Protein 3KKI (pdb70)

CATH classification: 3.90.1150.10 (+1 more: 3.40.640.10)

Radius of gyration: 26.11 Å; Cα contacts (8 Å, |Δi|>4): 1692; chains: 2; bounding box: 59×54×76 Å

B-factor: mean 30.1, std 10.5, range [13.01, 88.49]

Structure (mmCIF, N/CA/C/O backbone):
data_3KKI
#
_entry.id   3KKI
#
_cell.length_a   70.621
_cell.length_b   177.443
_cell.length_c   70.677
_cell.angle_alpha   90.00
_cell.angle_beta   90.00
_cell.angle_gamma   90.00
#
_symmetry.space_group_name_H-M   'P 21 21 2'
#
loop_
_entity.id
_entity.type
_entity.pdbx_description
1 polymer 'CAI-1 autoinducer synthase'
2 non-polymer "PYRIDOXAL-5'-PHOSPHATE"
3 non-polymer 'MAGNESIUM ION'
4 non-polymer 'SULFATE ION'
5 non-polymer 2,3-DIHYDROXY-1,4-DITHIOBUTANE
6 water water
#
loop_
_atom_site.group_PDB
_atom_site.id
_atom_site.type_symbol
_atom_site.label_atom_id
_atom_site.label_alt_id
_atom_site.label_comp_id
_atom_site.label_asym_id
_atom_site.label_entity_id
_atom_site.label_seq_id
_atom_site.pdbx_PDB_ins_code
_atom_site.Cartn_x
_atom_site.Cartn_y
_atom_site.Cartn_z
_atom_site.occupancy
_atom_site.B_iso_or_equiv
_atom_site.auth_seq_id
_atom_site.auth_comp_id
_atom_site.auth_asym_id
_atom_site.auth_atom_id
_atom_site.pdbx_PDB_model_num
ATOM 1 N N . PRO A 1 24 ? 26.275 37.755 81.417 1.00 44.29 4 PRO A N 1
ATOM 2 C CA . PRO A 1 24 ? 26.384 39.195 81.634 1.00 44.40 4 PRO A CA 1
ATOM 3 C C . PRO A 1 24 ? 26.354 39.994 80.328 1.00 44.76 4 PRO A C 1
ATOM 4 O O . PRO A 1 24 ? 26.799 39.504 79.289 1.00 47.97 4 PRO A O 1
ATOM 8 N N . GLN A 1 25 ? 25.824 41.213 80.390 1.00 42.84 5 GLN A N 1
ATOM 9 C CA . GLN A 1 25 ? 25.782 42.109 79.236 1.00 40.47 5 GLN A CA 1
ATOM 10 C C . GLN A 1 25 ? 27.196 42.560 78.859 1.00 37.43 5 GLN A C 1
ATOM 11 O O . GLN A 1 25 ? 28.030 42.804 79.735 1.00 38.19 5 GLN A O 1
ATOM 17 N N . LEU A 1 26 ? 27.461 42.672 77.560 1.00 30.60 6 LEU A N 1
ATOM 18 C CA . LEU A 1 26 ? 28.787 43.078 77.090 1.00 28.35 6 LEU A CA 1
ATOM 19 C C . LEU A 1 26 ? 29.045 44.570 77.284 1.00 27.27 6 LEU A C 1
ATOM 20 O O . LEU A 1 26 ? 28.145 45.384 77.073 1.00 27.09 6 LEU A O 1
ATOM 25 N N . PRO A 1 27 ? 30.281 44.932 77.679 1.00 28.37 7 PRO A N 1
ATOM 26 C CA . PRO A 1 27 ? 30.672 46.340 77.766 1.00 28.77 7 PRO A CA 1
ATOM 27 C C . PRO A 1 27 ? 30.570 47.015 76.403 1.00 28.40 7 PRO A C 1
ATOM 28 O O . PRO A 1 27 ? 30.635 46.336 75.373 1.00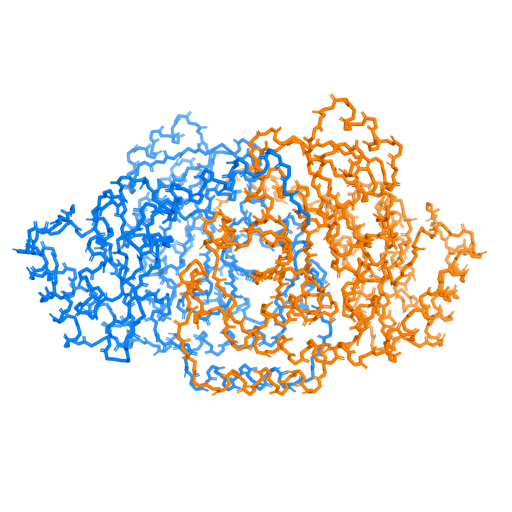 25.14 7 PRO A O 1
ATOM 32 N N . ASP A 1 28 ? 30.403 48.337 76.408 1.00 26.55 8 ASP A N 1
ATOM 33 C CA . ASP A 1 28 ? 30.194 49.119 75.186 1.00 27.77 8 ASP A CA 1
ATOM 34 C C . ASP A 1 28 ? 31.236 48.889 74.091 1.00 27.29 8 ASP A C 1
ATOM 35 O O . ASP A 1 28 ? 30.885 48.824 72.914 1.00 26.86 8 ASP A O 1
ATOM 40 N N . PHE A 1 29 ? 32.509 48.774 74.469 1.00 28.75 9 PHE A N 1
ATOM 41 C CA . PHE A 1 29 ? 33.576 48.644 73.472 1.00 29.11 9 PHE A CA 1
ATOM 42 C C . PHE A 1 29 ? 33.472 47.370 72.624 1.00 29.83 9 PHE A C 1
ATOM 43 O O . PHE A 1 29 ? 33.925 47.345 71.476 1.00 29.88 9 PHE A O 1
ATOM 51 N N . ILE A 1 30 ? 32.865 46.323 73.181 1.00 26.24 10 ILE A N 1
ATOM 52 C CA . ILE A 1 30 ? 32.556 45.128 72.394 1.00 25.42 10 ILE A CA 1
ATOM 53 C C . ILE A 1 30 ? 31.166 45.253 71.770 1.00 25.24 10 ILE A C 1
ATOM 54 O O . ILE A 1 30 ? 31.016 45.128 70.555 1.00 26.48 10 ILE A O 1
ATOM 59 N N . GLN A 1 31 ? 30.159 45.535 72.598 1.00 26.50 11 GLN A N 1
ATOM 60 C CA . GLN A 1 31 ? 28.766 45.590 72.135 1.00 25.16 11 GLN A CA 1
ATOM 61 C C . GLN A 1 31 ? 28.564 46.465 70.894 1.00 25.40 11 GLN A C 1
ATOM 62 O O . GLN A 1 31 ? 27.865 46.059 69.963 1.00 26.06 11 GLN A O 1
ATOM 68 N N . ASN A 1 32 ? 29.182 47.647 70.880 1.00 25.95 12 ASN A N 1
ATOM 69 C CA . ASN A 1 32 ? 29.106 48.547 69.722 1.00 27.71 12 ASN A CA 1
ATOM 70 C C . ASN A 1 32 ? 29.612 47.898 68.435 1.00 27.07 12 ASN A C 1
ATOM 71 O O . ASN A 1 32 ? 28.990 48.050 67.381 1.00 26.59 12 ASN A O 1
ATOM 76 N N . LYS A 1 33 ? 30.728 47.173 68.530 1.00 25.40 13 LYS A N 1
ATOM 77 C CA . LYS A 1 33 ? 31.300 46.474 67.376 1.00 24.65 13 LYS A CA 1
ATOM 78 C C . LYS A 1 33 ? 30.350 45.403 66.852 1.00 23.68 13 LYS A C 1
ATOM 79 O O . LYS A 1 33 ? 30.071 45.338 65.651 1.00 24.28 13 LYS A O 1
ATOM 85 N N . ILE A 1 34 ? 29.854 44.577 67.768 1.00 21.55 14 ILE A N 1
ATOM 86 C CA . ILE A 1 34 ? 28.958 43.470 67.444 1.00 23.85 14 ILE A CA 1
ATOM 87 C C . ILE A 1 34 ? 27.634 43.985 66.856 1.00 25.23 14 ILE A C 1
ATOM 88 O O . ILE A 1 34 ? 27.127 43.438 65.869 1.00 24.06 14 ILE A O 1
ATOM 93 N N . ASP A 1 35 ? 27.095 45.044 67.462 1.00 27.23 15 ASP A N 1
ATOM 94 C CA . ASP A 1 35 ? 25.881 45.697 66.966 1.00 27.83 15 ASP A CA 1
ATOM 95 C C . ASP A 1 35 ? 26.062 46.160 65.525 1.00 26.55 15 ASP A C 1
ATOM 96 O O . ASP A 1 35 ? 25.245 45.847 64.662 1.00 26.62 15 ASP A O 1
ATOM 101 N N . HIS A 1 36 ? 27.150 46.888 65.277 1.00 26.37 16 HIS A N 1
ATOM 102 C CA . HIS A 1 36 ? 27.490 47.382 63.948 1.00 26.03 16 HIS A CA 1
ATOM 103 C C . HIS A 1 36 ? 27.686 46.230 62.966 1.00 26.23 16 HIS A C 1
ATOM 104 O O . HIS A 1 36 ? 27.224 46.298 61.825 1.00 24.07 16 HIS A O 1
ATOM 111 N N . TYR A 1 37 ? 28.371 45.175 63.413 1.00 25.32 17 TYR A N 1
ATOM 112 C CA . TYR A 1 37 ? 28.611 44.017 62.556 1.00 23.51 17 TYR A CA 1
ATOM 113 C C . TYR A 1 37 ? 27.303 43.352 62.114 1.00 22.35 17 TYR A C 1
ATOM 114 O O . TYR A 1 37 ? 27.091 43.125 60.921 1.00 23.46 17 TYR A O 1
ATOM 123 N N . ILE A 1 38 ? 26.432 43.044 63.073 1.00 22.01 18 ILE A N 1
ATOM 124 C CA . ILE A 1 38 ? 25.146 42.406 62.775 1.00 24.94 18 ILE A CA 1
ATOM 125 C C . ILE A 1 38 ? 24.305 43.258 61.814 1.00 26.11 18 ILE A C 1
ATOM 126 O O . ILE A 1 38 ? 23.755 42.737 60.841 1.00 26.35 18 ILE A O 1
ATOM 131 N N . GLU A 1 39 ? 24.232 44.563 62.078 1.00 27.77 19 GLU A N 1
ATOM 132 C CA . GLU A 1 39 ? 23.484 45.491 61.219 1.00 30.50 19 GLU A CA 1
ATOM 133 C C . GLU A 1 39 ? 23.965 45.466 59.772 1.00 28.93 19 GLU A C 1
ATOM 134 O O . GLU A 1 39 ? 23.157 45.433 58.842 1.00 29.67 19 GLU A O 1
ATOM 140 N N . ASN A 1 40 ? 25.284 45.475 59.592 1.00 27.68 20 ASN A N 1
ATOM 141 C CA . ASN A 1 40 ? 25.885 45.652 58.273 1.00 27.48 20 ASN A CA 1
ATOM 142 C C . ASN A 1 40 ? 26.239 44.363 57.536 1.00 27.07 20 ASN A C 1
ATOM 143 O O . ASN A 1 40 ? 26.566 44.395 56.353 1.00 24.57 20 ASN A O 1
ATOM 148 N N . TYR A 1 41 ? 26.163 43.234 58.235 1.00 26.99 21 TYR A N 1
ATOM 149 C CA . TYR A 1 41 ? 26.546 41.948 57.656 1.00 24.86 21 TYR A CA 1
ATOM 150 C C . TYR A 1 41 ? 25.442 40.894 57.688 1.00 22.72 21 TYR A C 1
ATOM 151 O O . TYR A 1 41 ? 25.474 39.958 56.890 1.00 24.34 21 TYR A O 1
ATOM 160 N N . PHE A 1 42 ? 24.481 41.035 58.604 1.00 20.46 22 PHE A N 1
ATOM 161 C CA . PHE A 1 42 ? 23.356 40.096 58.689 1.00 21.91 22 PHE A CA 1
ATOM 162 C C . PHE A 1 42 ? 22.035 40.757 58.270 1.00 23.61 22 PHE A C 1
ATOM 163 O O . PHE A 1 42 ? 21.334 40.260 57.383 1.00 23.23 22 PHE A O 1
ATOM 171 N N . ASP A 1 43 ? 21.713 41.874 58.917 1.00 25.51 23 ASP A N 1
ATOM 172 C CA . ASP A 1 43 ? 20.404 42.530 58.775 1.00 28.22 23 ASP A CA 1
ATOM 173 C C . ASP A 1 43 ? 20.064 42.985 57.357 1.00 29.43 23 ASP A C 1
ATOM 174 O O . ASP A 1 43 ? 18.896 42.960 56.958 1.00 30.37 23 ASP A O 1
ATOM 179 N N . ILE A 1 44 ? 21.081 43.399 56.604 1.00 29.90 24 ILE A N 1
ATOM 180 C CA . ILE A 1 44 ? 20.883 43.943 55.253 1.00 30.10 24 ILE A CA 1
ATOM 181 C C . ILE A 1 44 ? 20.441 42.913 54.210 1.00 29.11 24 ILE A C 1
ATOM 182 O O . ILE A 1 44 ? 19.902 43.274 53.163 1.00 30.00 24 ILE A O 1
ATOM 187 N N . ASN A 1 45 ? 20.671 41.634 54.490 1.00 26.06 25 ASN A N 1
ATOM 188 C CA . ASN A 1 45 ? 20.287 40.583 53.561 1.00 27.46 25 ASN A CA 1
ATOM 189 C C . ASN A 1 45 ? 18.824 40.183 53.736 1.00 28.48 25 ASN A C 1
ATOM 190 O O . ASN A 1 45 ? 18.278 40.273 54.835 1.00 29.97 25 ASN A O 1
ATOM 195 N N . LYS A 1 46 ? 18.202 39.745 52.644 1.00 31.89 26 LYS A N 1
ATOM 196 C CA . LYS A 1 46 ? 16.770 39.428 52.607 1.00 33.72 26 LYS A CA 1
ATOM 197 C C . LYS A 1 46 ? 16.346 38.395 53.648 1.00 34.16 26 LYS A C 1
ATOM 198 O O . LYS A 1 46 ? 15.257 38.492 54.221 1.00 33.79 26 LYS A O 1
ATOM 204 N N . ASN A 1 47 ? 17.208 37.410 53.882 1.00 30.57 27 ASN A N 1
ATOM 205 C CA . ASN A 1 47 ? 16.930 36.343 54.836 1.00 29.91 27 ASN A CA 1
ATOM 206 C C . ASN A 1 47 ? 17.449 36.628 56.250 1.00 29.61 27 ASN A C 1
ATOM 207 O O . ASN A 1 47 ? 17.307 35.796 57.148 1.00 32.83 27 ASN A O 1
ATOM 212 N N . GLY A 1 48 ? 18.056 37.802 56.435 1.00 26.32 28 GLY A N 1
ATOM 213 C CA . GLY A 1 48 ? 18.555 38.240 57.745 1.00 24.57 28 GLY A CA 1
ATOM 214 C C . GLY A 1 48 ? 19.817 37.526 58.205 1.00 26.48 28 GLY A C 1
ATOM 215 O O . GLY A 1 48 ? 20.226 37.653 59.362 1.00 26.57 28 GLY A O 1
ATOM 216 N N . LYS A 1 49 ? 20.432 36.781 57.292 1.00 23.18 29 LYS A N 1
ATOM 217 C CA . LYS A 1 49 ? 21.619 35.984 57.593 1.00 23.87 29 LYS A CA 1
ATOM 218 C C . LYS A 1 49 ? 22.808 36.546 56.829 1.00 21.85 29 LYS A C 1
ATOM 219 O O . LYS A 1 49 ? 22.640 37.380 55.942 1.00 21.05 29 LYS A O 1
ATOM 225 N N . HIS A 1 50 ? 24.010 36.087 57.171 1.00 21.74 30 HIS A N 1
ATOM 226 C CA . HIS A 1 50 ? 25.200 36.444 56.407 1.00 18.67 30 HIS A CA 1
ATOM 227 C C . HIS A 1 50 ? 25.026 36.068 54.934 1.00 18.07 30 HIS A C 1
ATOM 228 O O . HIS A 1 50 ? 24.353 35.089 54.612 1.00 18.76 30 HIS A O 1
ATOM 235 N N . LEU A 1 51 ? 25.659 36.840 54.054 1.00 18.42 31 LEU A N 1
ATOM 236 C CA . LEU A 1 51 ? 25.579 36.627 52.607 1.00 17.87 31 LEU A CA 1
ATOM 237 C C . LEU A 1 51 ? 25.893 35.194 52.137 1.00 18.95 31 LEU A C 1
ATOM 238 O O . LEU A 1 51 ? 25.338 34.741 51.135 1.00 19.09 31 LEU A O 1
ATOM 243 N N . VAL A 1 52 ? 26.772 34.483 52.845 1.00 17.91 32 VAL A N 1
ATOM 244 C CA . VAL A 1 52 ? 27.170 33.133 52.407 1.00 18.84 32 VAL A CA 1
ATOM 245 C C . VAL A 1 52 ? 26.094 32.066 52.640 1.00 19.83 32 VAL A C 1
ATOM 246 O O . VAL A 1 52 ? 26.172 30.964 52.086 1.00 20.92 32 VAL A O 1
ATOM 250 N N . LEU A 1 53 ? 25.093 32.403 53.449 1.00 20.00 33 LEU A N 1
ATOM 251 C CA . LEU A 1 53 ? 24.072 31.440 53.848 1.00 19.62 33 LEU A CA 1
ATOM 252 C C . LEU A 1 53 ? 22.792 31.626 53.047 1.00 21.26 33 LEU A C 1
ATOM 253 O O . LEU A 1 53 ? 22.059 32.602 53.239 1.00 23.02 33 LEU A O 1
ATOM 258 N N . GLY A 1 54 ? 22.540 30.685 52.143 1.00 21.18 34 GLY A N 1
ATOM 259 C CA . GLY A 1 54 ? 21.339 30.706 51.315 1.00 25.62 34 GLY A CA 1
ATOM 260 C C . GLY A 1 54 ? 20.318 29.705 51.816 1.00 27.57 34 GLY A C 1
ATOM 261 O O . GLY A 1 54 ? 20.163 29.520 53.023 1.00 28.60 34 GLY A O 1
ATOM 262 N N . LYS A 1 55 ? 19.625 29.057 50.885 1.00 28.54 35 LYS A N 1
ATOM 263 C CA . LYS A 1 55 ? 18.615 28.057 51.229 1.00 30.26 35 LYS A CA 1
ATOM 264 C C . LYS A 1 55 ? 19.229 26.660 51.332 1.00 28.78 35 LYS A C 1
ATOM 265 O O . LYS A 1 55 ? 20.362 26.436 50.906 1.00 24.48 35 LYS A O 1
ATOM 271 N N . GLN A 1 56 ? 18.468 25.723 51.889 1.00 28.73 36 GLN A N 1
ATOM 272 C CA . GLN A 1 56 ? 18.922 24.344 52.003 1.00 31.16 36 GLN A CA 1
ATOM 273 C C . GLN A 1 56 ? 18.747 23.597 50.687 1.00 30.97 36 GLN A C 1
ATOM 274 O O . GLN A 1 56 ? 17.673 23.624 50.073 1.00 30.50 36 GLN A O 1
ATOM 280 N N . ALA A 1 57 ? 19.817 22.933 50.263 1.00 32.20 37 ALA A N 1
ATOM 281 C CA . ALA A 1 57 ? 19.823 22.170 49.024 1.00 35.32 37 ALA A CA 1
ATOM 282 C C . ALA A 1 57 ? 19.053 20.864 49.167 1.00 38.32 37 ALA A C 1
ATOM 283 O O . ALA A 1 57 ? 18.989 20.283 50.254 1.00 39.51 37 ALA A O 1
ATOM 285 N N . SER A 1 58 ? 18.467 20.422 48.058 1.00 40.48 38 SER A N 1
ATOM 286 C CA . SER A 1 58 ? 17.790 19.134 47.968 1.00 42.08 38 SER A CA 1
ATOM 287 C C . SER A 1 58 ? 18.768 18.086 47.434 1.00 43.22 38 SER A C 1
ATOM 288 O O . SER A 1 58 ? 19.800 18.447 46.860 1.00 43.17 38 SER A O 1
ATOM 291 N N . PRO A 1 59 ? 18.460 16.784 47.626 1.00 43.45 39 PRO A N 1
ATOM 292 C CA . PRO A 1 59 ? 19.313 15.719 47.076 1.00 43.53 39 PRO A CA 1
ATOM 293 C C . PRO A 1 59 ? 19.442 15.746 45.546 1.00 41.70 39 PRO A C 1
ATOM 294 O O . PRO A 1 59 ? 20.394 15.186 45.001 1.00 43.11 39 PRO A O 1
ATOM 298 N N . ASP A 1 60 ? 18.495 16.393 44.872 1.00 39.66 40 ASP A N 1
ATOM 299 C CA . ASP A 1 60 ? 18.500 16.488 43.412 1.00 38.36 40 ASP A CA 1
ATOM 300 C C . ASP A 1 60 ? 19.429 17.587 42.889 1.00 35.83 40 ASP A C 1
ATOM 301 O O . ASP A 1 60 ? 19.863 17.538 41.736 1.00 36.51 40 ASP A O 1
ATOM 303 N N . ASP A 1 61 ? 19.728 18.564 43.744 1.00 31.44 41 ASP A N 1
ATOM 304 C CA . ASP A 1 61 ? 20.491 19.756 43.359 1.00 28.64 41 ASP A CA 1
ATOM 305 C C . ASP A 1 61 ? 21.956 19.469 43.038 1.00 27.93 41 ASP A C 1
ATOM 306 O O . ASP A 1 61 ? 22.516 18.455 43.466 1.00 27.58 41 ASP A O 1
ATOM 311 N N . ILE A 1 62 ? 22.562 20.369 42.267 1.00 24.68 42 ILE A N 1
ATOM 312 C CA . ILE A 1 62 ? 23.961 20.252 41.877 1.00 23.60 42 ILE A CA 1
ATOM 313 C C . ILE A 1 62 ? 24.786 21.053 42.873 1.00 21.20 42 ILE A C 1
ATOM 314 O O . ILE A 1 62 ? 24.651 22.273 42.959 1.00 19.53 42 ILE A O 1
ATOM 319 N N . ILE A 1 63 ? 25.615 20.353 43.642 1.00 19.69 43 ILE A N 1
ATOM 320 C CA . ILE A 1 63 ? 26.392 20.974 44.710 1.00 20.95 43 ILE A CA 1
ATOM 321 C C . ILE A 1 63 ? 27.850 21.119 44.283 1.00 19.91 43 ILE A C 1
ATOM 322 O O . ILE A 1 63 ? 28.525 20.130 43.960 1.00 22.40 43 ILE A O 1
ATOM 327 N N . LEU A 1 64 ? 28.321 22.362 44.283 1.00 17.67 44 LEU A N 1
ATOM 328 C CA . LEU A 1 64 ? 29.642 22.697 43.766 1.00 17.13 44 LEU A CA 1
ATOM 329 C C . LEU A 1 64 ? 30.416 23.502 44.805 1.00 18.31 44 LEU A C 1
ATOM 330 O O . LEU A 1 64 ? 30.937 24.581 44.508 1.00 17.83 44 LEU A O 1
ATOM 335 N N . GLN A 1 65 ? 30.493 22.958 46.019 1.00 18.64 45 GLN A N 1
ATOM 336 C CA . GLN A 1 65 ? 30.999 23.696 47.177 1.00 18.91 45 GLN A CA 1
ATOM 337 C C . GLN A 1 65 ? 32.230 23.058 47.824 1.00 21.36 45 GLN A C 1
ATOM 338 O O . GLN A 1 65 ? 33.054 23.753 48.414 1.00 21.86 45 GLN A O 1
ATOM 344 N N . SER A 1 66 ? 32.345 21.739 47.712 1.00 19.64 46 SER A N 1
ATOM 345 C CA . SER A 1 66 ? 33.414 21.001 48.380 1.00 19.56 46 SER A CA 1
ATOM 346 C C . SER A 1 66 ? 34.725 21.054 47.608 1.00 18.81 46 SER A C 1
ATOM 347 O O . SER A 1 66 ? 34.728 20.970 46.382 1.00 20.91 46 SER A O 1
ATOM 350 N N . ASN A 1 67 ? 35.836 21.168 48.338 1.00 15.80 47 ASN A N 1
ATOM 351 C CA . ASN A 1 67 ? 37.175 21.138 47.743 1.00 18.55 47 ASN A CA 1
ATOM 352 C C . ASN A 1 67 ? 37.686 19.719 47.462 1.00 17.67 47 ASN A C 1
ATOM 353 O O . ASN A 1 67 ? 38.828 19.535 47.035 1.00 18.27 47 ASN A O 1
ATOM 358 N N . ASP A 1 68 ? 36.834 18.727 47.711 1.00 18.04 48 ASP A N 1
ATOM 359 C CA . ASP A 1 68 ? 37.161 17.311 47.527 1.00 19.51 48 ASP A CA 1
ATOM 360 C C . ASP A 1 68 ? 37.057 16.984 46.028 1.00 18.44 48 ASP A C 1
ATOM 361 O O . ASP A 1 68 ? 36.092 16.374 45.558 1.00 16.86 48 ASP A O 1
ATOM 366 N N . TYR A 1 69 ? 38.068 17.417 45.278 1.00 15.11 49 TYR A N 1
ATOM 367 C CA . TYR A 1 69 ? 38.009 17.426 43.817 1.00 15.68 49 TYR A CA 1
ATOM 368 C C . TYR A 1 69 ? 37.876 16.059 43.157 1.00 16.51 49 TYR A C 1
ATOM 369 O O . TYR A 1 69 ? 37.299 15.950 42.078 1.00 17.42 49 TYR A O 1
ATOM 378 N N . LEU A 1 70 ? 38.424 15.023 43.788 1.00 16.05 50 LEU A N 1
ATOM 379 C CA . LEU A 1 70 ? 38.341 13.683 43.210 1.00 19.13 50 LEU A CA 1
ATOM 380 C C . LEU A 1 70 ? 37.282 12.821 43.900 1.00 20.54 50 LEU A C 1
ATOM 381 O O . LEU A 1 70 ? 37.268 11.596 43.739 1.00 21.73 50 LEU A O 1
ATOM 386 N N . ALA A 1 71 ? 36.391 13.481 44.645 1.00 18.55 51 ALA A N 1
ATOM 387 C CA . ALA A 1 71 ? 35.246 12.841 45.296 1.00 20.09 51 ALA A CA 1
ATOM 388 C C . ALA A 1 71 ? 35.654 11.628 46.142 1.00 20.90 51 ALA A C 1
ATOM 389 O O . ALA A 1 71 ? 35.121 10.525 45.978 1.00 20.85 51 ALA A O 1
ATOM 391 N N . LEU A 1 72 ? 36.597 11.854 47.053 1.00 19.32 52 LEU A N 1
ATOM 392 C CA . LEU A 1 72 ? 37.169 10.779 47.867 1.00 19.06 52 LEU A CA 1
ATOM 393 C C . LEU A 1 72 ? 36.644 10.730 49.306 1.00 21.08 52 LEU A C 1
ATOM 394 O O . LEU A 1 72 ? 37.009 9.828 50.071 1.00 20.55 52 LEU A O 1
ATOM 399 N N . ALA A 1 73 ? 35.780 11.678 49.671 1.00 19.19 53 ALA A N 1
ATOM 400 C CA . ALA A 1 73 ? 35.325 11.806 51.061 1.00 21.40 53 ALA A CA 1
ATOM 401 C C . ALA A 1 73 ? 34.665 10.529 51.585 1.00 21.77 53 ALA A C 1
ATOM 402 O O . ALA A 1 73 ? 34.804 10.195 52.761 1.00 22.77 53 ALA A O 1
ATOM 404 N N . ASN A 1 74 ? 33.964 9.822 50.701 1.00 21.39 54 ASN A N 1
ATOM 405 C CA . ASN A 1 74 ? 33.262 8.589 51.064 1.00 25.07 54 ASN A CA 1
ATOM 406 C C . ASN A 1 74 ? 33.896 7.341 50.439 1.00 26.24 54 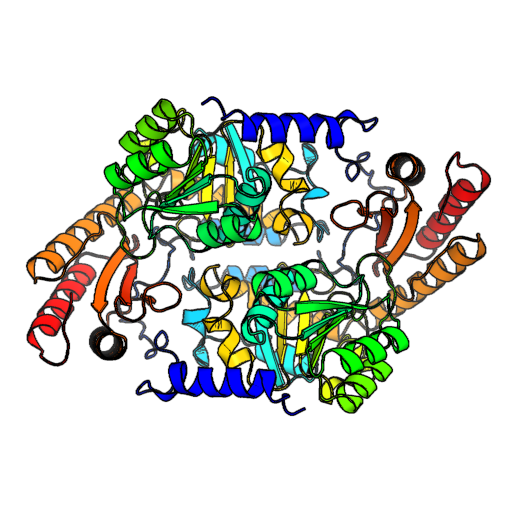ASN A C 1
ATOM 407 O O . ASN A 1 74 ? 33.228 6.312 50.266 1.00 25.54 54 ASN A O 1
ATOM 412 N N . HIS A 1 75 ? 35.180 7.423 50.102 1.00 22.73 55 HIS A N 1
ATOM 413 C CA . HIS A 1 75 ? 35.869 6.270 49.519 1.00 24.01 55 HIS A CA 1
ATOM 414 C C . HIS A 1 75 ? 35.936 5.127 50.536 1.00 24.22 55 HIS A C 1
ATOM 415 O O . HIS A 1 75 ? 36.477 5.305 51.626 1.00 25.17 55 HIS A O 1
ATOM 422 N N . PRO A 1 76 ? 35.384 3.950 50.177 1.00 26.58 56 PRO A N 1
ATOM 423 C CA . PRO A 1 76 ? 35.312 2.813 51.099 1.00 28.13 56 PRO A CA 1
ATOM 424 C C . PRO A 1 76 ? 36.669 2.344 51.631 1.00 26.82 56 PRO A C 1
ATOM 425 O O . PRO A 1 76 ? 36.747 1.895 52.772 1.00 29.26 56 PRO A O 1
ATOM 429 N N . LEU A 1 77 ? 37.721 2.450 50.820 1.00 27.93 57 LEU A N 1
ATOM 430 C CA . LEU A 1 77 ? 39.070 2.048 51.241 1.00 27.07 57 LEU A CA 1
ATOM 431 C C . LEU A 1 77 ? 39.742 3.019 52.207 1.00 27.98 57 LEU A C 1
ATOM 432 O O . LEU A 1 77 ? 40.428 2.591 53.140 1.00 25.67 57 LEU A O 1
ATOM 437 N N . ILE A 1 78 ? 39.574 4.321 51.973 1.00 25.95 58 ILE A N 1
ATOM 438 C CA . ILE A 1 78 ? 40.111 5.326 52.891 1.00 25.08 58 ILE A CA 1
ATOM 439 C C . ILE A 1 78 ? 39.447 5.197 54.263 1.00 25.88 58 ILE A C 1
ATOM 440 O O . ILE A 1 78 ? 40.130 5.151 55.291 1.00 25.41 58 ILE A O 1
ATOM 445 N N . LYS A 1 79 ? 38.116 5.132 54.258 1.00 27.80 59 LYS A N 1
ATOM 446 C CA . LYS A 1 79 ? 37.324 4.991 55.474 1.00 32.13 59 LYS A CA 1
ATOM 447 C C . LYS A 1 79 ? 37.744 3.752 56.264 1.00 31.64 59 LYS A C 1
ATOM 448 O O . LYS A 1 79 ? 37.916 3.820 57.479 1.00 31.04 59 LYS A O 1
ATOM 454 N N . ALA A 1 80 ? 37.939 2.637 55.560 1.00 32.65 60 ALA A N 1
ATOM 455 C CA . ALA A 1 80 ? 38.353 1.374 56.178 1.00 32.15 60 ALA A CA 1
ATOM 456 C C . ALA A 1 80 ? 39.738 1.439 56.817 1.00 34.07 60 ALA A C 1
ATOM 457 O O . ALA A 1 80 ? 39.933 0.914 57.913 1.00 35.00 60 ALA A O 1
ATOM 459 N N . ARG A 1 81 ? 40.690 2.079 56.133 1.00 31.91 61 ARG A N 1
ATOM 460 C CA . ARG A 1 81 ? 42.051 2.241 56.651 1.00 32.42 61 ARG A CA 1
ATOM 461 C C . ARG A 1 81 ? 42.098 3.131 57.893 1.00 30.15 61 ARG A C 1
ATOM 462 O O . ARG A 1 81 ? 42.819 2.833 58.841 1.00 28.44 61 ARG A O 1
ATOM 470 N N . LEU A 1 82 ? 41.338 4.225 57.875 1.00 29.86 62 LEU A N 1
ATOM 471 C CA . LEU A 1 82 ? 41.276 5.143 59.013 1.00 30.05 62 LEU A CA 1
ATOM 472 C C . LEU A 1 82 ? 40.642 4.490 60.237 1.00 29.29 62 LEU A C 1
ATOM 473 O O . LEU A 1 82 ? 41.199 4.550 61.334 1.00 31.09 62 LEU A O 1
ATOM 478 N N . ALA A 1 83 ? 39.479 3.875 60.033 1.00 29.74 63 ALA A N 1
ATOM 479 C CA . ALA A 1 83 ? 38.744 3.202 61.105 1.00 31.04 63 ALA A CA 1
ATOM 480 C C . ALA A 1 83 ? 39.581 2.104 61.745 1.00 31.14 63 ALA A C 1
ATOM 481 O O . ALA A 1 83 ? 39.614 1.980 62.967 1.00 34.54 63 ALA A O 1
ATOM 483 N N . LYS A 1 84 ? 40.271 1.326 60.913 1.00 32.26 64 LYS A N 1
ATOM 484 C CA . LYS A 1 84 ? 41.149 0.255 61.382 1.00 32.29 64 LYS A CA 1
ATOM 485 C C . LYS A 1 84 ? 42.317 0.784 62.215 1.00 33.29 64 LYS A C 1
ATOM 486 O O . LYS A 1 84 ? 42.601 0.259 63.292 1.00 30.78 64 LYS A O 1
ATOM 492 N N . SER A 1 85 ? 42.986 1.824 61.716 1.00 31.40 65 SER A N 1
ATOM 493 C CA . SER A 1 85 ? 44.121 2.425 62.418 1.00 33.17 65 SER A CA 1
ATOM 494 C C . SER A 1 85 ? 43.668 3.135 63.691 1.00 32.36 65 SER A C 1
ATOM 495 O O . SER A 1 85 ? 44.416 3.221 64.663 1.00 31.81 65 SER A O 1
ATOM 498 N N . LEU A 1 86 ? 42.440 3.642 63.659 1.00 32.99 66 LEU A N 1
ATOM 499 C CA . LEU A 1 86 ? 41.801 4.296 64.795 1.00 36.56 66 LEU A CA 1
ATOM 500 C C . LEU A 1 86 ? 41.537 3.278 65.906 1.00 38.32 66 LEU A C 1
ATOM 501 O O . LEU A 1 86 ? 41.808 3.546 67.078 1.00 38.76 66 LEU A O 1
ATOM 506 N N . LEU A 1 87 ? 41.013 2.113 65.521 1.00 36.73 67 LEU A N 1
ATOM 507 C CA . LEU A 1 87 ? 40.632 1.061 66.469 1.00 37.13 67 LEU A CA 1
ATOM 508 C C . LEU A 1 87 ? 41.827 0.341 67.101 1.00 39.03 67 LEU A C 1
ATOM 509 O O . LEU A 1 87 ? 41.675 -0.341 68.116 1.00 40.57 67 LEU A O 1
ATOM 514 N N . GLU A 1 88 ? 43.007 0.498 66.503 1.00 42.72 68 GLU A N 1
ATOM 515 C CA . GLU A 1 88 ? 44.250 -0.047 67.057 1.00 47.94 68 GLU A CA 1
ATOM 516 C C . GLU A 1 88 ? 44.614 0.616 68.387 1.00 48.47 68 GLU A C 1
ATOM 517 O O . GLU A 1 88 ? 44.065 1.662 68.739 1.00 47.64 68 GLU A O 1
ATOM 523 N N . GLU A 1 89 ? 45.540 0.001 69.120 1.00 51.48 69 GLU A N 1
ATOM 524 C CA . GLU A 1 89 ? 45.991 0.537 70.404 1.00 54.50 69 GLU A CA 1
ATOM 525 C C . GLU A 1 89 ? 46.692 1.879 70.209 1.00 55.40 69 GLU A C 1
ATOM 526 O O . GLU A 1 89 ? 47.766 1.956 69.606 1.00 55.03 69 GLU A O 1
ATOM 532 N N . GLN A 1 90 ? 46.057 2.933 70.713 1.00 56.31 70 GLN A N 1
ATOM 533 C CA . GLN A 1 90 ? 46.536 4.299 70.531 1.00 56.75 70 GLN A CA 1
ATOM 534 C C . GLN A 1 90 ? 47.468 4.734 71.655 1.00 57.73 70 GLN A C 1
ATOM 535 O O . GLN A 1 90 ? 47.176 4.525 72.836 1.00 58.35 70 GLN A O 1
ATOM 541 N N . GLN A 1 91 ? 48.592 5.333 71.274 1.00 57.29 71 GLN A N 1
ATOM 542 C CA . GLN A 1 91 ? 49.488 5.968 72.232 1.00 57.61 71 GLN A CA 1
ATOM 543 C C . GLN A 1 91 ? 48.974 7.368 72.555 1.00 56.10 71 GLN A C 1
ATOM 544 O O . GLN A 1 91 ? 48.390 8.039 71.698 1.00 55.40 71 GLN A O 1
ATOM 550 N N . SER A 1 92 ? 49.185 7.798 73.796 1.00 54.03 72 SER A N 1
ATOM 551 C CA . SER A 1 92 ? 48.712 9.101 74.249 1.00 52.22 72 SER A CA 1
ATOM 552 C C . SER A 1 92 ? 49.692 10.200 73.842 1.00 51.37 72 SER A C 1
ATOM 553 O O . SER A 1 92 ? 50.552 10.609 74.629 1.00 51.00 72 SER A O 1
ATOM 556 N N . LEU A 1 93 ? 49.556 10.664 72.602 1.00 50.08 73 LEU A N 1
ATOM 557 C CA . LEU A 1 93 ? 50.462 11.664 72.041 1.00 47.53 73 LEU A CA 1
ATOM 558 C C . LEU A 1 93 ? 49.772 13.015 71.870 1.00 46.36 73 LEU A C 1
ATOM 559 O O . LEU A 1 93 ? 49.737 13.587 70.774 1.00 44.51 73 LEU A O 1
ATOM 564 N N . PHE A 1 94 ? 49.224 13.524 72.968 1.00 43.86 74 PHE A N 1
ATOM 565 C CA . PHE A 1 94 ? 48.580 14.828 72.951 1.00 41.90 74 PHE A CA 1
ATOM 566 C C . PHE A 1 94 ? 49.515 15.886 73.508 1.00 41.21 74 PHE A C 1
ATOM 567 O O . PHE A 1 94 ? 49.543 16.172 74.712 1.00 38.61 74 PHE A O 1
ATOM 575 N N . MET A 1 95 ? 50.287 16.446 72.584 1.00 39.75 75 MET A N 1
ATOM 576 C CA . MET A 1 95 ? 51.378 17.355 72.881 1.00 39.54 75 MET A CA 1
ATOM 577 C C . MET A 1 95 ? 51.809 18.028 71.584 1.00 37.85 75 MET A C 1
ATOM 578 O O . MET A 1 95 ? 51.297 17.710 70.504 1.00 35.64 75 MET A O 1
ATOM 583 N N . SER A 1 96 ? 52.757 18.951 71.709 1.00 37.12 76 SER A N 1
ATOM 584 C CA . SER A 1 96 ? 53.396 19.601 70.573 1.00 36.64 76 SER A CA 1
ATOM 585 C C . SER A 1 96 ? 54.179 18.590 69.737 1.00 36.17 76 SER A C 1
ATOM 586 O O . SER A 1 96 ? 54.769 17.653 70.280 1.00 35.80 76 SER A O 1
ATOM 589 N N . ALA A 1 97 ? 54.191 18.791 68.420 1.00 35.32 77 ALA A N 1
ATOM 590 C CA . ALA A 1 97 ? 54.995 17.9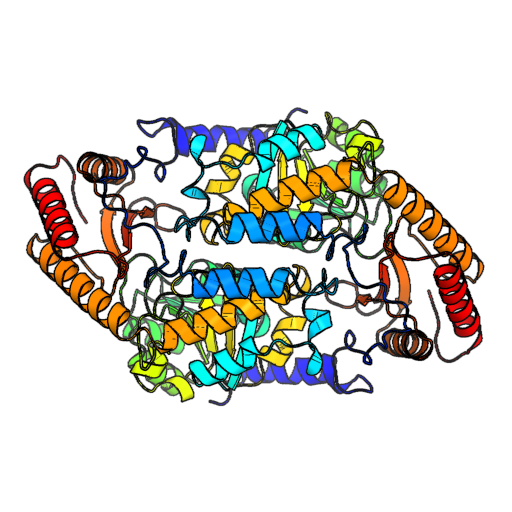67 67.512 1.00 36.38 77 ALA A CA 1
ATOM 591 C C . ALA A 1 97 ? 56.500 18.220 67.655 1.00 36.56 77 ALA A C 1
ATOM 592 O O . ALA A 1 97 ? 57.310 17.436 67.154 1.00 37.37 77 ALA A O 1
ATOM 594 N N . SER A 1 98 ? 56.869 19.311 68.326 1.00 36.82 78 SER A N 1
ATOM 595 C CA . SER A 1 98 ? 58.281 19.612 68.600 1.00 38.61 78 SER A CA 1
ATOM 596 C C . SER A 1 98 ? 58.926 18.520 69.456 1.00 38.71 78 SER A C 1
ATOM 597 O O . SER A 1 98 ? 60.114 18.239 69.314 1.00 39.06 78 SER A O 1
ATOM 600 N N . PHE A 1 99 ? 58.126 17.903 70.328 1.00 39.89 79 PHE A N 1
ATOM 601 C CA . PHE A 1 99 ? 58.572 16.768 71.143 1.00 40.22 79 PHE A CA 1
ATOM 602 C C . PHE A 1 99 ? 58.675 15.468 70.337 1.00 41.53 79 PHE A C 1
ATOM 603 O O . PHE A 1 99 ? 59.270 14.490 70.801 1.00 40.98 79 PHE A O 1
ATOM 611 N N . LEU A 1 100 ? 58.104 15.464 69.132 1.00 40.68 80 LEU A N 1
ATOM 612 C CA . LEU A 1 100 ? 58.035 14.253 68.309 1.00 42.16 80 LEU A CA 1
ATOM 613 C C . LEU A 1 100 ? 58.911 14.323 67.051 1.00 43.01 80 LEU A C 1
ATOM 614 O O . LEU A 1 100 ? 58.567 13.751 66.012 1.00 42.98 80 LEU A O 1
ATOM 619 N N . GLN A 1 101 ? 60.051 15.003 67.155 1.00 43.77 81 GLN A N 1
ATOM 620 C CA . GLN A 1 101 ? 60.912 15.234 65.992 1.00 45.61 81 GLN A CA 1
ATOM 621 C C . GLN A 1 101 ? 62.103 14.279 65.862 1.00 47.69 81 GLN A C 1
ATOM 622 O O . GLN A 1 101 ? 62.953 14.460 64.987 1.00 48.76 81 GLN A O 1
ATOM 628 N N . ASN A 1 102 ? 62.162 13.269 66.726 1.00 49.81 82 ASN A N 1
ATOM 629 C CA . ASN A 1 102 ? 63.126 12.186 66.558 1.00 52.78 82 ASN A CA 1
ATOM 630 C C . ASN A 1 102 ? 62.767 11.354 65.331 1.00 54.53 82 ASN A C 1
ATOM 631 O O . ASN A 1 102 ? 61.588 11.233 64.984 1.00 54.73 82 ASN A O 1
ATOM 636 N N . ASP A 1 103 ? 63.781 10.786 64.680 1.00 56.12 83 ASP A N 1
ATOM 637 C CA . ASP A 1 103 ? 63.582 9.981 63.468 1.00 57.58 83 ASP A CA 1
ATOM 638 C C . ASP A 1 103 ? 62.587 8.833 63.652 1.00 57.37 83 ASP A C 1
ATOM 639 O O . ASP A 1 103 ? 61.881 8.464 62.710 1.00 58.62 83 ASP A O 1
ATOM 644 N N . TYR A 1 104 ? 62.534 8.283 64.865 1.00 55.87 84 TYR A N 1
ATOM 645 C CA . TYR A 1 104 ? 61.617 7.187 65.188 1.00 54.78 84 TYR A CA 1
ATOM 646 C C . TYR A 1 104 ? 60.181 7.651 65.462 1.00 53.61 84 TYR A C 1
ATOM 647 O O . TYR A 1 104 ? 59.259 6.834 65.505 1.00 53.24 84 TYR A O 1
ATOM 656 N N . ASP A 1 105 ? 59.998 8.957 65.645 1.00 51.97 85 ASP A N 1
ATOM 657 C CA . ASP A 1 105 ? 58.673 9.528 65.894 1.00 51.11 85 ASP A CA 1
ATOM 658 C C . ASP A 1 105 ? 58.059 10.192 64.657 1.00 50.06 85 ASP A C 1
ATOM 659 O O . ASP A 1 105 ? 56.883 10.571 64.670 1.00 50.22 85 ASP A O 1
ATOM 664 N N . LYS A 1 106 ? 58.853 10.323 63.596 1.00 49.01 86 LYS A N 1
ATOM 665 C CA . LYS A 1 106 ? 58.405 10.968 62.360 1.00 47.85 86 LYS A CA 1
ATOM 666 C C . LYS A 1 106 ? 57.743 9.968 61.402 1.00 47.18 86 LYS A C 1
ATOM 667 O O . LYS A 1 106 ? 58.304 8.902 61.134 1.00 47.38 86 LYS A O 1
ATOM 673 N N . PRO A 1 107 ? 56.544 10.314 60.886 1.00 44.97 87 PRO A N 1
ATOM 674 C CA . PRO A 1 107 ? 55.701 9.379 60.131 1.00 42.78 87 PRO A CA 1
ATOM 675 C C . PRO A 1 107 ? 56.185 9.037 58.719 1.00 42.31 87 PRO A C 1
ATOM 676 O O . PRO A 1 107 ? 56.839 9.855 58.063 1.00 42.72 87 PRO A O 1
ATOM 680 N N . MET A 1 108 ? 55.838 7.831 58.268 1.00 40.42 88 MET A N 1
ATOM 681 C CA . MET A 1 108 ? 56.179 7.323 56.936 1.00 38.06 88 MET A CA 1
ATOM 682 C C . MET A 1 108 ? 55.553 8.156 55.813 1.00 36.12 88 MET A C 1
ATOM 683 O O . MET A 1 108 ? 56.115 8.248 54.717 1.00 33.46 88 MET A O 1
ATOM 688 N N . ILE A 1 109 ? 54.395 8.755 56.093 1.00 31.70 89 ILE A N 1
ATOM 689 C CA . ILE A 1 109 ? 53.682 9.593 55.118 1.00 30.17 89 ILE A CA 1
ATOM 690 C C . ILE A 1 109 ? 54.529 10.779 54.633 1.00 29.35 89 ILE A C 1
ATOM 691 O O . ILE A 1 109 ? 54.444 11.163 53.465 1.00 28.71 89 ILE A O 1
ATOM 696 N N . GLU A 1 110 ? 55.353 11.340 55.519 1.00 26.21 90 GLU A N 1
ATOM 697 C CA . GLU A 1 110 ? 56.218 12.468 55.150 1.00 28.40 90 GLU A CA 1
ATOM 698 C C . GLU A 1 110 ? 57.257 12.076 54.099 1.00 29.52 90 GLU A C 1
ATOM 699 O O . GLU A 1 110 ? 57.483 12.810 53.136 1.00 26.99 90 GLU A O 1
ATOM 705 N N . LYS A 1 111 ? 57.875 10.911 54.276 1.00 30.27 91 LYS A N 1
ATOM 706 C CA . LYS A 1 111 ? 58.833 10.405 53.296 1.00 31.93 91 LYS A CA 1
ATOM 707 C C . LYS A 1 111 ? 58.156 10.092 51.960 1.00 29.48 91 LYS A C 1
ATOM 708 O O . LYS A 1 111 ? 58.704 10.386 50.896 1.00 28.22 91 LYS A O 1
ATOM 714 N N . ARG A 1 112 ? 56.952 9.527 52.025 1.00 26.44 92 ARG A N 1
ATOM 715 C CA . ARG A 1 112 ? 56.180 9.193 50.828 1.00 26.71 92 ARG A CA 1
ATOM 716 C C . ARG A 1 112 ? 55.706 10.428 50.056 1.00 23.67 92 ARG A C 1
ATOM 717 O O . ARG A 1 112 ? 55.775 10.451 48.826 1.00 22.67 92 ARG A O 1
ATOM 725 N N . LEU A 1 113 ? 55.240 11.445 50.780 1.00 23.98 93 LEU A N 1
ATOM 726 C CA . LEU A 1 113 ? 54.785 12.696 50.158 1.00 24.32 93 LEU A CA 1
ATOM 727 C C . LEU A 1 113 ? 55.932 13.456 49.487 1.00 26.34 93 LEU A C 1
ATOM 728 O O . LEU A 1 113 ? 55.739 14.074 48.435 1.00 23.34 93 LEU A O 1
ATOM 733 N N . ALA A 1 114 ? 57.116 13.403 50.097 1.00 24.98 94 ALA A N 1
ATOM 734 C CA . ALA A 1 114 ? 58.326 13.986 49.506 1.00 26.47 94 ALA A CA 1
ATOM 735 C C . ALA A 1 114 ? 58.688 13.306 48.181 1.00 29.86 94 ALA A C 1
ATOM 736 O O . ALA A 1 114 ? 58.951 13.986 47.188 1.00 28.94 94 ALA A O 1
ATOM 738 N N . LYS A 1 115 ? 58.686 11.971 48.167 1.00 30.27 95 LYS A N 1
ATOM 739 C CA . LYS A 1 115 ? 58.924 11.203 46.939 1.00 32.40 95 LYS A CA 1
ATOM 740 C C . LYS A 1 115 ? 57.859 11.486 45.882 1.00 30.49 95 LYS A C 1
ATOM 741 O O . LYS A 1 115 ? 58.163 11.591 44.692 1.00 29.86 95 LYS A O 1
ATOM 747 N N . PHE A 1 116 ? 56.612 11.612 46.334 1.00 26.59 96 PHE A N 1
ATOM 748 C CA . PHE A 1 116 ? 55.469 11.876 45.467 1.00 24.90 96 PHE A CA 1
ATOM 749 C C . PHE A 1 116 ? 55.655 13.147 44.634 1.00 24.48 96 PHE A C 1
ATOM 750 O O . PHE A 1 116 ? 55.498 13.126 43.409 1.00 25.00 96 PHE A O 1
ATOM 758 N N . THR A 1 117 ? 56.001 14.240 45.304 1.00 23.47 97 THR A N 1
ATOM 759 C CA . THR A 1 117 ? 56.123 15.544 44.658 1.00 26.20 97 THR A CA 1
ATOM 760 C C . THR A 1 117 ? 57.509 15.768 44.059 1.00 27.77 97 THR A C 1
ATOM 761 O O . THR A 1 117 ? 57.689 16.646 43.215 1.00 27.10 97 THR A O 1
ATOM 765 N N . GLY A 1 118 ? 58.483 14.977 44.504 1.00 26.42 98 GLY A N 1
ATOM 766 C CA . GLY A 1 118 ? 59.859 15.121 44.035 1.00 27.08 98 GLY A CA 1
ATOM 767 C C . GLY A 1 118 ? 60.677 16.098 44.856 1.00 25.95 98 GLY A C 1
ATOM 768 O O . GLY A 1 118 ? 61.841 16.351 44.543 1.00 25.96 98 GLY A O 1
ATOM 769 N N . PHE A 1 119 ? 60.069 16.652 45.906 1.00 24.35 99 PHE A N 1
ATOM 770 C CA . PHE A 1 119 ? 60.766 17.535 46.836 1.00 22.41 99 PHE A CA 1
ATOM 771 C C . PHE A 1 119 ? 61.590 16.715 47.826 1.00 25.28 99 PHE A C 1
ATOM 772 O O . PHE A 1 119 ? 61.257 15.563 48.108 1.00 26.04 99 PHE A O 1
ATOM 780 N N . ASP A 1 120 ? 62.655 17.317 48.352 1.00 26.18 100 ASP A N 1
ATOM 781 C CA . ASP A 1 120 ? 63.594 16.608 49.232 1.00 28.84 100 ASP A CA 1
ATOM 782 C C . ASP A 1 120 ? 62.966 16.124 50.536 1.00 29.36 100 ASP A C 1
ATOM 783 O O . ASP A 1 120 ? 63.148 14.964 50.919 1.00 28.16 100 ASP A O 1
ATOM 788 N N . GLU A 1 121 ? 62.234 17.013 51.210 1.00 26.44 101 GLU A N 1
ATOM 789 C CA . GLU A 1 121 ? 61.679 16.727 52.535 1.00 30.58 101 GLU A CA 1
ATOM 790 C C . GLU A 1 121 ? 60.259 17.258 52.694 1.00 29.07 101 GLU A C 1
ATOM 791 O O . GLU A 1 121 ? 59.908 18.298 52.135 1.00 28.16 101 GLU A O 1
ATOM 797 N N . CYS A 1 122 ? 59.453 16.534 53.463 1.00 25.44 102 CYS A N 1
ATOM 798 C CA . CYS A 1 122 ? 58.084 16.950 53.761 1.00 24.61 102 CYS A CA 1
ATOM 799 C C . CYS A 1 122 ? 57.836 16.955 55.264 1.00 25.12 102 CYS A C 1
ATOM 800 O O . CYS A 1 122 ? 58.321 16.077 55.983 1.00 26.97 102 CYS A O 1
ATOM 803 N N . LEU A 1 123 ? 57.088 17.953 55.728 1.00 20.01 103 LEU A N 1
ATOM 804 C CA . LEU A 1 123 ? 56.697 18.063 57.129 1.00 22.23 103 LEU A CA 1
ATOM 805 C C . LEU A 1 123 ? 55.182 18.221 57.242 1.00 22.28 103 LEU A C 1
ATOM 806 O O . LEU A 1 123 ? 54.599 19.106 56.618 1.00 19.21 103 LEU A O 1
ATOM 811 N N . LEU A 1 124 ? 54.548 17.356 58.030 1.00 21.39 104 LEU A N 1
ATOM 812 C CA . LEU A 1 124 ? 53.104 17.455 58.245 1.00 23.78 104 LEU A CA 1
ATOM 813 C C . LEU A 1 124 ? 52.746 18.604 59.174 1.00 21.94 104 LEU A C 1
ATOM 814 O O . LEU A 1 124 ? 53.488 18.920 60.103 1.00 22.12 104 LEU A O 1
ATOM 819 N N . SER A 1 125 ? 51.595 19.217 58.906 1.00 17.51 105 SER A N 1
ATOM 820 C CA . SER A 1 125 ? 51.050 20.289 59.718 1.00 16.50 105 SER A CA 1
ATOM 821 C C . SER A 1 125 ? 49.567 19.999 59.970 1.00 16.52 105 SER A C 1
ATOM 822 O O . SER A 1 125 ? 48.991 19.106 59.337 1.00 18.28 105 SER A O 1
ATOM 825 N N . GLN A 1 126 ? 48.962 20.758 60.881 1.00 18.28 106 GLN A N 1
ATOM 826 C CA . GLN A 1 126 ? 47.574 20.526 61.295 1.00 19.84 106 GLN A CA 1
ATOM 827 C C . GLN A 1 126 ? 46.559 21.044 60.288 1.00 19.31 106 GLN A C 1
ATOM 828 O O . GLN A 1 126 ? 45.379 20.675 60.345 1.00 18.20 106 GLN A O 1
ATOM 834 N N . SER A 1 127 ? 47.025 21.903 59.380 1.00 16.44 107 SER A N 1
ATOM 835 C CA . SER A 1 127 ? 46.194 22.505 58.335 1.00 17.88 107 SER A CA 1
ATOM 836 C C . SER A 1 127 ? 47.095 23.147 57.285 1.00 16.98 107 SER A C 1
ATOM 837 O O . SER A 1 127 ? 48.275 23.383 57.545 1.00 17.17 107 SER A O 1
ATOM 840 N N . GLY A 1 128 ? 46.543 23.429 56.107 1.00 16.18 108 GLY A N 1
ATOM 841 C CA . GLY A 1 128 ? 47.267 24.202 55.086 1.00 17.91 108 GLY A CA 1
ATOM 842 C C . GLY A 1 128 ? 47.575 25.604 55.589 1.00 17.34 108 GLY A C 1
ATOM 843 O O . GLY A 1 128 ? 48.655 26.148 55.322 1.00 16.47 108 GLY A O 1
ATOM 844 N N . TRP A 1 129 ? 46.619 26.186 56.322 1.00 16.90 109 TRP A N 1
ATOM 845 C CA . TRP A 1 129 ? 46.798 27.481 56.987 1.00 17.45 109 TRP A CA 1
ATOM 846 C C . TRP A 1 129 ? 48.062 27.457 57.859 1.00 20.32 109 TRP A C 1
ATOM 847 O O . TRP A 1 129 ? 48.938 28.322 57.726 1.00 15.37 109 TRP A O 1
ATOM 858 N N . ASN A 1 130 ? 48.161 26.452 58.730 1.00 16.40 110 ASN A N 1
ATOM 859 C CA . ASN A 1 130 ? 49.344 26.282 59.586 1.00 20.18 110 ASN A CA 1
ATOM 860 C C . ASN A 1 130 ? 50.644 26.019 58.829 1.00 18.41 110 ASN A C 1
ATOM 861 O O . ASN A 1 130 ? 51.723 26.455 59.263 1.00 22.02 110 ASN A O 1
ATOM 866 N N . ALA A 1 131 ? 50.546 25.304 57.710 1.00 16.90 111 ALA A N 1
ATOM 867 C CA . ALA A 1 131 ? 51.704 25.053 56.847 1.00 18.28 111 ALA A CA 1
ATOM 868 C C . ALA A 1 131 ? 52.304 26.375 56.370 1.00 19.51 111 ALA A C 1
ATOM 869 O O . ALA A 1 131 ? 53.518 26.595 56.482 1.00 20.24 111 ALA A O 1
ATOM 871 N N . ASN A 1 132 ? 51.447 27.261 55.866 1.00 17.82 112 ASN A N 1
ATOM 872 C CA . ASN A 1 132 ? 51.886 28.563 55.353 1.00 19.11 112 ASN A CA 1
ATOM 873 C C . ASN A 1 132 ? 52.373 29.502 56.437 1.00 19.17 112 ASN A C 1
ATOM 874 O O . ASN A 1 132 ? 53.438 30.113 56.304 1.00 20.60 112 ASN A O 1
ATOM 879 N N . VAL A 1 133 ? 51.593 29.609 57.511 1.00 17.74 113 VAL A N 1
ATOM 880 C CA . VAL A 1 133 ? 51.943 30.458 58.656 1.00 23.09 113 VAL A CA 1
ATOM 881 C C . VAL A 1 133 ? 53.288 30.032 59.275 1.00 20.94 113 VAL A C 1
ATOM 882 O O . VAL A 1 133 ? 54.159 30.875 59.538 1.00 21.58 113 VAL A O 1
ATOM 886 N N . GLY A 1 134 ? 53.455 28.725 59.468 1.00 20.18 114 GLY A N 1
ATOM 887 C CA . GLY A 1 134 ? 54.676 28.161 60.040 1.00 21.72 114 GLY A CA 1
ATOM 888 C C . GLY A 1 134 ? 55.912 28.329 59.179 1.00 22.96 114 GLY A C 1
ATOM 889 O O . GLY A 1 134 ? 56.972 28.731 59.675 1.00 22.23 114 GLY A O 1
ATOM 890 N N . LEU A 1 135 ? 55.781 28.024 57.889 1.00 19.77 115 LEU A N 1
ATOM 891 C CA . LEU A 1 135 ? 56.898 28.169 56.962 1.00 22.19 115 LEU A CA 1
ATOM 892 C C . LEU A 1 135 ? 57.368 29.616 56.908 1.00 22.94 115 LEU A C 1
ATOM 893 O O . LEU A 1 135 ? 58.568 29.882 57.016 1.00 22.95 115 LEU A O 1
ATOM 898 N N . LEU A 1 136 ? 56.421 30.540 56.756 1.00 24.95 116 LEU A N 1
ATOM 899 C CA . LEU A 1 136 ? 56.748 31.962 56.668 1.00 22.60 116 LEU A CA 1
ATOM 900 C C . LEU A 1 136 ? 57.401 32.479 57.948 1.00 26.86 116 LEU A C 1
ATOM 901 O O . LEU A 1 136 ? 58.335 33.274 57.883 1.00 26.57 116 LEU A O 1
ATOM 906 N N . GLN A 1 137 ? 56.941 32.005 59.106 1.00 23.29 117 GLN A N 1
ATOM 907 C CA . GLN A 1 137 ? 57.587 32.360 60.368 1.00 25.79 117 GLN A CA 1
ATOM 908 C C . GLN A 1 137 ? 59.040 31.865 60.430 1.00 21.91 117 GLN A C 1
ATOM 909 O O . GLN A 1 137 ? 59.909 32.550 60.972 1.00 28.82 117 GLN A O 1
ATOM 915 N N . THR A 1 138 ? 59.292 30.688 59.859 1.00 25.36 118 THR A N 1
ATOM 916 C CA . THR A 1 138 ? 60.620 30.071 59.876 1.00 24.19 118 THR A CA 1
ATOM 917 C C . THR A 1 138 ? 61.614 30.753 58.930 1.00 28.36 118 THR A C 1
ATOM 918 O O . THR A 1 138 ? 62.776 30.950 59.290 1.00 27.12 118 THR A O 1
ATOM 922 N N . ILE A 1 139 ? 61.162 31.109 57.729 1.00 26.51 119 ILE A N 1
ATOM 923 C CA . ILE A 1 139 ? 62.070 31.640 56.701 1.00 27.63 119 ILE A CA 1
ATOM 924 C C . ILE A 1 139 ? 62.092 33.167 56.610 1.00 29.46 119 ILE A C 1
ATOM 925 O O . ILE A 1 139 ? 62.925 33.736 55.892 1.00 31.42 119 ILE A O 1
ATOM 930 N N . CYS A 1 140 ? 61.183 33.822 57.331 1.00 28.04 120 CYS A N 1
ATOM 931 C CA . CYS A 1 140 ? 61.111 35.279 57.349 1.00 30.39 120 CYS A CA 1
ATOM 932 C C . CYS A 1 140 ? 61.794 35.870 58.567 1.00 34.14 120 CYS A C 1
ATOM 933 O O . CYS A 1 140 ? 61.721 35.321 59.669 1.00 34.64 120 CYS A O 1
ATOM 936 N N . GLN A 1 141 ? 62.456 36.998 58.347 1.00 35.04 121 GLN A N 1
ATOM 937 C CA . GLN A 1 141 ? 62.934 37.847 59.423 1.00 37.35 121 GLN A CA 1
ATOM 938 C C . GLN A 1 141 ? 62.073 39.107 59.370 1.00 36.04 121 GLN A C 1
ATOM 939 O O . GLN A 1 141 ? 61.385 39.331 58.370 1.00 36.96 121 GLN A O 1
ATOM 945 N N . PRO A 1 142 ? 62.080 39.926 60.441 1.00 35.06 122 PRO A N 1
ATOM 946 C CA . PRO A 1 142 ? 61.378 41.204 60.320 1.00 34.35 122 PRO A CA 1
ATOM 947 C C . PRO A 1 142 ? 61.873 41.987 59.098 1.00 33.65 122 PRO A C 1
ATOM 948 O O . PRO A 1 142 ? 63.071 41.972 58.797 1.00 30.68 122 PRO A O 1
ATOM 952 N N . ASN A 1 143 ? 60.939 42.619 58.389 1.00 34.10 123 ASN A N 1
ATOM 953 C CA . ASN A 1 143 ? 61.213 43.374 57.153 1.00 34.69 123 ASN A CA 1
ATOM 954 C C . ASN A 1 143 ? 61.707 42.579 55.943 1.00 33.29 123 ASN A C 1
ATOM 955 O O . ASN A 1 143 ? 62.117 43.174 54.942 1.00 33.00 123 ASN A O 1
ATOM 960 N N . THR A 1 144 ? 61.670 41.251 56.018 1.00 27.10 124 THR A N 1
ATOM 961 C CA . THR A 1 144 ? 61.955 40.441 54.838 1.00 28.11 124 THR A CA 1
ATOM 962 C C . THR A 1 144 ? 60.973 40.871 53.751 1.00 26.63 124 THR A C 1
ATOM 963 O O . THR A 1 144 ? 59.791 41.086 54.033 1.00 25.16 124 THR A O 1
ATOM 967 N N . ASN A 1 145 ? 61.474 41.047 52.529 1.00 25.77 125 ASN A N 1
ATOM 968 C CA . ASN A 1 145 ? 60.602 41.339 51.394 1.00 26.58 125 ASN A CA 1
ATOM 969 C C . ASN A 1 145 ? 59.779 40.113 51.019 1.00 22.76 125 ASN A C 1
ATOM 970 O O . ASN A 1 145 ? 60.329 39.051 50.697 1.00 25.32 125 ASN A O 1
ATOM 975 N N . VAL A 1 146 ? 58.461 40.266 51.057 1.00 23.38 126 VAL A N 1
ATOM 976 C CA . VAL A 1 146 ? 57.561 39.216 50.602 1.00 22.17 126 VAL A CA 1
ATOM 977 C C . VAL A 1 146 ? 56.730 39.735 49.427 1.00 18.87 126 VAL A C 1
ATOM 978 O O . VAL A 1 146 ? 55.859 40.592 49.593 1.00 22.90 126 VAL A O 1
ATOM 982 N N . TYR A 1 147 ? 57.046 39.231 48.239 1.00 18.72 127 TYR A N 1
ATOM 983 C CA . TYR A 1 147 ? 56.354 39.619 47.017 1.00 19.77 127 TYR A CA 1
ATOM 984 C C . TYR A 1 147 ? 55.204 38.649 46.791 1.00 16.56 127 TYR A C 1
ATOM 985 O O . TYR A 1 147 ? 55.406 37.507 46.375 1.00 21.62 127 TYR A O 1
ATOM 994 N N . ILE A 1 148 ? 53.998 39.129 47.061 1.00 20.67 128 ILE A N 1
ATOM 995 C CA . ILE A 1 148 ? 52.820 38.268 47.108 1.00 19.55 128 ILE A CA 1
ATOM 996 C C . ILE A 1 148 ? 51.770 38.690 46.081 1.00 18.75 128 ILE A C 1
ATOM 997 O O . ILE A 1 148 ? 51.436 39.871 45.955 1.00 20.41 128 ILE A O 1
ATOM 1002 N N . ASP A 1 149 ? 51.279 37.717 45.324 1.00 17.99 129 ASP A N 1
ATOM 1003 C CA . ASP A 1 149 ? 50.240 37.976 44.340 1.00 18.02 129 ASP A CA 1
ATOM 1004 C C . ASP A 1 149 ? 49.018 38.535 45.058 1.00 18.35 129 ASP A C 1
ATOM 1005 O O . ASP A 1 149 ? 48.668 38.071 46.152 1.00 16.42 129 ASP A O 1
ATOM 1010 N N . PHE A 1 150 ? 48.404 39.552 44.449 1.00 17.53 130 PHE A N 1
ATOM 1011 C CA . PHE A 1 150 ? 47.181 40.189 44.955 1.00 21.13 130 PHE A CA 1
ATOM 1012 C C . PHE A 1 150 ? 46.161 39.163 45.451 1.00 19.83 130 PHE A C 1
ATOM 1013 O O . PHE A 1 150 ? 45.519 39.373 46.483 1.00 21.01 130 PHE A O 1
ATOM 1021 N N . PHE A 1 151 ? 46.011 38.068 44.707 1.00 18.65 131 PHE A N 1
ATOM 1022 C CA . PHE A 1 151 ? 44.958 37.085 44.978 1.00 19.95 131 PHE A CA 1
ATOM 1023 C C . PHE A 1 151 ? 45.435 35.835 45.725 1.00 19.41 131 PHE A C 1
ATOM 1024 O O . PHE A 1 151 ? 44.673 34.875 45.873 1.00 16.71 131 PHE A O 1
ATOM 1032 N N . ALA A 1 152 ? 46.684 35.845 46.195 1.00 16.04 132 ALA A N 1
ATOM 1033 C CA . ALA A 1 152 ? 47.235 34.703 46.933 1.00 14.91 132 ALA A CA 1
ATOM 1034 C C . ALA A 1 152 ? 46.433 34.451 48.214 1.00 15.32 132 ALA A C 1
ATOM 1035 O O . ALA A 1 152 ? 45.814 35.370 48.764 1.00 15.95 132 ALA A O 1
ATOM 1037 N N . HIS A 1 153 ? 46.453 33.211 48.691 1.00 15.79 133 HIS A N 1
ATOM 1038 C CA . HIS A 1 153 ? 45.591 32.833 49.815 1.00 17.06 133 HIS A CA 1
ATOM 1039 C C . HIS A 1 153 ? 45.854 33.653 51.076 1.00 18.19 133 HIS A C 1
ATOM 1040 O O . HIS A 1 153 ? 46.998 34.003 51.372 1.00 18.19 133 HIS A O 1
ATOM 1047 N N . MET A 1 154 ? 44.786 33.939 51.820 1.00 18.54 134 MET A N 1
ATOM 1048 C CA . MET A 1 154 ? 44.877 34.721 53.054 1.00 17.42 134 MET A CA 1
ATOM 1049 C C . MET A 1 154 ? 45.933 34.190 54.037 1.00 18.84 134 MET A C 1
ATOM 1050 O O . MET A 1 154 ? 46.590 34.970 54.723 1.00 19.54 134 MET A O 1
ATOM 1055 N N . SER A 1 155 ? 46.095 32.872 54.101 1.00 16.84 135 SER A N 1
ATOM 1056 C CA . SER A 1 155 ? 47.085 32.265 55.002 1.00 16.89 135 SER A CA 1
ATOM 1057 C C . SER A 1 155 ? 48.512 32.738 54.718 1.00 20.00 135 SER A C 1
ATOM 1058 O O . SER A 1 155 ? 49.327 32.826 55.631 1.00 20.08 135 SER A O 1
ATOM 1061 N N . LEU A 1 156 ? 48.801 33.037 53.450 1.00 18.34 136 LEU A N 1
ATOM 1062 C CA . LEU A 1 156 ? 50.115 33.551 53.047 1.00 20.24 136 LEU A CA 1
ATOM 1063 C C . LEU A 1 156 ? 50.276 35.018 53.446 1.00 20.43 136 LEU A C 1
ATOM 1064 O O . LEU A 1 156 ? 51.325 35.419 53.962 1.00 19.88 136 LEU A O 1
ATOM 1069 N N . TRP A 1 157 ? 49.234 35.811 53.206 1.00 20.45 137 TRP A N 1
ATOM 1070 C CA . TRP A 1 157 ? 49.192 37.205 53.644 1.00 22.22 137 TRP A CA 1
ATOM 1071 C C . TRP A 1 157 ? 49.391 37.296 55.150 1.00 24.05 137 TRP A C 1
ATOM 1072 O O . TRP A 1 157 ? 50.211 38.085 55.638 1.00 21.02 137 TRP A O 1
ATOM 1083 N N . GLU A 1 158 ? 48.642 36.476 55.884 1.00 20.95 138 GLU A N 1
ATOM 1084 C CA . GLU A 1 158 ? 48.715 36.484 57.344 1.00 21.28 138 GLU A CA 1
ATOM 1085 C C . GLU A 1 158 ? 50.037 35.937 57.879 1.00 21.50 138 GLU A C 1
ATOM 1086 O O . GLU A 1 158 ? 50.584 36.478 58.840 1.00 22.04 138 GLU A O 1
ATOM 1092 N N . GLY A 1 159 ? 50.549 34.880 57.254 1.00 18.86 139 GLY A N 1
ATOM 1093 C CA . GLY A 1 159 ? 51.855 34.313 57.615 1.00 19.46 139 GLY A CA 1
ATOM 1094 C C . GLY A 1 159 ? 52.970 35.342 57.510 1.00 22.99 139 GLY A C 1
ATOM 1095 O O . GLY A 1 159 ? 53.871 35.386 58.356 1.00 21.79 139 GLY A O 1
ATOM 1096 N N . ALA A 1 160 ? 52.903 36.172 56.472 1.00 21.61 140 ALA A N 1
ATOM 1097 C CA . ALA A 1 160 ? 53.844 37.283 56.302 1.00 23.00 140 ALA A CA 1
ATOM 1098 C C . ALA A 1 160 ? 53.648 38.355 57.374 1.00 23.28 140 ALA A C 1
ATOM 1099 O O . ALA A 1 160 ? 54.623 38.835 57.964 1.00 24.13 140 ALA A O 1
ATOM 1101 N N . ARG A 1 161 ? 52.389 38.712 57.631 1.00 22.24 141 ARG A N 1
ATOM 1102 C CA . ARG A 1 161 ? 52.052 39.738 58.615 1.00 23.84 141 ARG A CA 1
ATOM 1103 C C . ARG A 1 161 ? 52.470 39.352 60.039 1.00 26.76 141 ARG A C 1
ATOM 1104 O O . ARG A 1 161 ? 52.993 40.188 60.777 1.00 24.99 141 ARG A O 1
ATOM 1112 N N . TYR A 1 162 ? 52.249 38.093 60.418 1.00 25.37 142 TYR A N 1
ATOM 1113 C CA . TYR A 1 162 ? 52.649 37.615 61.750 1.00 26.33 142 TYR A CA 1
ATOM 1114 C C . TYR A 1 162 ? 54.156 37.701 61.943 1.00 26.18 142 TYR A C 1
ATOM 1115 O O . TYR A 1 162 ? 54.635 38.031 63.031 1.00 28.57 142 TYR A O 1
ATOM 1124 N N . ALA A 1 163 ? 54.889 37.383 60.878 1.00 27.09 143 ALA A N 1
ATOM 1125 C CA . ALA A 1 163 ? 56.349 37.371 60.892 1.00 27.42 143 ALA A CA 1
ATOM 1126 C C . ALA A 1 163 ? 56.941 38.779 60.795 1.00 31.52 143 ALA A C 1
ATOM 1127 O O . ALA A 1 163 ? 58.164 38.941 60.768 1.00 32.25 143 ALA A O 1
ATOM 1129 N N . ASN A 1 164 ? 56.063 39.783 60.746 1.00 29.58 144 ASN A N 1
ATOM 1130 C CA . ASN A 1 164 ? 56.447 41.194 60.588 1.00 32.19 144 ASN A CA 1
ATOM 1131 C C . ASN A 1 164 ? 57.283 41.460 59.332 1.00 31.82 144 ASN A C 1
ATOM 1132 O O . ASN A 1 164 ? 58.142 42.349 59.310 1.00 30.98 144 ASN A O 1
ATOM 1137 N N . ALA A 1 165 ? 57.017 40.676 58.289 1.00 28.82 145 ALA A N 1
ATOM 1138 C CA . ALA A 1 165 ? 57.650 40.857 56.989 1.00 29.33 145 ALA A CA 1
ATOM 1139 C C . ALA A 1 165 ? 57.073 42.076 56.278 1.00 29.25 145 ALA A C 1
ATOM 1140 O O . ALA A 1 165 ? 56.011 42.577 56.648 1.00 30.18 145 ALA A O 1
ATOM 1142 N N . GLN A 1 166 ? 57.785 42.554 55.262 1.00 30.31 146 GLN A N 1
ATOM 1143 C CA . GLN A 1 166 ? 57.315 43.670 54.455 1.00 28.91 146 GLN A CA 1
ATOM 1144 C C . GLN A 1 166 ? 56.614 43.133 53.208 1.00 27.46 146 GLN A C 1
ATOM 1145 O O . GLN A 1 166 ? 57.260 42.605 52.299 1.00 26.09 146 GLN A O 1
ATOM 1151 N N . ALA A 1 167 ? 55.286 43.244 53.185 1.00 27.42 147 ALA A N 1
ATOM 1152 C CA . ALA A 1 167 ? 54.495 42.720 52.073 1.00 27.60 147 ALA A CA 1
ATOM 1153 C C . ALA A 1 167 ? 54.502 43.677 50.889 1.00 27.21 147 ALA A C 1
ATOM 1154 O O . ALA A 1 167 ? 54.228 44.869 51.040 1.00 30.63 147 ALA A O 1
ATOM 1156 N N . HIS A 1 168 ? 54.834 43.143 49.716 1.00 26.63 148 HIS A N 1
ATOM 1157 C CA . HIS A 1 168 ? 54.798 43.901 48.469 1.00 25.37 148 HIS A CA 1
ATOM 1158 C C . HIS A 1 168 ? 53.855 43.200 47.500 1.00 23.51 148 HIS A C 1
ATOM 1159 O O . HIS A 1 168 ? 54.271 42.309 46.759 1.00 25.47 148 HIS A O 1
ATOM 1166 N N . PRO A 1 169 ? 52.571 43.584 47.526 1.00 23.11 149 PRO A N 1
ATOM 1167 C CA . PRO A 1 169 ? 51.569 42.953 46.678 1.00 21.45 149 PRO A CA 1
ATOM 1168 C C . PRO A 1 169 ? 51.806 43.275 45.208 1.00 22.54 149 PRO A C 1
ATOM 1169 O O . PRO A 1 169 ? 52.006 44.441 44.860 1.00 23.14 149 PRO A O 1
ATOM 1173 N N . PHE A 1 170 ? 51.795 42.253 44.357 1.00 19.08 150 PHE A N 1
ATOM 1174 C CA . PHE A 1 170 ? 51.872 42.488 42.912 1.00 21.35 150 PHE A CA 1
ATOM 1175 C C . PHE A 1 170 ? 50.584 42.106 42.190 1.00 22.07 150 PHE A C 1
ATOM 1176 O O . PHE A 1 170 ? 49.932 41.125 42.552 1.00 24.00 150 PHE A O 1
ATOM 1184 N N . MET A 1 171 ? 50.211 42.903 41.189 1.00 21.41 151 MET A N 1
ATOM 1185 C CA . MET A 1 171 ? 48.998 42.673 40.411 1.00 20.26 151 MET A CA 1
ATOM 1186 C C . MET A 1 171 ? 48.937 41.241 39.898 1.00 19.08 151 MET A C 1
ATOM 1187 O O . MET A 1 171 ? 49.963 40.645 39.556 1.00 18.84 151 MET A O 1
ATOM 1192 N N . HIS A 1 172 ? 47.723 40.696 39.866 1.00 18.47 152 HIS A N 1
ATOM 1193 C CA . HIS A 1 172 ? 47.502 39.272 39.615 1.00 18.68 152 HIS A CA 1
ATOM 1194 C C . HIS A 1 172 ? 48.224 38.749 38.378 1.00 17.96 152 HIS A C 1
ATOM 1195 O O . HIS A 1 172 ? 47.996 39.229 37.257 1.00 18.48 152 HIS A O 1
ATOM 1202 N N . ASN A 1 173 ? 49.100 37.770 38.605 1.00 16.68 153 ASN A N 1
ATOM 1203 C CA . ASN A 1 173 ? 49.848 37.089 37.543 1.00 17.88 153 ASN A CA 1
ATOM 1204 C C . ASN A 1 173 ? 50.698 38.035 36.686 1.00 18.65 153 ASN A C 1
ATOM 1205 O O . ASN A 1 173 ? 51.087 37.693 35.567 1.00 20.86 153 ASN A O 1
ATOM 1210 N N . ASN A 1 174 ? 51.011 39.201 37.243 1.00 19.29 154 ASN A N 1
ATOM 1211 C CA . ASN A 1 174 ? 51.669 40.274 36.499 1.00 20.92 154 ASN A CA 1
ATOM 1212 C C . ASN A 1 174 ? 53.167 40.298 36.783 1.00 19.86 154 ASN A C 1
ATOM 1213 O O . ASN A 1 174 ? 53.616 40.856 37.790 1.00 22.22 154 ASN A O 1
ATOM 1218 N N . CYS A 1 175 ? 53.932 39.688 35.884 1.00 21.07 155 CYS A N 1
ATOM 1219 C CA . CYS A 1 175 ? 55.379 39.574 36.056 1.00 22.51 155 CYS A CA 1
ATOM 1220 C C . CYS A 1 175 ? 56.137 40.891 35.878 1.00 22.11 155 CYS A C 1
ATOM 1221 O O . CYS A 1 175 ? 57.224 41.059 36.437 1.00 21.66 155 CYS A O 1
ATOM 1224 N N . ASP A 1 176 ? 55.570 41.815 35.102 1.00 22.62 156 ASP A N 1
ATOM 1225 C CA . ASP A 1 176 ? 56.159 43.151 34.942 1.00 20.27 156 ASP A CA 1
ATOM 1226 C C . ASP A 1 176 ? 56.123 43.910 36.263 1.00 21.63 156 ASP A C 1
ATOM 1227 O O . ASP A 1 176 ? 57.120 44.503 36.685 1.00 20.07 156 ASP A O 1
ATOM 1232 N N . HIS A 1 177 ? 54.962 43.895 36.910 1.00 19.70 157 HIS A N 1
ATOM 1233 C CA . HIS A 1 177 ? 54.796 44.570 38.188 1.00 20.14 157 HIS A CA 1
ATOM 1234 C C . HIS A 1 177 ? 55.709 43.955 39.244 1.00 20.03 157 HIS A C 1
ATOM 1235 O O . HIS A 1 177 ? 56.318 44.674 40.051 1.00 20.68 157 HIS A O 1
ATOM 1242 N N . LEU A 1 178 ? 55.816 42.627 39.218 1.00 19.85 158 LEU A N 1
ATOM 1243 C CA . LEU A 1 178 ? 56.698 41.900 40.126 1.00 20.00 158 LEU A CA 1
ATOM 1244 C C . LEU A 1 178 ? 58.164 42.282 39.910 1.00 22.25 158 LEU A C 1
ATOM 1245 O O . LEU A 1 178 ? 58.881 42.555 40.870 1.00 23.49 158 LEU A O 1
ATOM 1250 N N . ARG A 1 179 ? 58.596 42.298 38.650 1.00 22.86 159 ARG A N 1
ATOM 1251 C CA . ARG A 1 179 ? 59.971 42.686 38.303 1.00 25.15 159 ARG A CA 1
ATOM 1252 C C . ARG A 1 179 ? 60.322 44.071 38.837 1.00 25.01 159 ARG A C 1
ATOM 1253 O O . ARG A 1 179 ? 61.409 44.273 39.389 1.00 26.94 159 ARG A O 1
ATOM 1261 N N . MET A 1 180 ? 59.397 45.015 38.673 1.00 25.35 160 MET A N 1
ATOM 1262 C CA . MET A 1 180 ? 59.583 46.374 39.163 1.00 25.09 160 MET A CA 1
ATOM 1263 C C . MET A 1 180 ? 59.713 46.377 40.677 1.00 25.52 160 MET A C 1
ATOM 1264 O O . MET A 1 180 ? 60.592 47.035 41.231 1.00 24.61 160 MET A O 1
ATOM 1269 N N . LEU A 1 181 ? 58.843 45.624 41.344 1.00 25.26 161 LEU A N 1
ATOM 1270 C CA . LEU A 1 181 ? 58.883 45.539 42.801 1.00 26.02 161 LEU A CA 1
ATOM 1271 C C . LEU A 1 181 ? 60.185 44.944 43.332 1.00 21.21 161 LEU A C 1
ATOM 1272 O O . LEU A 1 181 ? 60.744 45.470 44.290 1.00 26.01 161 LEU A O 1
ATOM 1277 N N . ILE A 1 182 ? 60.678 43.868 42.714 1.00 22.12 162 ILE A N 1
ATOM 1278 C CA . ILE A 1 182 ? 61.922 43.239 43.188 1.00 23.55 162 ILE A CA 1
ATOM 1279 C C . ILE A 1 182 ? 63.153 44.099 42.880 1.00 26.07 162 ILE A C 1
ATOM 1280 O O . ILE A 1 182 ? 64.056 44.205 43.710 1.00 27.67 162 ILE A O 1
ATOM 1285 N N . GLN A 1 183 ? 63.185 44.705 41.694 1.00 24.73 163 GLN A N 1
ATOM 1286 C CA . GLN A 1 183 ? 64.244 45.665 41.362 1.00 26.88 163 GLN A CA 1
ATOM 1287 C C . GLN A 1 183 ? 64.312 46.785 42.406 1.00 26.60 163 GLN A C 1
ATOM 1288 O O . GLN A 1 183 ? 65.397 47.176 42.842 1.00 28.72 163 GLN A O 1
ATOM 1294 N N . ARG A 1 184 ? 63.147 47.281 42.809 1.00 27.91 164 ARG A N 1
ATOM 1295 C CA . ARG A 1 184 ? 63.061 48.364 43.778 1.00 28.84 164 ARG A CA 1
ATOM 1296 C C . ARG A 1 184 ? 63.471 47.960 45.203 1.00 31.63 164 ARG A C 1
ATOM 1297 O O . ARG A 1 184 ? 64.247 48.667 45.856 1.00 31.13 164 ARG A O 1
ATOM 1305 N N . HIS A 1 185 ? 62.962 46.825 45.679 1.00 30.75 165 HIS A N 1
ATOM 1306 C CA . HIS A 1 185 ? 63.093 46.478 47.101 1.00 31.01 165 HIS A CA 1
ATOM 1307 C C . HIS A 1 185 ? 64.164 45.439 47.435 1.00 29.52 165 HIS A C 1
ATOM 1308 O O . HIS A 1 185 ? 64.595 45.345 48.584 1.00 33.48 165 HIS A O 1
ATOM 1315 N N . GLY A 1 186 ? 64.587 44.658 46.444 1.00 31.17 166 GLY A N 1
ATOM 1316 C CA . GLY A 1 186 ? 65.697 43.719 46.618 1.00 32.46 166 GLY A CA 1
ATOM 1317 C C . GLY A 1 186 ? 65.300 42.259 46.786 1.00 32.35 166 GLY A C 1
ATOM 1318 O O . GLY A 1 186 ? 64.118 41.921 46.682 1.00 32.15 166 GLY A O 1
ATOM 1319 N N . PRO A 1 187 ? 66.291 41.381 47.049 1.00 32.97 167 PRO A N 1
ATOM 1320 C CA . PRO A 1 187 ? 66.037 39.950 47.213 1.00 30.76 167 PRO A CA 1
ATOM 1321 C C . PRO A 1 187 ? 64.984 39.678 48.286 1.00 31.08 167 PRO A C 1
ATOM 1322 O O . PRO A 1 187 ? 64.816 40.472 49.218 1.00 29.06 167 PRO A O 1
ATOM 1326 N N . GLY A 1 188 ? 64.268 38.572 48.140 1.00 29.93 168 GLY A N 1
ATOM 1327 C CA . GLY A 1 188 ? 63.201 38.245 49.077 1.00 28.81 168 GLY A CA 1
ATOM 1328 C C . GLY A 1 188 ? 62.519 36.936 48.767 1.00 25.40 168 GLY A C 1
ATOM 1329 O O . GLY A 1 188 ? 63.123 36.024 48.197 1.00 30.50 168 GLY A O 1
ATOM 1330 N N . ILE A 1 189 ? 61.254 36.839 49.160 1.00 25.17 169 ILE A N 1
ATOM 1331 C CA . ILE A 1 189 ? 60.473 35.632 48.929 1.00 23.43 169 ILE A CA 1
ATOM 1332 C C . ILE A 1 189 ? 59.290 35.959 48.027 1.00 20.94 169 ILE A C 1
ATOM 1333 O O . ILE A 1 189 ? 58.488 36.837 48.342 1.00 23.08 169 ILE A O 1
ATOM 1338 N N . ILE A 1 190 ? 59.206 35.259 46.899 1.00 20.83 170 ILE A N 1
ATOM 1339 C CA . ILE A 1 190 ? 58.059 35.376 46.005 1.00 20.58 170 ILE A CA 1
ATOM 1340 C C . ILE A 1 190 ? 57.052 34.301 46.407 1.00 18.85 170 ILE A C 1
ATOM 1341 O O . ILE A 1 190 ? 57.392 33.119 46.469 1.00 21.18 170 ILE A O 1
ATOM 1346 N N . VAL A 1 191 ? 55.819 34.727 46.665 1.00 20.18 171 VAL A N 1
ATOM 1347 C CA . VAL A 1 191 ? 54.777 33.844 47.188 1.00 18.64 171 VAL A CA 1
ATOM 1348 C C . VAL A 1 191 ? 53.556 33.859 46.266 1.00 17.74 171 VAL A C 1
ATOM 1349 O O . VAL A 1 191 ? 52.992 34.926 46.002 1.00 19.02 171 VAL A O 1
ATOM 1353 N N . VAL A 1 192 ? 53.158 32.676 45.795 1.00 17.80 172 VAL A N 1
ATOM 1354 C CA . VAL A 1 192 ? 52.035 32.510 44.863 1.00 18.63 172 VAL A CA 1
ATOM 1355 C C . VAL A 1 192 ? 51.218 31.245 45.156 1.00 18.93 172 VAL A C 1
ATOM 1356 O O . VAL A 1 192 ? 51.725 30.313 45.788 1.00 18.05 172 VAL A O 1
ATOM 1360 N N . ASP A 1 193 ? 49.956 31.236 44.713 1.00 17.36 173 ASP A N 1
ATOM 1361 C CA . ASP A 1 193 ? 49.168 30.002 44.567 1.00 16.46 173 ASP A CA 1
ATOM 1362 C C . ASP A 1 193 ? 49.513 29.449 43.186 1.00 17.12 173 ASP A C 1
ATOM 1363 O O . ASP A 1 193 ? 49.649 30.223 42.239 1.00 19.82 173 ASP A O 1
ATOM 1368 N N . SER A 1 194 ? 49.642 28.130 43.044 1.00 15.71 174 SER A N 1
ATOM 1369 C CA . SER A 1 194 ? 49.777 27.529 41.712 1.00 17.01 174 SER A CA 1
ATOM 1370 C C . SER A 1 194 ? 48.466 27.702 40.947 1.00 18.34 174 SER A C 1
ATOM 1371 O O . SER A 1 194 ? 48.460 28.106 39.785 1.00 15.84 174 SER A O 1
ATOM 1374 N N . ILE A 1 195 ? 47.362 27.377 41.618 1.00 16.56 175 ILE A N 1
ATOM 1375 C CA . ILE A 1 195 ? 46.016 27.641 41.110 1.00 17.06 175 ILE A CA 1
ATOM 1376 C C . ILE A 1 195 ? 45.276 28.450 42.171 1.00 15.73 175 ILE A C 1
ATOM 1377 O O . ILE A 1 195 ? 45.248 28.072 43.353 1.00 14.57 175 ILE A O 1
ATOM 1382 N N . TYR A 1 196 ? 44.700 29.572 41.746 1.00 13.47 176 TYR A N 1
ATOM 1383 C CA . TYR A 1 196 ? 44.128 30.546 42.674 1.00 15.62 176 TYR A CA 1
ATOM 1384 C C . TYR A 1 196 ? 42.755 30.144 43.199 1.00 17.39 176 TYR A C 1
ATOM 1385 O O . TYR A 1 196 ? 41.910 29.653 42.453 1.00 18.73 176 TYR A O 1
ATOM 1394 N N . SER A 1 197 ? 42.578 30.327 44.504 1.00 16.97 177 SER A N 1
ATOM 1395 C CA . SER A 1 197 ? 41.422 29.805 45.236 1.00 16.59 177 SER A CA 1
ATOM 1396 C C . SER A 1 197 ? 40.072 30.395 44.807 1.00 18.81 177 SER A C 1
ATOM 1397 O O . SER A 1 197 ? 39.076 29.677 44.785 1.00 18.98 177 SER A O 1
ATOM 1400 N N . THR A 1 198 ? 40.040 31.678 44.449 1.00 18.33 178 THR A N 1
ATOM 1401 C CA . THR A 1 198 ? 38.775 32.329 44.073 1.00 20.17 178 THR A CA 1
ATOM 1402 C C . THR A 1 198 ? 38.507 32.326 42.564 1.00 21.74 178 THR A C 1
ATOM 1403 O O . THR A 1 198 ? 37.367 32.155 42.132 1.00 22.87 178 THR A O 1
ATOM 1407 N N . LEU A 1 199 ? 39.557 32.501 41.764 1.00 18.77 179 LEU A N 1
ATOM 1408 C CA . LEU A 1 199 ? 39.401 32.660 40.315 1.00 17.15 179 LEU A CA 1
ATOM 1409 C C . LEU A 1 199 ? 39.751 31.421 39.485 1.00 19.65 179 LEU A C 1
ATOM 1410 O O . LEU A 1 199 ? 39.332 31.307 38.332 1.00 18.24 179 LEU A O 1
ATOM 1415 N N . GLY A 1 200 ? 40.535 30.506 40.049 1.00 14.62 180 GLY A N 1
ATOM 1416 C CA . GLY A 1 200 ? 40.909 29.298 39.314 1.00 14.81 180 GLY A CA 1
ATOM 1417 C C . GLY A 1 200 ? 41.941 29.544 38.222 1.00 16.43 180 GLY A C 1
ATOM 1418 O O . GLY A 1 200 ? 42.178 28.680 37.372 1.00 15.90 180 GLY A O 1
ATOM 1419 N N . THR A 1 201 ? 42.555 30.725 38.250 1.00 15.31 181 THR A N 1
ATOM 1420 C CA . THR A 1 201 ? 43.642 31.054 37.327 1.00 16.46 181 THR A CA 1
ATOM 1421 C C . THR A 1 201 ? 44.893 30.280 37.708 1.00 17.54 181 THR A C 1
ATOM 1422 O O . THR A 1 201 ? 45.008 29.798 38.838 1.00 15.57 181 THR A O 1
ATOM 1426 N N . ILE A 1 202 ? 45.829 30.178 36.770 1.00 17.40 182 ILE A N 1
ATOM 1427 C CA . ILE A 1 202 ? 47.085 29.461 36.994 1.00 17.27 182 ILE A CA 1
ATOM 1428 C C . ILE A 1 202 ? 48.247 30.457 36.980 1.00 18.34 182 ILE A C 1
ATOM 1429 O O . ILE A 1 202 ? 48.350 31.280 36.070 1.00 18.71 182 ILE A O 1
ATOM 1434 N N . ALA A 1 203 ? 49.104 30.386 37.997 1.00 18.31 183 ALA A N 1
ATOM 1435 C CA . ALA A 1 203 ? 50.300 31.230 38.075 1.00 18.63 183 ALA A CA 1
ATOM 1436 C C . ALA A 1 203 ? 51.283 30.973 36.922 1.00 17.61 183 ALA A C 1
ATOM 1437 O O . ALA A 1 203 ? 51.407 29.839 36.446 1.00 17.89 183 ALA A O 1
ATOM 1439 N N . PRO A 1 204 ? 51.980 32.031 36.461 1.00 18.64 184 PRO A N 1
ATOM 1440 C CA . PRO A 1 204 ? 53.000 31.841 35.423 1.00 20.68 184 PRO A CA 1
ATOM 1441 C C . PRO A 1 204 ? 54.274 31.269 36.046 1.00 21.07 184 PRO A C 1
ATOM 1442 O O . PRO A 1 204 ? 55.283 31.969 36.188 1.00 21.00 184 PRO A O 1
ATOM 1446 N N . LEU A 1 205 ? 54.212 29.992 36.416 1.00 20.18 185 LEU A N 1
ATOM 1447 C CA . LEU A 1 205 ? 55.248 29.370 37.244 1.00 21.04 185 LEU A CA 1
ATOM 1448 C C . LEU A 1 205 ? 56.648 29.343 36.612 1.00 22.42 185 LEU A C 1
ATOM 1449 O O . LEU A 1 205 ? 57.631 29.611 37.299 1.00 21.95 185 LEU A O 1
ATOM 1454 N N . ALA A 1 206 ? 56.721 29.046 35.317 1.00 23.87 186 ALA A N 1
ATOM 1455 C CA . ALA A 1 206 ? 58.000 29.032 34.590 1.00 25.52 186 ALA A CA 1
ATOM 1456 C C . ALA A 1 206 ? 58.693 30.396 34.612 1.00 25.98 186 ALA A C 1
ATOM 1457 O O . ALA A 1 206 ? 59.900 30.482 34.853 1.00 27.32 186 ALA A O 1
ATOM 1459 N N . GLU A 1 207 ? 57.919 31.454 34.382 1.00 25.23 187 GLU A N 1
ATOM 1460 C CA . GLU A 1 207 ? 58.441 32.818 34.399 1.00 26.82 187 GLU A CA 1
ATOM 1461 C C . GLU A 1 207 ? 58.799 33.265 35.816 1.00 26.09 187 GLU A C 1
ATOM 1462 O O . GLU A 1 207 ? 59.778 33.985 36.012 1.00 24.18 187 GLU A O 1
ATOM 1468 N N . LEU A 1 208 ? 58.016 32.823 36.802 1.00 23.85 188 LEU A N 1
ATOM 1469 C CA . LEU A 1 208 ? 58.308 33.104 38.208 1.00 22.43 188 LEU A CA 1
ATOM 1470 C C . LEU A 1 208 ? 59.606 32.431 38.673 1.00 21.46 188 LEU A C 1
ATOM 1471 O O . LEU A 1 208 ? 60.351 33.004 39.474 1.00 24.48 188 LEU A O 1
ATOM 1476 N N . VAL A 1 209 ? 59.867 31.225 38.169 1.00 25.15 189 VAL A N 1
ATOM 1477 C CA . VAL A 1 209 ? 61.134 30.530 38.430 1.00 24.78 189 VAL A CA 1
ATOM 1478 C C . VAL A 1 209 ? 62.309 31.333 37.840 1.00 27.27 189 VAL A C 1
ATOM 1479 O O . VAL A 1 209 ? 63.320 31.555 38.516 1.00 27.17 189 VAL A O 1
ATOM 1483 N N . ASN A 1 210 ? 62.151 31.787 36.599 1.00 26.00 190 ASN A N 1
ATOM 1484 C CA . ASN A 1 210 ? 63.141 32.658 35.951 1.00 30.36 190 ASN A CA 1
ATOM 1485 C C . ASN A 1 210 ? 63.436 33.923 36.752 1.00 29.08 190 ASN A C 1
ATOM 1486 O O . ASN A 1 210 ? 64.599 34.256 36.987 1.00 30.46 190 ASN A O 1
ATOM 1491 N N . ILE A 1 211 ? 62.379 34.616 37.175 1.00 26.86 191 ILE A N 1
ATOM 1492 C CA . ILE A 1 211 ? 62.500 35.827 37.989 1.00 24.43 191 ILE A CA 1
ATOM 1493 C C . ILE A 1 211 ? 63.216 35.565 39.321 1.00 28.64 191 ILE A C 1
ATOM 1494 O O . ILE A 1 211 ? 64.076 36.354 39.736 1.00 26.81 191 ILE A O 1
ATOM 1499 N N . SER A 1 212 ? 62.871 34.458 39.983 1.00 25.70 192 SER A N 1
ATOM 1500 C CA . SER A 1 212 ? 63.516 34.107 41.248 1.00 27.64 192 SER A CA 1
ATOM 1501 C C . SER A 1 212 ? 65.029 33.917 41.055 1.00 26.77 192 SER A C 1
ATOM 1502 O O . SER A 1 212 ? 65.818 34.392 41.868 1.00 30.37 192 SER A O 1
ATOM 1505 N N . LYS A 1 213 ? 65.412 33.243 39.971 1.00 29.83 193 LYS A N 1
ATOM 1506 C CA . LYS A 1 213 ? 66.824 32.999 39.648 1.00 33.73 193 LYS A CA 1
ATOM 1507 C C . LYS A 1 213 ? 67.551 34.291 39.284 1.00 34.26 193 LYS A C 1
ATOM 1508 O O . LYS A 1 213 ? 68.670 34.533 39.742 1.00 34.38 193 LYS A O 1
ATOM 1514 N N . GLU A 1 214 ? 66.898 35.119 38.472 1.00 34.74 194 GLU A N 1
ATOM 1515 C CA . GLU A 1 214 ? 67.463 36.390 38.019 1.00 36.83 194 GLU A CA 1
ATOM 1516 C C . GLU A 1 214 ? 67.730 37.352 39.179 1.00 33.82 194 GLU A C 1
ATOM 1517 O O . GLU A 1 214 ? 68.762 38.030 39.204 1.00 34.90 194 GLU A O 1
ATOM 1523 N N . PHE A 1 215 ? 66.811 37.388 40.142 1.00 30.51 195 PHE A N 1
ATOM 1524 C CA . PHE A 1 215 ? 66.866 38.354 41.241 1.00 27.52 195 PHE A CA 1
ATOM 1525 C C . PHE A 1 215 ? 67.341 37.776 42.584 1.00 27.50 195 PHE A C 1
ATOM 1526 O O . PHE A 1 215 ? 67.335 38.478 43.601 1.00 27.00 195 PHE A O 1
ATOM 1534 N N . GLY A 1 216 ? 67.745 36.507 42.585 1.00 24.46 196 GLY A N 1
ATOM 1535 C CA . GLY A 1 216 ? 68.197 35.833 43.810 1.00 27.57 196 GLY A CA 1
ATOM 1536 C C . GLY A 1 216 ? 67.123 35.733 44.886 1.00 28.90 196 GLY A C 1
ATOM 1537 O O . GLY A 1 216 ? 67.400 35.940 46.074 1.00 29.99 196 GLY A O 1
ATOM 1538 N N . CYS A 1 217 ? 65.899 35.420 44.462 1.00 27.09 197 CYS A N 1
ATOM 1539 C CA . CYS A 1 217 ? 64.763 35.269 45.374 1.00 28.23 197 CYS A CA 1
ATOM 1540 C C . CYS A 1 217 ? 64.443 33.807 45.663 1.00 25.87 197 CYS A C 1
ATOM 1541 O O . CYS A 1 217 ? 64.757 32.921 44.865 1.00 29.15 197 CYS A O 1
ATOM 1544 N N . ALA A 1 218 ? 63.831 33.563 46.819 1.00 27.78 198 ALA A N 1
ATOM 1545 C CA . ALA A 1 218 ? 63.241 32.263 47.118 1.00 26.21 198 ALA A CA 1
ATOM 1546 C C . ALA A 1 218 ? 61.817 32.261 46.585 1.00 26.13 198 ALA A C 1
ATOM 1547 O O . ALA A 1 218 ? 61.135 33.287 46.614 1.00 26.13 198 ALA A O 1
ATOM 1549 N N . LEU A 1 219 ? 61.379 31.110 46.087 1.00 27.11 199 LEU A N 1
ATOM 1550 C CA . LEU A 1 219 ? 60.024 30.964 45.577 1.00 24.41 199 LEU A CA 1
ATOM 1551 C C . LEU A 1 219 ? 59.240 30.001 46.470 1.00 23.66 199 LEU A C 1
ATOM 1552 O O . LEU A 1 219 ? 59.732 28.929 46.808 1.00 22.41 199 LEU A O 1
ATOM 1557 N N . LEU A 1 220 ? 58.033 30.414 46.854 1.00 22.06 200 LEU A N 1
ATOM 1558 C CA . LEU A 1 220 ? 57.114 29.596 47.644 1.00 22.44 200 LEU A CA 1
ATOM 1559 C C . LEU A 1 220 ? 55.825 29.416 46.846 1.00 18.78 200 LEU A C 1
ATOM 1560 O O . LEU A 1 220 ? 55.162 30.397 46.523 1.00 19.98 200 LEU A O 1
ATOM 1565 N N . VAL A 1 221 ? 55.471 28.170 46.537 1.00 20.36 201 VAL A N 1
ATOM 1566 C CA . VAL A 1 221 ? 54.267 27.887 45.751 1.00 17.62 201 VAL A CA 1
ATOM 1567 C C . VAL A 1 221 ? 53.278 27.058 46.574 1.00 21.02 201 VAL A C 1
ATOM 1568 O O . VAL A 1 221 ? 53.607 25.960 47.025 1.00 17.63 201 VAL A O 1
ATOM 1572 N N . ASP A 1 222 ? 52.077 27.603 46.771 1.00 18.88 202 ASP A N 1
ATOM 1573 C CA . ASP A 1 222 ? 50.993 26.896 47.464 1.00 18.79 202 ASP A CA 1
ATOM 1574 C C . ASP A 1 222 ? 50.200 26.106 46.423 1.00 16.84 202 ASP A C 1
ATOM 1575 O O . ASP A 1 222 ? 49.501 26.689 45.577 1.00 16.22 202 ASP A O 1
ATOM 1580 N N . GLU A 1 223 ? 50.324 24.782 46.480 1.00 15.65 203 GLU A N 1
ATOM 1581 C CA . GLU A 1 223 ? 49.679 23.896 45.514 1.00 15.53 203 GLU A CA 1
ATOM 1582 C C . GLU A 1 223 ? 48.383 23.277 46.033 1.00 15.45 203 GLU A C 1
ATOM 1583 O O . GLU A 1 223 ? 48.006 22.189 45.601 1.00 15.35 203 GLU A O 1
ATOM 1589 N N . SER A 1 224 ? 47.694 23.972 46.936 1.00 16.75 204 SER A N 1
ATOM 1590 C CA . SER A 1 224 ? 46.457 23.440 47.518 1.00 16.99 204 SER A CA 1
ATOM 1591 C C . SER A 1 224 ? 45.442 23.030 46.446 1.00 17.40 204 SER A C 1
ATOM 1592 O O . SER A 1 224 ? 44.742 22.028 46.601 1.00 17.09 204 SER A O 1
ATOM 1595 N N . HIS A 1 225 ? 45.362 23.793 45.357 1.00 15.14 205 HIS A N 1
ATOM 1596 C CA . HIS A 1 225 ? 44.346 23.527 44.331 1.00 15.62 205 HIS A CA 1
ATOM 1597 C C . HIS A 1 225 ? 44.844 22.778 43.087 1.00 17.72 205 HIS A C 1
ATOM 1598 O O . HIS A 1 225 ? 44.096 22.615 42.128 1.00 19.31 205 HIS A O 1
ATOM 1605 N N . SER A 1 226 ? 46.098 22.319 43.113 1.00 16.48 206 SER A N 1
ATOM 1606 C CA . SER A 1 226 ? 46.666 21.560 41.996 1.00 17.14 206 SER A CA 1
ATOM 1607 C C . SER A 1 226 ? 47.197 20.189 42.407 1.00 16.16 206 SER A C 1
ATOM 1608 O O . SER A 1 226 ? 47.306 19.291 41.575 1.00 19.94 206 SER A O 1
ATOM 1611 N N . LEU A 1 227 ? 47.534 20.038 43.685 1.00 19.54 207 LEU A N 1
ATOM 1612 C CA . LEU A 1 227 ? 48.017 18.765 44.208 1.00 18.39 207 LEU A CA 1
ATOM 1613 C C . LEU A 1 227 ? 46.888 17.743 44.118 1.00 19.16 207 LEU A C 1
ATOM 1614 O O . LEU A 1 227 ? 45.775 18.001 44.583 1.00 20.63 207 LEU A O 1
ATOM 1619 N N . GLY A 1 228 ? 47.164 16.608 43.478 1.00 16.42 208 GLY A N 1
ATOM 1620 C CA . GLY A 1 228 ? 46.156 15.566 43.299 1.00 17.77 208 GLY A CA 1
ATOM 1621 C C . GLY A 1 228 ? 45.373 15.640 41.998 1.00 18.80 208 GLY A C 1
ATOM 1622 O O . GLY A 1 228 ? 45.028 14.607 41.423 1.00 18.98 208 GLY A O 1
ATOM 1623 N N . THR A 1 229 ? 45.087 16.859 41.534 1.00 18.18 209 THR A N 1
ATOM 1624 C CA . THR A 1 229 ? 44.289 17.064 40.320 1.00 18.02 209 THR A CA 1
ATOM 1625 C C . THR A 1 229 ? 45.141 17.207 39.057 1.00 19.41 209 THR A C 1
ATOM 1626 O O . THR A 1 229 ? 44.661 16.952 37.949 1.00 20.19 209 THR A O 1
ATOM 1630 N N . HIS A 1 230 ? 46.397 17.613 39.240 1.00 19.33 210 HIS A N 1
ATOM 1631 C CA . HIS A 1 230 ? 47.297 17.954 38.138 1.00 19.75 210 HIS A CA 1
ATOM 1632 C C . HIS A 1 230 ? 48.604 17.171 38.218 1.00 22.73 210 HIS A C 1
ATOM 1633 O O . HIS A 1 230 ? 48.991 16.715 39.290 1.00 20.35 210 HIS A O 1
ATOM 1640 N N . GLY A 1 231 ? 49.279 17.024 37.080 1.00 21.7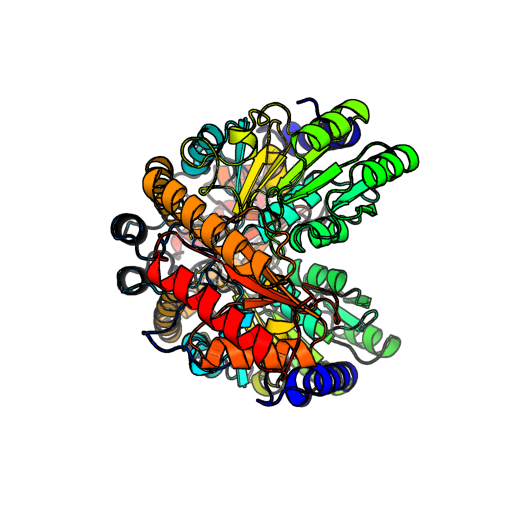6 211 GLY A N 1
ATOM 1641 C CA . GLY A 1 231 ? 50.609 16.410 37.039 1.00 25.10 211 GLY A CA 1
ATOM 1642 C C . GLY A 1 231 ? 50.614 14.893 37.010 1.00 23.78 211 GLY A C 1
ATOM 1643 O O . GLY A 1 231 ? 49.562 14.264 37.134 1.00 23.30 211 GLY A O 1
ATOM 1644 N N . PRO A 1 232 ? 51.808 14.288 36.859 1.00 26.08 212 PRO A N 1
ATOM 1645 C CA . PRO A 1 232 ? 51.879 12.831 36.746 1.00 26.98 212 PRO A CA 1
ATOM 1646 C C . PRO A 1 232 ? 51.477 12.170 38.059 1.00 24.80 212 PRO A C 1
ATOM 1647 O O . PRO A 1 232 ? 52.026 12.504 39.107 1.00 26.56 212 PRO A O 1
ATOM 1651 N N . ASN A 1 233 ? 50.502 11.265 37.994 1.00 26.09 213 ASN A N 1
ATOM 1652 C CA . ASN A 1 233 ? 49.947 10.601 39.180 1.00 26.53 213 ASN A CA 1
ATOM 1653 C C . ASN A 1 233 ? 49.371 11.578 40.215 1.00 24.48 213 ASN A C 1
ATOM 1654 O O . ASN A 1 233 ? 49.168 11.220 41.375 1.00 23.34 213 ASN A O 1
ATOM 1659 N N . GLY A 1 234 ? 49.105 12.807 39.774 1.00 23.93 214 GLY A N 1
ATOM 1660 C CA . GLY A 1 234 ? 48.555 13.851 40.635 1.00 20.96 214 GLY A CA 1
ATOM 1661 C C . GLY A 1 234 ? 49.600 14.582 41.458 1.00 22.17 214 GLY A C 1
ATOM 1662 O O . GLY A 1 234 ? 49.271 15.232 42.452 1.00 20.96 214 GLY A O 1
ATOM 1663 N N . ALA A 1 235 ? 50.862 14.493 41.030 1.00 22.19 215 ALA A N 1
ATOM 1664 C CA . ALA A 1 235 ? 51.998 15.044 41.784 1.00 20.93 215 ALA A CA 1
ATOM 1665 C C . ALA A 1 235 ? 52.037 16.571 41.866 1.00 20.54 215 ALA A C 1
ATOM 1666 O O . ALA A 1 235 ? 52.796 17.137 42.658 1.00 21.84 215 ALA A O 1
ATOM 1668 N N . GLY A 1 236 ? 51.227 17.234 41.043 1.00 21.87 216 GLY A N 1
ATOM 1669 C CA . GLY A 1 236 ? 51.094 18.685 41.109 1.00 20.64 216 GLY A CA 1
ATOM 1670 C C . GLY A 1 236 ? 51.531 19.401 39.846 1.00 21.81 216 GLY A C 1
ATOM 1671 O O . GLY A 1 236 ? 52.052 18.785 38.915 1.00 20.15 216 GLY A O 1
ATOM 1672 N N . LEU A 1 237 ? 51.319 20.712 39.824 1.00 21.67 217 LEU A N 1
ATOM 1673 C CA . LEU A 1 237 ? 51.617 21.513 38.643 1.00 23.71 217 LEU A CA 1
ATOM 1674 C C . LEU A 1 237 ? 53.119 21.717 38.446 1.00 24.20 217 LEU A C 1
ATOM 1675 O O . LEU A 1 237 ? 53.602 21.690 37.310 1.00 24.62 217 LEU A O 1
ATOM 1680 N N . LEU A 1 238 ? 53.853 21.920 39.540 1.00 21.45 218 LEU A N 1
ATOM 1681 C CA . LEU A 1 238 ? 55.317 22.024 39.458 1.00 21.51 218 LEU A CA 1
ATOM 1682 C C . LEU A 1 238 ? 55.900 20.765 38.813 1.00 23.17 218 LEU A C 1
ATOM 1683 O O . LEU A 1 238 ? 56.726 20.854 37.904 1.00 23.18 218 LEU A O 1
ATOM 1688 N N . ALA A 1 239 ? 55.428 19.602 39.256 1.00 21.75 219 ALA A N 1
ATOM 1689 C CA . ALA A 1 239 ? 55.802 18.329 38.646 1.00 24.16 219 ALA A CA 1
ATOM 1690 C C . ALA A 1 239 ? 55.376 18.238 37.176 1.00 24.91 219 ALA A C 1
ATOM 1691 O O . ALA A 1 239 ? 56.139 17.755 36.336 1.00 26.98 219 ALA A O 1
ATOM 1693 N N . GLU A 1 240 ? 54.171 18.714 36.860 1.00 22.62 220 GLU A N 1
ATOM 1694 C CA . GLU A 1 240 ? 53.687 18.700 35.474 1.00 24.84 220 GLU A CA 1
ATOM 1695 C C . GLU A 1 240 ? 54.589 19.500 34.535 1.00 23.37 220 GLU A C 1
ATOM 1696 O O . GLU A 1 240 ? 54.859 19.071 33.409 1.00 23.06 220 GLU A O 1
ATOM 1702 N N . LEU A 1 241 ? 55.051 20.652 35.016 1.00 23.31 221 LEU A N 1
ATOM 1703 C CA . LEU A 1 241 ? 55.854 21.585 34.224 1.00 24.05 221 LEU A CA 1
ATOM 1704 C C . LEU A 1 241 ? 57.349 21.286 34.284 1.00 26.03 221 LEU A C 1
ATOM 1705 O O . LEU A 1 241 ? 58.150 21.953 33.618 1.00 26.67 221 LEU A O 1
ATOM 1710 N N . GLY A 1 242 ? 57.718 20.288 35.083 1.00 24.52 222 GLY A N 1
ATOM 1711 C CA . GLY A 1 242 ? 59.119 19.927 35.286 1.00 27.20 222 GLY A CA 1
ATOM 1712 C C . GLY A 1 242 ? 59.928 20.999 35.993 1.00 27.29 222 GLY A C 1
ATOM 1713 O O . GLY A 1 242 ? 61.101 21.202 35.669 1.00 28.15 222 GLY A O 1
ATOM 1714 N N . LEU A 1 243 ? 59.310 21.674 36.965 1.00 25.45 223 LEU A N 1
ATOM 1715 C CA . LEU A 1 243 ? 59.952 22.775 37.696 1.00 23.78 223 LEU A CA 1
ATOM 1716 C C . LEU A 1 243 ? 60.313 22.458 39.150 1.00 24.42 223 LEU A C 1
ATOM 1717 O O . LEU A 1 243 ? 60.877 23.295 39.853 1.00 23.78 223 LEU A O 1
ATOM 1722 N N . THR A 1 244 ? 59.991 21.248 39.592 1.00 24.25 224 THR A N 1
ATOM 1723 C CA . THR A 1 244 ? 60.207 20.825 40.977 1.00 26.63 224 THR A CA 1
ATOM 1724 C C . THR A 1 244 ? 61.582 21.207 41.541 1.00 28.30 224 THR A C 1
ATOM 1725 O O . THR A 1 244 ? 61.679 21.812 42.609 1.00 26.08 224 THR A O 1
ATOM 1729 N N . ARG A 1 245 ? 62.640 20.873 40.807 1.00 30.57 225 ARG A N 1
ATOM 1730 C CA . ARG A 1 245 ? 64.003 21.052 41.311 1.00 34.84 225 ARG A CA 1
ATOM 1731 C C . ARG A 1 245 ? 64.494 22.503 41.258 1.00 35.11 225 ARG A C 1
ATOM 1732 O O . ARG A 1 245 ? 65.628 22.797 41.639 1.00 35.87 225 ARG A O 1
ATOM 1740 N N . GLU A 1 246 ? 63.627 23.405 40.806 1.00 33.45 226 GLU A N 1
ATOM 1741 C CA . GLU A 1 246 ? 63.961 24.823 40.678 1.00 33.35 226 GLU A CA 1
ATOM 1742 C C . GLU A 1 246 ? 63.178 25.682 41.674 1.00 32.36 226 GLU A C 1
ATOM 1743 O O . GLU A 1 246 ? 63.308 26.910 41.687 1.00 31.73 226 GLU A O 1
ATOM 1749 N N . VAL A 1 247 ? 62.378 25.022 42.512 1.00 28.05 227 VAL A N 1
ATOM 1750 C CA . VAL A 1 247 ? 61.544 25.694 43.505 1.00 25.02 227 VAL A CA 1
ATOM 1751 C C . VAL A 1 247 ? 61.985 25.316 44.918 1.00 24.91 227 VAL A C 1
ATOM 1752 O O . VAL A 1 247 ? 62.172 24.137 45.227 1.00 25.44 227 VAL A O 1
ATOM 1756 N N . HIS A 1 248 ? 62.131 26.332 45.762 1.00 20.74 228 HIS A N 1
ATOM 1757 C CA . HIS A 1 248 ? 62.644 26.181 47.120 1.00 25.10 228 HIS A CA 1
ATOM 1758 C C . HIS A 1 248 ? 61.622 25.563 48.069 1.00 25.65 228 HIS A C 1
ATOM 1759 O O . HIS A 1 248 ? 61.954 24.658 48.838 1.00 24.38 228 HIS A O 1
ATOM 1766 N N . PHE A 1 249 ? 60.388 26.061 48.012 1.00 23.05 229 PHE A N 1
ATOM 1767 C CA . PHE A 1 249 ? 59.331 25.631 48.924 1.00 23.66 229 PHE A CA 1
ATOM 1768 C C . PHE A 1 249 ? 58.014 25.409 48.197 1.00 23.74 229 PHE A C 1
ATOM 1769 O O . PHE A 1 249 ? 57.660 26.166 47.295 1.00 21.81 229 PHE A O 1
ATOM 1777 N N . MET A 1 250 ? 57.288 24.377 48.612 1.00 22.64 230 MET A N 1
ATOM 1778 C CA . MET A 1 250 ? 55.916 24.162 48.175 1.00 24.45 230 MET A CA 1
ATOM 1779 C C . MET A 1 250 ? 55.090 23.802 49.403 1.00 23.34 230 MET A C 1
ATOM 1780 O O . MET A 1 250 ? 55.558 23.067 50.274 1.00 19.29 230 MET A O 1
ATOM 1785 N N . THR A 1 251 ? 53.881 24.349 49.489 1.00 19.57 231 THR A N 1
ATOM 1786 C CA . THR A 1 251 ? 52.958 23.996 50.569 1.00 18.94 231 THR A CA 1
ATOM 1787 C C . THR A 1 251 ? 51.625 23.532 49.985 1.00 18.90 231 THR A C 1
ATOM 1788 O O . THR A 1 251 ? 51.327 23.777 48.813 1.00 16.43 231 THR A O 1
ATOM 1792 N N . ALA A 1 252 ? 50.824 22.864 50.810 1.00 16.26 232 ALA A N 1
ATOM 1793 C CA . ALA A 1 252 ? 49.491 22.448 50.401 1.00 15.68 232 ALA A CA 1
ATOM 1794 C C . ALA A 1 252 ? 48.633 22.119 51.594 1.00 17.82 232 ALA A C 1
ATOM 1795 O O . ALA A 1 252 ? 49.088 21.498 52.561 1.00 17.61 232 ALA A O 1
ATOM 1797 N N . SER A 1 253 ? 47.387 22.564 51.516 1.00 16.69 233 SER A N 1
ATOM 1798 C CA . SER A 1 253 ? 46.323 22.011 52.331 1.00 15.01 233 SER A CA 1
ATOM 1799 C C . SER A 1 253 ? 46.107 20.579 51.883 1.00 16.21 233 SER A C 1
ATOM 1800 O O . SER A 1 253 ? 46.080 20.298 50.685 1.00 15.82 233 SER A O 1
ATOM 1803 N N . LEU A 1 254 ? 45.939 19.676 52.841 1.00 14.60 234 LEU A N 1
ATOM 1804 C CA . LEU A 1 254 ? 45.553 18.315 52.499 1.00 14.84 234 LEU A CA 1
ATOM 1805 C C . LEU A 1 254 ? 44.030 18.160 52.594 1.00 15.83 234 LEU A C 1
ATOM 1806 O O . LEU A 1 254 ? 43.505 17.048 52.503 1.00 17.85 234 LEU A O 1
ATOM 1811 N N . ALA A 1 255 ? 43.332 19.286 52.752 1.00 14.41 235 ALA A N 1
ATOM 1812 C CA . ALA A 1 255 ? 41.871 19.306 52.884 1.00 14.45 235 ALA A CA 1
ATOM 1813 C C . ALA A 1 255 ? 41.145 19.595 51.571 1.00 15.54 235 ALA A C 1
ATOM 1814 O O . ALA A 1 255 ? 39.945 19.903 51.566 1.00 15.56 235 ALA A O 1
ATOM 1816 N N . LYS A 1 256 ? 41.874 19.514 50.465 1.00 14.77 236 LYS A N 1
ATOM 1817 C CA . LYS A 1 256 ? 41.275 19.663 49.145 1.00 15.87 236 LYS A CA 1
ATOM 1818 C C . LYS A 1 256 ? 41.209 18.265 48.528 1.00 16.28 236 LYS A C 1
ATOM 1819 O O . LYS A 1 256 ? 40.412 17.442 48.986 1.00 14.91 236 LYS A O 1
ATOM 1825 N N . THR A 1 257 ? 42.048 17.971 47.533 1.00 13.01 237 THR A N 1
ATOM 1826 C CA . THR A 1 257 ? 42.039 16.640 46.911 1.00 15.93 237 THR A CA 1
ATOM 1827 C C . THR A 1 257 ? 42.317 15.514 47.919 1.00 17.60 237 THR A C 1
ATOM 1828 O O . THR A 1 257 ? 41.760 14.425 47.800 1.00 15.77 237 THR A O 1
ATOM 1832 N N . PHE A 1 258 ? 43.164 15.780 48.912 1.00 17.16 238 PHE A N 1
ATOM 1833 C CA . PHE A 1 258 ? 43.505 14.745 49.896 1.00 18.12 238 PHE A CA 1
ATOM 1834 C C . PHE A 1 258 ? 42.403 14.496 50.932 1.00 18.78 238 PHE A C 1
ATOM 1835 O O . PHE A 1 258 ? 42.487 13.553 51.721 1.00 17.31 238 PHE A O 1
ATOM 1843 N N . ALA A 1 259 ? 41.375 15.348 50.909 1.00 16.23 239 ALA A N 1
ATOM 1844 C CA . ALA A 1 259 ? 40.164 15.176 51.717 1.00 16.98 239 ALA A CA 1
ATOM 1845 C C . ALA A 1 259 ? 40.464 14.834 53.175 1.00 17.62 239 ALA A C 1
ATOM 1846 O O . ALA A 1 259 ? 39.860 13.917 53.759 1.00 19.10 239 ALA A O 1
ATOM 1848 N N . TYR A 1 260 ? 41.392 15.584 53.763 1.00 16.89 240 TYR A N 1
ATOM 1849 C CA . TYR A 1 260 ? 41.751 15.394 55.161 1.00 18.84 240 TYR A CA 1
ATOM 1850 C C . TYR A 1 260 ? 42.141 16.706 55.826 1.00 18.12 240 TYR A C 1
ATOM 1851 O O . TYR A 1 260 ? 42.704 17.584 55.188 1.00 17.70 240 TYR A O 1
ATOM 1860 N N . ARG A 1 261 ? 41.848 16.824 57.116 1.00 14.98 241 ARG A N 1
ATOM 1861 C CA . ARG A 1 261 ? 42.118 18.051 57.861 1.00 14.80 241 ARG A CA 1
ATOM 1862 C C . ARG A 1 261 ? 43.585 18.090 58.323 1.00 17.25 241 ARG A C 1
ATOM 1863 O O . ARG A 1 261 ? 43.920 17.758 59.465 1.00 16.46 241 ARG A O 1
ATOM 1871 N N . ALA A 1 262 ? 44.456 18.485 57.399 1.00 15.81 242 ALA A N 1
ATOM 1872 C CA . ALA A 1 262 ? 45.893 18.596 57.647 1.00 16.54 242 ALA A CA 1
ATOM 1873 C C . ALA A 1 262 ? 46.514 19.460 56.553 1.00 17.21 242 ALA A C 1
ATOM 1874 O O . ALA A 1 262 ? 45.827 19.871 55.618 1.00 16.40 242 ALA A O 1
ATOM 1876 N N . GLY A 1 263 ? 47.809 19.735 56.684 1.00 18.29 243 GLY A N 1
ATOM 1877 C CA . GLY A 1 263 ? 48.569 20.442 55.660 1.00 17.91 243 GLY A CA 1
ATOM 1878 C C . GLY A 1 263 ? 49.966 19.859 55.595 1.00 20.87 243 GLY A C 1
ATOM 1879 O O . GLY A 1 263 ? 50.304 18.962 56.369 1.00 16.81 243 GLY A O 1
ATOM 1880 N N . ALA A 1 264 ? 50.778 20.356 54.667 1.00 18.45 244 ALA A N 1
ATOM 1881 C CA . ALA A 1 264 ? 52.156 19.900 54.549 1.00 18.07 244 ALA A CA 1
ATOM 1882 C C . ALA A 1 264 ? 53.053 20.995 53.998 1.00 20.00 244 ALA A C 1
ATOM 1883 O O . ALA A 1 264 ? 52.619 21.811 53.180 1.00 16.63 244 ALA A O 1
ATOM 1885 N N . ILE A 1 265 ? 54.298 21.004 54.470 1.00 19.30 245 ILE A N 1
ATOM 1886 C CA . ILE A 1 265 ? 55.345 21.888 53.958 1.00 18.60 245 ILE A CA 1
ATOM 1887 C C . ILE A 1 265 ? 56.414 21.027 53.288 1.00 21.21 245 ILE A C 1
ATOM 1888 O O . ILE A 1 265 ? 56.945 20.102 53.910 1.00 20.87 245 ILE A O 1
ATOM 1893 N N . TRP A 1 266 ? 56.724 21.321 52.027 1.00 17.49 246 TRP A N 1
ATOM 1894 C CA . TRP A 1 266 ? 57.825 20.641 51.331 1.00 21.13 246 TRP A CA 1
ATOM 1895 C C . TRP A 1 266 ? 58.983 21.602 51.113 1.00 22.94 246 TRP A C 1
ATOM 1896 O O . TRP A 1 266 ? 58.766 22.761 50.746 1.00 19.61 246 TRP A O 1
ATOM 1907 N N . CYS A 1 267 ? 60.206 21.102 51.308 1.00 23.14 247 CYS A N 1
ATOM 1908 C CA . CYS A 1 267 ? 61.426 21.896 51.137 1.00 26.51 247 CYS A CA 1
ATOM 1909 C C . CYS A 1 267 ? 62.459 21.169 50.280 1.00 27.75 247 CYS A C 1
ATOM 1910 O O . CYS A 1 267 ? 62.641 19.957 50.407 1.00 25.58 247 CYS A O 1
ATOM 1913 N N . ASN A 1 268 ? 63.129 21.919 49.407 1.00 29.03 248 ASN A N 1
ATOM 1914 C CA . ASN A 1 268 ? 64.280 21.401 48.665 1.00 29.11 248 ASN A CA 1
ATOM 1915 C C . ASN A 1 268 ? 65.570 21.869 49.326 1.00 29.73 248 ASN A C 1
ATOM 1916 O O . ASN A 1 268 ? 66.526 22.283 48.663 1.00 30.24 248 ASN A O 1
ATOM 1921 N N . ASN A 1 269 ? 65.566 21.785 50.653 1.00 27.82 249 ASN A N 1
ATOM 1922 C CA . ASN A 1 269 ? 66.615 22.298 51.520 1.00 30.09 249 ASN A CA 1
ATOM 1923 C C . ASN A 1 269 ? 66.382 21.781 52.943 1.00 29.71 249 ASN A C 1
ATOM 1924 O O . ASN A 1 269 ? 65.590 20.858 53.145 1.00 31.70 249 ASN A O 1
ATOM 1929 N N . GLU A 1 270 ? 67.045 22.396 53.917 1.00 28.92 250 GLU A N 1
ATOM 1930 C CA . GLU A 1 270 ? 67.052 21.913 55.299 1.00 30.85 250 GLU A CA 1
ATOM 1931 C C . GLU A 1 270 ? 66.081 22.649 56.232 1.00 28.45 250 GLU A C 1
ATOM 1932 O O . GLU A 1 270 ? 66.121 22.461 57.448 1.00 29.36 250 GLU A O 1
ATOM 1938 N N . VAL A 1 271 ? 65.203 23.473 55.661 1.00 27.38 251 VAL A N 1
ATOM 1939 C CA . VAL A 1 271 ? 64.295 24.314 56.456 1.00 25.97 251 VAL A CA 1
ATOM 1940 C C . VAL A 1 271 ? 63.312 23.527 57.343 1.00 24.49 251 VAL A C 1
ATOM 1941 O O . VAL A 1 271 ? 62.985 23.973 58.444 1.00 27.01 251 VAL A O 1
ATOM 1945 N N . ASN A 1 272 ? 62.863 22.363 56.874 1.00 26.04 252 ASN A N 1
ATOM 1946 C CA . ASN A 1 272 ? 61.936 21.524 57.650 1.00 26.70 252 ASN A CA 1
ATOM 1947 C C . ASN A 1 272 ? 62.547 20.912 58.917 1.00 28.79 252 ASN A C 1
ATOM 1948 O O . ASN A 1 272 ? 61.823 20.401 59.774 1.00 25.04 252 ASN A O 1
ATOM 1953 N N . ARG A 1 273 ? 63.874 20.963 59.029 1.00 29.55 253 ARG A N 1
ATOM 1954 C CA . ARG A 1 273 ? 64.552 20.625 60.282 1.00 31.67 253 ARG A CA 1
ATOM 1955 C C . ARG A 1 273 ? 64.234 21.662 61.353 1.00 28.70 253 ARG A C 1
ATOM 1956 O O . ARG A 1 273 ? 64.210 21.345 62.545 1.00 29.49 253 ARG A O 1
ATOM 1964 N N . CYS A 1 274 ? 64.005 22.902 60.919 1.00 26.54 254 CYS A N 1
ATOM 1965 C CA . CYS A 1 274 ? 63.847 24.040 61.824 1.00 25.16 254 CYS A CA 1
ATOM 1966 C C . CYS A 1 274 ? 62.397 24.427 62.125 1.00 24.76 254 CYS A C 1
ATOM 1967 O O . CYS A 1 274 ? 62.102 24.905 63.219 1.00 21.25 254 CYS A O 1
ATOM 1970 N N . VAL A 1 275 ? 61.502 24.222 61.160 1.00 24.04 255 VAL A N 1
ATOM 1971 C CA . VAL A 1 275 ? 60.088 24.606 61.325 1.00 22.87 255 VAL A CA 1
ATOM 1972 C C . VAL A 1 275 ? 59.463 24.112 62.654 1.00 23.17 255 VAL A C 1
ATOM 1973 O O . VAL A 1 275 ? 58.847 24.905 63.375 1.00 22.66 255 VAL A O 1
ATOM 1977 N N . PRO A 1 276 ? 59.628 22.814 62.990 1.00 23.60 256 PRO A N 1
ATOM 1978 C CA . PRO A 1 276 ? 58.966 22.285 64.190 1.00 25.14 256 PRO A CA 1
ATOM 1979 C C . PRO A 1 276 ? 59.285 23.012 65.498 1.00 25.49 256 PRO A C 1
ATOM 1980 O O . PRO A 1 276 ? 58.502 22.931 66.446 1.00 26.46 256 PRO A O 1
ATOM 1984 N N . PHE A 1 277 ? 60.410 23.725 65.539 1.00 25.65 257 PHE A N 1
ATOM 1985 C CA . PHE A 1 277 ? 60.854 24.407 66.757 1.00 26.30 257 PHE A CA 1
ATOM 1986 C C . PHE A 1 277 ? 60.701 25.934 66.711 1.00 27.55 257 PHE A C 1
ATOM 1987 O O . PHE A 1 277 ? 60.996 26.617 67.695 1.00 27.44 257 PHE A O 1
ATOM 1995 N N . ILE A 1 278 ? 60.234 26.463 65.578 1.00 25.00 258 ILE A N 1
ATOM 1996 C CA . ILE A 1 278 ? 60.107 27.914 65.380 1.00 25.76 258 ILE A CA 1
ATOM 1997 C C . ILE A 1 278 ? 58.651 28.343 65.167 1.00 24.44 258 ILE A C 1
ATOM 1998 O O . ILE A 1 278 ? 58.184 29.309 65.773 1.00 24.86 258 ILE A O 1
ATOM 2003 N N . SER A 1 279 ? 57.951 27.621 64.295 1.00 24.54 259 SER A N 1
ATOM 2004 C CA . SER A 1 279 ? 56.542 27.893 63.998 1.00 19.41 259 SER A CA 1
ATOM 2005 C C . SER A 1 279 ? 55.681 27.790 65.250 1.00 21.67 259 SER A C 1
ATOM 2006 O O . SER A 1 279 ? 55.686 26.759 65.926 1.00 21.11 259 SER A O 1
ATOM 2009 N N . TYR A 1 280 ? 54.945 28.855 65.556 1.00 17.78 260 TYR A N 1
ATOM 2010 C CA . TYR A 1 280 ? 54.075 28.862 66.734 1.00 22.14 260 TYR A CA 1
ATOM 2011 C C . TYR A 1 280 ? 52.973 27.791 66.699 1.00 23.20 260 TYR A C 1
ATOM 2012 O O . TYR A 1 280 ? 52.782 27.094 67.695 1.00 21.84 260 TYR A O 1
ATOM 2021 N N . PRO A 1 281 ? 52.254 27.642 65.562 1.00 24.31 261 PRO A N 1
ATOM 2022 C CA . PRO A 1 281 ? 51.319 26.508 65.456 1.00 22.46 261 PRO A CA 1
ATOM 2023 C C . PRO A 1 281 ? 51.974 25.130 65.619 1.00 22.98 261 PRO A C 1
ATOM 2024 O O . PRO A 1 281 ? 51.371 24.242 66.216 1.00 22.44 261 PRO A O 1
ATOM 2028 N N . ALA A 1 282 ? 53.190 24.954 65.103 1.00 21.92 262 ALA A N 1
ATOM 2029 C CA . ALA A 1 282 ? 53.921 23.702 65.295 1.00 21.89 262 ALA A CA 1
ATOM 2030 C C . ALA A 1 282 ? 54.310 23.480 66.759 1.00 22.51 262 ALA A C 1
ATOM 2031 O O . ALA A 1 282 ? 54.308 22.344 67.230 1.00 22.39 262 ALA A O 1
ATOM 2033 N N . ILE A 1 283 ? 54.636 24.564 67.463 1.00 19.95 263 ILE A N 1
ATOM 2034 C CA . ILE A 1 283 ? 55.073 24.492 68.864 1.00 23.71 263 ILE A CA 1
ATOM 2035 C C . ILE A 1 283 ? 53.907 24.347 69.842 1.00 24.23 263 ILE A C 1
ATOM 2036 O O . ILE A 1 283 ? 53.909 23.459 70.699 1.00 27.86 263 ILE A O 1
ATOM 2041 N N . PHE A 1 284 ? 52.916 25.221 69.708 1.00 22.70 264 PHE A N 1
ATOM 2042 C CA . PHE A 1 284 ? 51.901 25.398 70.739 1.00 23.19 264 PHE A CA 1
ATOM 2043 C C . PHE A 1 284 ? 50.595 24.653 70.485 1.00 25.55 264 PHE A C 1
ATOM 2044 O O . PHE A 1 284 ? 49.745 24.576 71.370 1.00 28.21 264 PHE A O 1
ATOM 2052 N N . SER A 1 285 ? 50.447 24.093 69.290 1.00 22.45 265 SER A N 1
ATOM 2053 C CA . SER A 1 285 ? 49.236 23.352 68.945 1.00 25.01 265 SER A CA 1
ATOM 2054 C C . SER A 1 285 ? 49.502 21.864 68.785 1.00 25.37 265 SER A C 1
ATOM 2055 O O . SER A 1 285 ? 50.538 21.466 68.251 1.00 24.72 265 SER A O 1
ATOM 2058 N N . SER A 1 286 ? 48.555 21.049 69.250 1.00 24.95 266 SER A N 1
ATOM 2059 C CA . SER A 1 286 ? 48.707 19.596 69.238 1.00 25.12 266 SER A CA 1
ATOM 2060 C C . SER A 1 286 ? 48.883 19.050 67.833 1.00 25.71 266 SER A C 1
ATOM 2061 O O . SER A 1 286 ? 48.329 19.568 66.856 1.00 21.14 266 SER A O 1
ATOM 2064 N N . THR A 1 287 ? 49.674 17.993 67.766 1.00 26.82 267 THR A N 1
ATOM 2065 C CA . THR A 1 287 ? 50.034 17.320 66.539 1.00 30.14 267 THR A CA 1
ATOM 2066 C C . THR A 1 287 ? 48.888 16.462 66.006 1.00 29.05 267 THR A C 1
ATOM 2067 O O . THR A 1 287 ? 47.921 16.187 66.725 1.00 30.07 267 THR A O 1
ATOM 2071 N N . LEU A 1 288 ? 49.008 16.047 64.744 1.00 27.78 268 LEU A N 1
ATOM 2072 C CA . LEU A 1 288 ? 48.201 14.955 64.210 1.00 31.17 268 LEU A CA 1
ATOM 2073 C C . LEU A 1 288 ? 48.564 13.669 64.949 1.00 33.70 268 LEU A C 1
ATOM 2074 O O . LEU A 1 288 ? 49.704 13.506 65.392 1.00 32.34 268 LEU A O 1
ATOM 2079 N N . LEU A 1 289 ? 47.596 12.765 65.072 1.00 36.64 269 LEU A N 1
ATOM 2080 C CA . LEU A 1 289 ? 47.822 11.452 65.680 1.00 39.59 269 LEU A CA 1
ATOM 2081 C C . LEU A 1 289 ? 48.268 10.426 64.629 1.00 39.65 269 LEU A C 1
ATOM 2082 O O . LEU A 1 289 ? 47.972 10.595 63.446 1.00 40.39 269 LEU A O 1
ATOM 2087 N N . PRO A 1 290 ? 48.989 9.364 65.053 1.00 40.14 270 PRO A N 1
ATOM 2088 C CA . PRO A 1 290 ? 49.513 8.343 64.132 1.00 38.05 270 PRO A CA 1
ATOM 2089 C C . PRO A 1 290 ? 48.486 7.730 63.177 1.00 37.23 270 PRO A C 1
ATOM 2090 O O . PRO A 1 290 ? 48.823 7.447 62.023 1.00 37.73 270 PRO A O 1
ATOM 2094 N N . TYR A 1 291 ? 47.253 7.525 63.638 1.00 36.29 271 TYR A N 1
ATOM 2095 C CA . TYR A 1 291 ? 46.229 6.918 62.783 1.00 34.38 271 TYR A CA 1
ATOM 2096 C C . TYR A 1 291 ? 45.820 7.835 61.631 1.00 32.68 271 TYR A C 1
ATOM 2097 O O . TYR A 1 291 ? 45.447 7.362 60.554 1.00 30.38 271 TYR A O 1
ATOM 2106 N N . GLU A 1 292 ? 45.898 9.143 61.874 1.00 32.43 272 GLU A N 1
ATOM 2107 C CA . GLU A 1 292 ? 45.607 10.151 60.855 1.00 30.69 272 GLU A CA 1
ATOM 2108 C C . GLU A 1 292 ? 46.600 10.034 59.699 1.00 31.63 272 GLU A C 1
ATOM 2109 O O . GLU A 1 292 ? 46.210 10.082 58.530 1.00 30.40 272 GLU A O 1
ATOM 2115 N N . ALA A 1 293 ? 47.879 9.857 60.034 1.00 32.15 273 ALA A N 1
ATOM 2116 C CA . ALA A 1 293 ? 48.938 9.683 59.038 1.00 32.69 273 ALA A CA 1
ATOM 2117 C C . ALA A 1 293 ? 48.737 8.438 58.171 1.00 33.23 273 ALA A C 1
ATOM 2118 O O . ALA A 1 293 ? 48.927 8.487 56.956 1.00 31.70 273 ALA A O 1
ATOM 2120 N N . ALA A 1 294 ? 48.347 7.328 58.797 1.00 31.84 274 ALA A N 1
ATOM 2121 C CA . ALA A 1 294 ? 48.089 6.079 58.076 1.00 31.78 274 ALA A CA 1
ATOM 2122 C C . ALA A 1 294 ? 46.965 6.232 57.051 1.00 30.04 274 ALA A C 1
ATOM 2123 O O . ALA A 1 294 ? 47.035 5.671 55.954 1.00 30.49 274 ALA A O 1
ATOM 2125 N N . GLY A 1 295 ? 45.932 6.991 57.414 1.00 27.94 275 GLY A N 1
ATOM 2126 C CA . GLY A 1 295 ? 44.821 7.285 56.510 1.00 27.18 275 GLY A CA 1
ATOM 2127 C C . GLY A 1 295 ? 45.294 8.020 55.269 1.00 25.94 275 GLY A C 1
ATOM 2128 O O . GLY A 1 295 ? 44.820 7.762 54.163 1.00 27.98 275 GLY A O 1
ATOM 2129 N N . LEU A 1 296 ? 46.245 8.930 55.459 1.00 23.08 276 LEU A N 1
ATOM 2130 C CA . LEU A 1 296 ? 46.802 9.706 54.358 1.00 21.84 276 LEU A CA 1
ATOM 2131 C C . LEU A 1 296 ? 47.588 8.822 53.388 1.00 23.29 276 LEU A C 1
ATOM 2132 O O . LEU A 1 296 ? 47.590 9.069 52.185 1.00 21.93 276 LEU A O 1
ATOM 2137 N N . GLU A 1 297 ? 48.240 7.783 53.912 1.00 24.76 277 GLU A N 1
ATOM 2138 C CA . GLU A 1 297 ? 48.966 6.822 53.075 1.00 25.17 277 GLU A CA 1
ATOM 2139 C C . GLU A 1 297 ? 48.039 6.140 52.062 1.00 23.07 277 GLU A C 1
ATOM 2140 O O . GLU A 1 297 ? 48.379 6.018 50.889 1.00 22.92 277 GLU A O 1
ATOM 2146 N N . THR A 1 298 ? 46.861 5.715 52.516 1.00 22.63 278 THR A N 1
ATOM 2147 C CA . THR A 1 298 ? 45.869 5.108 51.628 1.00 21.62 278 THR A CA 1
ATOM 2148 C C . THR A 1 298 ? 45.325 6.133 50.630 1.00 21.00 278 THR A C 1
ATOM 2149 O O . THR A 1 298 ? 45.205 5.838 49.440 1.00 23.11 278 THR A O 1
ATOM 2153 N N . THR A 1 299 ? 45.024 7.335 51.118 1.00 20.24 279 THR A N 1
ATOM 2154 C CA . THR A 1 299 ? 44.546 8.421 50.255 1.00 18.86 279 THR A CA 1
ATOM 2155 C C . THR A 1 299 ? 45.546 8.693 49.125 1.00 19.77 279 THR A C 1
ATOM 2156 O O . THR A 1 299 ? 45.162 8.810 47.961 1.00 20.69 279 THR A O 1
ATOM 2160 N N . LEU A 1 300 ? 46.827 8.777 49.484 1.00 20.69 280 LEU A N 1
ATOM 2161 C CA . LEU A 1 300 ? 47.901 8.996 48.514 1.00 22.58 280 LEU A CA 1
ATOM 2162 C C . LEU A 1 300 ? 47.902 7.932 47.416 1.00 23.65 280 LEU A C 1
ATOM 2163 O O . LEU A 1 300 ? 48.005 8.257 46.234 1.00 23.05 280 LEU A O 1
ATOM 2168 N N . GLU A 1 301 ? 47.787 6.664 47.813 1.00 25.17 281 GLU A N 1
ATOM 2169 C CA . GLU A 1 301 ? 47.777 5.554 46.859 1.00 26.58 281 GLU A CA 1
ATOM 2170 C C . GLU A 1 301 ? 46.615 5.649 45.873 1.00 25.88 281 GLU A C 1
ATOM 2171 O O . GLU A 1 301 ? 46.799 5.465 44.668 1.00 24.66 281 GLU A O 1
ATOM 2177 N N . ILE A 1 302 ? 45.428 5.960 46.388 1.00 24.67 282 ILE A N 1
ATOM 2178 C CA . ILE A 1 302 ? 44.242 6.133 45.550 1.00 24.75 282 ILE A CA 1
ATOM 2179 C C . ILE A 1 302 ? 44.421 7.297 44.574 1.00 21.73 282 ILE A C 1
ATOM 2180 O O . ILE A 1 302 ? 44.151 7.160 43.380 1.00 23.17 282 ILE A O 1
ATOM 2185 N N . ILE A 1 303 ? 44.890 8.433 45.083 1.00 20.26 283 ILE A N 1
ATOM 2186 C CA . ILE A 1 303 ? 45.163 9.595 44.232 1.00 20.98 283 ILE A CA 1
ATOM 2187 C C . ILE A 1 303 ? 46.157 9.242 43.116 1.00 22.82 283 ILE A C 1
ATOM 2188 O O . ILE A 1 303 ? 45.936 9.577 41.950 1.00 21.78 283 ILE A O 1
ATOM 2193 N N . GLU A 1 304 ? 47.230 8.538 43.474 1.00 24.71 284 GLU A N 1
ATOM 2194 C CA . GLU A 1 304 ? 48.243 8.128 42.498 1.00 26.96 284 GLU A CA 1
ATOM 2195 C C . GLU A 1 304 ? 47.660 7.397 41.282 1.00 26.10 284 GLU A C 1
ATOM 2196 O O . GLU A 1 304 ? 48.119 7.599 40.158 1.00 27.38 284 GLU A O 1
ATOM 2202 N N . SER A 1 305 ? 46.630 6.584 41.508 1.00 26.94 285 SER A N 1
ATOM 2203 C CA . SER A 1 305 ? 46.031 5.775 40.446 1.00 29.01 285 SER A CA 1
ATOM 2204 C C . SER A 1 305 ? 44.761 6.377 39.825 1.00 29.36 285 SER A C 1
ATOM 2205 O O . SER A 1 305 ? 44.167 5.779 38.928 1.00 29.94 285 SER A O 1
ATOM 2208 N N . ALA A 1 306 ? 44.360 7.562 40.282 1.00 26.59 286 ALA A N 1
ATOM 2209 C CA . ALA A 1 306 ? 43.106 8.181 39.837 1.00 26.63 286 ALA A CA 1
ATOM 2210 C C . ALA A 1 306 ? 43.222 8.969 38.522 1.00 27.26 286 ALA A C 1
ATOM 2211 O O . ALA A 1 306 ? 42.669 10.063 38.399 1.00 25.97 286 ALA A O 1
ATOM 2213 N N . ASP A 1 307 ? 43.916 8.399 37.536 1.00 28.09 287 ASP A N 1
ATOM 2214 C CA . ASP A 1 307 ? 44.112 9.051 36.237 1.00 29.07 287 ASP A CA 1
ATOM 2215 C C . ASP A 1 307 ? 42.791 9.386 35.545 1.00 29.78 287 ASP A C 1
ATOM 2216 O O . ASP A 1 307 ? 42.629 10.480 34.998 1.00 27.79 287 ASP A O 1
ATOM 2221 N N . ASN A 1 308 ? 41.852 8.443 35.579 1.00 29.35 288 ASN A N 1
ATOM 2222 C CA . ASN A 1 308 ? 40.553 8.623 34.938 1.00 31.02 288 ASN A CA 1
ATOM 2223 C C . ASN A 1 308 ? 39.710 9.732 35.568 1.00 28.00 288 ASN A C 1
ATOM 2224 O O . ASN A 1 308 ? 39.060 10.496 34.851 1.00 27.09 288 ASN A O 1
ATOM 2229 N N . ARG A 1 309 ? 39.733 9.820 36.897 1.00 26.87 289 ARG A N 1
ATOM 2230 C CA . ARG A 1 309 ? 39.044 10.901 37.610 1.00 26.09 289 ARG A CA 1
ATOM 2231 C C . ARG A 1 309 ? 39.633 12.265 37.244 1.00 24.36 289 ARG A C 1
ATOM 2232 O O . ARG A 1 309 ? 38.885 13.212 36.990 1.00 23.54 289 ARG A O 1
ATOM 2240 N N . ARG A 1 310 ? 40.966 12.356 37.209 1.00 22.56 290 ARG A N 1
ATOM 2241 C CA . ARG A 1 310 ? 41.655 13.594 36.819 1.00 23.95 290 ARG A CA 1
ATOM 2242 C C . ARG A 1 310 ? 41.283 14.045 35.407 1.00 26.52 290 ARG A C 1
ATOM 2243 O O . ARG A 1 310 ? 41.034 15.232 35.168 1.00 26.08 290 ARG A O 1
ATOM 2251 N N . GLN A 1 311 ? 41.255 13.087 34.482 1.00 25.94 291 GLN A N 1
ATOM 2252 C CA . GLN A 1 311 ? 40.946 13.344 33.078 1.00 26.29 291 GLN A CA 1
ATOM 2253 C C . GLN A 1 311 ? 39.505 13.816 32.903 1.00 26.09 291 GLN A C 1
ATOM 2254 O O . GLN A 1 311 ? 39.242 14.771 32.168 1.00 24.92 291 GLN A O 1
ATOM 2260 N N . HIS A 1 312 ? 38.579 13.143 33.584 1.00 24.31 292 HIS A N 1
ATOM 2261 C CA . HIS A 1 312 ? 37.163 13.490 33.521 1.00 25.25 292 HIS A CA 1
ATOM 2262 C C . HIS A 1 312 ? 36.903 14.891 34.076 1.00 25.08 292 HIS A C 1
ATOM 2263 O O . HIS A 1 312 ? 36.199 15.692 33.455 1.00 23.86 292 HIS A O 1
ATOM 2270 N N . LEU A 1 313 ? 37.479 15.178 35.242 1.00 22.03 293 LEU A N 1
ATOM 2271 C CA . LEU A 1 313 ? 37.335 16.494 35.866 1.00 21.52 293 LEU A CA 1
ATOM 2272 C C . LEU A 1 313 ? 37.828 17.594 34.929 1.00 21.21 293 LEU A C 1
ATOM 2273 O O . LEU A 1 313 ? 37.161 18.612 34.741 1.00 19.96 293 LEU A O 1
ATOM 2278 N N . ASP A 1 314 ? 38.998 17.368 34.343 1.00 20.57 294 ASP A N 1
ATOM 2279 C CA . ASP A 1 314 ? 39.604 18.308 33.405 1.00 23.78 294 ASP A CA 1
ATOM 2280 C C . ASP A 1 314 ? 38.692 18.597 32.200 1.00 23.14 294 ASP A C 1
ATOM 2281 O O . ASP A 1 314 ? 38.536 19.755 31.795 1.00 22.01 294 ASP A O 1
ATOM 2286 N N . ARG A 1 315 ? 38.093 17.542 31.648 1.00 24.64 295 ARG A N 1
ATOM 2287 C CA . ARG A 1 315 ? 37.166 17.653 30.513 1.00 27.78 295 ARG A CA 1
ATOM 2288 C C . ARG A 1 315 ? 35.888 18.408 30.886 1.00 25.82 295 ARG A C 1
ATOM 2289 O O . ARG A 1 315 ? 35.449 19.299 30.149 1.00 23.58 295 ARG A O 1
ATOM 2297 N N . MET A 1 316 ? 35.306 18.056 32.031 1.00 23.30 296 MET A N 1
ATOM 2298 C CA . MET A 1 316 ? 34.087 18.705 32.517 1.00 24.00 296 MET A CA 1
ATOM 2299 C C . MET A 1 316 ? 34.322 20.186 32.790 1.00 21.28 296 MET A C 1
ATOM 2300 O O . MET A 1 316 ? 33.477 21.024 32.466 1.00 20.79 296 MET A O 1
ATOM 2305 N N . ALA A 1 317 ? 35.474 20.500 33.381 1.00 22.14 297 ALA A N 1
ATOM 2306 C CA . ALA A 1 317 ? 35.818 21.887 33.707 1.00 20.30 297 ALA A CA 1
ATOM 2307 C C . ALA A 1 317 ? 35.970 22.743 32.450 1.00 19.30 297 ALA A C 1
ATOM 2308 O O . ALA A 1 317 ? 35.466 23.868 32.397 1.00 18.93 297 ALA A O 1
ATOM 2310 N N . ARG A 1 318 ? 36.651 22.206 31.438 1.00 20.02 298 ARG A N 1
ATOM 2311 C CA . ARG A 1 318 ? 36.815 22.915 30.169 1.00 22.65 298 ARG A CA 1
ATOM 2312 C C . ARG A 1 318 ? 35.457 23.144 29.496 1.00 21.36 298 ARG A C 1
ATOM 2313 O O . ARG A 1 318 ? 35.164 24.248 29.034 1.00 23.21 298 ARG A O 1
ATOM 2321 N N . LYS A 1 319 ? 34.640 22.094 29.462 1.00 22.71 299 LYS A N 1
ATOM 2322 C CA . LYS A 1 319 ? 33.275 22.154 28.928 1.00 24.63 299 LYS A CA 1
ATOM 2323 C C . LYS A 1 319 ? 32.471 23.277 29.583 1.00 23.04 299 LYS A C 1
ATOM 2324 O O . LYS A 1 319 ? 31.795 24.051 28.893 1.00 20.95 299 LYS A O 1
ATOM 2330 N N . LEU A 1 320 ? 32.550 23.369 30.912 1.00 19.46 300 LEU A N 1
ATOM 2331 C CA . LEU A 1 320 ? 31.848 24.425 31.644 1.00 18.55 300 LEU A CA 1
ATOM 2332 C C . LEU A 1 320 ? 32.377 25.832 31.334 1.00 17.75 300 LEU A C 1
ATOM 2333 O O . LEU A 1 320 ? 31.590 26.747 31.094 1.00 18.64 300 LEU A O 1
ATOM 2338 N N . ARG A 1 321 ? 33.699 26.004 31.333 1.00 17.39 301 ARG A N 1
ATOM 2339 C CA . ARG A 1 321 ? 34.299 27.311 31.035 1.00 18.63 301 ARG A CA 1
ATOM 2340 C C . ARG A 1 321 ? 33.925 27.810 29.636 1.00 20.79 301 ARG A C 1
ATOM 2341 O O . ARG A 1 321 ? 33.579 28.978 29.468 1.00 22.98 301 ARG A O 1
ATOM 2349 N N . ILE A 1 322 ? 33.994 26.917 28.651 1.00 22.33 302 ILE A N 1
ATOM 2350 C CA . ILE A 1 322 ? 33.578 27.226 27.275 1.00 24.54 302 ILE A CA 1
ATOM 2351 C C . ILE A 1 322 ? 32.111 27.662 27.238 1.00 23.54 302 ILE A C 1
ATOM 2352 O O . ILE A 1 322 ? 31.782 28.705 26.668 1.00 25.19 302 ILE A O 1
ATOM 2357 N N . GLY A 1 323 ? 31.246 26.867 27.866 1.00 22.10 303 GLY A N 1
ATOM 2358 C CA . GLY A 1 323 ? 29.807 27.135 27.899 1.00 23.28 303 GLY A CA 1
ATOM 2359 C C . GLY A 1 323 ? 29.437 28.458 28.542 1.00 23.89 303 GLY A C 1
ATOM 2360 O O . GLY A 1 323 ? 28.562 29.170 28.048 1.00 23.56 303 GLY A O 1
ATOM 2361 N N . LEU A 1 324 ? 30.101 28.791 29.648 1.00 22.11 304 LEU A N 1
ATOM 2362 C CA . LEU A 1 324 ? 29.798 30.028 30.372 1.00 20.49 304 LEU A CA 1
ATOM 2363 C C . LEU A 1 324 ? 30.385 31.268 29.713 1.00 20.02 304 LEU A C 1
ATOM 2364 O O . LEU A 1 324 ? 29.735 32.315 29.676 1.00 20.58 304 LEU A O 1
ATOM 2369 N N . SER A 1 325 ? 31.614 31.154 29.211 1.00 21.84 305 SER A N 1
ATOM 2370 C CA . SER A 1 325 ? 32.289 32.289 28.591 1.00 24.03 305 SER A CA 1
ATOM 2371 C C . SER A 1 325 ? 31.568 32.771 27.333 1.00 23.84 305 SER A C 1
ATOM 2372 O O . SER A 1 325 ? 31.569 33.968 27.042 1.00 23.76 305 SER A O 1
ATOM 2375 N N . GLN A 1 326 ? 30.939 31.851 26.601 1.00 24.02 306 GLN A N 1
ATOM 2376 C CA . GLN A 1 326 ? 30.208 32.249 25.390 1.00 28.48 306 GLN A CA 1
ATOM 2377 C C . GLN A 1 326 ? 28.895 32.977 25.691 1.00 28.28 306 GLN A C 1
ATOM 2378 O O . GLN A 1 326 ? 28.297 33.577 24.798 1.00 27.35 306 GLN A O 1
ATOM 2384 N N . LEU A 1 327 ? 28.471 32.936 26.955 1.00 25.98 307 LEU A N 1
ATOM 2385 C CA . LEU A 1 327 ? 27.294 33.666 27.419 1.00 25.13 307 LEU A CA 1
ATOM 2386 C C . LEU A 1 327 ? 27.614 35.117 27.777 1.00 25.10 307 LEU A C 1
ATOM 2387 O O . LEU A 1 327 ? 26.710 35.899 28.072 1.00 30.23 307 LEU A O 1
ATOM 2392 N N . GLY A 1 328 ? 28.896 35.467 27.762 1.00 26.13 308 GLY A N 1
ATOM 2393 C CA . GLY A 1 328 ? 29.328 36.831 28.051 1.00 24.97 308 GLY A CA 1
ATOM 2394 C C . GLY A 1 328 ? 29.875 37.039 29.452 1.00 25.01 308 GLY A C 1
ATOM 2395 O O . GLY A 1 328 ? 30.329 38.132 29.780 1.00 25.38 308 GLY A O 1
ATOM 2396 N N . LEU A 1 329 ? 29.819 35.998 30.283 1.00 23.28 309 LEU A N 1
ATOM 2397 C CA . LEU A 1 329 ? 30.417 36.042 31.614 1.00 22.54 309 LEU A CA 1
ATOM 2398 C C . LEU A 1 329 ? 31.932 36.060 31.482 1.00 20.71 309 LEU A C 1
ATOM 2399 O O . LEU A 1 329 ? 32.490 35.364 30.626 1.00 20.68 309 LEU A O 1
ATOM 2404 N N . THR A 1 330 ? 32.595 36.848 32.322 1.00 21.57 310 THR A N 1
ATOM 2405 C CA . THR A 1 330 ? 34.044 36.756 32.438 1.00 22.19 310 THR A CA 1
ATOM 2406 C C . THR A 1 330 ? 34.343 35.489 33.226 1.00 21.18 310 THR A C 1
ATOM 2407 O O . THR A 1 330 ? 33.856 35.317 34.344 1.00 20.70 310 THR A O 1
ATOM 2411 N N . ILE A 1 331 ? 35.112 34.596 32.611 1.00 19.76 311 ILE A N 1
ATOM 2412 C CA . ILE A 1 331 ? 35.561 33.364 33.254 1.00 18.18 311 ILE A CA 1
ATOM 2413 C C . ILE A 1 331 ? 37.079 33.311 33.110 1.00 19.16 311 ILE A C 1
ATOM 2414 O O . ILE A 1 331 ? 37.603 32.911 32.067 1.00 20.55 311 ILE A O 1
ATOM 2419 N N . ARG A 1 332 ? 37.776 33.737 34.158 1.00 17.28 312 ARG A N 1
ATOM 2420 C CA . ARG A 1 332 ? 39.233 33.810 34.128 1.00 18.39 312 ARG A CA 1
ATOM 2421 C C . ARG A 1 332 ? 39.880 32.448 34.350 1.00 18.39 312 ARG A C 1
ATOM 2422 O O . ARG A 1 332 ? 41.045 32.245 34.006 1.00 17.49 312 ARG A O 1
ATOM 2430 N N . SER A 1 333 ? 39.106 31.522 34.914 1.00 17.82 313 SER A N 1
ATOM 2431 C CA . SER A 1 333 ? 39.581 30.180 35.256 1.00 17.51 313 SER A CA 1
ATOM 2432 C C . SER A 1 333 ? 40.267 29.426 34.122 1.00 16.52 313 SER A C 1
ATOM 2433 O O . SER A 1 333 ? 39.894 29.544 32.951 1.00 18.41 313 SER A O 1
ATOM 2436 N N . GLU A 1 334 ? 41.279 28.650 34.492 1.00 17.59 314 GLU A N 1
ATOM 2437 C CA . GLU A 1 334 ? 41.860 27.649 33.603 1.00 21.06 314 GLU A CA 1
ATOM 2438 C C . GLU A 1 334 ? 41.908 26.297 34.324 1.00 20.55 314 GLU A C 1
ATOM 2439 O O . GLU A 1 334 ? 42.768 25.451 34.037 1.00 19.27 314 GLU A O 1
ATOM 2445 N N . SER A 1 335 ? 40.959 26.091 35.242 1.00 17.91 315 SER A N 1
ATOM 2446 C CA . SER A 1 335 ? 40.976 24.921 36.128 1.00 16.25 315 SER A CA 1
ATOM 2447 C C . SER A 1 335 ? 39.575 24.462 36.566 1.00 17.47 315 SER A C 1
ATOM 2448 O O . SER A 1 335 ? 38.558 24.893 36.010 1.00 16.63 315 SER A O 1
ATOM 2451 N N . GLN A 1 336 ? 39.532 23.594 37.577 1.00 18.03 316 GLN A N 1
ATOM 2452 C CA . GLN A 1 336 ? 38.272 23.044 38.091 1.00 18.32 316 GLN A CA 1
ATOM 2453 C C . GLN A 1 336 ? 37.536 24.011 39.024 1.00 19.13 316 GLN A C 1
ATOM 2454 O O . GLN A 1 336 ? 36.412 23.731 39.455 1.00 17.47 316 GLN A O 1
ATOM 2460 N N . ILE A 1 337 ? 38.190 25.125 39.358 1.00 15.27 317 ILE A N 1
ATOM 2461 C CA . ILE A 1 337 ? 37.578 26.199 40.132 1.00 16.62 317 ILE A CA 1
ATOM 2462 C C . ILE A 1 337 ? 37.097 27.255 39.155 1.00 19.21 317 ILE A C 1
ATOM 2463 O O . ILE A 1 337 ? 37.903 27.827 38.424 1.00 16.84 317 ILE A O 1
ATOM 2468 N N . ILE A 1 338 ? 35.792 27.514 39.149 1.00 17.76 318 ILE A N 1
ATOM 2469 C CA . ILE A 1 338 ? 35.217 28.496 38.234 1.00 18.97 318 ILE A CA 1
ATOM 2470 C C . ILE A 1 338 ? 34.527 29.616 39.008 1.00 17.79 318 ILE A C 1
ATOM 2471 O O . ILE A 1 338 ? 33.598 29.376 39.783 1.00 18.92 318 ILE A O 1
ATOM 2476 N N . GLY A 1 339 ? 35.014 30.837 38.801 1.00 18.35 319 GLY A N 1
ATOM 2477 C CA . GLY A 1 339 ? 34.523 32.003 39.525 1.00 17.45 319 GLY A CA 1
ATOM 2478 C C . GLY A 1 339 ? 33.540 32.819 38.716 1.00 18.81 319 GLY A C 1
ATOM 2479 O O . GLY A 1 339 ? 33.903 33.407 37.689 1.00 19.88 319 GLY A O 1
ATOM 2480 N N . LEU A 1 340 ? 32.289 32.842 39.164 1.00 16.42 320 LEU A N 1
ATOM 2481 C CA . LEU A 1 340 ? 31.283 33.719 38.576 1.00 16.94 320 LEU A CA 1
ATOM 2482 C C . LEU A 1 340 ? 31.426 35.082 39.236 1.00 18.01 320 LEU A C 1
ATOM 2483 O O . LEU A 1 340 ? 31.313 35.208 40.459 1.00 15.97 320 LEU A O 1
ATOM 2488 N N . GLU A 1 341 ? 31.708 36.097 38.426 1.00 16.65 321 GLU A N 1
ATOM 2489 C CA . GLU A 1 341 ? 32.007 37.425 38.953 1.00 18.59 321 GLU A CA 1
ATOM 2490 C C . GLU A 1 341 ? 30.705 38.211 39.081 1.00 19.69 321 GLU A C 1
ATOM 2491 O O . GLU A 1 341 ? 30.039 38.498 38.085 1.00 20.89 321 GLU A O 1
ATOM 2497 N N . THR A 1 342 ? 30.331 38.520 40.321 1.00 17.19 322 THR A N 1
ATOM 2498 C CA . THR A 1 342 ? 28.972 39.010 40.612 1.00 18.57 322 THR A CA 1
ATOM 2499 C C . THR A 1 342 ? 28.913 40.424 41.194 1.00 20.03 322 THR A C 1
ATOM 2500 O O . THR A 1 342 ? 27.865 40.860 41.680 1.00 19.35 322 THR A O 1
ATOM 2504 N N . GLY A 1 343 ? 30.028 41.148 41.140 1.00 21.27 323 GLY A N 1
ATOM 2505 C CA . GLY A 1 343 ? 30.042 42.556 41.548 1.00 21.47 323 GLY A CA 1
ATOM 2506 C C . GLY A 1 343 ? 29.723 42.799 43.013 1.00 22.97 323 GLY A C 1
ATOM 2507 O O . GLY A 1 343 ? 30.290 42.149 43.892 1.00 20.46 323 GLY A O 1
ATOM 2508 N N . ASP A 1 344 ? 28.806 43.729 43.284 1.00 21.27 324 ASP A N 1
ATOM 2509 C CA . ASP A 1 344 ? 28.537 44.126 44.671 1.00 22.59 324 ASP A CA 1
ATOM 2510 C C . ASP A 1 344 ? 27.647 43.150 45.442 1.00 19.66 324 ASP A C 1
ATOM 2511 O O . ASP A 1 344 ? 27.077 42.228 44.859 1.00 18.61 324 ASP A O 1
ATOM 2516 N N . GLU A 1 345 ? 27.557 43.344 46.756 1.00 21.26 325 GLU A N 1
ATOM 2517 C CA . GLU A 1 345 ? 26.853 42.404 47.634 1.00 21.86 325 GLU A CA 1
ATOM 2518 C C . GLU A 1 345 ? 25.363 42.263 47.317 1.00 22.63 325 GLU A C 1
ATOM 2519 O O . GLU A 1 345 ? 24.815 41.161 47.381 1.00 20.41 325 GLU A O 1
ATOM 2525 N N . ARG A 1 346 ? 24.710 43.370 46.967 1.00 22.09 326 ARG A N 1
ATOM 2526 C CA . ARG A 1 346 ? 23.284 43.311 46.621 1.00 21.99 326 ARG A CA 1
ATOM 2527 C C . ARG A 1 346 ? 23.046 42.479 45.362 1.00 20.49 326 ARG A C 1
ATOM 2528 O O . ARG A 1 346 ? 22.136 41.642 45.325 1.00 22.05 326 ARG A O 1
ATOM 2536 N N . ASN A 1 347 ? 23.880 42.693 44.346 1.00 19.17 327 ASN A N 1
ATOM 2537 C CA . ASN A 1 347 ? 23.827 41.891 43.126 1.00 18.89 327 ASN A CA 1
ATOM 2538 C C . ASN A 1 347 ? 24.121 40.418 43.398 1.00 17.79 327 ASN A C 1
ATOM 2539 O O . ASN A 1 347 ? 23.409 39.536 42.921 1.00 17.80 327 ASN A O 1
ATOM 2544 N N . THR A 1 348 ? 25.170 40.172 44.180 1.00 20.08 328 THR A N 1
ATOM 2545 C CA . THR A 1 348 ? 25.598 38.816 44.527 1.00 18.36 328 THR A CA 1
ATOM 2546 C C . THR A 1 348 ? 24.468 38.017 45.182 1.00 17.72 328 THR A C 1
ATOM 2547 O O . THR A 1 348 ? 24.249 36.853 44.845 1.00 19.58 328 THR A O 1
ATOM 2551 N N . GLU A 1 349 ? 23.746 38.656 46.098 1.00 18.97 329 GLU A N 1
ATOM 2552 C CA . GLU A 1 349 ? 22.597 38.029 46.757 1.00 20.34 329 GLU A CA 1
ATOM 2553 C C . GLU A 1 349 ? 21.569 37.542 45.737 1.00 21.67 329 GLU A C 1
ATOM 2554 O O . GLU A 1 349 ? 21.086 36.411 45.823 1.00 20.44 329 GLU A O 1
ATOM 2560 N N . LYS A 1 350 ? 21.245 38.401 44.770 1.00 18.92 330 LYS A N 1
ATOM 2561 C CA . LYS A 1 350 ? 20.268 38.065 43.739 1.00 17.12 330 LYS A CA 1
ATOM 2562 C C . LYS A 1 350 ? 20.738 36.919 42.848 1.00 17.09 330 LYS A C 1
ATOM 2563 O O . LYS A 1 350 ? 19.956 36.022 42.513 1.00 16.96 330 LYS A O 1
ATOM 2569 N N . VAL A 1 351 ? 22.015 36.945 42.468 1.00 18.36 331 VAL A N 1
ATOM 2570 C CA . VAL A 1 351 ? 22.585 35.870 41.653 1.00 17.00 331 VAL A CA 1
ATOM 2571 C C . VAL A 1 351 ? 22.527 34.538 42.407 1.00 17.89 331 VAL A C 1
ATOM 2572 O O . VAL A 1 351 ? 22.063 33.529 41.866 1.00 17.62 331 VAL A O 1
ATOM 2576 N N . ARG A 1 352 ? 23.009 34.549 43.650 1.00 17.62 332 ARG A N 1
ATOM 2577 C CA . ARG A 1 352 ? 22.979 33.375 44.527 1.00 18.82 332 ARG A CA 1
ATOM 2578 C C . ARG A 1 352 ? 21.572 32.785 44.601 1.00 19.11 332 ARG A C 1
ATOM 2579 O O . ARG A 1 352 ? 21.390 31.588 44.385 1.00 18.25 332 ARG A O 1
ATOM 2587 N N . ASP A 1 353 ? 20.589 33.638 44.884 1.00 20.51 333 ASP A N 1
ATOM 2588 C CA . ASP A 1 353 ? 19.195 33.206 45.030 1.00 20.14 333 ASP A CA 1
ATOM 2589 C C . ASP A 1 353 ? 18.638 32.582 43.753 1.00 19.45 333 ASP A C 1
ATOM 2590 O O . ASP A 1 353 ? 17.923 31.583 43.811 1.00 19.99 333 ASP A O 1
ATOM 2595 N N . TYR A 1 354 ? 18.990 33.155 42.605 1.00 19.42 334 TYR A N 1
ATOM 2596 C CA . TYR A 1 354 ? 18.548 32.622 41.321 1.00 20.45 334 TYR A CA 1
ATOM 2597 C C . TYR A 1 354 ? 19.148 31.244 41.061 1.00 19.70 334 TYR A C 1
ATOM 2598 O O . TYR A 1 354 ? 18.437 30.299 40.695 1.00 17.98 334 TYR A O 1
ATOM 2607 N N . LEU A 1 355 ? 20.461 31.134 41.252 1.00 17.96 335 LEU A N 1
ATOM 2608 C CA . LEU A 1 355 ? 21.156 29.876 41.021 1.00 17.35 335 LEU A CA 1
ATOM 2609 C C . LEU A 1 355 ? 20.634 28.763 41.931 1.00 15.87 335 LEU A C 1
ATOM 2610 O O . LEU A 1 355 ? 20.357 27.664 41.464 1.00 18.66 335 LEU A O 1
ATOM 2615 N N . GLU A 1 356 ? 20.490 29.068 43.219 1.00 17.13 336 GLU A N 1
ATOM 2616 C CA . GLU A 1 356 ? 19.968 28.111 44.201 1.00 21.56 336 GLU A CA 1
ATOM 2617 C C . GLU A 1 356 ? 18.525 27.688 43.916 1.00 22.23 336 GLU A C 1
ATOM 2618 O O . GLU A 1 356 ? 18.188 26.510 44.058 1.00 22.31 336 GLU A O 1
ATOM 2624 N N . SER A 1 357 ? 17.685 28.643 43.513 1.00 22.44 337 SER A N 1
ATOM 2625 C CA . SER A 1 357 ? 16.294 28.347 43.129 1.00 25.39 337 SER A CA 1
ATOM 2626 C C . SER A 1 357 ? 16.219 27.397 41.941 1.00 26.73 337 SER A C 1
ATOM 2627 O O . SER A 1 357 ? 15.264 26.630 41.813 1.00 27.98 337 SER A O 1
ATOM 2630 N N . ASN A 1 358 ? 17.232 27.455 41.080 1.00 23.76 338 ASN A N 1
ATOM 2631 C CA . ASN A 1 358 ? 17.306 26.610 39.891 1.00 25.53 338 ASN A CA 1
ATOM 2632 C C . ASN A 1 358 ? 18.218 25.388 40.040 1.00 24.01 338 ASN A C 1
ATOM 2633 O O . ASN A 1 358 ? 18.543 24.717 39.057 1.00 27.55 338 ASN A O 1
ATOM 2638 N N . GLY A 1 359 ? 18.619 25.103 41.276 1.00 23.14 339 GLY A N 1
ATOM 2639 C CA . GLY A 1 359 ? 19.314 23.857 41.604 1.00 24.04 339 GLY A CA 1
ATOM 2640 C C . GLY A 1 359 ? 20.825 23.860 41.453 1.00 23.01 339 GLY A C 1
ATOM 2641 O O . GLY A 1 359 ? 21.434 22.798 41.312 1.00 25.02 339 GLY A O 1
ATOM 2642 N N . VAL A 1 360 ? 21.425 25.049 41.485 1.00 22.37 340 VAL A N 1
ATOM 2643 C CA . VAL A 1 360 ? 22.882 25.196 41.350 1.00 21.02 340 VAL A CA 1
ATOM 2644 C C . VAL A 1 360 ? 23.439 25.872 42.603 1.00 17.19 340 VAL A C 1
ATOM 2645 O O . VAL A 1 360 ? 23.094 27.018 42.906 1.00 18.02 340 VAL A O 1
ATOM 2649 N N . PHE A 1 361 ? 24.283 25.145 43.333 1.00 17.56 341 PHE A N 1
ATOM 2650 C CA . PHE A 1 361 ? 24.809 25.611 44.615 1.00 18.49 341 PHE A CA 1
ATOM 2651 C C . PHE A 1 361 ? 26.330 25.775 44.606 1.00 18.03 341 PHE A C 1
ATOM 2652 O O . PHE A 1 361 ? 27.073 24.808 44.801 1.00 18.80 341 PHE A O 1
ATOM 2660 N N . GLY A 1 362 ? 26.784 27.004 44.369 1.00 17.28 342 GLY A N 1
ATOM 2661 C CA . GLY A 1 362 ? 28.201 27.348 44.507 1.00 16.42 342 GLY A CA 1
ATOM 2662 C C . GLY A 1 362 ? 28.455 27.923 45.890 1.00 17.27 342 GLY A C 1
ATOM 2663 O O . GLY A 1 362 ? 27.585 27.851 46.760 1.00 19.45 342 GLY A O 1
ATOM 2664 N N . SER A 1 363 ? 29.645 28.490 46.097 1.00 17.80 343 SER A N 1
ATOM 2665 C CA . SER A 1 363 ? 30.001 29.114 47.371 1.00 18.09 343 SER A CA 1
ATOM 2666 C C . SER A 1 363 ? 30.176 30.612 47.168 1.00 17.74 343 SER A C 1
ATOM 2667 O O . SER A 1 363 ? 30.958 31.028 46.307 1.00 15.75 343 SER A O 1
ATOM 2670 N N . VAL A 1 364 ? 29.464 31.417 47.956 1.00 16.62 344 VAL A N 1
ATOM 2671 C CA . VAL A 1 364 ? 29.645 32.866 47.899 1.00 16.00 344 VAL A CA 1
ATOM 2672 C C . VAL A 1 364 ? 30.991 33.240 48.518 1.00 17.00 344 VAL A C 1
ATOM 2673 O O . VAL A 1 364 ? 31.263 32.912 49.680 1.00 15.62 344 VAL A O 1
ATOM 2677 N N . PHE A 1 365 ? 31.832 33.891 47.717 1.00 15.26 345 PHE A N 1
ATOM 2678 C CA . PHE A 1 365 ? 33.084 34.464 48.192 1.00 17.77 345 PHE A CA 1
ATOM 2679 C C . PHE A 1 365 ? 32.962 35.982 48.267 1.00 19.15 345 PHE A C 1
ATOM 2680 O O . PHE A 1 365 ? 32.878 36.672 47.245 1.00 18.62 345 PHE A O 1
ATOM 2688 N N . CYS A 1 366 ? 32.922 36.480 49.497 1.00 18.61 346 CYS A N 1
ATOM 2689 C CA . CYS A 1 366 ? 32.768 37.902 49.765 1.00 20.17 346 CYS A CA 1
ATOM 2690 C C . CYS A 1 366 ? 33.803 38.333 50.797 1.00 20.17 346 CYS A C 1
ATOM 2691 O O . CYS A 1 366 ? 34.630 37.523 51.224 1.00 22.26 346 CYS A O 1
ATOM 2694 N N . ARG A 1 367 ? 33.771 39.602 51.195 1.00 22.45 347 ARG A N 1
ATOM 2695 C CA . ARG A 1 367 ? 34.719 40.096 52.193 1.00 23.49 347 ARG A CA 1
ATOM 2696 C C . ARG A 1 367 ? 34.694 39.230 53.462 1.00 23.53 347 ARG A C 1
ATOM 2697 O O . ARG A 1 367 ? 33.625 38.777 53.882 1.00 24.27 347 ARG A O 1
ATOM 2705 N N . PRO A 1 368 ? 35.872 38.977 54.065 1.00 23.21 348 PRO A N 1
ATOM 2706 C CA . PRO A 1 368 ? 37.201 39.512 53.735 1.00 21.40 348 PRO A CA 1
ATOM 2707 C C . PRO A 1 368 ? 37.969 38.772 52.628 1.00 21.68 348 PRO A C 1
ATOM 2708 O O . PRO A 1 368 ? 39.112 39.138 52.335 1.00 24.55 348 PRO A O 1
ATOM 2712 N N . ALA A 1 369 ? 37.359 37.756 52.018 1.00 18.66 349 ALA A N 1
ATOM 2713 C CA . ALA A 1 369 ? 38.020 36.977 50.965 1.00 20.48 349 ALA A CA 1
ATOM 2714 C C . ALA A 1 369 ? 38.168 37.757 49.654 1.00 23.90 349 ALA A C 1
ATOM 2715 O O . ALA A 1 369 ? 39.096 37.511 48.875 1.00 24.44 349 ALA A O 1
ATOM 2717 N N . THR A 1 370 ? 37.235 38.676 49.411 1.00 21.53 350 THR A N 1
ATOM 2718 C CA . THR A 1 370 ? 37.259 39.542 48.231 1.00 22.03 350 THR A CA 1
ATOM 2719 C C . THR A 1 370 ? 37.023 40.985 48.670 1.00 23.48 350 THR A C 1
ATOM 2720 O O . THR A 1 370 ? 36.713 41.243 49.835 1.00 23.65 350 THR A O 1
ATOM 2724 N N . SER A 1 371 ? 37.183 41.917 47.734 1.00 24.52 351 SER A N 1
ATOM 2725 C CA . SER A 1 371 ? 36.738 43.294 47.912 1.00 27.70 351 SER A CA 1
ATOM 2726 C C . SER A 1 371 ? 35.215 43.303 47.994 1.00 25.96 351 SER A C 1
ATOM 2727 O O . SER A 1 371 ? 34.562 42.421 47.441 1.00 25.08 351 SER A O 1
ATOM 2730 N N . LYS A 1 372 ? 34.663 44.311 48.667 1.00 28.58 352 LYS A N 1
ATOM 2731 C CA . LYS A 1 372 ? 33.214 44.453 48.852 1.00 29.82 352 LYS A CA 1
ATOM 2732 C C . LYS A 1 372 ? 32.443 44.563 47.531 1.00 29.20 352 LYS A C 1
ATOM 2733 O O . LYS A 1 372 ? 31.261 44.203 47.456 1.00 30.95 352 LYS A O 1
ATOM 2739 N N . ASN A 1 373 ? 33.111 45.059 46.493 1.00 27.42 353 ASN A N 1
ATOM 2740 C CA . ASN A 1 373 ? 32.468 45.269 45.199 1.00 27.06 353 ASN A CA 1
ATOM 2741 C C . ASN A 1 373 ? 32.882 44.267 44.123 1.00 27.08 353 ASN A C 1
ATOM 2742 O O . ASN A 1 373 ? 32.492 44.401 42.959 1.00 25.09 353 ASN A O 1
ATOM 2747 N N . LYS A 1 374 ? 33.673 43.270 44.517 1.00 23.42 354 LYS A N 1
ATOM 2748 C CA . LYS A 1 374 ? 34.194 42.272 43.582 1.00 22.64 354 LYS A CA 1
ATOM 2749 C C . LYS A 1 374 ? 33.940 40.860 44.108 1.00 22.22 354 LYS A C 1
ATOM 2750 O O . LYS A 1 374 ? 34.858 40.034 44.183 1.00 20.06 354 LYS A O 1
ATOM 2756 N N . ASN A 1 375 ? 32.690 40.591 44.473 1.00 17.42 355 ASN A N 1
ATOM 2757 C CA . ASN A 1 375 ? 32.301 39.279 44.983 1.00 18.64 355 ASN A CA 1
ATOM 2758 C C . ASN A 1 375 ? 32.297 38.215 43.893 1.00 18.46 355 ASN A C 1
ATOM 2759 O O . ASN A 1 375 ? 32.190 38.528 42.701 1.00 17.89 355 ASN A O 1
ATOM 2764 N N . ILE A 1 376 ? 32.434 36.962 44.315 1.00 16.29 356 ILE A N 1
ATOM 2765 C CA . ILE A 1 376 ? 32.533 35.821 43.417 1.00 15.09 356 ILE A CA 1
ATOM 2766 C C . ILE A 1 376 ? 31.589 34.736 43.932 1.00 16.93 356 ILE A C 1
ATOM 2767 O O . ILE A 1 376 ? 31.482 34.525 45.137 1.00 19.47 356 ILE A O 1
ATOM 2772 N N . ILE A 1 377 ? 30.884 34.074 43.024 1.00 15.87 357 ILE A N 1
ATOM 2773 C CA . ILE A 1 377 ? 30.233 32.813 43.367 1.00 15.69 357 ILE A CA 1
ATOM 2774 C C . ILE A 1 377 ? 31.100 31.726 42.752 1.00 14.64 357 ILE A C 1
ATOM 2775 O O . ILE A 1 377 ? 31.180 31.586 41.525 1.00 16.52 357 ILE A O 1
ATOM 2780 N N . ARG A 1 378 ? 31.775 30.985 43.627 1.00 14.45 358 ARG A N 1
ATOM 2781 C CA . ARG A 1 378 ? 32.736 29.986 43.202 1.00 14.21 358 ARG A CA 1
ATOM 2782 C C . ARG A 1 378 ? 32.060 28.642 42.978 1.00 16.42 358 ARG A C 1
ATOM 2783 O O . ARG A 1 378 ? 31.357 28.126 43.861 1.00 17.08 358 ARG A O 1
ATOM 2791 N N . LEU A 1 379 ? 32.269 28.094 41.784 1.00 16.12 359 LEU A N 1
ATOM 2792 C CA . LEU A 1 379 ? 31.832 26.746 41.465 1.00 17.86 359 LEU A CA 1
ATOM 2793 C C . LEU A 1 379 ? 33.042 25.829 41.536 1.00 19.37 359 LEU A C 1
ATOM 2794 O O . LEU A 1 379 ? 33.982 25.951 40.741 1.00 19.35 359 LEU A O 1
ATOM 2799 N N . SER A 1 380 ? 33.030 24.941 42.525 1.00 16.73 360 SER A N 1
ATOM 2800 C CA . SER A 1 380 ? 34.088 23.956 42.691 1.00 16.54 360 SER A CA 1
ATOM 2801 C C . SER A 1 380 ? 33.612 22.659 42.073 1.00 17.42 360 SER A C 1
ATOM 2802 O O . SER A 1 380 ? 32.704 22.014 42.598 1.00 16.72 360 SER A O 1
ATOM 2805 N N . LEU A 1 381 ? 34.206 22.282 40.947 1.00 17.08 361 LEU A N 1
ATOM 2806 C CA . LEU A 1 381 ? 33.828 21.030 40.290 1.00 17.24 361 LEU A CA 1
ATOM 2807 C C . LEU A 1 381 ? 34.584 19.863 40.904 1.00 18.90 361 LEU A C 1
ATOM 2808 O O . LEU A 1 381 ? 35.670 20.032 41.450 1.00 19.57 361 LEU A O 1
ATOM 2813 N N . ASN A 1 382 ? 33.976 18.686 40.843 1.00 19.66 362 ASN A N 1
ATOM 2814 C CA . ASN A 1 382 ? 34.621 17.454 41.278 1.00 18.34 362 ASN A CA 1
ATOM 2815 C C . ASN A 1 382 ? 34.354 16.347 40.259 1.00 19.00 362 ASN A C 1
ATOM 2816 O O . ASN A 1 382 ? 33.503 16.501 39.383 1.00 20.92 362 ASN A O 1
ATOM 2821 N N . SER A 1 383 ? 35.083 15.241 40.374 1.00 18.57 363 SER A N 1
ATOM 2822 C CA . SER A 1 383 ? 35.047 14.172 39.376 1.00 21.57 363 SER A CA 1
ATOM 2823 C C . SER A 1 383 ? 33.722 13.398 39.306 1.00 21.72 363 SER A C 1
ATOM 2824 O O . SER A 1 383 ? 33.519 12.611 38.383 1.00 24.30 363 SER A O 1
ATOM 2827 N N . ASP A 1 384 ? 32.826 13.622 40.267 1.00 22.56 364 ASP A N 1
ATOM 2828 C CA . ASP A 1 384 ? 31.495 12.998 40.233 1.00 24.84 364 ASP A CA 1
ATOM 2829 C C . ASP A 1 384 ? 30.501 13.765 39.357 1.00 26.62 364 ASP A C 1
ATOM 2830 O O . ASP A 1 384 ? 29.444 13.231 38.995 1.00 28.37 364 ASP A O 1
ATOM 2835 N N . VAL A 1 385 ? 30.837 15.010 39.021 1.00 25.18 365 VAL A N 1
ATOM 2836 C CA . VAL A 1 385 ? 29.987 15.832 38.155 1.00 27.27 365 VAL A CA 1
ATOM 2837 C C . VAL A 1 385 ? 29.971 15.252 36.736 1.00 28.26 365 VAL A C 1
ATOM 2838 O O . VAL A 1 385 ? 31.027 14.957 36.173 1.00 31.31 365 VAL A O 1
ATOM 2842 N N . ASN A 1 386 ? 28.771 15.081 36.176 1.00 28.86 366 ASN A N 1
ATOM 2843 C CA . ASN A 1 386 ? 28.603 14.487 34.842 1.00 29.45 366 ASN A CA 1
ATOM 2844 C C . ASN A 1 386 ? 28.207 15.497 33.760 1.00 28.90 366 ASN A C 1
ATOM 2845 O O . ASN A 1 386 ? 27.902 16.649 34.065 1.00 25.60 366 ASN A O 1
ATOM 2850 N N . ASP A 1 387 ? 28.206 15.043 32.505 1.00 30.86 367 ASP A N 1
ATOM 2851 C CA . ASP A 1 387 ? 27.877 15.876 31.336 1.00 32.54 367 ASP A CA 1
ATOM 2852 C C . ASP A 1 387 ? 26.518 16.566 31.422 1.00 30.73 367 ASP A C 1
ATOM 2853 O O . ASP A 1 387 ? 26.392 17.739 31.063 1.00 27.83 367 ASP A O 1
ATOM 2858 N N . GLU A 1 388 ? 25.510 15.829 31.887 1.00 28.28 368 GLU A N 1
ATOM 2859 C CA . GLU A 1 388 ? 24.155 16.357 32.065 1.00 31.29 368 GLU A CA 1
ATOM 2860 C C . GLU A 1 388 ? 24.137 17.544 33.028 1.00 28.32 368 GLU A C 1
ATOM 2861 O O . GLU A 1 388 ? 23.494 18.565 32.761 1.00 27.14 368 GLU A O 1
ATOM 2867 N N . GLN A 1 389 ? 24.851 17.401 34.142 1.00 26.22 369 GLN A N 1
ATOM 2868 C CA . GLN A 1 389 ? 24.939 18.450 35.151 1.00 22.50 369 GLN A CA 1
ATOM 2869 C C . GLN A 1 389 ? 25.648 19.696 34.628 1.00 21.73 369 GLN A C 1
ATOM 2870 O O . GLN A 1 389 ? 25.204 20.815 34.890 1.00 22.03 369 GLN A O 1
ATOM 2876 N N . ILE A 1 390 ? 26.737 19.500 33.886 1.00 23.26 370 ILE A N 1
ATOM 2877 C CA . ILE A 1 390 ? 27.449 20.612 33.248 1.00 23.88 370 ILE A CA 1
ATOM 2878 C C . ILE A 1 390 ? 26.525 21.352 32.272 1.00 24.35 370 ILE A C 1
ATOM 2879 O O . ILE A 1 390 ? 26.447 22.579 32.295 1.00 21.78 370 ILE A O 1
ATOM 2884 N N . ALA A 1 391 ? 25.809 20.602 31.437 1.00 24.96 371 ALA A N 1
ATOM 2885 C CA . ALA A 1 391 ? 24.842 21.201 30.513 1.00 26.21 371 ALA A CA 1
ATOM 2886 C C . ALA A 1 391 ? 23.755 21.976 31.263 1.00 24.55 371 ALA A C 1
ATOM 2887 O O . ALA A 1 391 ? 23.325 23.039 30.814 1.00 26.17 371 ALA A O 1
ATOM 2889 N N . LYS A 1 392 ? 23.333 21.452 32.414 1.00 24.85 372 LYS A N 1
ATOM 2890 C CA . LYS A 1 392 ? 22.328 22.114 33.255 1.00 25.42 372 LYS A CA 1
ATOM 2891 C C . LYS A 1 392 ? 22.818 23.441 33.842 1.00 25.05 372 LYS A C 1
ATOM 2892 O O . LYS A 1 392 ? 22.081 24.434 33.847 1.00 25.57 372 LYS A O 1
ATOM 2898 N N . ILE A 1 393 ? 24.056 23.461 34.335 1.00 22.48 373 ILE A N 1
ATOM 2899 C CA . ILE A 1 393 ? 24.641 24.698 34.857 1.00 21.12 373 ILE A CA 1
ATOM 2900 C C . ILE A 1 393 ? 24.666 25.778 33.768 1.00 20.29 373 ILE A C 1
ATOM 2901 O O . ILE A 1 393 ? 24.308 26.928 34.021 1.00 21.58 373 ILE A O 1
ATOM 2906 N N . ILE A 1 394 ? 25.080 25.391 32.560 1.00 21.80 374 ILE A N 1
ATOM 2907 C CA . ILE A 1 394 ? 25.157 26.308 31.414 1.00 24.27 374 ILE A CA 1
ATOM 2908 C C . ILE A 1 394 ? 23.767 26.865 31.087 1.00 25.12 374 ILE A C 1
ATOM 2909 O O . ILE A 1 394 ? 23.603 28.072 30.893 1.00 23.72 374 ILE A O 1
ATOM 2914 N N . GLU A 1 395 ? 22.778 25.974 31.063 1.00 24.54 375 GLU A N 1
ATOM 2915 C CA . GLU A 1 395 ? 21.379 26.331 30.818 1.00 28.12 375 GLU A CA 1
ATOM 2916 C C . GLU A 1 395 ? 20.853 27.334 31.847 1.00 24.30 375 GLU A C 1
ATOM 2917 O O . GLU A 1 395 ? 20.245 28.345 31.487 1.00 25.77 375 GLU A O 1
ATOM 2923 N N . VAL A 1 396 ? 21.096 27.049 33.126 1.00 24.07 376 VAL A N 1
ATOM 2924 C CA . VAL A 1 396 ? 20.682 27.934 34.215 1.00 22.67 376 VAL A CA 1
ATOM 2925 C C . VAL A 1 396 ? 21.319 29.320 34.086 1.00 22.62 376 VAL A C 1
ATOM 2926 O O . VAL A 1 396 ? 20.640 30.337 34.246 1.00 24.34 376 VAL A O 1
ATOM 2930 N N . CYS A 1 397 ? 22.614 29.364 33.780 1.00 23.28 377 CYS A N 1
ATOM 2931 C CA . CYS A 1 397 ? 23.299 30.645 33.620 1.00 24.93 377 CYS A CA 1
ATOM 2932 C C . CYS A 1 397 ? 22.861 31.376 32.350 1.00 25.84 377 CYS A C 1
ATOM 2933 O O . CYS A 1 397 ? 22.815 32.605 32.323 1.00 26.47 377 CYS A O 1
ATOM 2936 N N . SER A 1 398 ? 22.524 30.613 31.312 1.00 27.22 378 SER A N 1
ATOM 2937 C CA . SER A 1 398 ? 21.997 31.187 30.077 1.00 28.22 378 SER A CA 1
ATOM 2938 C C . SER A 1 398 ? 20.681 31.911 30.342 1.00 29.21 378 SER A C 1
ATOM 2939 O O . SER A 1 398 ? 20.483 33.035 29.878 1.00 30.36 378 SER A O 1
ATOM 2942 N N . ASP A 1 399 ? 19.797 31.260 31.097 1.00 29.85 379 ASP A N 1
ATOM 2943 C CA . ASP A 1 399 ? 18.529 31.858 31.508 1.00 31.72 379 ASP A CA 1
ATOM 2944 C C . ASP A 1 399 ? 18.744 33.021 32.484 1.00 32.12 379 ASP A C 1
ATOM 2945 O O . ASP A 1 399 ? 18.000 34.005 32.454 1.00 29.63 379 ASP A O 1
ATOM 2950 N N . ALA A 1 400 ? 19.766 32.898 33.335 1.00 32.56 380 ALA A N 1
ATOM 2951 C CA . ALA A 1 400 ? 20.119 33.932 34.318 1.00 32.84 380 ALA A CA 1
ATOM 2952 C C . ALA A 1 400 ? 20.552 35.218 33.637 1.00 32.04 380 ALA A C 1
ATOM 2953 O O . ALA A 1 400 ? 20.154 36.310 34.047 1.00 35.68 380 ALA A O 1
ATOM 2955 N N . VAL A 1 401 ? 21.366 35.073 32.594 1.00 33.71 381 VAL A N 1
ATOM 2956 C CA . VAL A 1 401 ? 21.812 36.200 31.778 1.00 35.05 381 VAL A CA 1
ATOM 2957 C C . VAL A 1 401 ? 20.617 36.972 31.196 1.00 36.20 381 VAL A C 1
ATOM 2958 O O . VAL A 1 401 ? 20.630 38.202 31.147 1.00 39.06 381 VAL A O 1
ATOM 2962 N N . ASN A 1 402 ? 19.573 36.248 30.805 1.00 38.78 382 ASN A N 1
ATOM 2963 C CA . ASN A 1 402 ? 18.409 36.853 30.150 1.00 40.88 382 ASN A CA 1
ATOM 2964 C C . ASN A 1 402 ? 17.304 37.348 31.092 1.00 41.73 382 ASN A C 1
ATOM 2965 O O . ASN A 1 402 ? 16.350 37.993 30.648 1.00 43.54 382 ASN A O 1
ATOM 2970 N N . TYR A 1 403 ? 17.450 37.068 32.386 1.00 42.13 383 TYR A N 1
ATOM 2971 C CA . TYR A 1 403 ? 16.379 37.281 33.368 1.00 40.12 383 TYR A CA 1
ATOM 2972 C C . TYR A 1 403 ? 16.130 38.746 33.769 1.00 39.51 383 TYR A C 1
ATOM 2973 O O . TYR A 1 403 ? 14.998 39.117 34.085 1.00 39.15 383 TYR A O 1
ATOM 2982 N N . GLY A 1 404 ? 17.183 39.563 33.773 1.00 37.27 384 GLY A N 1
ATOM 2983 C CA . GLY A 1 404 ? 17.055 41.008 34.009 1.00 34.71 384 GLY A CA 1
ATOM 2984 C C . GLY A 1 404 ? 17.033 41.487 35.452 1.00 34.16 384 GLY A C 1
ATOM 2985 O O . GLY A 1 404 ? 16.882 42.686 35.708 1.00 35.03 384 GLY A O 1
ATOM 2986 N N . ASP A 1 405 ? 17.191 40.562 36.397 1.00 30.02 385 ASP A N 1
ATOM 2987 C CA . ASP A 1 405 ? 17.135 40.891 37.822 1.00 29.77 385 ASP A CA 1
ATOM 2988 C C . ASP A 1 405 ? 18.517 41.227 38.384 1.00 28.09 385 ASP A C 1
ATOM 2989 O O . ASP A 1 405 ? 18.628 41.800 39.465 1.00 27.15 385 ASP A O 1
ATOM 2994 N N . PHE A 1 406 ? 19.563 40.880 37.636 1.00 24.70 386 PHE A N 1
ATOM 2995 C CA . PHE A 1 406 ? 20.944 41.030 38.096 1.00 24.35 386 PHE A CA 1
ATOM 2996 C C . PHE A 1 406 ? 21.907 40.982 36.914 1.00 20.90 386 PHE A C 1
ATOM 2997 O O . PHE A 1 406 ? 21.491 40.740 35.781 1.00 20.28 386 PHE A O 1
ATOM 3005 N N . TYR A 1 407 ? 23.194 41.193 37.183 1.00 21.05 387 TYR A N 1
ATOM 3006 C CA . TYR A 1 407 ? 24.219 41.129 36.145 1.00 20.97 387 TYR A CA 1
ATOM 3007 C C . TYR A 1 407 ? 25.361 40.191 36.541 1.00 20.24 387 TYR A C 1
ATOM 3008 O O . TYR A 1 407 ? 25.476 39.795 37.703 1.00 18.27 387 TYR A O 1
ATOM 3017 N N . PHE A 1 408 ? 26.189 39.838 35.559 1.00 21.22 388 PHE A N 1
ATOM 3018 C CA . PHE A 1 408 ? 27.492 39.224 35.813 1.00 21.98 388 PHE A CA 1
ATOM 3019 C C . PHE A 1 408 ? 28.562 40.166 35.284 1.00 24.96 388 PHE A C 1
ATOM 3020 O O . PHE A 1 408 ? 28.321 40.930 34.340 1.00 23.00 388 PHE A O 1
ATOM 3028 N N . ARG A 1 409 ? 29.745 40.103 35.883 1.00 25.31 389 ARG A N 1
ATOM 3029 C CA . ARG A 1 409 ? 30.897 40.845 35.383 1.00 27.22 389 ARG A CA 1
ATOM 3030 C C . ARG A 1 409 ? 31.712 39.965 34.439 1.00 26.94 389 ARG A C 1
ATOM 3031 O O . ARG A 1 409 ? 31.419 38.783 34.237 1.00 24.90 389 ARG A O 1
ATOM 3040 N N . PRO B 1 24 ? 67.180 24.044 44.584 1.00 47.70 4 PRO B N 1
ATOM 3041 C CA . PRO B 1 24 ? 67.862 25.278 44.211 1.00 46.86 4 PRO B CA 1
ATOM 3042 C C . PRO B 1 24 ? 68.497 25.967 45.416 1.00 46.78 4 PRO B C 1
ATOM 3043 O O . PRO B 1 24 ? 68.097 25.721 46.555 1.00 46.83 4 PRO B O 1
ATOM 3047 N N . GLN B 1 25 ? 69.477 26.828 45.156 1.00 46.47 5 GLN B N 1
ATOM 3048 C CA . GLN B 1 25 ? 70.196 27.529 46.215 1.00 46.36 5 GLN B CA 1
ATOM 3049 C C . GLN B 1 25 ? 69.312 28.558 46.908 1.00 44.24 5 GLN B C 1
ATOM 3050 O O . GLN B 1 25 ? 68.640 29.356 46.252 1.00 44.14 5 GLN B O 1
ATOM 3056 N N . LEU B 1 26 ? 69.312 28.523 48.239 1.00 42.39 6 LEU B N 1
ATOM 3057 C CA . LEU B 1 26 ? 68.595 29.502 49.045 1.00 40.34 6 LEU B CA 1
ATOM 3058 C C . LEU B 1 26 ? 69.299 30.854 49.026 1.00 43.83 6 LEU B C 1
ATOM 3059 O O . LEU B 1 26 ? 70.534 30.905 49.003 1.00 42.30 6 LEU B O 1
ATOM 3064 N N . PRO B 1 27 ? 68.519 31.954 49.028 1.00 44.75 7 PRO B N 1
ATOM 3065 C CA . PRO B 1 27 ? 69.094 33.287 49.208 1.00 45.24 7 PRO B CA 1
ATOM 3066 C C . PRO B 1 27 ? 69.825 33.413 50.543 1.00 46.91 7 PRO B C 1
ATOM 3067 O O . PRO B 1 27 ? 69.481 32.722 51.508 1.00 44.63 7 PRO B O 1
ATOM 3071 N N . ASP B 1 28 ? 70.821 34.296 50.582 1.00 47.26 8 ASP B N 1
ATOM 3072 C CA . ASP B 1 28 ? 71.717 34.433 51.730 1.00 48.22 8 ASP B CA 1
ATOM 3073 C C . ASP B 1 28 ? 71.017 34.635 53.071 1.00 47.53 8 ASP B C 1
ATOM 3074 O O . ASP B 1 28 ? 71.375 33.984 54.051 1.00 48.11 8 ASP B O 1
ATOM 3079 N N . PHE B 1 29 ? 70.020 35.519 53.107 1.00 47.41 9 PHE B N 1
ATOM 3080 C CA . PHE B 1 29 ? 69.338 35.878 54.360 1.00 48.88 9 PHE B CA 1
ATOM 3081 C C . PHE B 1 29 ? 68.550 34.733 55.003 1.00 47.81 9 PHE B C 1
ATOM 3082 O O . PHE B 1 29 ? 68.427 34.671 56.229 1.00 50.28 9 PHE B O 1
ATOM 3090 N N . ILE B 1 30 ? 68.023 33.832 54.177 1.00 46.31 10 ILE B N 1
ATOM 3091 C CA . ILE B 1 30 ? 67.365 32.625 54.679 1.00 44.06 10 ILE B CA 1
ATOM 3092 C C . ILE B 1 30 ? 68.412 31.603 55.122 1.00 43.46 10 ILE B C 1
ATOM 3093 O O . ILE B 1 30 ? 68.325 31.059 56.224 1.00 43.38 10 ILE B O 1
ATOM 3098 N N . GLN B 1 31 ? 69.399 31.356 54.261 1.00 43.58 11 GLN B N 1
ATOM 3099 C CA . GLN B 1 31 ? 70.492 30.434 54.565 1.00 44.19 11 GLN B CA 1
ATOM 3100 C C . GLN B 1 31 ? 71.211 30.823 55.857 1.00 45.39 11 GLN B C 1
ATOM 3101 O O . GLN B 1 31 ? 71.485 29.963 56.697 1.00 44.95 11 GLN B O 1
ATOM 3107 N N . ASN B 1 32 ? 71.497 32.117 56.010 1.00 47.37 12 ASN B N 1
ATOM 3108 C CA . ASN B 1 32 ? 72.113 32.656 57.226 1.00 49.43 12 ASN B CA 1
ATOM 3109 C C . ASN B 1 32 ? 71.281 32.401 58.478 1.00 49.06 12 ASN B C 1
ATOM 3110 O O . ASN B 1 32 ? 71.831 32.074 59.530 1.00 49.47 12 ASN B O 1
ATOM 3115 N N . LYS B 1 33 ? 69.961 32.552 58.358 1.00 47.73 13 LYS B N 1
ATOM 3116 C CA . LYS B 1 33 ? 69.054 32.323 59.483 1.00 45.96 13 LYS B CA 1
ATOM 3117 C C . LYS B 1 33 ? 69.026 30.856 59.897 1.00 43.39 13 LYS B C 1
ATOM 3118 O O . LYS B 1 33 ? 69.074 30.542 61.087 1.00 44.00 13 LYS B O 1
ATOM 3124 N N . ILE B 1 34 ? 68.951 29.963 58.911 1.00 43.29 14 ILE B N 1
ATOM 3125 C CA . ILE B 1 34 ? 68.917 28.525 59.172 1.00 42.25 14 ILE B CA 1
ATOM 3126 C C . ILE B 1 34 ? 70.265 28.046 59.722 1.00 43.71 14 ILE B C 1
ATOM 3127 O O . ILE B 1 34 ? 70.306 27.283 60.690 1.00 42.78 14 ILE B O 1
ATOM 3132 N N . ASP B 1 35 ? 71.355 28.509 59.108 1.00 45.04 15 ASP B N 1
ATOM 3133 C CA . ASP B 1 35 ? 72.709 28.192 59.572 1.00 46.82 15 ASP B CA 1
ATOM 3134 C C . ASP B 1 35 ? 72.913 28.608 61.028 1.00 46.35 15 ASP B C 1
ATOM 3135 O O . ASP B 1 35 ? 73.400 27.817 61.838 1.00 47.72 15 ASP B O 1
ATOM 3140 N N . HIS B 1 36 ? 72.528 29.844 61.346 1.00 46.83 16 HIS B N 1
ATOM 3141 C CA . HIS B 1 36 ? 72.632 30.381 62.702 1.00 47.78 16 HIS B CA 1
ATOM 3142 C C . HIS B 1 36 ? 71.782 29.597 63.696 1.00 47.36 16 HIS B C 1
ATOM 3143 O O . HIS B 1 36 ? 72.228 29.316 64.814 1.00 46.48 16 HIS B O 1
ATOM 3150 N N . TYR B 1 37 ? 70.560 29.254 63.288 1.00 44.82 17 TYR B N 1
ATOM 3151 C CA . TYR B 1 37 ? 69.635 28.534 64.160 1.00 42.82 17 TYR B CA 1
ATOM 3152 C C . TYR B 1 37 ? 70.159 27.153 64.551 1.00 43.38 17 TYR B C 1
ATOM 3153 O O . TYR B 1 37 ? 70.165 26.805 65.732 1.00 43.97 17 TYR B O 1
ATOM 3162 N N . ILE B 1 38 ? 70.592 26.375 63.561 1.00 43.45 18 ILE B N 1
ATOM 3163 C CA . ILE B 1 38 ? 71.113 25.029 63.804 1.00 47.05 18 ILE B CA 1
ATOM 3164 C C . ILE B 1 38 ? 72.318 25.060 64.757 1.00 48.24 18 ILE B C 1
ATOM 3165 O O . ILE B 1 38 ? 72.426 24.223 65.655 1.00 48.92 18 ILE B O 1
ATOM 3170 N N . GLU B 1 39 ? 73.196 26.043 64.569 1.00 49.93 19 GLU B N 1
ATOM 3171 C CA . GLU B 1 39 ? 74.364 26.228 65.432 1.00 52.35 19 GLU B CA 1
ATOM 3172 C C . GLU B 1 39 ? 73.979 26.563 66.875 1.00 51.58 19 GLU B C 1
ATOM 3173 O O . GLU B 1 39 ? 74.521 25.983 67.819 1.00 52.65 19 GLU B O 1
ATOM 3179 N N . ASN B 1 40 ? 73.032 27.486 67.033 1.00 50.72 20 ASN B N 1
ATOM 3180 C CA . ASN B 1 40 ? 72.677 28.037 68.344 1.00 48.66 20 ASN B CA 1
ATOM 3181 C C . ASN B 1 40 ? 71.543 27.332 69.095 1.00 47.94 20 ASN B C 1
ATOM 3182 O O . ASN B 1 40 ? 71.244 27.684 70.242 1.00 47.12 20 ASN B O 1
ATOM 3187 N N . TYR B 1 41 ? 70.918 26.342 68.459 1.00 44.80 21 TYR B N 1
ATOM 3188 C CA . TYR B 1 41 ? 69.788 25.633 69.065 1.00 43.38 21 TYR B CA 1
ATOM 3189 C C . TYR B 1 41 ? 69.927 24.110 69.033 1.00 41.47 21 TYR B C 1
ATOM 3190 O O . TYR B 1 41 ? 69.360 23.418 69.882 1.00 41.58 21 TYR B O 1
ATOM 3199 N N . PHE B 1 42 ? 70.661 23.588 68.051 1.00 40.37 22 PHE B N 1
ATOM 3200 C CA . PHE B 1 42 ? 70.900 22.146 67.965 1.00 40.58 22 PHE B CA 1
ATOM 3201 C C . PHE B 1 42 ? 72.324 21.784 68.391 1.00 43.34 22 PHE B C 1
ATOM 3202 O O . PHE B 1 42 ? 72.519 20.915 69.243 1.00 43.97 22 PHE B O 1
ATOM 3210 N N . ASP B 1 43 ? 73.304 22.464 67.796 1.00 46.65 23 ASP B N 1
ATOM 3211 C CA . ASP B 1 43 ? 74.723 22.128 67.961 1.00 49.82 23 ASP B CA 1
ATOM 3212 C C . ASP B 1 43 ? 75.276 22.341 69.375 1.00 51.89 23 ASP B C 1
ATOM 3213 O O . ASP B 1 43 ? 76.190 21.625 69.794 1.00 52.86 23 ASP B O 1
ATOM 3218 N N . ILE B 1 44 ? 74.725 23.317 70.099 1.00 53.77 24 ILE B N 1
ATOM 3219 C CA . ILE B 1 44 ? 75.169 23.631 71.466 1.00 55.90 24 ILE B CA 1
ATOM 3220 C C . ILE B 1 44 ? 74.940 22.475 72.447 1.00 56.83 24 ILE B C 1
ATOM 3221 O O . ILE B 1 44 ? 75.789 22.197 73.299 1.00 57.76 24 ILE B O 1
ATOM 3226 N N . ASN B 1 45 ? 73.800 21.801 72.312 1.00 56.85 25 ASN B N 1
ATOM 3227 C CA . ASN B 1 45 ? 73.426 20.710 73.212 1.00 57.18 25 ASN B CA 1
ATOM 3228 C C . ASN B 1 45 ? 74.278 19.452 73.032 1.00 57.56 25 ASN B C 1
ATOM 3229 O O . ASN B 1 45 ? 74.738 19.155 71.926 1.00 57.99 25 ASN B O 1
ATOM 3234 N N . LYS B 1 46 ? 74.475 18.729 74.135 1.00 57.93 26 LYS B N 1
ATOM 3235 C CA . LYS B 1 46 ? 75.292 17.510 74.183 1.00 58.15 26 LYS B CA 1
ATOM 3236 C C . LYS B 1 46 ? 74.955 16.511 73.072 1.00 57.05 26 LYS B C 1
ATOM 3237 O O . LYS B 1 46 ? 75.848 16.036 72.366 1.00 57.57 26 LYS B O 1
ATOM 3243 N N . ASN B 1 47 ? 73.667 16.208 72.918 1.00 54.32 27 ASN B N 1
ATOM 3244 C CA . ASN B 1 47 ? 73.213 15.211 71.946 1.00 53.85 27 ASN B CA 1
ATOM 3245 C C . ASN B 1 47 ? 73.095 15.726 70.505 1.00 52.60 27 ASN B C 1
ATOM 3246 O O . ASN B 1 47 ? 72.772 14.963 69.591 1.00 53.24 27 ASN B O 1
ATOM 3251 N N . GLY B 1 48 ? 73.358 17.017 70.312 1.00 51.67 28 GLY B N 1
ATOM 3252 C CA . GLY B 1 48 ? 73.292 17.639 68.989 1.00 50.40 28 GLY B CA 1
ATOM 3253 C C . GLY B 1 48 ? 71.878 17.944 68.521 1.00 49.86 28 GLY B C 1
ATOM 3254 O O . GLY B 1 48 ? 71.676 18.414 67.400 1.00 49.92 28 GLY B O 1
ATOM 3255 N N . LYS B 1 49 ? 70.903 17.683 69.388 1.00 48.64 29 LYS B N 1
ATOM 3256 C CA . LYS B 1 49 ? 69.492 17.911 69.086 1.00 47.06 29 LYS B CA 1
ATOM 3257 C C . LYS B 1 49 ? 68.968 19.110 69.875 1.00 45.22 29 LYS B C 1
ATOM 3258 O O . LYS B 1 49 ? 69.683 19.673 70.707 1.00 44.78 29 LYS B O 1
ATOM 3264 N N . HIS B 1 50 ? 67.725 19.501 69.604 1.00 42.35 30 HIS B N 1
ATOM 3265 C CA . HIS B 1 50 ? 67.071 20.578 70.346 1.00 40.34 30 HIS B CA 1
ATOM 3266 C C . HIS B 1 50 ? 66.891 20.182 71.813 1.00 40.06 30 HIS B C 1
ATOM 3267 O O . HIS B 1 50 ? 66.743 18.998 72.129 1.00 39.80 30 HIS B O 1
ATOM 3274 N N . LEU B 1 51 ? 66.904 21.182 72.694 1.00 39.86 31 LEU B N 1
ATOM 3275 C CA . LEU B 1 51 ? 66.827 20.987 74.146 1.00 39.49 31 LEU B CA 1
ATOM 3276 C C . LEU B 1 51 ? 65.644 20.129 74.614 1.00 40.95 31 LEU B C 1
ATOM 3277 O O . LEU B 1 51 ? 65.743 19.441 75.632 1.00 42.59 31 LEU B O 1
ATOM 3282 N N . VAL B 1 52 ? 64.536 20.167 73.874 1.00 40.77 32 VAL B N 1
ATOM 3283 C CA . VAL B 1 52 ? 63.344 19.385 74.227 1.00 39.54 32 VAL B CA 1
ATOM 3284 C C . VAL B 1 52 ? 63.475 17.893 73.904 1.00 39.93 32 VAL B C 1
ATOM 3285 O O . VAL B 1 52 ? 62.671 17.081 74.369 1.00 40.69 32 VAL B O 1
ATOM 3289 N N . LEU B 1 53 ? 64.486 17.538 73.113 1.00 39.29 33 LEU B N 1
ATOM 3290 C CA . LEU B 1 53 ? 64.686 16.149 72.702 1.00 40.33 33 LEU B CA 1
ATOM 3291 C C . LEU B 1 53 ? 65.844 15.494 73.453 1.00 41.35 33 LEU B C 1
ATOM 3292 O O . LEU B 1 53 ? 67.015 15.754 73.162 1.00 41.40 33 LEU B O 1
ATOM 3297 N N . GLY B 1 54 ? 65.500 14.648 74.422 1.00 43.16 34 GLY B N 1
ATOM 3298 C CA . GLY B 1 54 ? 66.489 13.901 75.198 1.00 44.29 34 GLY B CA 1
ATOM 3299 C C . GLY B 1 54 ? 66.646 12.485 74.681 1.00 45.76 34 GLY B C 1
ATOM 3300 O O . GLY B 1 54 ? 66.756 12.266 73.472 1.00 45.12 34 GLY B O 1
ATOM 3301 N N . LYS B 1 55 ? 66.653 11.520 75.597 1.00 47.14 35 LYS B N 1
ATOM 3302 C CA . LYS B 1 55 ? 66.792 10.112 75.231 1.00 49.80 35 LYS B CA 1
ATOM 3303 C C . LYS B 1 55 ? 65.429 9.459 75.002 1.00 50.84 35 LYS B C 1
ATOM 3304 O O . LYS B 1 55 ? 64.398 9.999 75.408 1.00 50.53 35 LYS B O 1
ATOM 3310 N N . GLN B 1 56 ? 65.435 8.303 74.340 1.00 51.35 36 GLN B N 1
ATOM 3311 C CA . GLN B 1 56 ? 64.209 7.551 74.090 1.00 53.55 36 GLN B CA 1
ATOM 3312 C C . GLN B 1 56 ? 63.761 6.835 75.360 1.00 54.54 36 GLN B C 1
ATOM 3313 O O . GLN B 1 56 ? 64.568 6.206 76.048 1.00 55.26 36 GLN B O 1
ATOM 3319 N N . ALA B 1 57 ? 62.471 6.942 75.664 1.00 55.28 37 ALA B N 1
ATOM 3320 C CA . ALA B 1 57 ? 61.903 6.326 76.857 1.00 56.86 37 ALA B CA 1
ATOM 3321 C C . ALA B 1 57 ? 61.631 4.837 76.665 1.00 57.69 37 ALA B C 1
ATOM 3322 O O . ALA B 1 57 ? 61.103 4.415 75.632 1.00 57.83 37 ALA B O 1
ATOM 3324 N N . SER B 1 58 ? 62.006 4.050 77.669 1.00 58.85 38 SER B N 1
ATOM 3325 C CA . SER B 1 58 ? 61.718 2.620 77.700 1.00 59.95 38 SER B CA 1
ATOM 3326 C C . SER B 1 58 ? 60.345 2.387 78.340 1.00 60.34 38 SER B C 1
ATOM 3327 O O . SER B 1 58 ? 59.853 3.257 79.063 1.00 60.85 38 SER B O 1
ATOM 3330 N N . PRO B 1 59 ? 59.718 1.219 78.074 1.00 60.68 39 PRO B N 1
ATOM 3331 C CA . PRO B 1 59 ? 58.393 0.895 78.625 1.00 59.97 39 PRO B CA 1
ATOM 3332 C C . PRO B 1 59 ? 58.280 1.020 80.150 1.00 58.78 39 PRO B C 1
ATOM 3333 O O . PRO B 1 59 ? 57.188 1.270 80.662 1.00 59.31 39 PRO B O 1
ATOM 3337 N N . ASP B 1 60 ? 59.397 0.856 80.856 1.00 57.67 40 ASP B N 1
ATOM 3338 C CA . ASP B 1 60 ? 59.413 0.893 82.321 1.00 55.26 40 ASP B CA 1
ATOM 3339 C C . ASP B 1 60 ? 59.358 2.307 82.914 1.00 53.21 40 ASP B C 1
ATOM 3340 O O . ASP B 1 60 ? 58.994 2.481 84.080 1.00 52.54 40 ASP B O 1
ATOM 3342 N N . ASP B 1 61 ? 59.715 3.307 82.110 1.00 49.68 41 ASP B N 1
ATOM 3343 C CA . ASP B 1 61 ? 59.817 4.694 82.578 1.00 47.11 41 ASP B CA 1
ATOM 3344 C C . ASP B 1 61 ? 58.462 5.352 82.850 1.00 44.65 41 ASP B C 1
ATOM 3345 O O . ASP B 1 61 ? 57.445 4.968 82.269 1.00 44.30 41 ASP B O 1
ATOM 3350 N N . ILE B 1 62 ? 58.465 6.340 83.745 1.00 41.91 42 ILE B N 1
ATOM 3351 C CA . ILE B 1 62 ? 57.270 7.113 84.078 1.00 39.75 42 ILE B CA 1
ATOM 3352 C C . ILE B 1 62 ? 57.199 8.319 83.146 1.00 38.45 42 ILE B C 1
ATOM 3353 O O . ILE B 1 62 ? 58.109 9.154 83.124 1.00 37.17 42 ILE B O 1
ATOM 3358 N N . ILE B 1 63 ? 56.120 8.397 82.373 1.00 36.89 43 ILE B N 1
ATOM 3359 C CA . ILE B 1 63 ? 55.980 9.442 81.362 1.00 35.11 43 ILE B CA 1
ATOM 3360 C C . ILE B 1 63 ? 54.951 10.468 81.819 1.00 34.91 43 ILE B C 1
ATOM 3361 O O . ILE B 1 63 ? 53.793 10.132 82.079 1.00 34.93 43 ILE B O 1
ATOM 3366 N N . LEU B 1 64 ? 55.391 11.719 81.927 1.00 32.70 44 LEU B N 1
ATOM 3367 C CA . LEU B 1 64 ? 54.542 12.795 82.427 1.00 32.71 44 LEU B CA 1
ATOM 3368 C C . LEU B 1 64 ? 54.507 13.938 81.416 1.00 32.04 44 LEU B C 1
ATOM 3369 O O . LEU B 1 64 ? 54.764 15.094 81.757 1.00 31.62 44 LEU B O 1
ATOM 3374 N N . GLN B 1 65 ? 54.176 13.600 80.172 1.00 32.36 45 GLN B N 1
ATOM 3375 C CA . GLN B 1 65 ? 54.266 14.547 79.061 1.00 33.73 45 GLN B CA 1
ATOM 3376 C C . GLN B 1 65 ? 52.922 14.864 78.409 1.00 33.03 45 GLN B C 1
ATOM 3377 O O . GLN B 1 65 ? 52.716 15.973 77.915 1.00 32.98 45 GLN B O 1
ATOM 3383 N N . SER B 1 66 ? 52.018 13.888 78.404 1.00 32.67 46 SER B N 1
ATOM 3384 C CA . SER B 1 66 ? 50.734 14.025 77.723 1.00 30.80 46 SER B CA 1
ATOM 3385 C C . SER B 1 66 ? 49.756 14.909 78.495 1.00 29.47 46 SER B C 1
ATOM 3386 O O . SER B 1 66 ? 49.753 14.924 79.729 1.00 29.37 46 SER B O 1
ATOM 3389 N N . ASN B 1 67 ? 48.932 15.643 77.751 1.00 26.92 47 ASN B N 1
ATOM 3390 C CA . ASN B 1 67 ? 47.869 16.478 78.321 1.00 26.35 47 ASN B CA 1
ATOM 3391 C C . ASN B 1 67 ? 46.563 15.703 78.524 1.00 23.82 47 ASN B C 1
ATOM 3392 O O . ASN B 1 67 ? 45.544 16.280 78.906 1.00 19.37 47 ASN B O 1
ATOM 3397 N N . ASP B 1 68 ? 46.608 14.401 78.255 1.00 24.12 48 ASP B N 1
ATOM 3398 C CA . ASP B 1 68 ? 45.463 13.501 78.371 1.00 22.48 48 ASP B CA 1
ATOM 3399 C C . ASP B 1 68 ? 45.248 13.165 79.848 1.00 23.49 48 ASP B C 1
ATOM 3400 O O . ASP B 1 68 ? 45.625 12.087 80.322 1.00 24.54 48 ASP B O 1
ATOM 3405 N N . TYR B 1 69 ? 44.642 14.101 80.575 1.00 23.24 49 TYR B N 1
ATOM 3406 C CA . TYR B 1 69 ? 44.638 14.050 82.040 1.00 23.00 49 TYR B CA 1
ATOM 3407 C C . TYR B 1 69 ? 43.832 12.913 82.644 1.00 24.35 49 TYR B C 1
ATOM 3408 O O . TYR B 1 69 ? 44.171 12.421 83.721 1.00 25.76 49 TYR B O 1
ATOM 3417 N N . LEU B 1 70 ? 42.766 12.503 81.967 1.00 22.62 50 LEU B N 1
ATOM 3418 C CA . LEU B 1 70 ? 41.954 11.394 82.461 1.00 22.56 50 LEU B CA 1
ATOM 3419 C C . LEU B 1 70 ? 42.210 10.112 81.664 1.00 23.97 50 LEU B C 1
ATOM 3420 O O . LEU B 1 70 ? 41.395 9.187 81.682 1.00 25.28 50 LEU B O 1
ATOM 3425 N N . ALA B 1 71 ? 43.356 10.073 80.981 1.00 24.54 51 ALA B N 1
ATOM 3426 C CA . ALA B 1 71 ? 43.826 8.892 80.250 1.00 25.87 51 ALA B CA 1
ATOM 3427 C C . ALA B 1 71 ? 42.753 8.301 79.329 1.00 27.52 51 ALA B C 1
ATOM 3428 O O . ALA B 1 71 ? 42.411 7.115 79.423 1.00 29.19 51 ALA B O 1
ATOM 3430 N N . LEU B 1 72 ? 42.223 9.135 78.439 1.00 24.39 52 LEU B N 1
ATOM 3431 C CA . LEU B 1 72 ? 41.144 8.713 77.549 1.00 25.06 52 LEU B CA 1
ATOM 3432 C C . LEU B 1 72 ? 41.574 8.448 76.103 1.00 24.50 52 LEU B C 1
ATOM 3433 O O . LEU B 1 72 ? 40.749 8.055 75.284 1.00 23.73 52 LEU B O 1
ATOM 3438 N N . ALA B 1 73 ? 42.858 8.647 75.802 1.00 25.61 53 ALA B N 1
ATOM 3439 C CA . ALA B 1 73 ? 43.386 8.467 74.439 1.00 28.31 53 ALA B CA 1
ATOM 3440 C C . ALA B 1 73 ? 43.018 7.118 73.819 1.00 30.86 53 ALA B C 1
ATOM 3441 O O . ALA B 1 73 ? 42.752 7.033 72.620 1.00 30.40 53 ALA B O 1
ATOM 3443 N N . ASN B 1 74 ? 43.008 6.074 74.643 1.00 30.45 54 ASN B N 1
ATOM 3444 C CA . ASN B 1 74 ? 42.778 4.713 74.166 1.00 32.80 54 ASN B CA 1
ATOM 3445 C C . ASN B 1 74 ? 41.434 4.128 74.618 1.00 32.92 54 ASN B C 1
ATOM 3446 O O . ASN B 1 74 ? 41.230 2.910 74.569 1.00 31.41 54 ASN B O 1
ATOM 3451 N N . HIS B 1 75 ? 40.515 4.995 75.041 1.00 29.14 55 HIS B N 1
ATOM 3452 C CA . HIS B 1 75 ? 39.221 4.540 75.547 1.00 28.87 55 HIS B CA 1
ATOM 3453 C C . HIS B 1 75 ? 38.438 3.820 74.451 1.00 27.92 55 HIS B C 1
ATOM 3454 O O . HIS B 1 75 ? 38.177 4.397 73.396 1.00 25.03 55 HIS B O 1
ATOM 3461 N N . PRO B 1 76 ? 38.062 2.549 74.701 1.00 28.49 56 PRO B N 1
ATOM 3462 C CA . PRO B 1 76 ? 37.412 1.736 73.675 1.00 27.97 56 PRO B CA 1
ATOM 3463 C C . PRO B 1 76 ? 36.084 2.314 73.182 1.00 27.06 56 PRO B C 1
ATOM 3464 O O . PRO B 1 76 ? 35.768 2.177 72.006 1.00 26.51 56 PRO B O 1
ATOM 3468 N N . LEU B 1 77 ? 35.328 2.968 74.062 1.00 26.38 57 LEU B N 1
ATOM 3469 C CA . LEU B 1 77 ? 34.037 3.530 73.675 1.00 25.91 57 LEU B CA 1
ATOM 3470 C C . LEU B 1 77 ? 34.186 4.734 72.738 1.00 26.22 57 LEU B C 1
ATOM 3471 O O . LEU B 1 77 ? 33.422 4.878 71.786 1.00 22.81 57 LEU B O 1
ATOM 3476 N N . ILE B 1 78 ? 35.172 5.589 73.008 1.00 26.84 58 ILE B N 1
ATOM 3477 C CA . ILE B 1 78 ? 35.449 6.728 72.132 1.00 25.70 58 ILE B CA 1
ATOM 3478 C C . ILE B 1 78 ? 35.873 6.246 70.745 1.00 26.51 58 ILE B C 1
ATOM 3479 O O . ILE B 1 78 ? 35.335 6.700 69.736 1.00 25.18 58 ILE B O 1
ATOM 3484 N N . LYS B 1 79 ? 36.828 5.317 70.710 1.00 28.86 59 LYS B N 1
ATOM 3485 C CA . LYS B 1 79 ? 37.334 4.764 69.454 1.00 29.88 59 LYS B CA 1
ATOM 3486 C C . LYS B 1 79 ? 36.223 4.094 68.653 1.00 30.17 59 LYS B C 1
ATOM 3487 O O . LYS B 1 79 ? 36.141 4.269 67.440 1.00 28.72 59 LYS B O 1
ATOM 3493 N N . ALA B 1 80 ? 35.358 3.349 69.341 1.00 31.30 60 ALA B N 1
ATOM 3494 C CA . ALA B 1 80 ? 34.226 2.676 68.695 1.00 30.69 60 ALA B CA 1
ATOM 3495 C C . ALA B 1 80 ? 33.249 3.646 68.028 1.00 31.07 60 ALA B C 1
ATOM 3496 O O . ALA B 1 80 ? 32.852 3.427 66.885 1.00 31.12 60 ALA B O 1
ATOM 3498 N N . ARG B 1 81 ? 32.872 4.714 68.736 1.00 30.56 61 ARG B N 1
ATOM 3499 C CA . ARG B 1 81 ? 31.942 5.717 68.203 1.00 31.64 61 ARG B CA 1
ATOM 3500 C C . ARG B 1 81 ? 32.542 6.517 67.047 1.00 29.66 61 ARG B C 1
ATOM 3501 O O . ARG B 1 81 ? 31.846 6.855 66.086 1.00 29.44 61 ARG B O 1
ATOM 3509 N N . LEU B 1 82 ? 33.833 6.826 67.155 1.00 29.77 62 LEU B N 1
ATOM 3510 C CA . LEU B 1 82 ? 34.546 7.556 66.114 1.00 27.54 62 LEU B CA 1
ATOM 3511 C C . LEU B 1 82 ? 34.645 6.704 64.845 1.00 26.36 62 LEU B C 1
ATOM 3512 O O . LEU B 1 82 ? 34.358 7.183 63.744 1.00 27.41 62 LEU B O 1
ATOM 3517 N N . ALA B 1 83 ? 35.021 5.436 65.010 1.00 27.44 63 ALA B N 1
ATOM 3518 C CA . ALA B 1 83 ? 35.082 4.492 63.889 1.00 27.68 63 ALA B CA 1
ATOM 3519 C C . ALA B 1 83 ? 33.709 4.295 63.250 1.00 27.89 63 ALA B C 1
ATOM 3520 O O . ALA B 1 83 ? 33.577 4.342 62.025 1.00 29.33 63 ALA B O 1
ATOM 3522 N N . LYS B 1 84 ? 32.691 4.087 64.084 1.00 26.28 64 LYS B N 1
ATOM 3523 C CA . LYS B 1 84 ? 31.319 3.916 63.605 1.00 29.12 64 LYS B CA 1
ATOM 3524 C C . LYS B 1 84 ? 30.832 5.105 62.769 1.00 29.28 64 LYS B C 1
ATOM 3525 O O . LYS B 1 84 ? 30.252 4.912 61.703 1.00 28.97 64 LYS B O 1
ATOM 3531 N N . SER B 1 85 ? 31.080 6.324 63.252 1.00 28.02 65 SER B N 1
ATOM 3532 C CA . SER B 1 85 ? 30.610 7.544 62.587 1.00 28.22 65 SER B CA 1
ATOM 3533 C C . SER B 1 85 ? 31.319 7.794 61.255 1.00 29.68 65 SER B C 1
ATOM 3534 O O . SER B 1 85 ? 30.714 8.279 60.294 1.00 31.45 65 SER B O 1
ATOM 3537 N N . LEU B 1 86 ? 32.602 7.457 61.222 1.00 29.04 66 LEU B N 1
ATOM 3538 C CA . LEU B 1 86 ? 33.433 7.555 60.029 1.00 33.19 66 LEU B CA 1
ATOM 3539 C C . LEU B 1 86 ? 32.964 6.608 58.922 1.00 35.66 66 LEU B C 1
ATOM 3540 O O . LEU B 1 86 ? 32.973 6.973 57.744 1.00 36.03 66 LEU B O 1
ATOM 3545 N N . LEU B 1 87 ? 32.549 5.401 59.311 1.00 33.98 67 LEU B N 1
ATOM 3546 C CA . LEU B 1 87 ? 32.099 4.384 58.357 1.00 34.06 67 LEU B CA 1
ATOM 3547 C C . LEU B 1 87 ? 30.723 4.685 57.754 1.00 35.08 67 LEU B C 1
ATOM 3548 O O . LEU B 1 87 ? 30.356 4.117 56.721 1.00 35.34 67 LEU B O 1
ATOM 3553 N N . GLU B 1 88 ? 29.973 5.583 58.392 1.00 34.53 68 GLU B N 1
ATOM 3554 C CA . GLU B 1 88 ? 28.689 6.048 57.867 1.00 37.98 68 GLU B CA 1
ATOM 3555 C C . GLU B 1 88 ? 28.910 6.776 56.546 1.00 39.65 68 GLU B C 1
ATOM 3556 O O . GLU B 1 88 ? 30.047 7.124 56.207 1.00 39.91 68 GLU B O 1
ATOM 3562 N N . GLU B 1 89 ? 27.828 7.002 55.803 1.00 41.00 69 GLU B N 1
ATOM 3563 C CA . GLU B 1 89 ? 27.905 7.733 54.543 1.00 43.61 69 GLU B CA 1
ATOM 3564 C C . GLU B 1 89 ? 28.395 9.152 54.803 1.00 44.11 69 GLU B C 1
ATOM 3565 O O . GLU B 1 89 ? 27.746 9.931 55.508 1.00 42.92 69 GLU B O 1
ATOM 3571 N N . GLN B 1 90 ? 29.553 9.468 54.235 1.00 44.35 70 GLN B N 1
ATOM 3572 C CA . GLN B 1 90 ? 30.193 10.758 54.444 1.00 44.71 70 GLN B CA 1
ATOM 3573 C C . GLN B 1 90 ? 29.752 11.757 53.386 1.00 44.09 70 GLN B C 1
ATOM 3574 O O . GLN B 1 90 ? 29.978 11.546 52.192 1.00 43.74 70 GLN B O 1
ATOM 3580 N N . GLN B 1 91 ? 29.098 12.828 53.827 1.00 43.38 71 GLN B N 1
ATOM 3581 C CA . GLN B 1 91 ? 28.890 13.993 52.973 1.00 43.55 71 GLN B CA 1
ATOM 3582 C C . GLN B 1 91 ? 30.226 14.718 52.852 1.00 40.50 71 GLN B C 1
ATOM 3583 O O . GLN B 1 91 ? 31.020 14.742 53.799 1.00 41.69 71 GLN B O 1
ATOM 3589 N N . SER B 1 92 ? 30.487 15.283 51.681 1.00 34.68 72 SER B N 1
ATOM 3590 C CA . SER B 1 92 ? 31.780 15.894 51.425 1.00 30.09 72 SER B CA 1
ATOM 3591 C C . SER B 1 92 ? 31.777 17.346 51.895 1.00 28.84 72 SER B C 1
ATOM 3592 O O . SER B 1 92 ? 31.400 18.244 51.144 1.00 30.63 72 SER B O 1
ATOM 3595 N N . LEU B 1 93 ? 32.173 17.561 53.149 1.00 25.47 73 LEU B N 1
ATOM 3596 C CA . LEU B 1 93 ? 32.163 18.901 53.745 1.00 24.12 73 LEU B CA 1
ATOM 3597 C C . LEU B 1 93 ? 33.566 19.492 53.871 1.00 24.21 73 LEU B C 1
ATOM 3598 O O . LEU B 1 93 ? 33.973 19.945 54.947 1.00 25.34 73 LEU B O 1
ATOM 3603 N N . PHE B 1 94 ? 34.295 19.494 52.759 1.00 22.86 74 PHE B N 1
ATOM 3604 C CA . PHE B 1 94 ? 35.630 20.081 52.724 1.00 20.79 74 PHE B CA 1
ATOM 3605 C C . PHE B 1 94 ? 35.561 21.525 52.275 1.00 21.38 74 PHE B C 1
ATOM 3606 O O . PHE B 1 94 ? 35.682 21.854 51.091 1.00 20.31 74 PHE B O 1
ATOM 3614 N N . MET B 1 95 ? 35.339 22.374 53.272 1.00 21.14 75 MET B N 1
ATOM 3615 C CA . MET B 1 95 ? 35.037 23.782 53.076 1.00 21.90 75 MET B CA 1
ATOM 3616 C C . MET B 1 95 ? 35.139 24.526 54.397 1.00 20.39 75 MET B C 1
ATOM 3617 O O . MET B 1 95 ? 35.265 23.920 55.470 1.00 18.96 75 MET B O 1
ATOM 3622 N N . SER B 1 96 ? 35.084 25.849 54.304 1.00 21.11 76 SER B N 1
ATOM 3623 C CA . SER B 1 96 ? 35.026 26.722 55.467 1.00 21.06 76 SER B CA 1
ATOM 3624 C C . SER B 1 96 ? 33.787 26.415 56.300 1.00 21.62 76 SER B C 1
ATOM 3625 O O . SER B 1 96 ? 32.716 26.162 55.746 1.00 21.38 76 SER B O 1
ATOM 3628 N N . ALA B 1 97 ? 33.917 26.470 57.624 1.00 20.36 77 ALA B N 1
ATOM 3629 C CA . ALA B 1 97 ? 32.745 26.360 58.501 1.00 22.11 77 ALA B CA 1
ATOM 3630 C C . ALA B 1 97 ? 31.788 27.552 58.360 1.00 20.90 77 ALA B C 1
ATOM 3631 O O . ALA B 1 97 ? 30.641 27.479 58.807 1.00 20.80 77 ALA B O 1
ATOM 3633 N N . SER B 1 98 ? 32.255 28.639 57.740 1.00 21.07 78 SER B N 1
ATOM 3634 C CA . SER B 1 98 ? 31.399 29.803 57.455 1.00 22.09 78 SER B CA 1
ATOM 3635 C C . SER B 1 98 ? 30.137 29.364 56.713 1.00 22.59 78 SER B C 1
ATOM 3636 O O . SER B 1 98 ? 29.043 29.846 56.994 1.00 23.21 78 SER B O 1
ATOM 3639 N N . PHE B 1 99 ? 30.307 28.427 55.780 1.00 21.67 79 PHE B N 1
ATOM 3640 C CA . PHE B 1 99 ? 29.214 27.926 54.948 1.00 22.63 79 PHE B CA 1
ATOM 3641 C C . PHE B 1 99 ? 28.301 26.940 55.687 1.00 24.44 79 PHE B C 1
ATOM 3642 O O . PHE B 1 99 ? 27.262 26.526 55.160 1.00 25.65 79 PHE B O 1
ATOM 3650 N N . LEU B 1 100 ? 28.687 26.574 56.907 1.00 23.52 80 LEU B N 1
ATOM 3651 C CA . LEU B 1 100 ? 27.977 25.546 57.672 1.00 23.17 80 LEU B CA 1
ATOM 3652 C C . LEU B 1 100 ? 27.305 26.114 58.925 1.00 23.86 80 LEU B C 1
ATOM 3653 O O . LEU B 1 100 ? 27.143 25.414 59.932 1.00 22.65 80 LEU B O 1
ATOM 3658 N N . GLN B 1 101 ? 26.894 27.378 58.848 1.00 23.14 81 GLN B N 1
ATOM 3659 C CA . GLN B 1 101 ? 26.360 28.082 60.013 1.00 23.49 81 GLN B CA 1
ATOM 3660 C C . GLN B 1 101 ? 24.834 28.148 60.079 1.00 24.82 81 GLN B C 1
ATOM 3661 O O . GLN B 1 101 ? 24.274 28.700 61.032 1.00 24.47 81 GLN B O 1
ATOM 3667 N N . ASN B 1 102 ? 24.166 27.588 59.074 1.00 27.26 82 ASN B N 1
ATOM 3668 C CA . ASN B 1 102 ? 22.724 27.384 59.153 1.00 28.94 82 ASN B CA 1
ATOM 3669 C C . ASN B 1 102 ? 22.413 26.436 60.305 1.00 31.88 82 ASN B C 1
ATOM 3670 O O . ASN B 1 102 ? 23.163 25.484 60.547 1.00 29.81 82 ASN B O 1
ATOM 3675 N N . ASP B 1 103 ? 21.321 26.704 61.017 1.00 34.46 83 ASP B N 1
ATOM 3676 C CA . ASP B 1 103 ? 20.967 25.938 62.219 1.00 36.80 83 ASP B CA 1
ATOM 3677 C C . ASP B 1 103 ? 21.042 24.423 62.015 1.00 36.29 83 ASP B C 1
ATOM 3678 O O . ASP B 1 103 ? 21.536 23.701 62.884 1.00 37.29 83 ASP B O 1
ATOM 3683 N N . TYR B 1 104 ? 20.582 23.956 60.854 1.00 34.37 84 TYR B N 1
ATOM 3684 C CA . TYR B 1 104 ? 20.552 22.527 60.531 1.00 34.47 84 TYR B CA 1
ATOM 3685 C C . TYR B 1 104 ? 21.926 21.917 60.227 1.00 34.71 84 TYR B C 1
ATOM 3686 O O . TYR B 1 104 ? 22.070 20.693 60.206 1.00 35.68 84 TYR B O 1
ATOM 3695 N N . ASP B 1 105 ? 22.924 22.766 59.980 1.00 33.25 85 ASP B N 1
ATOM 3696 C CA . ASP B 1 105 ? 24.282 22.304 59.679 1.00 32.09 85 ASP B CA 1
ATOM 3697 C C . ASP B 1 105 ? 25.210 22.327 60.893 1.00 32.47 85 ASP B C 1
ATOM 3698 O O . ASP B 1 105 ? 26.288 21.730 60.866 1.00 32.51 85 ASP B O 1
ATOM 3703 N N . LYS B 1 106 ? 24.796 23.023 61.947 1.00 31.23 86 LYS B N 1
ATOM 3704 C CA . LYS B 1 106 ? 25.608 23.121 63.159 1.00 31.37 86 LYS B CA 1
ATOM 3705 C C . LYS B 1 106 ? 25.512 21.837 63.992 1.00 30.41 86 LYS B C 1
ATOM 3706 O O . LYS B 1 106 ? 24.424 21.273 64.146 1.00 31.81 86 LYS B O 1
ATOM 3712 N N . PRO B 1 107 ? 26.659 21.358 64.514 1.00 28.55 87 PRO B N 1
ATOM 3713 C CA . PRO B 1 107 ? 26.712 20.047 65.161 1.00 27.06 87 PRO B CA 1
ATOM 3714 C C . PRO B 1 107 ? 26.111 20.031 66.566 1.00 28.33 87 PRO B C 1
ATOM 3715 O O . PRO B 1 107 ? 26.241 21.004 67.312 1.00 25.66 87 PRO B O 1
ATOM 3719 N N . MET B 1 108 ? 25.473 18.915 66.916 1.00 28.18 88 MET B N 1
ATOM 3720 C CA . MET B 1 108 ? 24.862 18.728 68.233 1.00 29.34 88 MET B CA 1
ATOM 3721 C C . MET B 1 108 ? 25.860 18.902 69.383 1.00 26.92 88 MET B C 1
ATOM 3722 O O . MET B 1 108 ? 25.485 19.336 70.472 1.00 25.11 88 MET B O 1
ATOM 3727 N N . ILE B 1 109 ? 27.124 18.567 69.138 1.00 25.10 89 ILE B N 1
ATOM 3728 C CA . ILE B 1 109 ? 28.165 18.715 70.163 1.00 25.59 89 ILE B CA 1
ATOM 3729 C C . ILE B 1 109 ? 28.245 20.142 70.733 1.00 24.27 89 ILE B C 1
ATOM 3730 O O . ILE B 1 109 ? 28.541 20.325 71.918 1.00 23.96 89 ILE B O 1
ATOM 3735 N N . GLU B 1 110 ? 27.970 21.143 69.899 1.00 23.20 90 GLU B N 1
ATOM 3736 C CA . GLU B 1 110 ? 28.015 22.538 70.347 1.00 23.34 90 GLU B CA 1
ATOM 3737 C C . GLU B 1 110 ? 26.954 22.805 71.419 1.00 23.13 90 GLU B C 1
ATOM 3738 O O . GLU B 1 110 ? 27.251 23.388 72.459 1.00 20.87 90 GLU B O 1
ATOM 3744 N N . LYS B 1 111 ? 25.730 22.345 71.174 1.00 22.79 91 LYS B N 1
ATOM 3745 C CA . LYS B 1 111 ? 24.627 22.517 72.120 1.00 25.22 91 LYS B CA 1
ATOM 3746 C C . LYS B 1 111 ? 24.885 21.779 73.436 1.00 23.83 91 LYS B C 1
ATOM 3747 O O . LYS B 1 111 ? 24.559 22.278 74.515 1.00 24.40 91 LYS B O 1
ATOM 3753 N N . ARG B 1 112 ? 25.494 20.602 73.331 1.00 24.39 92 ARG B N 1
ATOM 3754 C CA . ARG B 1 112 ? 25.795 19.764 74.489 1.00 24.16 92 ARG B CA 1
ATOM 3755 C C . ARG B 1 112 ? 26.948 20.321 75.325 1.00 22.48 92 ARG B C 1
ATOM 3756 O O . ARG B 1 112 ? 26.891 20.295 76.553 1.00 22.94 92 ARG B O 1
ATOM 3764 N N . LEU B 1 113 ? 27.985 20.834 74.662 1.00 22.27 93 LEU B N 1
ATOM 3765 C CA . LEU B 1 113 ? 29.098 21.477 75.379 1.00 20.34 93 LEU B CA 1
ATOM 3766 C C . LEU B 1 113 ? 28.658 22.763 76.082 1.00 19.74 93 LEU B C 1
ATOM 3767 O O . LEU B 1 113 ? 29.125 23.061 77.185 1.00 20.54 93 LEU B O 1
ATOM 3772 N N . ALA B 1 114 ? 27.752 23.509 75.451 1.00 20.16 94 ALA B N 1
ATOM 3773 C CA . ALA B 1 114 ? 27.151 24.692 76.075 1.00 20.89 94 ALA B CA 1
ATOM 3774 C C . ALA B 1 114 ? 26.357 24.324 77.333 1.00 21.94 94 ALA B C 1
ATOM 3775 O O . ALA B 1 114 ? 26.522 24.947 78.384 1.00 21.63 94 ALA B O 1
ATOM 3777 N N . LYS B 1 115 ? 25.508 23.304 77.224 1.00 22.11 95 LYS B N 1
ATOM 3778 C CA . LYS B 1 115 ? 24.736 22.808 78.367 1.00 26.38 95 LYS B CA 1
ATOM 3779 C C . LYS B 1 115 ? 25.667 22.306 79.475 1.00 22.47 95 LYS B C 1
ATOM 3780 O O . LYS B 1 115 ? 25.420 22.537 80.660 1.00 23.47 95 LYS B O 1
ATOM 3786 N N . PHE B 1 116 ? 26.735 21.627 79.067 1.00 21.75 96 PHE B N 1
ATOM 3787 C CA . PHE B 1 116 ? 27.749 21.078 79.969 1.00 20.56 96 PHE B CA 1
ATOM 3788 C C . PHE B 1 116 ? 28.402 22.139 80.862 1.00 22.78 96 PHE B C 1
ATOM 3789 O O . PHE B 1 116 ? 28.458 21.982 82.084 1.00 22.12 96 PHE B O 1
ATOM 3797 N N . THR B 1 117 ? 28.885 23.216 80.244 1.00 22.71 97 THR B N 1
ATOM 3798 C CA . THR B 1 117 ? 29.606 24.273 80.964 1.00 21.39 97 THR B CA 1
ATOM 3799 C C . THR B 1 117 ? 28.667 25.288 81.611 1.00 22.70 97 THR B C 1
ATOM 3800 O O . THR B 1 117 ? 29.047 25.973 82.565 1.00 24.99 97 THR B O 1
ATOM 3804 N N . GLY B 1 118 ? 27.449 25.391 81.084 1.00 22.15 98 GLY B N 1
ATOM 3805 C CA . GLY B 1 118 ? 26.475 26.371 81.558 1.00 23.69 98 GLY B CA 1
ATOM 3806 C C . GLY B 1 118 ? 26.515 27.684 80.795 1.00 24.33 98 GLY B C 1
ATOM 3807 O O . GLY B 1 118 ? 25.814 28.631 81.147 1.00 24.35 98 GLY B O 1
ATOM 3808 N N . PHE B 1 119 ? 27.346 27.750 79.758 1.00 23.87 99 PHE B N 1
ATOM 3809 C CA . PHE B 1 119 ? 27.387 28.924 78.884 1.00 21.87 99 PHE B CA 1
ATOM 3810 C C . PHE B 1 119 ? 26.239 28.903 77.872 1.00 25.16 99 PHE B C 1
ATOM 3811 O O . PHE B 1 119 ? 25.704 27.836 77.558 1.00 24.19 99 PHE B O 1
ATOM 3819 N N . ASP B 1 120 ? 25.847 30.078 77.384 1.00 24.68 100 ASP B N 1
ATOM 3820 C CA . ASP B 1 120 ? 24.723 30.194 76.444 1.00 25.16 100 ASP B CA 1
ATOM 3821 C C . ASP B 1 120 ? 24.955 29.457 75.122 1.00 25.54 100 ASP B C 1
ATOM 3822 O O . ASP B 1 120 ? 24.093 28.701 74.663 1.00 24.49 100 ASP B O 1
ATOM 3827 N N . GLU B 1 121 ? 26.115 29.685 74.509 1.00 24.49 101 GLU B N 1
ATOM 3828 C CA . GLU B 1 121 ? 26.399 29.138 73.187 1.00 24.07 101 GLU B CA 1
ATOM 3829 C C . GLU B 1 121 ? 27.848 28.680 73.064 1.00 24.88 101 GLU B C 1
ATOM 3830 O O . GLU B 1 121 ? 28.748 29.258 73.677 1.00 24.85 101 GLU B O 1
ATOM 3836 N N . CYS B 1 122 ? 28.053 27.631 72.272 1.00 21.53 102 CYS B N 1
ATOM 3837 C CA . CYS B 1 122 ? 29.380 27.090 72.010 1.00 22.32 102 CYS B CA 1
ATOM 3838 C C . CYS B 1 122 ? 29.622 27.032 70.505 1.00 20.98 102 CYS B C 1
ATOM 3839 O O . CYS B 1 122 ? 28.694 26.777 69.733 1.00 22.96 102 CYS B O 1
ATOM 3842 N N . LEU B 1 123 ? 30.866 27.278 70.100 1.00 18.25 103 LEU B N 1
ATOM 3843 C CA . LEU B 1 123 ? 31.275 27.184 68.702 1.00 18.42 103 LEU B CA 1
ATOM 3844 C C . LEU B 1 123 ? 32.535 26.334 68.577 1.00 18.64 103 LEU B C 1
ATOM 3845 O O . LEU B 1 123 ? 33.536 26.600 69.238 1.00 18.27 103 LEU B O 1
ATOM 3850 N N . LEU B 1 124 ? 32.479 25.315 67.722 1.00 18.55 104 LEU B N 1
ATOM 3851 C CA . LEU B 1 124 ? 33.633 24.453 67.462 1.00 18.82 104 LEU B CA 1
ATOM 3852 C C . LEU B 1 124 ? 34.732 25.153 66.670 1.00 19.14 104 LEU B C 1
ATOM 3853 O O . LEU B 1 124 ? 34.451 25.926 65.752 1.00 18.64 104 LEU B O 1
ATOM 3858 N N . SER B 1 125 ? 35.980 24.846 67.019 1.00 16.28 105 SER B N 1
ATOM 3859 C CA . SER B 1 125 ? 37.151 25.354 66.308 1.00 17.84 105 SER B CA 1
ATOM 3860 C C . SER B 1 125 ? 38.142 24.209 66.049 1.00 17.46 105 SER B C 1
ATOM 3861 O O . SER B 1 125 ? 38.027 23.137 66.657 1.00 18.14 105 SER B O 1
ATOM 3864 N N . GLN B 1 126 ? 39.090 24.428 65.136 1.00 16.25 106 GLN B N 1
ATOM 3865 C CA . GLN B 1 126 ? 40.037 23.376 64.723 1.00 16.94 106 GLN B CA 1
ATOM 3866 C C . GLN B 1 126 ? 41.131 23.120 65.756 1.00 16.18 106 GLN B C 1
ATOM 3867 O O . GLN B 1 126 ? 41.821 22.093 65.700 1.00 18.77 106 GLN B O 1
ATOM 3873 N N . SER B 1 127 ? 41.286 24.065 66.681 1.00 16.95 107 SER B N 1
ATOM 3874 C CA . SER B 1 127 ? 42.271 23.984 67.758 1.00 16.96 107 SER B CA 1
ATOM 3875 C C . SER B 1 127 ? 41.943 24.994 68.850 1.00 15.28 107 SER B C 1
ATOM 3876 O O . SER B 1 127 ? 41.213 25.961 68.610 1.00 16.71 107 SER B O 1
ATOM 3879 N N . GLY B 1 128 ? 42.484 24.765 70.047 1.00 15.27 108 GLY B N 1
ATOM 3880 C CA . GLY B 1 128 ? 42.433 25.754 71.125 1.00 15.37 108 GLY B CA 1
ATOM 3881 C C . GLY B 1 128 ? 43.109 27.056 70.716 1.00 18.22 108 GLY B C 1
ATOM 3882 O O . GLY B 1 128 ? 42.630 28.146 71.051 1.00 15.65 108 GLY B O 1
ATOM 3883 N N . TRP B 1 129 ? 44.224 26.935 69.993 1.00 16.82 109 TRP B N 1
ATOM 3884 C CA . TRP B 1 129 ? 44.932 28.090 69.428 1.00 20.36 109 TRP B CA 1
ATOM 3885 C C . TRP B 1 129 ? 43.987 28.933 68.571 1.00 17.11 109 TRP B C 1
ATOM 3886 O O . TRP B 1 129 ? 43.865 30.142 68.780 1.00 16.93 109 TRP B O 1
ATOM 3897 N N . ASN B 1 130 ? 43.306 28.284 67.626 1.00 17.23 110 ASN B N 1
ATOM 3898 C CA . ASN B 1 130 ? 42.358 28.971 66.744 1.00 18.10 110 ASN B CA 1
ATOM 3899 C C . ASN B 1 130 ? 41.152 29.546 67.491 1.00 16.55 110 ASN B C 1
ATOM 3900 O O . ASN B 1 130 ? 40.638 30.596 67.111 1.00 16.56 110 ASN B O 1
ATOM 3905 N N . ALA B 1 131 ? 40.707 28.857 68.544 1.00 15.93 111 ALA B N 1
ATOM 3906 C CA . ALA B 1 131 ? 39.607 29.339 69.378 1.00 16.83 111 ALA B CA 1
ATOM 3907 C C . ALA B 1 131 ? 39.957 30.701 69.983 1.00 17.65 111 ALA B C 1
ATOM 3908 O O . ALA B 1 131 ? 39.154 31.637 69.935 1.00 17.60 111 ALA B O 1
ATOM 3910 N N . ASN B 1 132 ? 41.165 30.800 70.535 1.00 16.37 112 ASN B N 1
ATOM 3911 C CA . ASN B 1 132 ? 41.648 32.038 71.147 1.00 15.71 112 ASN B CA 1
ATOM 3912 C C . ASN B 1 132 ? 41.920 33.150 70.137 1.00 15.78 112 ASN B C 1
ATOM 3913 O O . ASN B 1 132 ? 41.466 34.285 70.323 1.00 16.65 112 ASN B O 1
ATOM 3918 N N . VAL B 1 133 ? 42.650 32.822 69.071 1.00 16.24 113 VAL B N 1
ATOM 3919 C CA . VAL B 1 133 ? 42.911 33.779 67.987 1.00 18.63 113 VAL B CA 1
ATOM 3920 C C . VAL B 1 133 ? 41.591 34.292 67.395 1.00 18.52 113 VAL B C 1
ATOM 3921 O O . VAL B 1 133 ? 41.403 35.506 67.212 1.00 17.72 113 VAL B O 1
ATOM 3925 N N . GLY B 1 134 ? 40.676 33.363 67.122 1.00 17.54 114 GLY B N 1
ATOM 3926 C CA . GLY B 1 134 ? 39.393 33.696 66.511 1.00 15.91 114 GLY B CA 1
ATOM 3927 C C . GLY B 1 134 ? 38.511 34.579 67.367 1.00 17.16 114 GLY B C 1
ATOM 3928 O O . GLY B 1 134 ? 37.936 35.567 66.877 1.00 17.23 114 GLY B O 1
ATOM 3929 N N . LEU B 1 135 ? 38.393 34.229 68.646 1.00 16.33 115 LEU B N 1
ATOM 3930 C CA . LEU B 1 135 ? 37.580 35.018 69.570 1.00 16.97 115 LEU B CA 1
ATOM 3931 C C . LEU B 1 135 ? 38.134 36.429 69.706 1.00 17.53 115 LEU B C 1
ATOM 3932 O O . LEU B 1 135 ? 37.389 37.403 69.609 1.00 16.43 115 LEU B O 1
ATOM 3937 N N . LEU B 1 136 ? 39.445 36.533 69.905 1.00 17.19 116 LEU B N 1
ATOM 3938 C CA . LEU B 1 136 ? 40.072 37.846 70.081 1.00 17.58 116 LEU B CA 1
ATOM 3939 C C . LEU B 1 136 ? 39.961 38.718 68.832 1.00 18.75 116 LEU B C 1
ATOM 3940 O O . LEU B 1 136 ? 39.728 39.921 68.939 1.00 19.35 116 LEU B O 1
ATOM 3945 N N . GLN B 1 137 ? 40.103 38.121 67.647 1.00 17.57 117 GLN B N 1
ATOM 3946 C CA . GLN B 1 137 ? 39.901 38.887 66.417 1.00 17.82 117 GLN B CA 1
ATOM 3947 C C . GLN B 1 137 ? 38.485 39.473 66.351 1.00 18.95 117 GLN B C 1
ATOM 3948 O O . GLN B 1 137 ? 38.288 40.602 65.893 1.00 19.37 117 GLN B O 1
ATOM 3954 N N . THR B 1 138 ? 37.510 38.700 66.821 1.00 18.73 118 THR B N 1
ATOM 3955 C CA . THR B 1 138 ? 36.099 39.074 66.731 1.00 19.48 118 THR B CA 1
ATOM 3956 C C . THR B 1 138 ? 35.721 40.212 67.690 1.00 18.68 118 THR B C 1
ATOM 3957 O O . THR B 1 138 ? 34.968 41.118 67.318 1.00 21.06 118 THR B O 1
ATOM 3961 N N . ILE B 1 139 ? 36.255 40.177 68.908 1.00 18.95 119 ILE B N 1
ATOM 3962 C CA . ILE B 1 139 ? 35.855 41.144 69.939 1.00 19.39 119 ILE B CA 1
ATOM 3963 C C . ILE B 1 139 ? 36.791 42.339 70.095 1.00 23.12 119 ILE B C 1
ATOM 3964 O O . ILE B 1 139 ? 36.477 43.260 70.845 1.00 21.58 119 ILE B O 1
ATOM 3969 N N . CYS B 1 140 ? 37.932 42.320 69.405 1.00 21.79 120 CYS B N 1
ATOM 3970 C CA . CYS B 1 140 ? 38.894 43.429 69.485 1.00 25.76 120 CYS B CA 1
ATOM 3971 C C . CYS B 1 140 ? 38.814 44.365 68.280 1.00 27.83 120 CYS B C 1
ATOM 3972 O O . CYS B 1 140 ? 38.559 43.931 67.153 1.00 27.80 120 CYS B O 1
ATOM 3975 N N . GLN B 1 141 ? 39.016 45.653 68.552 1.00 29.26 121 GLN B N 1
ATOM 3976 C CA . GLN B 1 141 ? 39.304 46.656 67.535 1.00 30.63 121 GLN B CA 1
ATOM 3977 C C . GLN B 1 141 ? 40.770 47.046 67.726 1.00 29.95 121 GLN B C 1
ATOM 3978 O O . GLN B 1 141 ? 41.349 46.743 68.773 1.00 29.27 121 GLN B O 1
ATOM 3984 N N . PRO B 1 142 ? 41.391 47.712 66.729 1.00 31.02 122 PRO B N 1
ATOM 3985 C CA . PRO B 1 142 ? 42.761 48.146 67.003 1.00 31.13 122 PRO B CA 1
ATOM 3986 C C . PRO B 1 142 ? 42.804 49.036 68.244 1.00 30.88 122 PRO B C 1
ATOM 3987 O O . PRO B 1 142 ? 41.902 49.850 68.453 1.00 32.26 122 PRO B O 1
ATOM 3991 N N . ASN B 1 143 ? 43.828 48.842 69.071 1.00 30.04 123 ASN B N 1
ATOM 3992 C CA . ASN B 1 143 ? 44.005 49.582 70.326 1.00 34.51 123 ASN B CA 1
ATOM 3993 C C . ASN B 1 143 ? 42.996 49.272 71.452 1.00 34.47 123 ASN B C 1
ATOM 3994 O O . ASN B 1 143 ? 42.957 49.986 72.455 1.00 36.61 123 ASN B O 1
ATOM 3999 N N . THR B 1 144 ? 42.191 48.214 71.294 1.00 32.01 124 THR B N 1
ATOM 4000 C CA . THR B 1 144 ? 41.369 47.701 72.403 1.00 27.61 124 THR B CA 1
ATOM 4001 C C . THR B 1 144 ? 42.298 47.301 73.540 1.00 24.62 124 THR B C 1
ATOM 4002 O O . THR B 1 144 ? 43.327 46.668 73.302 1.00 25.67 124 THR B O 1
ATOM 4006 N N . ASN B 1 145 ? 41.951 47.677 74.770 1.00 24.51 125 ASN B N 1
ATOM 4007 C CA . ASN B 1 145 ? 42.745 47.289 75.932 1.00 23.79 125 ASN B CA 1
ATOM 4008 C C . ASN B 1 145 ? 42.583 45.806 76.250 1.00 23.82 125 ASN B C 1
ATOM 4009 O O . ASN B 1 145 ? 41.472 45.330 76.486 1.00 23.37 125 ASN B O 1
ATOM 4014 N N . VAL B 1 146 ? 43.698 45.086 76.231 1.00 22.21 126 VAL B N 1
ATOM 4015 C CA . VAL B 1 146 ? 43.714 43.675 76.597 1.00 23.25 126 VAL B CA 1
ATOM 4016 C C . VAL B 1 146 ? 44.640 43.514 77.793 1.00 22.53 126 VAL B C 1
ATOM 4017 O O . VAL B 1 146 ? 45.855 43.739 77.693 1.00 24.72 126 VAL B O 1
ATOM 4021 N N . TYR B 1 147 ? 44.053 43.166 78.937 1.00 20.11 127 TYR B N 1
ATOM 4022 C CA . TYR B 1 147 ? 44.803 42.983 80.168 1.00 21.05 127 TYR B CA 1
ATOM 4023 C C . TYR B 1 147 ? 45.074 41.502 80.343 1.00 23.76 127 TYR B C 1
ATOM 4024 O O . TYR B 1 147 ? 44.165 40.722 80.633 1.00 22.37 127 TYR B O 1
ATOM 4033 N N . ILE B 1 148 ? 46.335 41.126 80.167 1.00 19.12 128 ILE B N 1
ATOM 4034 C CA . ILE B 1 148 ? 46.699 39.725 80.028 1.00 19.93 128 ILE B CA 1
ATOM 4035 C C . ILE B 1 148 ? 47.730 39.320 81.069 1.00 20.98 128 ILE B C 1
ATOM 4036 O O . ILE B 1 148 ? 48.724 40.024 81.278 1.00 21.33 128 ILE B O 1
ATOM 4041 N N . ASP B 1 149 ? 47.479 38.193 81.736 1.00 18.22 129 ASP B N 1
ATOM 4042 C CA . ASP B 1 149 ? 48.416 37.666 82.718 1.00 20.27 129 ASP B CA 1
ATOM 4043 C C . ASP B 1 149 ? 49.729 37.368 82.015 1.00 23.20 129 ASP B C 1
ATOM 4044 O O . ASP B 1 149 ? 49.733 36.802 80.921 1.00 20.86 129 ASP B O 1
ATOM 4049 N N . PHE B 1 150 ? 50.839 37.760 82.638 1.00 23.10 130 PHE B N 1
ATOM 4050 C CA . PHE B 1 150 ? 52.167 37.504 82.072 1.00 25.25 130 PHE B CA 1
ATOM 4051 C C . PHE B 1 150 ? 52.386 36.067 81.599 1.00 24.75 130 PHE B C 1
ATOM 4052 O O . PHE B 1 150 ? 53.080 35.842 80.601 1.00 24.28 130 PHE B O 1
ATOM 4060 N N . PHE B 1 151 ? 51.782 35.108 82.300 1.00 23.24 131 PHE B N 1
ATOM 4061 C CA . PHE B 1 151 ? 51.952 33.686 81.982 1.00 24.80 131 PHE B CA 1
ATOM 4062 C C . PHE B 1 151 ? 50.807 33.059 81.176 1.00 23.94 131 PHE B C 1
ATOM 4063 O O . PHE B 1 151 ? 50.811 31.845 80.947 1.00 23.35 131 PHE B O 1
ATOM 4071 N N . ALA B 1 152 ? 49.844 33.874 80.739 1.00 21.65 132 ALA B N 1
ATOM 4072 C CA . ALA B 1 152 ? 48.736 33.375 79.908 1.00 20.37 132 ALA B CA 1
ATOM 4073 C C . ALA B 1 152 ? 49.266 32.779 78.603 1.00 21.64 132 ALA B C 1
ATOM 4074 O O . ALA B 1 152 ? 50.338 33.173 78.117 1.00 20.83 132 ALA B O 1
ATOM 4076 N N . HIS B 1 153 ? 48.515 31.833 78.045 1.00 19.59 133 HIS B N 1
ATOM 4077 C CA . HIS B 1 153 ? 48.981 31.057 76.900 1.00 21.40 133 HIS B CA 1
ATOM 4078 C C . HIS B 1 153 ? 49.354 31.924 75.705 1.00 19.43 133 HIS B C 1
ATOM 4079 O O . HIS B 1 153 ? 48.703 32.933 75.431 1.00 17.61 133 HIS B O 1
ATOM 4086 N N . MET B 1 154 ? 50.396 31.499 74.994 1.00 20.08 134 MET B N 1
ATOM 4087 C CA . MET B 1 154 ? 50.877 32.191 73.797 1.00 19.26 134 MET B CA 1
ATOM 4088 C C . MET B 1 154 ? 49.776 32.523 72.790 1.00 18.20 134 MET B C 1
ATOM 4089 O O . MET B 1 154 ? 49.829 33.569 72.151 1.00 18.29 134 MET B O 1
ATOM 4094 N N . SER B 1 155 ? 48.793 31.632 72.650 1.00 17.67 135 SER B N 1
ATOM 4095 C CA . SER B 1 155 ? 47.683 31.842 71.715 1.00 17.14 135 SER B CA 1
ATOM 4096 C C . SER B 1 155 ? 46.879 33.094 72.054 1.00 18.63 135 SER B C 1
ATOM 4097 O O . SER B 1 155 ? 46.342 33.752 71.163 1.00 18.63 135 SER B O 1
ATOM 4100 N N . LEU B 1 156 ? 46.803 33.410 73.343 1.00 18.17 136 LEU B N 1
ATOM 4101 C CA . LEU B 1 156 ? 46.123 34.613 73.803 1.00 17.28 136 LEU B CA 1
ATOM 4102 C C . LEU B 1 156 ? 46.920 35.874 73.478 1.00 16.59 136 LEU B C 1
ATOM 4103 O O . LEU B 1 156 ? 46.361 36.860 72.991 1.00 20.45 136 LEU B O 1
ATOM 4108 N N . TRP B 1 157 ? 48.219 35.830 73.758 1.00 17.31 137 TRP B N 1
ATOM 4109 C CA . TRP B 1 157 ? 49.140 36.921 73.417 1.00 18.97 137 TRP B CA 1
ATOM 4110 C C . TRP B 1 157 ? 49.147 37.196 71.919 1.00 20.81 137 TRP B C 1
ATOM 4111 O O . TRP B 1 157 ? 49.055 38.356 71.492 1.00 20.94 137 TRP B O 1
ATOM 4122 N N . GLU B 1 158 ? 49.252 36.127 71.131 1.00 18.59 138 GLU B N 1
ATOM 4123 C CA . GLU B 1 158 ? 49.245 36.234 69.668 1.00 19.84 138 GLU B CA 1
ATOM 4124 C C . GLU B 1 158 ? 47.901 36.702 69.116 1.00 20.89 138 GLU B C 1
ATOM 4125 O O . GLU B 1 158 ? 47.860 37.564 68.240 1.00 21.67 138 GLU B O 1
ATOM 4131 N N . GLY B 1 159 ? 46.811 36.136 69.637 1.00 21.21 139 GLY B N 1
ATOM 4132 C CA . GLY B 1 159 ? 45.457 36.576 69.300 1.00 20.92 139 GLY B CA 1
ATOM 4133 C C . GLY B 1 159 ? 45.294 38.079 69.432 1.00 21.98 139 GLY B C 1
ATOM 4134 O O . GLY B 1 159 ? 44.780 38.737 68.529 1.00 21.98 139 GLY B O 1
ATOM 4135 N N . ALA B 1 160 ? 45.751 38.616 70.563 1.00 20.21 140 ALA B N 1
ATOM 4136 C CA . ALA B 1 160 ? 45.750 40.053 70.812 1.00 21.02 140 ALA B CA 1
ATOM 4137 C C . ALA B 1 160 ? 46.601 40.805 69.779 1.00 20.17 140 ALA B C 1
ATOM 4138 O O . ALA B 1 160 ? 46.169 41.819 69.222 1.00 19.69 140 ALA B O 1
ATOM 4140 N N . ARG B 1 161 ? 47.796 40.284 69.510 1.00 21.22 141 ARG B N 1
ATOM 4141 C CA . ARG B 1 161 ? 48.729 40.917 68.575 1.00 23.41 141 ARG B CA 1
ATOM 4142 C C . ARG B 1 161 ? 48.201 40.956 67.136 1.00 24.07 141 ARG B C 1
ATOM 4143 O O . ARG B 1 161 ? 48.375 41.960 66.435 1.00 23.02 141 ARG B O 1
ATOM 4151 N N . TYR B 1 162 ? 47.551 39.875 66.701 1.00 22.35 142 TYR B N 1
ATOM 4152 C CA . TYR B 1 162 ? 47.019 39.803 65.340 1.00 23.05 142 TYR B CA 1
ATOM 4153 C C . TYR B 1 162 ? 45.889 40.811 65.143 1.00 23.97 142 TYR B C 1
ATOM 4154 O O . TYR B 1 162 ? 45.724 41.358 64.053 1.00 25.46 142 TYR B O 1
ATOM 4163 N N . ALA B 1 163 ? 45.128 41.053 66.211 1.00 23.00 143 ALA B N 1
ATOM 4164 C CA . ALA B 1 163 ? 44.008 41.994 66.190 1.00 26.32 143 ALA B CA 1
A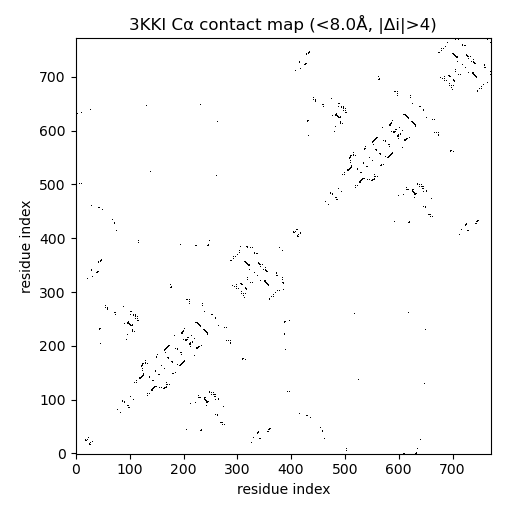TOM 4165 C C . ALA B 1 163 ? 44.449 43.449 66.380 1.00 28.04 143 ALA B C 1
ATOM 4166 O O . ALA B 1 163 ? 43.621 44.364 66.346 1.00 29.99 143 ALA B O 1
ATOM 4168 N N . ASN B 1 164 ? 45.752 43.653 66.571 1.00 26.80 144 ASN B N 1
ATOM 4169 C CA . ASN B 1 164 ? 46.335 44.984 66.796 1.00 30.22 144 ASN B CA 1
ATOM 4170 C C . ASN B 1 164 ? 45.827 45.670 68.070 1.00 29.31 144 ASN B C 1
ATOM 4171 O O . ASN B 1 164 ? 45.815 46.901 68.160 1.00 30.13 144 ASN B O 1
ATOM 4176 N N . ALA B 1 165 ? 45.416 44.872 69.056 1.00 25.51 145 ALA B N 1
ATOM 4177 C CA . ALA B 1 165 ? 44.950 45.410 70.332 1.00 27.67 145 ALA B CA 1
ATOM 4178 C C . ALA B 1 165 ? 46.128 45.921 71.154 1.00 28.49 145 ALA B C 1
ATOM 4179 O O . ALA B 1 165 ? 47.284 45.612 70.859 1.00 27.80 145 ALA B O 1
ATOM 4181 N N . GLN B 1 166 ? 45.828 46.708 72.180 1.00 27.69 146 GLN B N 1
ATOM 4182 C CA . GLN B 1 166 ? 46.844 47.202 73.089 1.00 30.94 146 GLN B CA 1
ATOM 4183 C C . GLN B 1 166 ? 46.955 46.247 74.272 1.00 28.20 146 GLN B C 1
ATOM 4184 O O . GLN B 1 166 ? 46.084 46.223 75.140 1.00 25.44 146 GLN B O 1
ATOM 4190 N N . ALA B 1 167 ? 48.032 45.466 74.299 1.00 27.92 147 ALA B N 1
ATOM 4191 C CA . ALA B 1 167 ? 48.243 44.476 75.351 1.00 27.67 147 ALA B CA 1
ATOM 4192 C C . ALA B 1 167 ? 48.928 45.073 76.576 1.00 29.43 147 ALA B C 1
ATOM 4193 O O . ALA B 1 167 ? 49.991 45.693 76.470 1.00 31.11 147 ALA B O 1
ATOM 4195 N N . HIS B 1 168 ? 48.306 44.885 77.736 1.00 24.22 148 HIS B N 1
ATOM 4196 C CA . HIS B 1 168 ? 48.852 45.345 79.004 1.00 25.32 148 HIS B CA 1
ATOM 4197 C C . HIS B 1 168 ? 49.065 44.141 79.913 1.00 25.71 148 HIS B C 1
ATOM 4198 O O . HIS B 1 168 ? 48.102 43.614 80.474 1.00 26.93 148 HIS B O 1
ATOM 4205 N N . PRO B 1 169 ? 50.323 43.694 80.061 1.00 24.08 149 PRO B N 1
ATOM 4206 C CA . PRO B 1 169 ? 50.583 42.534 80.911 1.00 23.24 149 PRO B CA 1
ATOM 4207 C C . PRO B 1 169 ? 50.458 42.872 82.390 1.00 24.80 149 PRO B C 1
ATOM 4208 O O . PRO B 1 169 ? 50.900 43.941 82.811 1.00 23.41 149 PRO B O 1
ATOM 4212 N N . PHE B 1 170 ? 49.852 41.978 83.165 1.00 23.22 150 PHE B N 1
ATOM 4213 C CA . PHE B 1 170 ? 49.921 42.087 84.626 1.00 23.54 150 PHE B CA 1
ATOM 4214 C C . PHE B 1 170 ? 50.697 40.935 85.246 1.00 22.52 150 PHE B C 1
ATOM 4215 O O . PHE B 1 170 ? 50.653 39.808 84.740 1.00 20.77 150 PHE B O 1
ATOM 4223 N N . MET B 1 171 ? 51.430 41.227 86.323 1.00 21.40 151 MET B N 1
ATOM 4224 C CA . MET B 1 171 ? 52.235 40.222 87.016 1.00 23.20 151 MET B CA 1
ATOM 4225 C C . MET B 1 171 ? 51.360 39.044 87.400 1.00 22.95 151 MET B C 1
ATOM 4226 O O . MET B 1 171 ? 50.181 39.216 87.709 1.00 21.76 151 MET B O 1
ATOM 4231 N N . HIS B 1 172 ? 51.955 37.860 87.367 1.00 22.25 152 HIS B N 1
ATOM 4232 C CA . HIS B 1 172 ? 51.226 36.603 87.502 1.00 24.68 152 HIS B CA 1
ATOM 4233 C C . HIS B 1 172 ? 50.296 36.575 88.711 1.00 26.87 152 HIS B C 1
ATOM 4234 O O . HIS B 1 172 ? 50.738 36.756 89.854 1.00 24.61 152 HIS B O 1
ATOM 4241 N N . ASN B 1 173 ? 49.006 36.369 88.430 1.00 26.78 153 ASN B N 1
ATOM 4242 C CA . ASN B 1 173 ? 47.945 36.283 89.442 1.00 28.28 153 ASN B CA 1
ATOM 4243 C C . ASN B 1 173 ? 47.849 37.491 90.373 1.00 28.72 153 ASN B C 1
ATOM 4244 O O . ASN B 1 173 ? 47.205 37.424 91.420 1.00 28.16 153 ASN B O 1
ATOM 4249 N N . ASN B 1 174 ? 48.481 38.594 89.977 1.00 26.77 154 ASN B N 1
ATOM 4250 C CA . ASN B 1 174 ? 48.528 39.799 90.798 1.00 26.11 154 ASN B CA 1
ATOM 4251 C C . ASN B 1 174 ? 47.355 40.727 90.516 1.00 25.66 154 ASN B C 1
ATOM 4252 O O . ASN B 1 174 ? 47.373 41.515 89.563 1.00 25.24 154 ASN B O 1
ATOM 4257 N N . CYS B 1 175 ? 46.329 40.625 91.356 1.00 27.11 155 CYS B N 1
ATOM 4258 C CA . CYS B 1 175 ? 45.119 41.424 91.196 1.00 28.53 155 CYS B CA 1
ATOM 4259 C C . CYS B 1 175 ? 45.331 42.908 91.475 1.00 28.50 155 CYS B C 1
ATOM 4260 O O . CYS B 1 175 ? 44.685 43.750 90.858 1.00 26.24 155 CYS B O 1
ATOM 4263 N N . ASP B 1 176 ? 46.228 43.218 92.407 1.00 29.50 156 ASP B N 1
ATOM 4264 C CA . ASP B 1 176 ? 46.584 44.604 92.709 1.00 31.83 156 ASP B CA 1
ATOM 4265 C C . ASP B 1 176 ? 47.202 45.292 91.488 1.00 31.14 156 ASP B C 1
ATOM 4266 O O . ASP B 1 176 ? 46.813 46.405 91.121 1.00 28.85 156 ASP B O 1
ATOM 4271 N N . HIS B 1 177 ? 48.152 44.611 90.854 1.00 30.20 157 HIS B N 1
ATOM 4272 C CA . HIS B 1 177 ? 48.769 45.113 89.628 1.00 27.48 157 HIS B CA 1
ATOM 4273 C C . HIS B 1 177 ? 47.722 45.324 88.532 1.00 25.78 157 HIS B C 1
ATOM 4274 O O . HIS B 1 177 ? 47.675 46.383 87.908 1.00 22.84 157 HIS B O 1
ATOM 4281 N N . LEU B 1 178 ? 46.864 44.326 88.325 1.00 24.95 158 LEU B N 1
ATOM 4282 C CA . LEU B 1 178 ? 45.783 44.425 87.346 1.00 24.08 158 LEU B CA 1
ATOM 4283 C C . LEU B 1 178 ? 44.878 45.638 87.571 1.00 25.51 158 LEU B C 1
ATOM 4284 O O . LEU B 1 178 ? 44.524 46.339 86.621 1.00 23.34 158 LEU B O 1
ATOM 4289 N N . ARG B 1 179 ? 44.501 45.879 88.826 1.00 26.65 159 ARG B N 1
ATOM 4290 C CA . ARG B 1 179 ? 43.625 47.005 89.160 1.00 29.26 159 ARG B CA 1
ATOM 4291 C C . ARG B 1 179 ? 44.225 48.338 88.713 1.00 27.99 159 ARG B C 1
ATOM 4292 O O . ARG B 1 179 ? 43.526 49.176 88.143 1.00 24.19 159 ARG B O 1
ATOM 4300 N N . MET B 1 180 ? 45.522 48.511 88.958 1.00 28.71 160 MET B N 1
ATOM 4301 C CA . MET B 1 180 ? 46.226 49.746 88.604 1.00 30.72 160 MET B CA 1
ATOM 4302 C C . MET B 1 180 ? 46.283 49.971 87.093 1.00 29.57 160 MET B C 1
ATOM 4303 O O . MET B 1 180 ? 46.145 51.103 86.623 1.00 29.55 160 MET B O 1
ATOM 4308 N N . LEU B 1 181 ? 46.468 48.891 86.336 1.00 28.01 161 LEU B N 1
ATOM 4309 C CA . LEU B 1 181 ? 46.498 48.973 84.874 1.00 27.49 161 LEU B CA 1
ATOM 4310 C C . LEU B 1 181 ? 45.167 49.418 84.279 1.00 28.32 161 LEU B C 1
ATOM 4311 O O . LEU B 1 181 ? 45.140 50.255 83.379 1.00 28.27 161 LEU B O 1
ATOM 4316 N N . ILE B 1 182 ? 44.070 48.846 84.776 1.00 28.56 162 ILE B N 1
ATOM 4317 C CA . ILE B 1 182 ? 42.732 49.207 84.310 1.00 28.77 162 ILE B CA 1
ATOM 4318 C C . ILE B 1 182 ? 42.392 50.641 84.728 1.00 30.92 162 ILE B C 1
ATOM 4319 O O . ILE B 1 182 ? 41.791 51.388 83.957 1.00 31.50 162 ILE B O 1
ATOM 4324 N N . GLN B 1 183 ? 42.790 51.013 85.945 1.00 34.00 163 GLN B N 1
ATOM 4325 C CA . GLN B 1 183 ? 42.639 52.390 86.423 1.00 38.08 163 GLN B CA 1
ATOM 4326 C C . GLN B 1 183 ? 43.295 53.389 85.473 1.00 36.85 163 GLN B C 1
ATOM 4327 O O . GLN B 1 183 ? 42.788 54.493 85.280 1.00 37.25 163 GLN B O 1
ATOM 4333 N N . ARG B 1 184 ? 44.415 52.985 84.876 1.00 36.34 164 ARG B N 1
ATOM 4334 C CA . ARG B 1 184 ? 45.168 53.841 83.960 1.00 38.27 164 ARG B CA 1
ATOM 4335 C C . ARG B 1 184 ? 44.584 53.882 82.544 1.00 36.72 164 ARG B C 1
ATOM 4336 O O . ARG B 1 184 ? 44.462 54.958 81.955 1.00 36.40 164 ARG B O 1
ATOM 4344 N N . HIS B 1 185 ? 44.227 52.717 82.004 1.00 34.97 165 HIS B N 1
ATOM 4345 C CA . HIS B 1 185 ? 43.884 52.607 80.581 1.00 32.43 165 HIS B CA 1
ATOM 4346 C C . HIS B 1 185 ? 42.388 52.524 80.266 1.00 32.68 165 HIS B C 1
ATOM 4347 O O . HIS B 1 185 ? 41.974 52.790 79.137 1.00 33.27 165 HIS B O 1
ATOM 4354 N N . GLY B 1 186 ? 41.587 52.145 81.257 1.00 32.96 166 GLY B N 1
ATOM 4355 C CA . GLY B 1 186 ? 40.134 52.105 81.099 1.00 31.68 166 GLY B CA 1
ATOM 4356 C C . GLY B 1 186 ? 39.593 50.717 80.809 1.00 30.72 166 GLY B C 1
ATOM 4357 O O . GLY B 1 186 ? 40.314 49.728 80.963 1.00 30.09 166 GLY B O 1
ATOM 4358 N N . PRO B 1 187 ? 38.319 50.635 80.377 1.00 31.07 167 PRO B N 1
ATOM 4359 C CA . PRO B 1 187 ? 37.652 49.351 80.151 1.00 29.09 167 PRO B CA 1
ATOM 4360 C C . PRO B 1 187 ? 38.362 48.527 79.084 1.00 28.38 167 PRO B C 1
ATOM 4361 O O . PRO B 1 187 ? 38.775 49.065 78.054 1.00 27.78 167 PRO B O 1
ATOM 4365 N N . GLY B 1 188 ? 38.513 47.233 79.343 1.00 24.91 168 GLY B N 1
ATOM 4366 C CA . GLY B 1 188 ? 39.166 46.336 78.397 1.00 25.46 168 GLY B CA 1
ATOM 4367 C C . GLY B 1 188 ? 38.776 44.890 78.613 1.00 24.73 168 GLY B C 1
ATOM 4368 O O . GLY B 1 188 ? 37.852 44.599 79.372 1.00 23.93 168 GLY B O 1
ATOM 4369 N N . ILE B 1 189 ? 39.475 43.989 77.931 1.00 23.20 169 ILE B N 1
ATOM 4370 C CA . ILE B 1 189 ? 39.272 42.552 78.105 1.00 24.20 169 ILE B CA 1
ATOM 4371 C C . ILE B 1 189 ? 40.345 41.983 79.029 1.00 24.51 169 ILE B C 1
ATOM 4372 O O . ILE B 1 189 ? 41.546 42.110 78.760 1.00 22.55 169 ILE B O 1
ATOM 4377 N N . ILE B 1 190 ? 39.905 41.371 80.126 1.00 21.44 170 ILE B N 1
ATOM 4378 C CA . ILE B 1 190 ? 40.801 40.690 81.050 1.00 21.18 170 ILE B CA 1
ATOM 4379 C C . ILE B 1 190 ? 40.947 39.248 80.577 1.00 21.37 170 ILE B C 1
ATOM 4380 O O . ILE B 1 190 ? 39.951 38.535 80.420 1.00 22.49 170 ILE B O 1
ATOM 4385 N N . VAL B 1 191 ? 42.192 38.834 80.358 1.00 18.55 171 VAL B N 1
ATOM 4386 C CA . VAL B 1 191 ? 42.492 37.547 79.732 1.00 20.17 171 VAL B CA 1
ATOM 4387 C C . VAL B 1 191 ? 43.377 36.697 80.650 1.00 18.86 171 VAL B C 1
ATOM 4388 O O . VAL B 1 191 ? 44.481 37.102 81.013 1.00 19.82 171 VAL B O 1
ATOM 4392 N N . VAL B 1 192 ? 42.876 35.523 81.040 1.00 16.73 172 VAL B N 1
ATOM 4393 C CA . VAL B 1 192 ? 43.609 34.620 81.937 1.00 17.77 172 VAL B CA 1
ATOM 4394 C C . VAL B 1 192 ? 43.448 33.155 81.538 1.00 19.43 172 VAL B C 1
ATOM 4395 O O . VAL B 1 192 ? 42.487 32.803 80.856 1.00 21.50 172 VAL B O 1
ATOM 4399 N N . ASP B 1 193 ? 44.396 32.317 81.960 1.00 21.60 173 ASP B N 1
ATOM 4400 C CA . ASP B 1 193 ? 44.189 30.866 82.003 1.00 20.72 173 ASP B CA 1
ATOM 4401 C C . ASP B 1 193 ? 43.536 30.578 83.351 1.00 22.50 173 ASP B C 1
ATOM 4402 O O . ASP B 1 193 ? 43.879 31.215 84.349 1.00 20.59 173 ASP B O 1
ATOM 4407 N N . SER B 1 194 ? 42.611 29.621 83.402 1.00 18.82 174 SER B N 1
ATOM 4408 C CA . SER B 1 194 ? 42.095 29.164 84.695 1.00 20.77 174 SER B CA 1
ATOM 4409 C C . SER B 1 194 ? 43.203 28.427 85.460 1.00 21.42 174 SER B C 1
ATOM 4410 O O . SER B 1 194 ? 43.438 28.684 86.646 1.00 22.17 174 SER B O 1
ATOM 4413 N N . ILE B 1 195 ? 43.871 27.509 84.765 1.00 18.03 175 ILE B N 1
ATOM 4414 C CA . ILE B 1 195 ? 45.051 26.816 85.269 1.00 22.38 175 ILE B CA 1
ATOM 4415 C C . ILE B 1 195 ? 46.166 27.010 84.248 1.00 23.76 175 ILE B C 1
ATOM 4416 O O . ILE B 1 195 ? 45.982 26.765 83.049 1.00 23.06 175 ILE B O 1
ATOM 4421 N N . TYR B 1 196 ? 47.317 27.464 84.729 1.00 22.02 176 TYR B N 1
ATOM 4422 C CA . TYR B 1 196 ? 48.400 27.891 83.844 1.00 23.97 176 TYR B CA 1
ATOM 4423 C C . TYR B 1 196 ? 49.225 26.737 83.286 1.00 24.34 176 TYR B C 1
ATOM 4424 O O . TYR B 1 196 ? 49.534 25.774 83.994 1.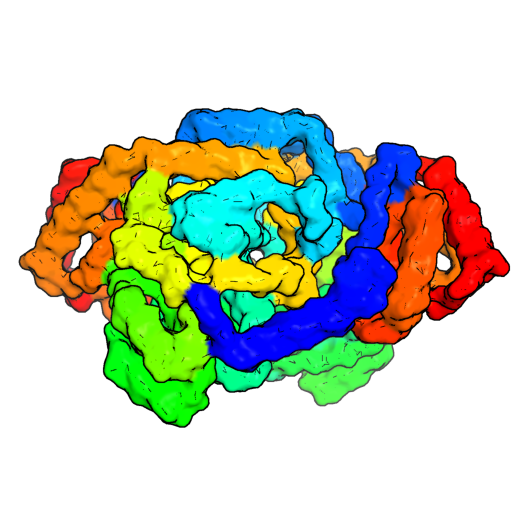00 22.57 176 TYR B O 1
ATOM 4433 N N . SER B 1 197 ? 49.559 26.845 82.000 1.00 22.50 177 SER B N 1
ATOM 4434 C CA . SER B 1 197 ? 50.110 25.725 81.234 1.00 24.62 177 SER B CA 1
ATOM 4435 C C . SER B 1 197 ? 51.513 25.296 81.652 1.00 26.54 177 SER B C 1
ATOM 4436 O O . SER B 1 197 ? 51.847 24.124 81.535 1.00 26.48 177 SER B O 1
ATOM 4439 N N . THR B 1 198 ? 52.325 26.230 82.144 1.00 27.90 178 THR B N 1
ATOM 4440 C CA . THR B 1 198 ? 53.702 25.899 82.534 1.00 30.86 178 THR B CA 1
ATOM 4441 C C . THR B 1 198 ? 53.895 25.683 84.040 1.00 31.65 178 THR B C 1
ATOM 4442 O O . THR B 1 198 ? 54.724 24.871 84.449 1.00 34.75 178 THR B O 1
ATOM 4446 N N . LEU B 1 199 ? 53.134 26.410 84.852 1.00 30.63 179 LEU B N 1
ATOM 4447 C CA . LEU B 1 199 ? 53.331 26.406 86.305 1.00 31.12 179 LEU B CA 1
ATOM 4448 C C . LEU B 1 199 ? 52.261 25.639 87.081 1.00 30.28 179 LEU B C 1
ATOM 4449 O O . LEU B 1 199 ? 52.484 25.250 88.228 1.00 28.24 179 LEU B O 1
ATOM 4454 N N . GLY B 1 200 ? 51.099 25.434 86.464 1.00 29.60 180 GLY B N 1
ATOM 4455 C CA . GLY B 1 200 ? 49.996 24.736 87.121 1.00 27.66 180 GLY B CA 1
ATOM 4456 C C . GLY B 1 200 ? 49.346 25.524 88.245 1.00 26.85 180 GLY B C 1
ATOM 4457 O O . GLY B 1 200 ? 48.595 24.967 89.046 1.00 26.06 180 GLY B O 1
ATOM 4458 N N . THR B 1 201 ? 49.639 26.822 88.307 1.00 25.03 181 THR B N 1
ATOM 4459 C CA . THR B 1 201 ? 48.970 27.730 89.236 1.00 24.39 181 THR B CA 1
ATOM 4460 C C . THR B 1 201 ? 47.519 27.920 88.816 1.00 25.50 181 THR B C 1
ATOM 4461 O O . THR B 1 201 ? 47.158 27.645 87.668 1.00 23.99 181 THR B O 1
ATOM 4465 N N . ILE B 1 202 ? 46.698 28.391 89.750 1.00 24.88 182 ILE B N 1
ATOM 4466 C CA . ILE B 1 202 ? 45.282 28.644 89.498 1.00 24.03 182 ILE B CA 1
ATOM 4467 C C . ILE B 1 202 ? 44.999 30.137 89.602 1.00 24.99 182 ILE B C 1
ATOM 4468 O O . ILE B 1 202 ? 45.424 30.794 90.559 1.00 24.11 182 ILE B O 1
ATOM 4473 N N . ALA B 1 203 ? 44.288 30.671 88.611 1.00 21.89 183 ALA B N 1
ATOM 4474 C CA . ALA B 1 203 ? 43.934 32.091 88.593 1.00 22.38 183 ALA B CA 1
ATOM 4475 C C . ALA B 1 203 ? 42.944 32.420 89.708 1.00 24.07 183 ALA B C 1
ATOM 4476 O O . ALA B 1 203 ? 42.104 31.583 90.054 1.00 23.88 183 ALA B O 1
ATOM 4478 N N . PRO B 1 204 ? 43.044 33.635 90.281 1.00 24.15 184 PRO B N 1
ATOM 4479 C CA . PRO B 1 204 ? 42.083 34.068 91.296 1.00 24.36 184 PRO B CA 1
ATOM 4480 C C . PRO B 1 204 ? 40.772 34.492 90.633 1.00 22.67 184 PRO B C 1
ATOM 4481 O O . PRO B 1 204 ? 40.438 35.677 90.590 1.00 24.30 184 PRO B O 1
ATOM 4485 N N . LEU B 1 205 ? 40.038 33.507 90.121 1.00 21.19 185 LEU B N 1
ATOM 4486 C CA . LEU B 1 205 ? 38.879 33.751 89.268 1.00 21.59 185 LEU B CA 1
ATOM 4487 C C . LEU B 1 205 ? 37.774 34.577 89.931 1.00 22.15 185 LEU B C 1
ATOM 4488 O O . LEU B 1 205 ? 37.174 35.445 89.291 1.00 21.00 185 LEU B O 1
ATOM 4493 N N . ALA B 1 206 ? 37.519 34.314 91.212 1.00 23.56 186 ALA B N 1
ATOM 4494 C CA . ALA B 1 206 ? 36.499 35.053 91.952 1.00 24.67 186 ALA B CA 1
ATOM 4495 C C . ALA B 1 206 ? 36.866 36.532 92.030 1.00 25.68 186 ALA B C 1
ATOM 4496 O O . ALA B 1 206 ? 36.036 37.394 91.748 1.00 23.94 186 ALA B O 1
ATOM 4498 N N . GLU B 1 207 ? 38.119 36.815 92.383 1.00 27.11 187 GLU B N 1
ATOM 4499 C CA . GLU B 1 207 ? 38.602 38.194 92.455 1.00 29.53 187 GLU B CA 1
ATOM 4500 C C . GLU B 1 207 ? 38.591 38.872 91.082 1.00 25.49 187 GLU B C 1
ATOM 4501 O O . GLU B 1 207 ? 38.239 40.050 90.968 1.00 23.34 187 GLU B O 1
ATOM 4507 N N . LEU B 1 208 ? 38.952 38.120 90.044 1.00 24.52 188 LEU B N 1
ATOM 4508 C CA . LEU B 1 208 ? 38.918 38.629 88.669 1.00 22.66 188 LEU B CA 1
ATOM 4509 C C . LEU B 1 208 ? 37.503 39.010 88.223 1.00 20.76 188 LEU B C 1
ATOM 4510 O O . LEU B 1 208 ? 37.309 40.018 87.542 1.00 21.29 188 LEU B O 1
ATOM 4515 N N . VAL B 1 209 ? 36.512 38.207 88.612 1.00 23.60 189 VAL B N 1
ATOM 4516 C CA . VAL B 1 209 ? 35.111 38.538 88.340 1.00 23.35 189 VAL B CA 1
ATOM 4517 C C . VAL B 1 209 ? 34.742 39.858 89.034 1.00 23.32 189 VAL B C 1
ATOM 4518 O O . VAL B 1 209 ? 34.145 40.742 88.413 1.00 24.97 189 VAL B O 1
ATOM 4522 N N . ASN B 1 210 ? 35.120 39.984 90.305 1.00 27.02 190 ASN B N 1
ATOM 4523 C CA . ASN B 1 210 ? 34.901 41.217 91.071 1.00 28.59 190 ASN B CA 1
ATOM 4524 C C . ASN B 1 210 ? 35.503 42.436 90.376 1.00 29.68 190 ASN B C 1
ATOM 4525 O O . ASN B 1 210 ? 34.839 43.460 90.231 1.00 28.29 190 ASN B O 1
ATOM 4530 N N . ILE B 1 211 ? 36.751 42.303 89.931 1.00 27.84 191 ILE B N 1
ATOM 4531 C CA . ILE B 1 211 ? 37.458 43.380 89.223 1.00 28.49 191 ILE B CA 1
ATOM 4532 C C . ILE B 1 211 ? 36.766 43.746 87.903 1.00 28.79 191 ILE B C 1
ATOM 4533 O O . ILE B 1 211 ? 36.591 44.927 87.589 1.00 27.39 191 ILE B O 1
ATOM 4538 N N . SER B 1 212 ? 36.369 42.727 87.140 1.00 29.08 192 SER B N 1
ATOM 4539 C CA . SER B 1 212 ? 35.637 42.928 85.893 1.00 29.37 192 SER B CA 1
ATOM 4540 C C . SER B 1 212 ? 34.385 43.769 86.128 1.00 31.65 192 SER B C 1
ATOM 4541 O O . SER B 1 212 ? 34.046 44.630 85.313 1.00 29.12 192 SER B O 1
ATOM 4544 N N . LYS B 1 213 ? 33.708 43.505 87.245 1.00 33.01 193 LYS B N 1
ATOM 4545 C CA . LYS B 1 213 ? 32.559 44.301 87.678 1.00 38.68 193 LYS B CA 1
ATOM 4546 C C . LYS B 1 213 ? 32.999 45.681 88.156 1.00 38.02 193 LYS B C 1
ATOM 4547 O O . LYS B 1 213 ? 32.379 46.685 87.814 1.00 41.21 193 LYS B O 1
ATOM 4553 N N . GLU B 1 214 ? 34.071 45.718 88.947 1.00 40.49 194 GLU B N 1
ATOM 4554 C CA . GLU B 1 214 ? 34.582 46.959 89.542 1.00 40.61 194 GLU B CA 1
ATOM 4555 C C . GLU B 1 214 ? 34.946 48.015 88.494 1.00 40.73 194 GLU B C 1
ATOM 4556 O O . GLU B 1 214 ? 34.878 49.215 88.772 1.00 41.96 194 GLU B O 1
ATOM 4562 N N . PHE B 1 215 ? 35.315 47.567 87.294 1.00 38.13 195 PHE B N 1
ATOM 4563 C CA . PHE B 1 215 ? 35.815 48.469 86.255 1.00 36.28 195 PHE B CA 1
ATOM 4564 C C . PHE B 1 215 ? 35.082 48.411 84.906 1.00 33.89 195 PHE B C 1
ATOM 4565 O O . PHE B 1 215 ? 35.436 49.135 83.975 1.00 36.19 195 PHE B O 1
ATOM 4573 N N . GLY B 1 216 ? 34.067 47.558 84.796 1.00 33.88 196 GLY B N 1
ATOM 4574 C CA . GLY B 1 216 ? 33.286 47.451 83.554 1.00 28.44 196 GLY B CA 1
ATOM 4575 C C . GLY B 1 216 ? 34.025 46.770 82.409 1.00 29.94 196 GLY B C 1
ATOM 4576 O O . GLY B 1 216 ? 33.946 47.202 81.257 1.00 29.56 196 GLY B O 1
ATOM 4577 N N . CYS B 1 217 ? 34.741 45.698 82.734 1.00 28.90 197 CYS B N 1
ATOM 4578 C CA . CYS B 1 217 ? 35.528 44.959 81.754 1.00 25.09 197 CYS B CA 1
ATOM 4579 C C . CYS B 1 217 ? 34.821 43.687 81.306 1.00 27.50 197 CYS B C 1
ATOM 4580 O O . CYS B 1 217 ? 33.826 43.274 81.903 1.00 28.39 197 CYS B O 1
ATOM 4583 N N . ALA B 1 218 ? 35.344 43.078 80.244 1.00 23.59 198 ALA B N 1
ATOM 4584 C CA . ALA B 1 218 ? 34.939 41.745 79.837 1.00 23.00 198 ALA B CA 1
ATOM 4585 C C . ALA B 1 218 ? 35.996 40.756 80.309 1.00 23.80 198 ALA B C 1
ATOM 4586 O O . ALA B 1 218 ? 37.181 41.093 80.400 1.00 26.09 198 ALA B O 1
ATOM 4588 N N . LEU B 1 219 ? 35.569 39.539 80.625 1.00 22.01 199 LEU B N 1
ATOM 4589 C CA . LEU B 1 219 ? 36.486 38.520 81.115 1.00 21.30 199 LEU B CA 1
ATOM 4590 C C . LEU B 1 219 ? 36.531 37.339 80.146 1.00 21.98 1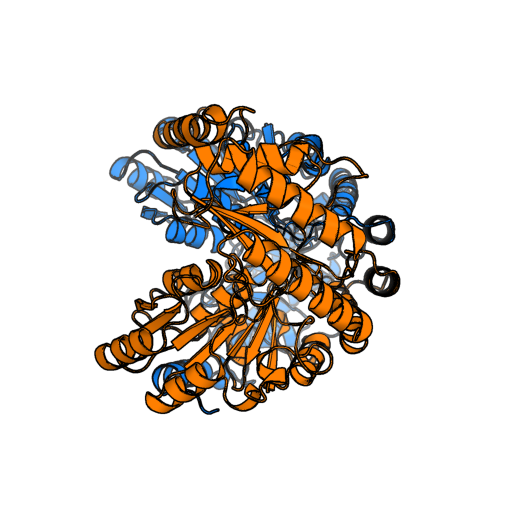99 LEU B C 1
ATOM 4591 O O . LEU B 1 219 ? 35.494 36.853 79.700 1.00 21.34 199 LEU B O 1
ATOM 4596 N N . LEU B 1 220 ? 37.746 36.911 79.811 1.00 19.32 200 LEU B N 1
ATOM 4597 C CA . LEU B 1 220 ? 37.977 35.755 78.951 1.00 20.20 200 LEU B CA 1
ATOM 4598 C C . LEU B 1 220 ? 38.834 34.759 79.718 1.00 19.42 200 LEU B C 1
ATOM 4599 O O . LEU B 1 220 ? 39.967 35.071 80.101 1.00 20.04 200 LEU B O 1
ATOM 4604 N N . VAL B 1 221 ? 38.297 33.560 79.935 1.00 17.74 201 VAL B N 1
ATOM 4605 C CA . VAL B 1 221 ? 38.997 32.526 80.699 1.00 17.47 201 VAL B CA 1
ATOM 4606 C C . VAL B 1 221 ? 39.265 31.318 79.808 1.00 17.69 201 VAL B C 1
ATOM 4607 O O . VAL B 1 221 ? 38.336 30.734 79.257 1.00 19.09 201 VAL B O 1
ATOM 4611 N N . ASP B 1 222 ? 40.540 30.971 79.658 1.00 16.83 202 ASP B N 1
ATOM 4612 C CA . ASP B 1 222 ? 40.941 29.776 78.920 1.00 18.63 202 ASP B CA 1
ATOM 4613 C C . ASP B 1 222 ? 41.028 28.593 79.891 1.00 18.42 202 ASP B C 1
ATOM 4614 O O . ASP B 1 222 ? 41.973 28.499 80.682 1.00 19.15 202 ASP B O 1
ATOM 4619 N N . GLU B 1 223 ? 40.045 27.692 79.814 1.00 16.17 203 GLU B N 1
ATOM 4620 C CA . GLU B 1 223 ? 39.974 26.540 80.717 1.00 18.70 203 GLU B CA 1
ATOM 4621 C C . GLU B 1 223 ? 40.583 25.249 80.149 1.00 20.30 203 GLU B C 1
ATOM 4622 O O . GLU B 1 223 ? 40.165 24.150 80.527 1.00 19.22 203 GLU B O 1
ATOM 4628 N N . SER B 1 224 ? 41.573 25.373 79.264 1.00 19.36 204 SER B N 1
ATOM 4629 C CA . SER B 1 224 ? 42.201 24.194 78.648 1.00 19.21 204 SER B CA 1
ATOM 4630 C C . SER B 1 224 ? 42.691 23.165 79.666 1.00 18.60 204 SER B C 1
ATOM 4631 O O . SER B 1 224 ? 42.618 21.965 79.412 1.00 18.56 204 SER B O 1
ATOM 4634 N N . HIS B 1 225 ? 43.183 23.627 80.815 1.00 17.99 205 HIS B N 1
ATOM 4635 C CA . HIS B 1 225 ? 43.744 22.709 81.812 1.00 18.90 205 HIS B CA 1
ATOM 4636 C C . HIS B 1 225 ? 42.853 22.408 83.020 1.00 17.83 205 HIS B C 1
ATOM 4637 O O . HIS B 1 225 ? 43.275 21.708 83.946 1.00 22.81 205 HIS B O 1
ATOM 4644 N N . SER B 1 226 ? 41.621 22.915 82.992 1.00 18.55 206 SER B N 1
ATOM 4645 C CA . SER B 1 226 ? 40.645 22.648 84.051 1.00 20.30 206 SER B CA 1
ATOM 4646 C C . SER B 1 226 ? 39.374 21.971 83.539 1.00 21.08 206 SER B C 1
ATOM 4647 O O . SER B 1 226 ? 38.683 21.292 84.301 1.00 22.58 206 SER B O 1
ATOM 4650 N N . LEU B 1 227 ? 39.051 22.171 82.261 1.00 19.85 207 LEU B N 1
ATOM 4651 C CA . LEU B 1 227 ? 37.870 21.539 81.675 1.00 20.43 207 LEU B CA 1
ATOM 4652 C C . LEU B 1 227 ? 38.051 20.027 81.683 1.00 20.91 207 LEU B C 1
ATOM 4653 O O . LEU B 1 227 ? 39.055 19.513 81.184 1.00 20.25 207 LEU B O 1
ATOM 4658 N N . GLY B 1 228 ? 37.099 19.323 82.291 1.00 22.02 208 GLY B N 1
ATOM 4659 C CA . GLY B 1 228 ? 37.164 17.864 82.369 1.00 21.08 208 GLY B CA 1
ATOM 4660 C C . GLY B 1 228 ? 37.785 17.332 83.650 1.00 22.58 208 GLY B C 1
ATOM 4661 O O . GLY B 1 228 ? 37.377 16.280 84.143 1.00 21.95 208 GLY B O 1
ATOM 4662 N N . THR B 1 229 ? 38.766 18.057 84.193 1.00 23.13 209 THR B N 1
ATOM 4663 C CA . THR B 1 229 ? 39.454 17.639 85.423 1.00 23.32 209 THR B CA 1
ATOM 4664 C C . THR B 1 229 ? 38.863 18.257 86.695 1.00 24.65 209 THR B C 1
ATOM 4665 O O . THR B 1 229 ? 39.024 17.711 87.791 1.00 25.85 209 THR B O 1
ATOM 4669 N N . HIS B 1 230 ? 38.181 19.387 86.542 1.00 21.12 210 HIS B N 1
ATOM 4670 C CA . HIS B 1 230 ? 37.694 20.169 87.673 1.00 21.01 210 HIS B CA 1
ATOM 4671 C C . HIS B 1 230 ? 36.197 20.437 87.564 1.00 22.12 210 HIS B C 1
ATOM 4672 O O . HIS B 1 230 ? 35.639 20.401 86.471 1.00 22.85 210 HIS B O 1
ATOM 4679 N N . GLY B 1 231 ? 35.555 20.709 88.701 1.00 22.40 211 GLY B N 1
ATOM 4680 C CA . GLY B 1 231 ? 34.145 21.107 88.728 1.00 22.66 211 GLY B CA 1
ATOM 4681 C C . GLY B 1 231 ? 33.168 19.939 88.717 1.00 23.17 211 GLY B C 1
ATOM 4682 O O . GLY B 1 231 ? 33.588 18.792 88.584 1.00 24.90 211 GLY B O 1
ATOM 4683 N N . PRO B 1 232 ? 31.859 20.228 88.859 1.00 25.00 212 PRO B N 1
ATOM 4684 C CA . PRO B 1 232 ? 30.828 19.185 88.854 1.00 25.51 212 PRO B CA 1
ATOM 4685 C C . PRO B 1 232 ? 30.768 18.476 87.502 1.00 26.61 212 PRO B C 1
ATOM 4686 O O . PRO B 1 232 ? 30.596 19.135 86.474 1.00 23.55 212 PRO B O 1
ATOM 4690 N N . ASN B 1 233 ? 30.933 17.151 87.511 1.00 27.61 213 ASN B N 1
ATOM 4691 C CA . ASN B 1 233 ? 30.971 16.342 86.279 1.00 25.89 213 ASN B CA 1
ATOM 4692 C C . ASN B 1 233 ? 32.067 16.775 85.298 1.00 24.04 213 ASN B C 1
ATOM 4693 O O . ASN B 1 233 ? 31.994 16.490 84.100 1.00 21.89 213 ASN B O 1
ATOM 4698 N N . GLY B 1 234 ? 33.079 17.470 85.815 1.00 23.72 214 GLY B N 1
ATOM 4699 C CA . GLY B 1 234 ? 34.172 17.977 84.993 1.00 22.01 214 GLY B CA 1
ATOM 4700 C C . GLY B 1 234 ? 33.842 19.229 84.199 1.00 22.83 214 GLY B C 1
ATOM 4701 O O . GLY B 1 234 ? 34.534 19.546 83.231 1.00 22.64 214 GLY B O 1
ATOM 4702 N N . ALA B 1 235 ? 32.798 19.952 84.607 1.00 19.87 215 ALA B N 1
ATOM 4703 C CA . ALA B 1 235 ? 32.340 21.142 83.882 1.00 21.65 215 ALA B CA 1
ATOM 4704 C C . ALA B 1 235 ? 33.311 22.330 83.932 1.00 21.07 215 ALA B C 1
ATOM 4705 O O . ALA B 1 235 ? 33.137 23.305 83.197 1.00 20.76 215 ALA B O 1
ATOM 4707 N N . GLY B 1 236 ? 34.327 22.235 84.787 1.00 22.69 216 GLY B N 1
ATOM 4708 C CA . GLY B 1 236 ? 35.388 23.241 84.839 1.00 23.60 216 GLY B CA 1
ATOM 4709 C C . GLY B 1 236 ? 35.448 24.042 86.125 1.00 25.24 216 GLY B C 1
ATOM 4710 O O . GLY B 1 236 ? 34.611 23.886 87.018 1.00 23.80 216 GLY B O 1
ATOM 4711 N N . LEU B 1 237 ? 36.446 24.918 86.205 1.00 22.29 217 LEU B N 1
ATOM 4712 C CA . LEU B 1 237 ? 36.707 25.700 87.408 1.00 23.40 217 LEU B CA 1
ATOM 4713 C C . LEU B 1 237 ? 35.678 26.812 87.621 1.00 23.01 217 LEU B C 1
ATOM 4714 O O . LEU B 1 237 ? 35.285 27.092 88.762 1.00 22.87 217 LEU B O 1
ATOM 4719 N N . LEU B 1 238 ? 35.229 27.439 86.532 1.00 21.22 218 LEU B N 1
ATOM 4720 C CA . LEU B 1 238 ? 34.167 28.443 86.624 1.00 19.03 218 LEU B CA 1
ATOM 4721 C C . LEU B 1 238 ? 32.890 27.816 87.183 1.00 20.96 218 LEU B C 1
ATOM 4722 O O . LEU B 1 238 ? 32.217 28.407 88.030 1.00 23.89 218 LEU B O 1
ATOM 4727 N N . ALA B 1 239 ? 32.567 26.615 86.711 1.00 20.62 219 ALA B N 1
ATOM 4728 C CA . ALA B 1 239 ? 31.423 25.880 87.237 1.00 23.54 219 ALA B CA 1
ATOM 4729 C C . ALA B 1 239 ? 31.642 25.472 88.701 1.00 24.08 219 ALA B C 1
ATOM 4730 O O . ALA B 1 239 ? 30.716 25.557 89.507 1.00 28.27 219 ALA B O 1
ATOM 4732 N N . GLU B 1 240 ? 32.860 25.049 89.037 1.00 27.36 220 GLU B N 1
ATOM 4733 C CA . GLU B 1 240 ? 33.207 24.667 90.413 1.00 30.55 220 GLU B CA 1
ATOM 4734 C C . GLU B 1 240 ? 32.968 25.817 91.392 1.00 30.87 220 GLU B C 1
ATOM 4735 O O . GLU B 1 240 ? 32.442 25.606 92.489 1.00 29.47 220 GLU B O 1
ATOM 4741 N N . LEU B 1 241 ? 33.334 27.027 90.972 1.00 27.48 221 LEU B N 1
ATOM 4742 C CA . LEU B 1 241 ? 33.260 28.218 91.818 1.00 28.02 221 LEU B CA 1
ATOM 4743 C C . LEU B 1 241 ? 31.952 28.997 91.659 1.00 25.51 221 LEU B C 1
ATOM 4744 O O . LEU B 1 241 ? 31.761 30.044 92.291 1.00 27.96 221 LEU B O 1
ATOM 4749 N N . GLY B 1 242 ? 31.053 28.486 90.819 1.00 25.16 222 GLY B N 1
ATOM 4750 C CA . GLY B 1 242 ? 29.755 29.115 90.578 1.00 24.94 222 GLY B CA 1
ATOM 4751 C C . GLY B 1 242 ? 29.820 30.493 89.942 1.00 26.42 222 GLY B C 1
ATOM 4752 O O . GLY B 1 242 ? 28.985 31.351 90.225 1.00 29.16 222 GLY B O 1
ATOM 4753 N N . LEU B 1 243 ? 30.807 30.697 89.072 1.00 25.97 223 LEU B N 1
ATOM 4754 C CA . LEU B 1 243 ? 31.046 31.993 88.428 1.00 26.28 223 LEU B CA 1
ATOM 4755 C C . LEU B 1 243 ? 30.593 32.042 86.970 1.00 25.95 223 LEU B C 1
ATOM 4756 O O . LEU B 1 243 ? 30.683 33.090 86.319 1.00 24.66 223 LEU B O 1
ATOM 4761 N N . THR B 1 244 ? 30.107 30.906 86.469 1.00 25.88 224 THR B N 1
ATOM 4762 C CA . THR B 1 244 ? 29.711 30.746 85.069 1.00 25.73 224 THR B CA 1
ATOM 4763 C C . THR B 1 244 ? 28.912 31.921 84.502 1.00 27.30 224 THR B C 1
ATOM 4764 O O . THR B 1 244 ? 29.252 32.443 83.438 1.00 27.13 224 THR B O 1
ATOM 4768 N N . ARG B 1 245 ? 27.870 32.343 85.220 1.00 25.01 225 ARG B N 1
ATOM 4769 C CA . ARG B 1 245 ? 26.950 33.369 84.721 1.00 29.30 225 ARG B CA 1
ATOM 4770 C C . ARG B 1 245 ? 27.510 34.789 84.798 1.00 28.86 225 ARG B C 1
ATOM 4771 O O . ARG B 1 245 ? 26.872 35.730 84.334 1.00 31.64 225 ARG B O 1
ATOM 4779 N N . GLU B 1 246 ? 28.695 34.938 85.381 1.00 28.16 226 GLU B N 1
ATOM 4780 C CA . GLU B 1 246 ? 29.323 36.250 85.508 1.00 30.02 226 GLU B CA 1
ATOM 4781 C C . GLU B 1 246 ? 30.530 36.427 84.587 1.00 27.90 226 GLU B C 1
ATOM 4782 O O . GLU B 1 246 ? 31.199 37.461 84.620 1.00 25.45 226 GLU B O 1
ATOM 4788 N N . VAL B 1 247 ? 30.788 35.420 83.755 1.00 24.05 227 VAL B N 1
ATOM 4789 C CA . VAL B 1 247 ? 31.920 35.443 82.826 1.00 24.18 227 VAL B CA 1
ATOM 4790 C C . VAL B 1 247 ? 31.403 35.560 81.397 1.00 24.46 227 VAL B C 1
ATOM 4791 O O . VAL B 1 247 ? 30.474 34.847 81.001 1.00 23.75 227 VAL B O 1
ATOM 4795 N N . HIS B 1 248 ? 32.013 36.457 80.627 1.00 22.86 228 HIS B N 1
ATOM 4796 C CA . HIS B 1 248 ? 31.557 36.756 79.275 1.00 22.59 228 HIS B CA 1
ATOM 4797 C C . HIS B 1 248 ? 31.942 35.662 78.278 1.00 21.58 228 HIS B C 1
ATOM 4798 O O . HIS B 1 248 ? 31.127 35.268 77.441 1.00 19.94 228 HIS B O 1
ATOM 4805 N N . PHE B 1 249 ? 33.183 35.184 78.388 1.00 20.27 229 PHE B N 1
ATOM 4806 C CA . PHE B 1 249 ? 33.767 34.233 77.437 1.00 18.55 229 PHE B CA 1
ATOM 4807 C C . PHE B 1 249 ? 34.597 33.162 78.138 1.00 16.70 229 PHE B C 1
ATOM 4808 O O . PHE B 1 249 ? 35.340 33.450 79.079 1.00 16.45 229 PHE B O 1
ATOM 4816 N N . MET B 1 250 ? 34.477 31.924 77.669 1.00 17.83 230 MET B N 1
ATOM 4817 C CA . MET B 1 250 ? 35.460 30.895 78.014 1.00 18.62 230 MET B CA 1
ATOM 4818 C C . MET B 1 250 ? 35.898 30.145 76.760 1.00 17.10 230 MET B C 1
ATOM 4819 O O . MET B 1 250 ? 35.126 29.996 75.815 1.00 17.64 230 MET B O 1
ATOM 4824 N N . THR B 1 251 ? 37.158 29.728 76.733 1.00 17.85 231 THR B N 1
ATOM 4825 C CA . THR B 1 251 ? 37.693 28.960 75.609 1.00 16.28 231 THR B CA 1
ATOM 4826 C C . THR B 1 251 ? 38.432 27.753 76.147 1.00 16.28 231 THR B C 1
ATOM 4827 O O . THR B 1 251 ? 38.788 27.703 77.325 1.00 16.74 231 THR B O 1
ATOM 4831 N N . ALA B 1 252 ? 38.669 26.781 75.278 1.00 16.50 232 ALA B N 1
ATOM 4832 C CA . ALA B 1 252 ? 39.447 25.618 75.649 1.00 18.29 232 ALA B CA 1
ATOM 4833 C C . ALA B 1 252 ? 39.936 24.876 74.431 1.00 15.58 232 ALA B C 1
ATOM 4834 O O . ALA B 1 252 ? 39.239 24.773 73.418 1.00 17.61 232 ALA B O 1
ATOM 4836 N N . SER B 1 253 ? 41.151 24.362 74.545 1.00 15.38 233 SER B N 1
ATOM 4837 C CA . SER B 1 253 ? 41.596 23.288 73.688 1.00 17.28 233 SER B CA 1
ATOM 4838 C C . SER B 1 253 ? 40.817 22.041 74.092 1.00 18.40 233 SER B C 1
ATOM 4839 O O . SER B 1 253 ? 40.591 21.804 75.283 1.00 19.00 233 SER B O 1
ATOM 4842 N N . LEU B 1 254 ? 40.416 21.248 73.106 1.00 16.90 234 LEU B N 1
ATOM 4843 C CA . LEU B 1 254 ? 39.820 19.945 73.388 1.00 17.40 234 LEU B CA 1
ATOM 4844 C C . LEU B 1 254 ? 40.877 18.841 73.272 1.00 19.02 234 LEU B C 1
ATOM 4845 O O . LEU B 1 254 ? 40.554 17.648 73.299 1.00 19.04 234 LEU B O 1
ATOM 4850 N N . ALA B 1 255 ? 42.142 19.259 73.174 1.00 17.19 235 ALA B N 1
ATOM 4851 C CA . ALA B 1 255 ? 43.291 18.358 73.026 1.00 17.95 235 ALA B CA 1
ATOM 4852 C C . ALA B 1 255 ? 43.988 18.025 74.346 1.00 17.94 235 ALA B C 1
ATOM 4853 O O . ALA B 1 255 ? 45.081 17.450 74.354 1.00 18.83 235 ALA B O 1
ATOM 4855 N N . LYS B 1 256 ? 43.350 18.386 75.452 1.00 16.87 236 LYS B N 1
ATOM 4856 C CA . LYS B 1 256 ? 43.869 18.068 76.771 1.00 18.54 236 LYS B CA 1
ATOM 4857 C C . LYS B 1 256 ? 43.015 16.922 77.323 1.00 18.26 236 LYS B C 1
ATOM 4858 O O . LYS B 1 256 ? 43.147 15.793 76.853 1.00 18.06 236 LYS B O 1
ATOM 4864 N N . THR B 1 257 ? 42.121 17.204 78.270 1.00 17.66 237 THR B N 1
ATOM 4865 C CA . THR B 1 257 ? 41.249 16.156 78.826 1.00 20.44 237 THR B CA 1
ATOM 4866 C C . THR B 1 257 ? 40.333 15.520 77.774 1.00 20.65 237 THR B C 1
ATOM 4867 O O . THR B 1 257 ? 40.072 14.316 77.832 1.00 19.58 237 THR B O 1
ATOM 4871 N N . PHE B 1 258 ? 39.864 16.313 76.807 1.00 16.08 238 PHE B N 1
ATOM 4872 C CA . PHE B 1 258 ? 38.993 15.777 75.753 1.00 17.79 238 PHE B CA 1
ATOM 4873 C C . PHE B 1 258 ? 39.726 14.925 74.717 1.00 18.40 238 PHE B C 1
ATOM 4874 O O . PHE B 1 258 ? 39.091 14.277 73.881 1.00 20.83 238 PHE B O 1
ATOM 4882 N N . ALA B 1 259 ? 41.056 14.940 74.780 1.00 16.91 239 ALA B N 1
ATOM 4883 C CA . ALA B 1 259 ? 41.917 14.068 73.976 1.00 19.37 239 ALA B CA 1
ATOM 4884 C C . ALA B 1 259 ? 41.576 14.110 72.489 1.00 20.81 239 ALA B C 1
ATOM 4885 O O . ALA B 1 259 ? 41.528 13.069 71.827 1.00 20.73 239 ALA B O 1
ATOM 4887 N N . TYR B 1 260 ? 41.326 15.311 71.969 1.00 19.61 240 TYR B N 1
ATOM 4888 C CA . TYR B 1 260 ? 40.997 15.454 70.550 1.00 19.47 240 TYR B CA 1
ATOM 4889 C C . TYR B 1 260 ? 41.540 16.734 69.942 1.00 19.48 240 TYR B C 1
ATOM 4890 O O . TYR B 1 260 ? 41.596 17.773 70.597 1.00 20.24 240 TYR B O 1
ATOM 4899 N N . ARG B 1 261 ? 41.914 16.652 68.672 1.00 17.39 241 ARG B N 1
ATOM 4900 C CA . ARG B 1 261 ? 42.507 17.781 67.969 1.00 16.84 241 ARG B CA 1
ATOM 4901 C C . ARG B 1 261 ? 41.441 18.797 67.558 1.00 17.32 241 ARG B C 1
ATOM 4902 O O . ARG B 1 261 ? 41.000 18.833 66.404 1.00 17.45 241 ARG B O 1
ATOM 4910 N N . ALA B 1 262 ? 41.031 19.614 68.525 1.00 16.37 242 ALA B N 1
ATOM 4911 C CA . ALA B 1 262 ? 40.008 20.638 68.321 1.00 17.46 242 ALA B CA 1
ATOM 4912 C C . ALA B 1 262 ? 40.050 21.672 69.442 1.00 16.63 242 ALA B C 1
ATOM 4913 O O . ALA B 1 262 ? 40.849 21.566 70.379 1.00 16.20 242 ALA B O 1
ATOM 4915 N N . GLY B 1 263 ? 39.178 22.668 69.332 1.00 15.69 243 GLY B N 1
ATOM 4916 C CA . GLY B 1 263 ? 39.022 23.690 70.358 1.00 15.93 243 GLY B CA 1
ATOM 4917 C C . GLY B 1 263 ? 37.586 24.163 70.382 1.00 16.47 243 GLY B C 1
ATOM 4918 O O . GLY B 1 263 ? 36.780 23.753 69.549 1.00 17.72 243 GLY B O 1
ATOM 4919 N N . ALA B 1 264 ? 37.252 25.019 71.341 1.00 16.58 244 ALA B N 1
ATOM 4920 C CA . ALA B 1 264 ? 35.899 25.564 71.408 1.00 14.88 244 ALA B CA 1
ATOM 4921 C C . ALA B 1 264 ? 35.853 26.939 72.047 1.00 17.71 244 ALA B C 1
ATOM 4922 O O . ALA B 1 264 ? 36.662 27.255 72.922 1.00 17.31 244 ALA B O 1
ATOM 4924 N N . ILE B 1 265 ? 34.893 27.741 71.591 1.00 17.04 245 ILE B N 1
ATOM 4925 C CA . ILE B 1 265 ? 34.614 29.062 72.151 1.00 14.45 245 ILE B CA 1
ATOM 4926 C C . ILE B 1 265 ? 33.219 29.026 72.767 1.00 17.10 245 ILE B C 1
ATOM 4927 O O . ILE B 1 265 ? 32.254 28.660 72.093 1.00 17.57 245 ILE B O 1
ATOM 4932 N N . TRP B 1 266 ? 33.123 29.400 74.042 1.00 16.79 246 TRP B N 1
ATOM 4933 C CA . TRP B 1 266 ? 31.836 29.577 74.716 1.00 16.66 246 TRP B CA 1
ATOM 4934 C C . TRP B 1 266 ? 31.566 31.057 74.997 1.00 19.24 246 TRP B C 1
ATOM 4935 O O . TRP B 1 266 ? 32.457 31.778 75.452 1.00 18.72 246 TRP B O 1
ATOM 4946 N N . CYS B 1 267 ? 30.327 31.486 74.760 1.00 20.35 247 CYS B N 1
ATOM 4947 C CA . CYS B 1 267 ? 29.909 32.873 74.967 1.00 20.79 247 CYS B CA 1
ATOM 4948 C C . CYS B 1 267 ? 28.615 32.943 75.777 1.00 23.64 247 CYS B C 1
ATOM 4949 O O . CYS B 1 267 ? 27.711 32.132 75.575 1.00 23.91 247 CYS B O 1
ATOM 4952 N N . ASN B 1 268 ? 28.539 33.908 76.692 1.00 23.48 248 ASN B N 1
ATOM 4953 C CA . ASN B 1 268 ? 27.289 34.239 77.384 1.00 23.19 248 ASN B CA 1
ATOM 4954 C C . ASN B 1 268 ? 26.637 35.472 76.753 1.00 24.68 248 ASN B C 1
ATOM 4955 O O . ASN B 1 268 ? 26.188 36.392 77.441 1.00 26.28 248 ASN B O 1
ATOM 4960 N N . ASN B 1 269 ? 26.597 35.456 75.423 1.00 22.75 249 ASN B N 1
ATOM 4961 C CA . ASN B 1 269 ? 26.180 36.576 74.591 1.00 23.67 249 ASN B CA 1
ATOM 4962 C C . ASN B 1 269 ? 26.126 36.094 73.143 1.00 24.64 249 ASN B C 1
ATOM 4963 O O . ASN B 1 269 ? 26.271 34.889 72.886 1.00 24.90 249 ASN B O 1
ATOM 4968 N N . GLU B 1 270 ? 25.944 37.024 72.206 1.00 23.17 250 GLU B N 1
ATOM 4969 C CA . GLU B 1 270 ? 25.753 36.691 70.789 1.00 24.28 250 GLU B CA 1
ATOM 4970 C C . GLU B 1 270 ? 27.035 36.618 69.938 1.00 22.30 250 GLU B C 1
ATOM 4971 O O . GLU B 1 270 ? 26.956 36.474 68.720 1.00 21.34 250 GLU B O 1
ATOM 4977 N N . VAL B 1 271 ? 28.201 36.717 70.574 1.00 21.27 251 VAL B N 1
ATOM 4978 C CA . VAL B 1 271 ? 29.488 36.781 69.850 1.00 18.21 251 VAL B CA 1
ATOM 4979 C C . VAL B 1 271 ? 29.749 35.562 68.944 1.00 17.16 251 VAL B C 1
ATOM 4980 O O . VAL B 1 271 ? 30.313 35.704 67.859 1.00 17.53 251 VAL B O 1
ATOM 4984 N N . ASN B 1 272 ? 29.320 34.375 69.372 1.00 17.28 252 ASN B N 1
ATOM 4985 C CA . ASN B 1 272 ? 29.500 33.175 68.536 1.00 19.77 252 ASN B CA 1
ATOM 4986 C C . ASN B 1 272 ? 28.669 33.153 67.251 1.00 19.78 252 ASN B C 1
ATOM 4987 O O . ASN B 1 272 ? 28.911 32.329 66.367 1.00 19.15 252 ASN B O 1
ATOM 4992 N N . ARG B 1 273 ? 27.698 34.058 67.143 1.00 21.17 253 ARG B N 1
ATOM 4993 C CA . ARG B 1 273 ? 26.991 34.271 65.878 1.00 22.19 253 ARG B CA 1
ATOM 4994 C C . ARG B 1 273 ? 27.911 34.915 64.848 1.00 19.73 253 ARG B C 1
ATOM 4995 O O . ARG B 1 273 ? 27.728 34.732 63.646 1.00 19.62 253 ARG B O 1
ATOM 5003 N N . CYS B 1 274 ? 28.897 35.671 65.331 1.00 21.18 254 CYS B N 1
ATOM 5004 C CA . CYS B 1 274 ? 29.739 36.504 64.476 1.00 19.39 254 CYS B CA 1
ATOM 5005 C C . CYS B 1 274 ? 31.111 35.898 64.180 1.00 18.36 254 CYS B C 1
ATOM 5006 O O . CYS B 1 274 ? 31.622 36.059 63.071 1.00 18.87 254 CYS B O 1
ATOM 5009 N N . VAL B 1 275 ? 31.693 35.214 65.166 1.00 18.29 255 VAL B N 1
ATOM 5010 C CA . VAL B 1 275 ? 33.022 34.587 65.029 1.00 18.37 255 VAL B CA 1
ATOM 5011 C C . VAL B 1 275 ? 33.231 33.845 63.691 1.00 15.91 255 VAL B C 1
ATOM 5012 O O . VAL B 1 275 ? 34.260 34.038 63.051 1.00 17.81 255 VAL B O 1
ATOM 5016 N N . PRO B 1 276 ? 32.265 32.998 63.267 1.00 18.31 256 PRO B N 1
ATOM 5017 C CA . PRO B 1 276 ? 32.481 32.203 62.048 1.00 18.27 256 PRO B CA 1
ATOM 5018 C C . PRO B 1 276 ? 32.688 33.011 60.766 1.00 17.72 256 PRO B C 1
ATOM 5019 O O . PRO B 1 276 ? 33.155 32.460 59.761 1.00 18.34 256 PRO B O 1
ATOM 5023 N N . PHE B 1 277 ? 32.315 34.289 60.791 1.00 17.27 257 PHE B N 1
ATOM 5024 C CA . PHE B 1 277 ? 32.399 35.132 59.605 1.00 18.98 257 PHE B CA 1
ATOM 5025 C C . PHE B 1 277 ? 33.465 36.208 59.749 1.00 18.67 257 PHE B C 1
ATOM 5026 O O . PHE B 1 277 ? 33.671 37.008 58.835 1.00 18.64 257 PHE B O 1
ATOM 5034 N N . ILE B 1 278 ? 34.139 36.218 60.898 1.00 17.40 258 ILE B N 1
ATOM 5035 C CA . ILE B 1 278 ? 35.134 37.244 61.204 1.00 18.12 258 ILE B CA 1
ATOM 5036 C C . ILE B 1 278 ? 36.527 36.654 61.403 1.00 19.07 258 ILE B C 1
ATOM 5037 O O . ILE B 1 278 ? 37.501 37.157 60.840 1.00 20.54 258 ILE B O 1
ATOM 5042 N N . SER B 1 279 ? 36.611 35.596 62.207 1.00 18.78 259 SER B N 1
ATOM 5043 C CA . SER B 1 279 ? 37.884 34.935 62.505 1.00 17.30 259 SER B CA 1
ATOM 5044 C C . SER B 1 279 ? 38.515 34.357 61.252 1.00 17.92 259 SER B C 1
ATOM 5045 O O . SER B 1 279 ? 37.893 33.552 60.567 1.00 18.75 259 SER B O 1
ATOM 5048 N N . TYR B 1 280 ? 39.751 34.759 60.957 1.00 18.15 260 TYR B N 1
ATOM 5049 C CA . TYR B 1 280 ? 40.431 34.262 59.761 1.00 19.49 260 TYR B CA 1
ATOM 5050 C C . TYR B 1 280 ? 40.634 32.741 59.771 1.00 20.22 260 TYR B C 1
ATOM 5051 O O . TYR B 1 280 ? 40.319 32.086 58.775 1.00 16.72 260 TYR B O 1
ATOM 5060 N N . PRO B 1 281 ? 41.159 32.170 60.882 1.00 20.83 261 PRO B N 1
ATOM 5061 C CA . PRO B 1 281 ? 41.231 30.707 60.959 1.00 19.91 261 PRO B CA 1
ATOM 5062 C C . PRO B 1 281 ? 39.872 30.014 60.795 1.00 18.86 261 PRO B C 1
ATOM 5063 O O . PRO B 1 281 ? 39.805 28.940 60.207 1.00 21.78 261 PRO B O 1
ATOM 5067 N N . ALA B 1 282 ? 38.801 30.631 61.292 1.00 17.83 262 ALA B N 1
ATOM 5068 C CA . ALA B 1 282 ? 37.451 30.077 61.128 1.00 17.71 262 ALA B CA 1
ATOM 5069 C C . ALA B 1 282 ? 36.944 30.174 59.686 1.00 18.87 262 ALA B C 1
ATOM 5070 O O . ALA B 1 282 ? 36.213 29.295 59.217 1.00 18.49 262 ALA B O 1
ATOM 5072 N N . ILE B 1 283 ? 37.326 31.246 58.994 1.00 19.24 263 ILE B N 1
ATOM 5073 C CA . ILE B 1 283 ? 36.928 31.446 57.599 1.00 18.48 263 ILE B CA 1
ATOM 5074 C C . ILE B 1 283 ? 37.793 30.628 56.636 1.00 16.62 263 ILE B C 1
ATOM 5075 O O . ILE B 1 283 ? 37.273 29.897 55.795 1.00 19.27 263 ILE B O 1
ATOM 5080 N N . PHE B 1 284 ? 39.112 30.759 56.761 1.00 17.92 264 PHE B N 1
ATOM 5081 C CA . PHE B 1 284 ? 40.035 30.297 55.717 1.00 16.56 264 PHE B CA 1
ATOM 5082 C C . PHE B 1 284 ? 40.679 28.936 55.956 1.00 21.16 264 PHE B C 1
ATOM 5083 O O . PHE B 1 284 ? 41.469 28.466 55.129 1.00 24.13 264 PHE B O 1
ATOM 5091 N N . SER B 1 285 ? 40.339 28.317 57.082 1.00 17.22 265 SER B N 1
ATOM 5092 C CA . SER B 1 285 ? 40.800 26.980 57.398 1.00 20.28 265 SER B CA 1
ATOM 5093 C C . SER B 1 285 ? 39.624 25.997 57.466 1.00 18.56 265 SER B C 1
ATOM 5094 O O . SER B 1 285 ? 38.546 26.338 57.947 1.00 20.32 265 SER B O 1
ATOM 5097 N N . SER B 1 286 ? 39.841 24.785 56.958 1.00 19.03 266 SER B N 1
ATOM 5098 C CA . SER B 1 286 ? 38.783 23.793 56.806 1.00 18.84 266 SER B CA 1
ATOM 5099 C C . SER B 1 286 ? 38.147 23.370 58.134 1.00 20.78 266 SER B C 1
ATOM 5100 O O . SER B 1 286 ? 38.805 23.338 59.176 1.00 17.54 266 SER B O 1
ATOM 5103 N N . THR B 1 287 ? 36.858 23.051 58.071 1.00 20.39 267 THR B N 1
ATOM 5104 C CA . THR B 1 287 ? 36.057 22.686 59.237 1.00 21.47 267 THR B CA 1
ATOM 5105 C C . THR B 1 287 ? 36.427 21.292 59.760 1.00 20.08 267 THR B C 1
ATOM 5106 O O . THR B 1 287 ? 36.955 20.467 59.012 1.00 20.88 267 THR B O 1
ATOM 5110 N N . LEU B 1 288 ? 36.153 21.036 61.040 1.00 19.86 268 LEU B N 1
ATOM 5111 C CA . LEU B 1 288 ? 36.098 19.663 61.542 1.00 21.52 268 LEU B CA 1
ATOM 5112 C C . LEU B 1 288 ? 35.049 18.911 60.738 1.00 24.37 268 LEU B C 1
ATOM 5113 O O . LEU B 1 288 ? 33.996 19.469 60.422 1.00 22.55 268 LEU B O 1
ATOM 5118 N N . LEU B 1 289 ? 35.342 17.660 60.400 1.00 24.44 269 LEU B N 1
ATOM 5119 C CA . LEU B 1 289 ? 34.377 16.817 59.693 1.00 28.17 269 LEU B CA 1
ATOM 5120 C C . LEU B 1 289 ? 33.314 16.291 60.660 1.00 27.68 269 LEU B C 1
ATOM 5121 O O . LEU B 1 289 ? 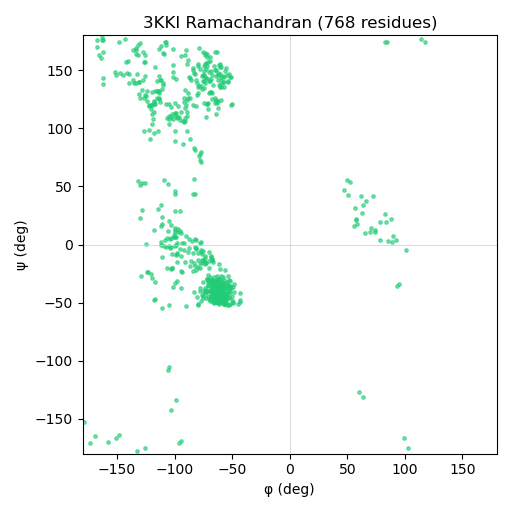33.595 16.114 61.846 1.00 24.63 269 LEU B O 1
ATOM 5126 N N . PRO B 1 290 ? 32.085 16.037 60.159 1.00 29.17 270 PRO B N 1
ATOM 5127 C CA . PRO B 1 290 ? 30.963 15.614 61.010 1.00 29.91 270 PRO B CA 1
ATOM 5128 C C . PRO B 1 290 ? 31.256 14.421 61.925 1.00 29.05 270 PRO B C 1
ATOM 5129 O O . PRO B 1 290 ? 30.797 14.408 63.069 1.00 29.02 270 PRO B O 1
ATOM 5133 N N . TYR B 1 291 ? 32.024 13.439 61.449 1.00 27.74 271 TYR B N 1
ATOM 5134 C CA . TYR B 1 291 ? 32.338 12.280 62.291 1.00 26.27 271 TYR B CA 1
ATOM 5135 C C . TYR B 1 291 ? 33.201 12.640 63.498 1.00 25.71 271 TYR B C 1
ATOM 5136 O O . TYR B 1 291 ? 33.139 11.976 64.535 1.00 25.08 271 TYR B O 1
ATOM 5145 N N . GLU B 1 292 ? 33.996 13.700 63.358 1.00 23.89 272 GLU B N 1
ATOM 5146 C CA . GLU B 1 292 ? 34.829 14.186 64.454 1.00 22.52 272 GLU B CA 1
ATOM 5147 C C . GLU B 1 292 ? 33.952 14.728 65.581 1.00 25.53 272 GLU B C 1
ATOM 5148 O O . GLU B 1 292 ? 34.186 14.439 66.758 1.00 25.07 272 GLU B O 1
ATOM 5154 N N . ALA B 1 293 ? 32.935 15.500 65.204 1.00 25.96 273 ALA B N 1
ATOM 5155 C CA . ALA B 1 293 ? 31.965 16.049 66.148 1.00 26.91 273 ALA B CA 1
ATOM 5156 C C . ALA B 1 293 ? 31.239 14.951 66.928 1.00 28.81 273 ALA B C 1
ATOM 5157 O O . ALA B 1 293 ? 31.004 15.090 68.133 1.00 30.18 273 ALA B O 1
ATOM 5159 N N . ALA B 1 294 ? 30.905 13.858 66.244 1.00 28.27 274 ALA B N 1
ATOM 5160 C CA . ALA B 1 294 ? 30.252 12.703 66.873 1.00 28.33 274 ALA B CA 1
ATOM 5161 C C . ALA B 1 294 ? 31.127 12.028 67.933 1.00 28.41 274 ALA B C 1
ATOM 5162 O O . ALA B 1 294 ? 30.638 11.666 69.004 1.00 28.95 274 ALA B O 1
ATOM 5164 N N . GLY B 1 295 ? 32.415 11.865 67.633 1.00 26.40 275 GLY B N 1
ATOM 5165 C CA . GLY B 1 295 ? 33.379 11.329 68.594 1.00 25.57 275 GLY B CA 1
ATOM 5166 C C . GLY B 1 295 ? 33.458 12.153 69.870 1.00 24.33 275 GLY B C 1
ATOM 5167 O O . GLY B 1 295 ? 33.562 11.605 70.971 1.00 23.25 275 GLY B O 1
ATOM 5168 N N . LEU B 1 296 ? 33.395 13.475 69.723 1.00 23.19 276 LEU B N 1
ATOM 5169 C CA . LEU B 1 296 ? 33.413 14.380 70.875 1.00 22.07 276 LEU B CA 1
ATOM 5170 C C . LEU B 1 296 ? 32.201 14.187 71.794 1.00 22.77 276 LEU B C 1
ATOM 5171 O O . LEU B 1 296 ? 32.300 14.397 73.005 1.00 22.50 276 LEU B O 1
ATOM 5176 N N . GLU B 1 297 ? 31.067 13.785 71.220 1.00 22.21 277 GLU B N 1
ATOM 5177 C CA . GLU B 1 297 ? 29.849 13.544 72.004 1.00 24.32 277 GLU B CA 1
ATOM 5178 C C . GLU B 1 297 ? 30.027 12.394 72.995 1.00 23.64 277 GLU B C 1
ATOM 5179 O O . GLU B 1 297 ? 29.599 12.489 74.146 1.00 22.38 277 GLU B O 1
ATOM 5185 N N . THR B 1 298 ? 30.666 11.316 72.541 1.00 22.45 278 THR B N 1
ATOM 5186 C CA . THR B 1 298 ? 31.017 10.191 73.407 1.00 22.23 278 THR B CA 1
ATOM 5187 C C . THR B 1 298 ? 32.063 10.575 74.455 1.00 22.07 278 THR B C 1
ATOM 5188 O O . THR B 1 298 ? 31.941 10.207 75.625 1.00 20.96 278 THR B O 1
ATOM 5192 N N . THR B 1 299 ? 33.078 11.324 74.035 1.00 20.67 279 THR B N 1
ATOM 5193 C CA . THR B 1 299 ? 34.110 11.801 74.956 1.00 19.76 279 THR B CA 1
ATOM 5194 C C . THR B 1 299 ? 33.477 12.583 76.103 1.00 20.47 279 THR B C 1
ATOM 5195 O O . THR B 1 299 ? 33.833 12.382 77.268 1.00 21.27 279 THR B O 1
ATOM 5199 N N . LEU B 1 300 ? 32.526 13.452 75.766 1.00 18.72 280 LEU B N 1
ATOM 5200 C CA . LEU B 1 300 ? 31.829 14.260 76.760 1.00 22.31 280 LEU B CA 1
ATOM 5201 C C . LEU B 1 300 ? 31.077 13.387 77.763 1.00 21.07 280 LEU B C 1
ATOM 5202 O O . LEU B 1 300 ? 31.132 13.630 78.963 1.00 21.08 280 LEU B O 1
ATOM 5207 N N . GLU B 1 301 ? 30.383 12.368 77.266 1.00 23.41 281 GLU B N 1
ATOM 5208 C CA . GLU B 1 301 ? 29.649 11.453 78.141 1.00 26.12 281 GLU B CA 1
ATOM 5209 C C . GLU B 1 301 ? 30.569 10.697 79.101 1.00 25.12 281 GLU B C 1
ATOM 5210 O O . GLU B 1 301 ? 30.231 10.503 80.272 1.00 27.30 281 GLU B O 1
ATOM 5216 N N . ILE B 1 302 ? 31.731 10.278 78.609 1.00 23.60 282 ILE B N 1
ATOM 5217 C CA . ILE B 1 302 ? 32.707 9.580 79.446 1.00 23.75 282 ILE B CA 1
ATOM 5218 C C . ILE B 1 302 ? 33.286 10.515 80.506 1.00 26.11 282 ILE B C 1
ATOM 5219 O O . ILE B 1 302 ? 33.452 10.130 81.665 1.00 24.38 282 ILE B O 1
ATOM 5224 N N . ILE B 1 303 ? 33.585 11.747 80.100 1.00 24.45 283 ILE B N 1
ATOM 5225 C CA . ILE B 1 303 ? 34.102 12.753 81.024 1.00 22.53 283 ILE B CA 1
ATOM 5226 C C . ILE B 1 303 ? 33.082 13.084 82.124 1.00 22.86 283 ILE B C 1
ATOM 5227 O O . ILE B 1 303 ? 33.442 13.180 83.300 1.00 23.86 283 ILE B O 1
ATOM 5232 N N . GLU B 1 304 ? 31.816 13.231 81.747 1.00 23.88 284 GLU B N 1
ATOM 5233 C CA . GLU B 1 304 ? 30.762 13.547 82.712 1.00 26.91 284 GLU B CA 1
ATOM 5234 C C . GLU B 1 304 ? 30.677 12.520 83.844 1.00 28.49 284 GLU B C 1
ATOM 5235 O O . GLU B 1 304 ? 30.368 12.874 84.982 1.00 29.82 284 GLU B O 1
ATOM 5241 N N . SER B 1 305 ? 30.967 11.259 83.523 1.00 28.68 285 SER B N 1
ATOM 5242 C CA . SER B 1 305 ? 30.873 10.158 84.485 1.00 30.46 285 SER B CA 1
ATOM 5243 C C . SER B 1 305 ? 32.202 9.816 85.165 1.00 31.62 285 SER B C 1
ATOM 5244 O O . SER B 1 305 ? 32.244 8.955 86.046 1.00 32.97 285 SER B O 1
ATOM 5247 N N . ALA B 1 306 ? 33.280 10.489 84.762 1.00 27.67 286 ALA B N 1
ATOM 5248 C CA . ALA B 1 306 ? 34.625 10.156 85.236 1.00 28.21 286 ALA B CA 1
ATOM 5249 C C . ALA B 1 306 ? 34.973 10.751 86.611 1.00 29.58 286 ALA B C 1
ATOM 5250 O O . ALA B 1 306 ? 36.087 11.242 86.817 1.00 30.25 286 ALA B O 1
ATOM 5252 N N . ASP B 1 307 ? 34.029 10.684 87.551 1.00 31.35 287 ASP B N 1
ATOM 5253 C CA . ASP B 1 307 ? 34.259 11.160 88.924 1.00 32.98 287 ASP B CA 1
ATOM 5254 C C . ASP B 1 307 ? 35.434 10.452 89.595 1.00 33.12 287 ASP B C 1
ATOM 5255 O O . ASP B 1 307 ? 36.248 11.089 90.271 1.00 31.79 287 ASP B O 1
ATOM 5260 N N . ASN B 1 308 ? 35.514 9.137 89.392 1.00 33.88 288 ASN B N 1
ATOM 5261 C CA . ASN B 1 308 ? 36.580 8.309 89.951 1.00 34.55 288 ASN B CA 1
ATOM 5262 C C . ASN B 1 308 ? 37.982 8.752 89.529 1.00 33.65 288 ASN B C 1
ATOM 5263 O O . ASN B 1 308 ? 38.863 8.915 90.376 1.00 34.54 288 ASN B O 1
ATOM 5268 N N . ARG B 1 309 ? 38.173 8.965 88.226 1.00 30.61 289 ARG B N 1
ATOM 5269 C CA . ARG B 1 309 ? 39.472 9.366 87.674 1.00 28.66 289 ARG B CA 1
ATOM 5270 C C . ARG B 1 309 ? 39.902 10.764 88.127 1.00 27.18 289 ARG B C 1
ATOM 5271 O O . ARG B 1 309 ? 41.092 11.015 88.343 1.00 28.20 289 ARG B O 1
ATOM 5279 N N . ARG B 1 310 ? 38.931 11.664 88.261 1.00 24.46 290 ARG B N 1
ATOM 5280 C CA . ARG B 1 310 ? 39.185 13.039 88.691 1.00 25.63 290 ARG B CA 1
ATOM 5281 C C . ARG B 1 310 ? 39.692 13.086 90.128 1.00 27.62 290 ARG B C 1
ATOM 5282 O O . ARG B 1 310 ? 40.611 13.848 90.452 1.00 25.32 290 ARG B O 1
ATOM 5290 N N . GLN B 1 311 ? 39.083 12.264 90.981 1.00 29.70 291 GLN B N 1
ATOM 5291 C CA . GLN B 1 311 ? 39.431 12.195 92.398 1.00 32.63 291 GLN B CA 1
ATOM 5292 C C . GLN B 1 311 ? 40.821 11.611 92.608 1.00 30.54 291 GLN B C 1
ATOM 5293 O O . GLN B 1 311 ? 41.601 12.136 93.402 1.00 31.73 291 GLN B O 1
ATOM 5299 N N . HIS B 1 312 ? 41.126 10.530 91.890 1.00 28.31 292 HIS B N 1
ATOM 5300 C CA . HIS B 1 312 ? 42.437 9.896 91.958 1.00 29.26 292 HIS B CA 1
ATOM 5301 C C . HIS B 1 312 ? 43.531 10.845 91.474 1.00 30.63 292 HIS B C 1
ATOM 5302 O O . HIS B 1 312 ? 44.590 10.961 92.102 1.00 28.28 292 HIS B O 1
ATOM 5309 N N . LEU B 1 313 ? 43.269 11.530 90.362 1.00 28.77 293 LEU B N 1
ATOM 5310 C CA . LEU B 1 313 ? 44.214 12.517 89.843 1.00 28.84 293 LEU B CA 1
ATOM 5311 C C . LEU B 1 313 ? 44.483 13.624 90.862 1.00 28.11 293 LEU B C 1
ATOM 5312 O O . LEU B 1 313 ? 45.637 13.978 91.108 1.00 30.46 293 LEU B O 1
ATOM 5317 N N . ASP B 1 314 ? 43.410 14.154 91.445 1.00 30.31 294 ASP B N 1
ATOM 5318 C CA . ASP B 1 314 ? 43.485 15.198 92.466 1.00 32.47 294 ASP B CA 1
ATOM 5319 C C . ASP B 1 314 ? 44.352 14.761 93.650 1.00 34.27 294 ASP B C 1
ATOM 5320 O O . ASP B 1 314 ? 45.212 15.517 94.113 1.00 31.97 294 ASP B O 1
ATOM 5325 N N . ARG B 1 315 ? 44.129 13.535 94.119 1.00 34.10 295 ARG B N 1
ATOM 5326 C CA . ARG B 1 315 ? 44.872 12.984 95.255 1.00 36.93 295 ARG B CA 1
ATOM 5327 C C . ARG B 1 315 ? 46.352 12.762 94.936 1.00 36.57 295 ARG B C 1
ATOM 5328 O O . ARG B 1 315 ? 47.219 13.140 95.727 1.00 35.88 295 ARG B O 1
ATOM 5336 N N . MET B 1 316 ? 46.638 12.169 93.775 1.00 33.42 296 MET B N 1
ATOM 5337 C CA . MET B 1 316 ? 48.024 11.950 93.343 1.00 33.85 296 MET B CA 1
ATOM 5338 C C . MET B 1 316 ? 48.775 13.268 93.137 1.00 33.56 296 MET B C 1
ATOM 5339 O O . MET B 1 316 ? 49.957 13.375 93.479 1.00 29.43 296 MET B O 1
ATOM 5344 N N . ALA B 1 317 ? 48.080 14.261 92.578 1.00 32.97 297 ALA B N 1
ATOM 5345 C CA . ALA B 1 317 ? 48.659 15.588 92.340 1.00 33.71 297 ALA B CA 1
ATOM 5346 C C . ALA B 1 317 ? 49.047 16.264 93.650 1.00 33.34 297 ALA B C 1
ATOM 5347 O O . ALA B 1 317 ? 50.149 16.804 93.772 1.00 32.71 297 ALA B O 1
ATOM 5349 N N . ARG B 1 318 ? 48.143 16.209 94.627 1.00 33.96 298 ARG B N 1
ATOM 5350 C CA . ARG B 1 318 ? 48.386 16.784 95.951 1.00 35.61 298 ARG B CA 1
ATOM 5351 C C . ARG B 1 318 ? 49.578 16.113 96.634 1.00 33.62 298 ARG B C 1
ATOM 5352 O O . ARG B 1 318 ? 50.428 16.793 97.212 1.00 31.55 298 ARG B O 1
ATOM 5360 N N . LYS B 1 319 ? 49.644 14.784 96.545 1.00 35.39 299 LYS B N 1
ATOM 5361 C CA . LYS B 1 319 ? 50.760 14.014 97.102 1.00 36.63 299 LYS B CA 1
ATOM 5362 C C . LYS B 1 319 ? 52.102 14.427 96.505 1.00 35.48 299 LYS B C 1
ATOM 5363 O O . LYS B 1 319 ? 53.072 14.631 97.236 1.00 33.61 299 LYS B O 1
ATOM 5369 N N . LEU B 1 320 ? 52.152 14.562 95.180 1.00 33.34 300 LEU B N 1
ATOM 5370 C CA . LEU B 1 320 ? 53.376 14.985 94.504 1.00 33.32 300 LEU B CA 1
ATOM 5371 C C . LEU B 1 320 ? 53.790 16.409 94.890 1.00 32.46 300 LEU B C 1
ATOM 5372 O O . LEU B 1 320 ? 54.966 16.657 95.158 1.00 34.26 300 LEU B O 1
ATOM 5377 N N . ARG B 1 321 ? 52.826 17.328 94.924 1.00 32.24 301 ARG B N 1
ATOM 5378 C CA . ARG B 1 321 ? 53.092 18.723 95.295 1.00 31.73 301 ARG B CA 1
ATOM 5379 C C . ARG B 1 321 ? 53.643 18.842 96.715 1.00 33.34 301 ARG B C 1
ATOM 5380 O O . ARG B 1 321 ? 54.619 19.558 96.946 1.00 32.22 301 ARG B O 1
ATOM 5388 N N . ILE B 1 322 ? 53.009 18.140 97.654 1.00 34.61 302 ILE B N 1
ATOM 5389 C CA . ILE B 1 322 ? 53.459 18.103 99.048 1.00 35.29 302 ILE B CA 1
ATOM 5390 C C . ILE B 1 322 ? 54.861 17.496 99.139 1.00 35.71 302 ILE B C 1
ATOM 5391 O O . ILE B 1 322 ? 55.753 18.076 99.765 1.00 36.12 302 ILE B O 1
ATOM 5396 N N . GLY B 1 323 ? 55.048 16.352 98.482 1.00 34.37 303 GLY B N 1
ATOM 5397 C CA . GLY B 1 323 ? 56.318 15.633 98.485 1.00 33.69 303 GLY B CA 1
ATOM 5398 C C . GLY B 1 323 ? 57.495 16.432 97.962 1.00 35.68 303 GLY B C 1
ATOM 5399 O O . GLY B 1 323 ? 58.587 16.383 98.531 1.00 33.82 303 GLY B O 1
ATOM 5400 N N . LEU B 1 324 ? 57.276 17.170 96.874 1.00 34.99 304 LEU B N 1
ATOM 5401 C CA . LEU B 1 324 ? 58.342 17.968 96.264 1.00 34.53 304 LEU B CA 1
ATOM 5402 C C . LEU B 1 324 ? 58.618 19.268 97.023 1.00 33.12 304 LEU B C 1
ATOM 5403 O O . LEU B 1 324 ? 59.773 19.687 97.135 1.00 34.60 304 LEU B O 1
ATOM 5408 N N . SER B 1 325 ? 57.561 19.899 97.536 1.00 33.37 305 SER B N 1
ATOM 5409 C CA . SER B 1 325 ? 57.694 21.109 98.352 1.00 36.30 305 SER B CA 1
ATOM 5410 C C . SER B 1 325 ? 58.514 20.861 99.620 1.00 38.15 305 SER B C 1
ATOM 5411 O O . SER B 1 325 ? 59.261 21.738 100.060 1.00 38.34 305 SER B O 1
ATOM 5414 N N . GLN B 1 326 ? 58.374 19.661 100.187 1.00 39.93 306 GLN B N 1
ATOM 5415 C CA . GLN B 1 326 ? 59.140 19.241 101.368 1.00 42.40 306 GLN B CA 1
ATOM 5416 C C . GLN B 1 326 ? 60.644 19.217 101.113 1.00 43.51 306 GLN B C 1
ATOM 5417 O O . GLN B 1 326 ? 61.437 19.431 102.033 1.00 46.54 306 GLN B O 1
ATOM 5423 N N . LEU B 1 327 ? 61.026 18.958 99.864 1.00 43.77 307 LEU B N 1
ATOM 5424 C CA . LEU B 1 327 ? 62.429 18.915 99.460 1.00 44.11 307 LEU B CA 1
ATOM 5425 C C . LEU B 1 327 ? 63.050 20.311 99.338 1.00 44.70 307 LEU B C 1
ATOM 5426 O O . LEU B 1 327 ? 64.254 20.441 99.102 1.00 45.37 307 LEU B O 1
ATOM 5431 N N . GLY B 1 328 ? 62.227 21.346 99.503 1.00 43.79 308 GLY B N 1
ATOM 5432 C CA . GLY B 1 328 ? 62.678 22.732 99.387 1.00 43.86 308 GLY B CA 1
ATOM 5433 C C . GLY B 1 328 ? 62.573 23.271 97.972 1.00 43.36 308 GLY B C 1
ATOM 5434 O O . GLY B 1 328 ? 63.052 24.371 97.681 1.00 43.78 308 GLY B O 1
ATOM 5435 N N . LEU B 1 329 ? 61.951 22.488 97.092 1.00 41.63 309 LEU B N 1
ATOM 5436 C CA . LEU B 1 329 ? 61.729 22.886 95.704 1.00 40.71 309 LEU B CA 1
ATOM 5437 C C . LEU B 1 329 ? 60.608 23.912 95.623 1.00 39.25 309 LEU B C 1
ATOM 5438 O O . LEU B 1 329 ? 59.610 23.805 96.340 1.00 38.06 309 LEU B O 1
ATOM 5443 N N . THR B 1 330 ? 60.783 24.910 94.758 1.00 38.14 310 THR B N 1
ATOM 5444 C CA . THR B 1 330 ? 59.714 25.855 94.451 1.00 37.04 310 THR B CA 1
ATOM 5445 C C . THR B 1 330 ? 58.676 25.135 93.597 1.00 35.07 310 THR B C 1
ATOM 5446 O O . THR B 1 330 ? 58.939 24.793 92.440 1.00 34.78 310 THR B O 1
ATOM 5450 N N . ILE B 1 331 ? 57.515 24.881 94.194 1.00 34.21 311 ILE B N 1
ATOM 5451 C CA . ILE B 1 331 ? 56.390 24.257 93.501 1.00 31.53 311 ILE B CA 1
ATOM 5452 C C . ILE B 1 331 ? 55.204 25.203 93.612 1.00 31.22 311 ILE B C 1
ATOM 5453 O O . ILE B 1 331 ? 54.519 25.251 94.637 1.00 28.71 311 ILE B O 1
ATOM 5458 N N . ARG B 1 332 ? 54.979 25.976 92.556 1.00 29.90 312 ARG B N 1
ATOM 5459 C CA . ARG B 1 332 ? 53.919 26.976 92.565 1.00 30.71 312 ARG B CA 1
ATOM 5460 C C . ARG B 1 332 ? 52.554 26.362 92.250 1.00 29.27 312 ARG B C 1
ATOM 5461 O O . ARG B 1 332 ? 51.517 26.950 92.560 1.00 29.81 312 ARG B O 1
ATOM 5469 N N . SER B 1 333 ? 52.576 25.166 91.663 1.00 30.07 313 SER B N 1
ATOM 5470 C CA . SER B 1 333 ? 51.372 24.446 91.238 1.00 29.54 313 SER B CA 1
ATOM 5471 C C . SER B 1 333 ? 50.304 24.270 92.315 1.00 29.76 313 SER B C 1
ATOM 5472 O O . SER B 1 333 ? 50.616 24.132 93.499 1.00 29.64 313 SER B O 1
ATOM 5475 N N . GLU B 1 334 ? 49.046 24.280 91.879 1.00 28.18 314 GLU B N 1
ATOM 5476 C CA . GLU B 1 334 ? 47.902 23.917 92.718 1.00 28.39 314 GLU B CA 1
ATOM 5477 C C . GLU B 1 334 ? 47.038 22.888 91.976 1.00 27.20 314 GLU B C 1
ATOM 5478 O O . GLU B 1 334 ? 45.844 22.739 92.260 1.00 26.66 314 GLU B O 1
ATOM 5484 N N . SER B 1 335 ? 47.656 22.182 91.030 1.00 26.92 315 SER B N 1
ATOM 5485 C CA . SER B 1 335 ? 46.934 21.313 90.091 1.00 24.47 315 SER B CA 1
ATOM 5486 C C . SER B 1 335 ? 47.755 20.096 89.668 1.00 24.94 315 SER B C 1
ATOM 5487 O O . SER B 1 335 ? 48.763 19.769 90.294 1.00 26.98 315 SER B O 1
ATOM 5490 N N . GLN B 1 336 ? 47.317 19.444 88.590 1.00 24.43 316 GLN B N 1
ATOM 5491 C CA . GLN B 1 336 ? 47.955 18.242 88.054 1.00 24.73 316 GLN B CA 1
ATOM 5492 C C . GLN B 1 336 ? 49.175 18.548 87.172 1.00 25.65 316 GLN B C 1
ATOM 5493 O O . GLN B 1 336 ? 49.856 17.631 86.697 1.00 26.61 316 GLN B O 1
ATOM 5499 N N . ILE B 1 337 ? 49.434 19.836 86.957 1.00 24.07 317 ILE B N 1
ATOM 5500 C CA . ILE B 1 337 ? 50.600 20.306 86.211 1.00 24.76 317 ILE B CA 1
ATOM 5501 C C . ILE B 1 337 ? 51.632 20.812 87.216 1.00 24.85 317 ILE B C 1
ATOM 5502 O O . ILE B 1 337 ? 51.354 21.749 87.959 1.00 26.78 317 ILE B O 1
ATOM 5507 N N . ILE B 1 338 ? 52.808 20.188 87.237 1.00 26.92 318 ILE B N 1
ATOM 5508 C CA . ILE B 1 338 ? 53.860 20.547 88.192 1.00 30.52 318 ILE B CA 1
ATOM 5509 C C . ILE B 1 338 ? 55.091 21.046 87.452 1.00 29.78 318 ILE B C 1
ATOM 5510 O O . ILE B 1 338 ? 55.652 20.335 86.613 1.00 30.30 318 ILE B O 1
ATOM 5515 N N . GLY B 1 339 ? 55.515 22.263 87.776 1.00 29.35 319 GLY B N 1
ATOM 5516 C CA . GLY B 1 339 ? 56.657 22.872 87.109 1.00 31.06 319 GLY B CA 1
ATOM 5517 C C . GLY B 1 339 ? 57.920 22.887 87.949 1.00 31.53 319 GLY B C 1
ATOM 5518 O O . GLY B 1 339 ? 57.996 23.598 88.948 1.00 32.99 319 GLY B O 1
ATOM 5519 N N . LEU B 1 340 ? 58.905 22.085 87.549 1.00 33.31 320 LEU B N 1
ATOM 5520 C CA . LEU B 1 340 ? 60.239 22.155 88.139 1.00 33.86 320 LEU B CA 1
ATOM 5521 C C . LEU B 1 340 ? 60.961 23.314 87.459 1.00 34.13 320 LEU B C 1
ATOM 5522 O O . LEU B 1 340 ? 61.134 23.317 86.238 1.00 33.17 320 LEU B O 1
ATOM 5527 N N . GLU B 1 341 ? 61.358 24.306 88.250 1.00 34.85 321 GLU B N 1
ATOM 5528 C CA . GLU B 1 341 ? 61.963 25.521 87.712 1.00 36.34 321 GLU B CA 1
ATOM 5529 C C . GLU B 1 341 ? 63.482 25.362 87.649 1.00 38.05 321 GLU B C 1
ATOM 5530 O O . GLU B 1 341 ? 64.161 25.342 88.679 1.00 39.95 321 GLU B O 1
ATOM 5536 N N . THR B 1 342 ? 64.000 25.233 86.428 1.00 39.06 322 THR B N 1
ATOM 5537 C CA . THR B 1 342 ? 65.381 24.794 86.204 1.00 39.85 322 THR B CA 1
ATOM 5538 C C . THR B 1 342 ? 66.323 25.868 85.638 1.00 41.23 322 THR B C 1
ATOM 5539 O O . THR B 1 342 ? 67.411 25.549 85.144 1.00 41.23 322 THR B O 1
ATOM 5543 N N . GLY B 1 343 ? 65.908 27.130 85.713 1.00 41.55 323 GLY B N 1
ATOM 5544 C CA . GLY B 1 343 ? 66.759 28.253 85.317 1.00 42.34 323 GLY B CA 1
ATOM 5545 C C . GLY B 1 343 ? 67.228 28.245 83.872 1.00 43.68 323 GLY B C 1
ATOM 5546 O O . GLY B 1 343 ? 66.420 28.124 82.946 1.00 41.95 323 GLY B O 1
ATOM 5547 N N . ASP B 1 344 ? 68.543 28.365 83.686 1.00 43.59 324 ASP B N 1
ATOM 5548 C CA . ASP B 1 344 ? 69.147 28.495 82.357 1.00 45.16 324 ASP B CA 1
ATOM 5549 C C . ASP B 1 344 ? 69.118 27.196 81.552 1.00 45.08 324 ASP B C 1
ATOM 5550 O O . ASP B 1 344 ? 68.901 26.115 82.108 1.00 45.17 324 ASP B O 1
ATOM 5555 N N . GLU B 1 345 ? 69.346 27.316 80.244 1.00 43.36 325 GLU B N 1
ATOM 5556 C CA . GLU B 1 345 ? 69.255 26.184 79.318 1.00 45.82 325 GLU B CA 1
ATOM 5557 C C . GLU B 1 345 ? 70.283 25.087 79.600 1.00 44.73 325 GLU B C 1
ATOM 5558 O O . GLU B 1 345 ? 69.962 23.900 79.521 1.00 44.13 325 GLU B O 1
ATOM 5564 N N . ARG B 1 346 ? 71.509 25.489 79.935 1.00 46.18 326 ARG B N 1
ATOM 5565 C CA . ARG B 1 346 ? 72.583 24.542 80.243 1.00 46.59 326 ARG B CA 1
ATOM 5566 C C . ARG B 1 346 ? 72.221 23.703 81.468 1.00 45.18 326 ARG B C 1
ATOM 5567 O O . ARG B 1 346 ? 72.373 22.478 81.458 1.00 45.40 326 ARG B O 1
ATOM 5575 N N . ASN B 1 347 ? 71.728 24.374 82.508 1.00 43.76 327 ASN B N 1
ATOM 5576 C CA . ASN B 1 347 ? 71.266 23.716 83.728 1.00 42.93 327 ASN B CA 1
ATOM 5577 C C . ASN B 1 347 ? 70.049 22.826 83.491 1.00 42.02 327 ASN B C 1
ATOM 5578 O O . ASN B 1 347 ? 69.936 21.750 84.080 1.00 41.38 327 ASN B O 1
ATOM 5583 N N . THR B 1 348 ? 69.145 23.290 82.627 1.00 39.34 328 THR B N 1
ATOM 5584 C CA . THR B 1 348 ? 67.941 22.546 82.257 1.00 38.18 328 THR B CA 1
ATOM 5585 C C . THR B 1 348 ? 68.301 21.244 81.544 1.00 38.78 328 THR B C 1
ATOM 5586 O O . THR B 1 348 ? 67.645 20.219 81.745 1.00 39.11 328 THR B O 1
ATOM 5590 N N . GLU B 1 349 ? 69.348 21.291 80.723 1.00 40.04 329 GLU B N 1
ATOM 5591 C CA . GLU B 1 349 ? 69.868 20.099 80.053 1.00 43.28 329 GLU B CA 1
ATOM 5592 C C . GLU B 1 349 ? 70.363 19.064 81.070 1.00 43.36 329 GLU B C 1
ATOM 5593 O O . GLU B 1 349 ? 70.157 17.862 80.886 1.00 43.44 329 GLU B O 1
ATOM 5599 N N . LYS B 1 350 ? 71.004 19.544 82.137 1.00 43.15 330 LYS B N 1
ATOM 5600 C CA . LYS B 1 350 ? 71.512 18.678 83.205 1.00 43.24 330 LYS B CA 1
ATOM 5601 C C . LYS B 1 350 ? 70.375 18.010 83.973 1.00 41.62 330 LYS B C 1
ATOM 5602 O O . LYS B 1 350 ? 70.388 16.791 84.171 1.00 43.00 330 LYS B O 1
ATOM 5608 N N . VAL B 1 351 ? 69.397 18.813 84.395 1.00 41.68 331 VAL B N 1
ATOM 5609 C CA . VAL B 1 351 ? 68.239 18.317 85.144 1.00 40.33 331 VAL B CA 1
ATOM 5610 C C . VAL B 1 351 ? 67.465 17.294 84.314 1.00 41.61 331 VAL B C 1
ATOM 5611 O O . VAL B 1 351 ? 67.111 16.224 84.815 1.00 42.39 331 VAL B O 1
ATOM 5615 N N . ARG B 1 352 ? 67.226 17.624 83.044 1.00 42.28 332 ARG B N 1
ATOM 5616 C CA . ARG B 1 352 ? 66.548 16.726 82.109 1.00 42.59 332 ARG B CA 1
ATOM 5617 C C . ARG B 1 352 ? 67.286 15.394 81.990 1.00 42.73 332 ARG B C 1
ATOM 5618 O O . ARG B 1 352 ? 66.675 14.334 82.122 1.00 42.44 332 ARG B O 1
ATOM 5626 N N . ASP B 1 353 ? 68.596 15.458 81.752 1.00 43.37 333 ASP B N 1
ATOM 5627 C CA . ASP B 1 353 ? 69.420 14.257 81.606 1.00 42.98 333 ASP B CA 1
ATOM 5628 C C . ASP B 1 353 ? 69.401 13.376 82.852 1.00 43.94 333 ASP B C 1
ATOM 5629 O O . ASP B 1 353 ? 69.341 12.150 82.744 1.00 42.97 333 ASP B O 1
ATOM 5634 N N . TYR B 1 354 ? 69.435 14.004 84.026 1.00 44.57 334 TYR B N 1
ATOM 5635 C CA . TYR B 1 354 ? 69.375 13.280 85.294 1.00 45.97 334 TYR B CA 1
ATOM 5636 C C . TYR B 1 354 ? 68.029 12.584 85.485 1.00 46.08 334 TYR B C 1
ATOM 5637 O O . TYR B 1 354 ? 67.985 11.396 85.810 1.00 46.27 334 TYR B O 1
ATOM 5646 N N . LEU B 1 355 ? 66.940 13.326 85.283 1.00 45.69 335 LEU B N 1
ATOM 5647 C CA . LEU B 1 355 ? 65.590 12.792 85.460 1.00 45.54 335 LEU B CA 1
ATOM 5648 C C . LEU B 1 355 ? 65.292 11.647 84.496 1.00 45.44 335 LEU B C 1
ATOM 5649 O O . LEU B 1 355 ? 64.723 10.629 84.894 1.00 45.52 335 LEU B O 1
ATOM 5654 N N . GLU B 1 356 ? 65.680 11.821 83.234 1.00 45.42 336 GLU B N 1
ATOM 5655 C CA . GLU B 1 356 ? 65.460 10.806 82.204 1.00 46.41 336 GLU B CA 1
ATOM 5656 C C . GLU B 1 356 ? 66.307 9.558 82.451 1.00 46.98 336 GLU B C 1
ATOM 5657 O O . GLU B 1 356 ? 65.859 8.438 82.194 1.00 47.11 336 GLU B O 1
ATOM 5663 N N . SER B 1 357 ? 67.523 9.765 82.954 1.00 48.27 337 SER B N 1
ATOM 5664 C CA . SER B 1 357 ? 68.425 8.672 83.326 1.00 50.38 337 SER B CA 1
ATOM 5665 C C . SER B 1 357 ? 67.830 7.794 84.426 1.00 50.32 337 SER B C 1
ATOM 5666 O O . SER B 1 357 ? 68.074 6.586 84.464 1.00 51.18 337 SER B O 1
ATOM 5669 N N . ASN B 1 358 ? 67.051 8.412 85.313 1.00 49.35 338 ASN B N 1
ATOM 5670 C CA . ASN B 1 358 ? 66.406 7.707 86.417 1.00 49.31 338 ASN B CA 1
ATOM 5671 C C . ASN B 1 358 ? 64.931 7.374 86.160 1.00 48.04 338 ASN B C 1
ATOM 5672 O O . ASN B 1 358 ? 64.193 7.029 87.085 1.00 49.36 338 ASN B O 1
ATOM 5677 N N . GLY B 1 359 ? 64.514 7.481 84.901 1.00 46.45 339 GLY B N 1
ATOM 5678 C CA . GLY B 1 359 ? 63.186 7.035 84.477 1.00 44.72 339 GLY B CA 1
ATOM 5679 C C . GLY B 1 359 ? 62.030 7.992 84.708 1.00 42.32 339 GLY B C 1
ATOM 5680 O O . GLY B 1 359 ? 60.883 7.561 84.842 1.00 42.89 339 GLY B O 1
ATOM 5681 N N . VAL B 1 360 ? 62.327 9.288 84.757 1.00 39.95 340 VAL B N 1
ATOM 5682 C CA . VAL B 1 360 ? 61.297 10.318 84.896 1.00 38.36 340 VAL B CA 1
ATOM 5683 C C . VAL B 1 360 ? 61.336 11.216 83.661 1.00 38.30 340 VAL B C 1
ATOM 5684 O O . VAL B 1 360 ? 62.322 11.918 83.422 1.00 38.16 340 VAL B O 1
ATOM 5688 N N . PHE B 1 361 ? 60.265 11.168 82.874 1.00 36.68 341 PHE B N 1
ATOM 5689 C CA . PHE B 1 361 ? 60.205 11.889 81.606 1.00 36.67 341 PHE B CA 1
ATOM 5690 C C . PHE B 1 361 ? 59.142 12.984 81.631 1.00 36.65 341 PHE B C 1
ATOM 5691 O O . PHE B 1 361 ? 57.951 12.722 81.436 1.00 37.76 341 PHE B O 1
ATOM 5699 N N . GLY B 1 362 ? 59.587 14.209 81.899 1.00 34.54 342 GLY B N 1
ATOM 5700 C CA . GLY B 1 362 ? 58.725 15.384 81.823 1.00 33.92 342 GLY B CA 1
ATOM 5701 C C . GLY B 1 362 ? 58.889 16.070 80.482 1.00 32.94 342 GLY B C 1
ATOM 5702 O O . GLY B 1 362 ? 59.533 15.532 79.577 1.00 33.05 342 GLY B O 1
ATOM 5703 N N . SER B 1 363 ? 58.305 17.258 80.352 1.00 31.80 343 SER B N 1
ATOM 5704 C CA . SER B 1 363 ? 58.427 18.047 79.129 1.00 32.24 343 SER B CA 1
ATOM 5705 C C . SER B 1 363 ? 59.238 19.317 79.360 1.00 30.31 343 SER B C 1
ATOM 5706 O O . SER B 1 363 ? 58.890 20.138 80.209 1.00 31.04 343 SER B O 1
ATOM 5709 N N . VAL B 1 364 ? 60.318 19.464 78.597 1.00 31.32 344 VAL B N 1
ATOM 5710 C CA . VAL B 1 364 ? 61.147 20.664 78.643 1.00 31.47 344 VAL B CA 1
ATOM 5711 C C . VAL B 1 364 ? 60.403 21.840 78.016 1.00 32.08 344 VAL B C 1
ATOM 5712 O O . VAL B 1 364 ? 60.056 21.816 76.831 1.00 31.56 344 VAL B O 1
ATOM 5716 N N . PHE B 1 365 ? 60.138 22.850 78.835 1.00 29.88 345 PHE B N 1
ATOM 5717 C CA . PHE B 1 365 ? 59.578 24.106 78.365 1.00 31.11 345 PHE B CA 1
ATOM 5718 C C . PHE B 1 365 ? 60.665 25.172 78.346 1.00 30.61 345 PHE B C 1
ATOM 5719 O O . PHE B 1 365 ? 61.129 25.636 79.395 1.00 30.27 345 PHE B O 1
ATOM 5727 N N . CYS B 1 366 ? 61.085 25.519 77.135 1.00 29.50 346 CYS B N 1
ATOM 5728 C CA . CYS B 1 366 ? 62.092 26.546 76.904 1.00 33.75 346 CYS B CA 1
ATOM 5729 C C . CYS B 1 366 ? 61.533 27.586 75.943 1.00 34.13 346 CYS B C 1
ATOM 5730 O O . CYS B 1 366 ? 60.360 27.518 75.570 1.00 33.28 346 CYS B O 1
ATOM 5733 N N . ARG B 1 367 ? 62.364 28.550 75.552 1.00 33.39 347 ARG B N 1
ATOM 5734 C CA . ARG B 1 367 ? 61.945 29.585 74.604 1.00 34.56 347 ARG B CA 1
ATOM 5735 C C . ARG B 1 367 ? 61.479 28.957 73.287 1.00 32.10 347 ARG B C 1
ATOM 5736 O O . ARG B 1 367 ? 62.027 27.937 72.863 1.00 31.71 347 ARG B O 1
ATOM 5744 N N . PRO B 1 368 ? 60.465 29.560 72.634 1.00 31.95 348 PRO B N 1
ATOM 5745 C CA . PRO B 1 368 ? 59.753 30.795 72.984 1.00 30.36 348 PRO B CA 1
ATOM 5746 C C . PRO B 1 368 ? 58.629 30.656 74.025 1.00 30.75 348 PRO B C 1
ATOM 5747 O O . PRO B 1 368 ? 57.936 31.635 74.301 1.00 30.40 348 PRO B O 1
ATOM 5751 N N . ALA B 1 369 ? 58.458 29.462 74.595 1.00 31.27 349 ALA B N 1
ATOM 5752 C CA . ALA B 1 369 ? 57.433 29.232 75.619 1.00 32.16 349 ALA B CA 1
ATOM 5753 C C . ALA B 1 369 ? 57.779 29.888 76.957 1.00 33.59 349 ALA B C 1
ATOM 5754 O O . ALA B 1 369 ? 56.884 30.267 77.714 1.00 34.34 349 ALA B O 1
ATOM 5756 N N . THR B 1 370 ? 59.075 30.007 77.243 1.00 33.54 350 THR B N 1
ATOM 5757 C CA . THR B 1 370 ? 59.567 30.709 78.431 1.00 33.44 350 THR B CA 1
ATOM 5758 C C . THR B 1 370 ? 60.650 31.713 78.034 1.00 35.60 350 THR B C 1
ATOM 5759 O O . THR B 1 370 ? 61.076 31.748 76.878 1.00 35.20 350 THR B O 1
ATOM 5763 N N . SER B 1 371 ? 61.095 32.522 78.994 1.00 37.24 351 SER B N 1
ATOM 5764 C CA . SER B 1 371 ? 62.297 33.331 78.809 1.00 40.06 351 SER B CA 1
ATOM 5765 C C . SER B 1 371 ? 63.528 32.426 78.878 1.00 41.09 351 SER B C 1
ATOM 5766 O O . SER B 1 371 ? 63.487 31.359 79.500 1.00 39.10 351 SER B O 1
ATOM 5769 N N . LYS B 1 372 ? 64.613 32.866 78.241 1.00 42.12 352 LYS B N 1
ATOM 5770 C CA . LYS B 1 372 ? 65.833 32.070 78.073 1.00 44.60 352 LYS B CA 1
ATOM 5771 C C . LYS B 1 372 ? 66.400 31.498 79.379 1.00 44.57 352 LYS B C 1
ATOM 5772 O O . LYS B 1 372 ? 66.922 30.382 79.397 1.00 45.08 352 LYS B O 1
ATOM 5778 N N . ASN B 1 373 ? 66.286 32.261 80.464 1.00 43.85 353 ASN B N 1
ATOM 5779 C CA . ASN B 1 373 ? 66.878 31.874 81.744 1.00 44.57 353 ASN B CA 1
ATOM 5780 C C . ASN B 1 373 ? 65.873 31.393 82.794 1.00 43.91 353 ASN B C 1
ATOM 5781 O O . ASN B 1 373 ? 66.220 31.253 83.970 1.00 43.59 353 ASN B O 1
ATOM 5786 N N . LYS B 1 374 ? 64.634 31.144 82.370 1.00 41.64 354 LYS B N 1
ATOM 5787 C CA . LYS B 1 374 ? 63.588 30.659 83.276 1.00 39.29 354 LYS B CA 1
ATOM 5788 C C . LYS B 1 374 ? 62.836 29.464 82.687 1.00 36.67 354 LYS B C 1
ATOM 5789 O O . LYS B 1 374 ? 61.609 29.472 82.574 1.00 33.21 354 LYS B O 1
ATOM 5795 N N . ASN B 1 375 ? 63.597 28.437 82.319 1.00 34.58 355 ASN B N 1
ATOM 5796 C CA . ASN B 1 375 ? 63.047 27.223 81.733 1.00 34.67 355 ASN B CA 1
ATOM 5797 C C . ASN B 1 375 ? 62.355 26.345 82.769 1.00 34.85 355 ASN B C 1
ATOM 5798 O O . ASN B 1 375 ? 62.680 26.391 83.958 1.00 34.12 355 ASN B O 1
ATOM 5803 N N . ILE B 1 376 ? 61.395 25.552 82.304 1.00 33.92 356 ILE B N 1
ATOM 5804 C CA . ILE B 1 376 ? 60.607 24.687 83.170 1.00 33.05 356 ILE B CA 1
ATOM 5805 C C . ILE B 1 376 ? 60.634 23.261 82.625 1.00 33.38 356 ILE B C 1
ATOM 5806 O O . ILE B 1 376 ? 60.440 23.050 81.429 1.00 31.90 356 ILE B O 1
ATOM 5811 N N . ILE B 1 377 ? 60.886 22.283 83.489 1.00 31.54 357 ILE B N 1
ATOM 5812 C CA . ILE B 1 377 ? 60.589 20.898 83.137 1.00 32.29 357 ILE B CA 1
ATOM 5813 C C . ILE B 1 377 ? 59.215 20.583 83.717 1.00 31.71 357 ILE B C 1
ATOM 5814 O O . ILE B 1 377 ? 59.038 20.517 84.937 1.00 31.92 357 ILE B O 1
ATOM 5819 N N . ARG B 1 378 ? 58.237 20.429 82.829 1.00 30.52 358 ARG B N 1
ATOM 5820 C CA . ARG B 1 378 ? 56.849 20.255 83.242 1.00 28.86 358 ARG B CA 1
ATOM 5821 C C . ARG B 1 378 ? 56.480 18.789 83.403 1.00 29.15 358 ARG B C 1
ATOM 5822 O O . ARG B 1 378 ? 56.616 17.993 82.471 1.00 29.81 358 ARG B O 1
ATOM 5830 N N . LEU B 1 379 ? 56.017 18.443 84.599 1.00 29.07 359 LEU B N 1
ATOM 5831 C CA . LEU B 1 379 ? 55.477 17.119 84.859 1.00 29.81 359 LEU B CA 1
ATOM 5832 C C . LEU B 1 379 ? 53.954 17.196 84.791 1.00 28.40 359 LEU B C 1
ATOM 5833 O O . LEU B 1 379 ? 53.321 17.860 85.616 1.00 28.58 359 LEU B O 1
ATOM 5838 N N . SER B 1 380 ? 53.382 16.538 83.787 1.00 27.51 360 SER B N 1
ATOM 5839 C CA . SER B 1 380 ? 51.933 16.485 83.604 1.00 28.52 360 SER B CA 1
ATOM 5840 C C . SER B 1 380 ? 51.409 15.159 84.136 1.00 29.65 360 SER B C 1
ATOM 5841 O O . SER B 1 380 ? 51.695 14.104 83.569 1.00 30.89 360 SER B O 1
ATOM 5844 N N . LEU B 1 381 ? 50.653 15.214 85.228 1.00 26.42 361 LEU B N 1
ATOM 5845 C CA . LEU B 1 381 ? 50.060 14.013 85.802 1.00 28.97 361 LEU B CA 1
ATOM 5846 C C . LEU B 1 381 ? 48.754 13.634 85.114 1.00 28.24 361 LEU B C 1
ATOM 5847 O O . LEU B 1 381 ? 48.003 14.495 84.652 1.00 28.94 361 LEU B O 1
ATOM 5852 N N . ASN B 1 382 ? 48.497 12.333 85.054 1.00 27.05 362 ASN B N 1
ATOM 5853 C CA . ASN B 1 382 ? 47.234 11.817 84.546 1.00 27.59 362 ASN B CA 1
ATOM 5854 C C . ASN B 1 382 ? 46.698 10.747 85.494 1.00 29.45 362 ASN B C 1
ATOM 5855 O O . ASN B 1 382 ? 47.432 10.270 86.362 1.00 29.17 362 ASN B O 1
ATOM 5860 N N . SER B 1 383 ? 45.434 10.367 85.319 1.00 27.49 363 SER B N 1
ATOM 5861 C CA . SER B 1 383 ? 44.759 9.450 86.250 1.00 29.80 363 SER B CA 1
ATOM 5862 C C . SER B 1 383 ? 45.252 7.990 86.229 1.00 32.30 363 SER B C 1
ATOM 5863 O O . SER B 1 383 ? 44.825 7.181 87.062 1.00 32.70 363 SER B O 1
ATOM 5866 N N . ASP B 1 384 ? 46.142 7.656 85.294 1.00 33.43 364 ASP B N 1
ATOM 5867 C CA . ASP B 1 384 ? 46.766 6.327 85.254 1.00 35.39 364 ASP B CA 1
ATOM 5868 C C . ASP B 1 384 ? 48.010 6.228 86.140 1.00 38.08 364 ASP B C 1
ATOM 5869 O O . ASP B 1 384 ? 48.496 5.126 86.409 1.00 38.69 364 ASP B O 1
ATOM 5874 N N . VAL B 1 385 ? 48.527 7.376 86.578 1.00 36.26 365 VAL B N 1
ATOM 5875 C CA . VAL B 1 385 ? 49.670 7.412 87.492 1.00 36.79 365 VAL B CA 1
ATOM 5876 C C . VAL B 1 385 ? 49.234 6.921 88.875 1.00 37.09 365 VAL B C 1
ATOM 5877 O O . VAL B 1 385 ? 48.217 7.370 89.409 1.00 37.05 365 VAL B O 1
ATOM 5881 N N . ASN B 1 386 ? 49.999 5.987 89.435 1.00 39.16 366 ASN B N 1
ATOM 5882 C CA . ASN B 1 386 ? 49.674 5.389 90.731 1.00 40.83 366 ASN B CA 1
ATOM 5883 C C . ASN B 1 386 ? 50.594 5.838 91.869 1.00 42.09 366 ASN B C 1
ATOM 5884 O O . ASN B 1 386 ? 51.573 6.554 91.640 1.00 41.04 366 ASN B O 1
ATOM 5889 N N . ASP B 1 387 ? 50.262 5.410 93.089 1.00 44.62 367 ASP B N 1
ATOM 5890 C CA . ASP B 1 387 ? 51.007 5.759 94.306 1.00 46.47 367 ASP B CA 1
ATOM 5891 C C . ASP B 1 387 ? 52.500 5.451 94.241 1.00 45.38 367 ASP B C 1
ATOM 5892 O O . ASP B 1 387 ? 53.320 6.252 94.692 1.00 46.29 367 ASP B O 1
ATOM 5897 N N . GLU B 1 388 ? 52.839 4.287 93.690 1.00 45.09 368 GLU B N 1
ATOM 5898 C CA . GLU B 1 388 ? 54.227 3.848 93.563 1.00 45.67 368 GLU B CA 1
ATOM 5899 C C . GLU B 1 388 ? 55.038 4.799 92.683 1.00 43.23 368 GLU B C 1
ATOM 5900 O O . GLU B 1 388 ? 56.151 5.192 93.042 1.00 40.68 368 GLU B O 1
ATOM 5906 N N . GLN B 1 389 ? 54.467 5.166 91.537 1.00 41.50 369 GLN B N 1
ATOM 5907 C CA . GLN B 1 389 ? 55.115 6.078 90.597 1.00 39.81 369 GLN B CA 1
ATOM 5908 C C . GLN B 1 389 ? 55.318 7.466 91.208 1.00 38.74 369 GLN B C 1
ATOM 5909 O O . GLN B 1 389 ? 56.378 8.071 91.034 1.00 39.44 369 GLN B O 1
ATOM 5915 N N . ILE B 1 390 ? 54.310 7.947 91.936 1.00 38.12 370 ILE B N 1
ATOM 5916 C CA . ILE B 1 390 ? 54.393 9.216 92.668 1.00 39.28 370 ILE B CA 1
ATOM 5917 C C . ILE B 1 390 ? 55.559 9.188 93.661 1.00 41.09 370 ILE B C 1
ATOM 5918 O O . ILE B 1 390 ? 56.351 10.132 93.726 1.00 41.24 370 ILE B O 1
ATOM 5923 N N . ALA B 1 391 ? 55.665 8.091 94.413 1.00 41.05 371 ALA B N 1
ATOM 5924 C CA . ALA B 1 391 ? 56.761 7.892 95.362 1.00 41.30 371 ALA B CA 1
ATOM 5925 C C . ALA B 1 391 ? 58.124 7.888 94.671 1.00 41.46 371 ALA B C 1
ATOM 5926 O O . ALA B 1 391 ? 59.085 8.456 95.191 1.00 41.98 371 ALA B O 1
ATOM 5928 N N . LYS B 1 392 ? 58.201 7.258 93.500 1.00 42.38 372 LYS B N 1
ATOM 5929 C CA . LYS B 1 392 ? 59.447 7.212 92.738 1.00 43.46 372 LYS B CA 1
ATOM 5930 C C . LYS B 1 392 ? 59.880 8.596 92.247 1.00 42.95 372 LYS B C 1
ATOM 5931 O O . LYS B 1 392 ? 61.068 8.917 92.278 1.00 42.92 372 LYS B O 1
ATOM 5937 N N . ILE B 1 393 ? 58.917 9.407 91.804 1.00 42.03 373 ILE B N 1
ATOM 5938 C CA . ILE B 1 393 ? 59.203 10.769 91.332 1.00 41.95 373 ILE B CA 1
ATOM 5939 C C . ILE B 1 393 ? 59.811 11.631 92.446 1.00 42.10 373 ILE B C 1
ATOM 5940 O O . ILE B 1 393 ? 60.800 12.334 92.221 1.00 41.72 373 ILE B O 1
ATOM 5945 N N . ILE B 1 394 ? 59.225 11.560 93.641 1.00 42.41 374 ILE B N 1
ATOM 5946 C CA . ILE B 1 394 ? 59.750 12.277 94.809 1.00 44.24 374 ILE B CA 1
ATOM 5947 C C . ILE B 1 394 ? 61.162 11.783 95.153 1.00 45.83 374 ILE B C 1
ATOM 5948 O O . ILE B 1 394 ? 62.054 12.584 95.440 1.00 45.86 374 ILE B O 1
ATOM 5953 N N . GLU B 1 395 ? 61.353 10.466 95.090 1.00 48.01 375 GLU B N 1
ATOM 5954 C CA . GLU B 1 395 ? 62.647 9.831 95.351 1.00 50.92 375 GLU B CA 1
ATOM 5955 C C . GLU B 1 395 ? 63.726 10.272 94.355 1.00 49.67 375 GLU B C 1
ATOM 5956 O O . GLU B 1 395 ? 64.854 10.575 94.754 1.00 50.16 375 GLU B O 1
ATOM 5962 N N . VAL B 1 396 ? 63.376 10.307 93.068 1.00 48.70 376 VAL B N 1
ATOM 5963 C CA . VAL B 1 396 ? 64.300 10.756 92.019 1.00 47.98 376 VAL B CA 1
ATOM 5964 C C . VAL B 1 396 ? 64.656 12.239 92.191 1.00 46.86 376 VAL B C 1
ATOM 5965 O O . VAL B 1 396 ? 65.816 12.628 92.029 1.00 46.53 376 VAL B O 1
ATOM 5969 N N . CYS B 1 397 ? 63.659 13.051 92.535 1.00 46.59 377 CYS B N 1
ATOM 5970 C CA . CYS B 1 397 ? 63.863 14.484 92.751 1.00 46.12 377 CYS B CA 1
ATOM 5971 C C . CYS B 1 397 ? 64.655 14.791 94.023 1.00 46.46 377 CYS B C 1
ATOM 5972 O O . CYS B 1 397 ? 65.364 15.793 94.081 1.00 46.02 377 CYS B O 1
ATOM 5975 N N . SER B 1 398 ? 64.525 13.930 95.033 1.00 48.45 378 SER B N 1
ATOM 5976 C CA . SER B 1 398 ? 65.274 14.071 96.284 1.00 49.41 378 SER B CA 1
ATOM 5977 C C . SER B 1 398 ? 66.768 13.845 96.059 1.00 49.82 378 SER B C 1
ATOM 5978 O O . SER B 1 398 ? 67.601 14.606 96.558 1.00 50.32 378 SER B O 1
ATOM 5981 N N . ASP B 1 399 ? 67.092 12.798 95.301 1.00 49.86 379 ASP B N 1
ATOM 5982 C CA . ASP B 1 399 ? 68.469 12.508 94.906 1.00 51.02 379 ASP B CA 1
ATOM 5983 C C . ASP B 1 399 ? 69.042 13.603 94.005 1.00 51.90 379 ASP B C 1
ATOM 5984 O O . ASP B 1 399 ? 70.239 13.889 94.054 1.00 52.22 379 ASP B O 1
ATOM 5989 N N . ALA B 1 400 ? 68.178 14.208 93.189 1.00 52.46 380 ALA B N 1
ATOM 5990 C CA . ALA B 1 400 ? 68.558 15.316 92.313 1.00 52.34 380 ALA B CA 1
ATOM 5991 C C . ALA B 1 400 ? 68.909 16.576 93.106 1.00 52.37 380 ALA B C 1
ATOM 5992 O O . ALA B 1 400 ? 69.851 17.290 92.756 1.00 52.78 380 ALA B O 1
ATOM 5994 N N . VAL B 1 401 ? 68.151 16.839 94.169 1.00 53.08 381 VAL B N 1
ATOM 5995 C CA . VAL B 1 401 ? 68.404 17.984 95.049 1.00 54.72 381 VAL B CA 1
ATOM 5996 C C . VAL B 1 401 ? 69.720 17.812 95.819 1.00 55.83 381 VAL B C 1
ATOM 5997 O O . VAL B 1 401 ? 70.538 18.735 95.877 1.00 55.42 381 VAL B O 1
ATOM 6001 N N . ASN B 1 402 ? 69.924 16.622 96.380 1.00 56.56 382 ASN B N 1
ATOM 6002 C CA . ASN B 1 402 ? 71.071 16.354 97.250 1.00 57.01 382 ASN B CA 1
ATOM 6003 C C . ASN B 1 402 ? 72.372 16.001 96.523 1.00 57.33 382 ASN B C 1
ATOM 6004 O O . ASN B 1 402 ? 73.445 16.464 96.915 1.00 58.15 382 ASN B O 1
ATOM 6009 N N . TYR B 1 403 ? 72.278 15.191 95.471 1.00 57.30 383 TYR B N 1
ATOM 6010 C CA . TYR B 1 403 ? 73.473 14.667 94.799 1.00 57.51 383 TYR B CA 1
ATOM 6011 C C . TYR B 1 403 ? 73.696 15.221 93.390 1.00 57.24 383 TYR B C 1
ATOM 6012 O O . TYR B 1 403 ? 74.764 15.023 92.805 1.00 57.74 383 TYR B O 1
ATOM 6021 N N . GLY B 1 404 ? 72.696 15.918 92.855 1.00 56.61 384 GLY B N 1
ATOM 6022 C CA . GLY B 1 404 ? 72.762 16.450 91.494 1.00 54.99 384 GLY B CA 1
ATOM 6023 C C . GLY B 1 404 ? 73.666 17.658 91.344 1.00 53.90 384 GLY B C 1
ATOM 6024 O O . GLY B 1 404 ? 73.619 18.585 92.156 1.00 53.27 384 GLY B O 1
ATOM 6025 N N . ASP B 1 405 ? 74.486 17.644 90.295 1.00 53.85 385 ASP B N 1
ATOM 6026 C CA . ASP B 1 405 ? 75.383 18.757 89.979 1.00 54.34 385 ASP B CA 1
ATOM 6027 C C . ASP B 1 405 ? 74.638 19.841 89.192 1.00 53.08 385 ASP B C 1
ATOM 6028 O O . ASP B 1 405 ? 75.037 20.224 88.086 1.00 52.27 385 ASP B O 1
ATOM 6033 N N . PHE B 1 406 ? 73.546 20.321 89.783 1.00 51.45 386 PHE B N 1
ATOM 6034 C CA . PHE B 1 406 ? 72.689 21.341 89.180 1.00 49.73 386 PHE B CA 1
ATOM 6035 C C . PHE B 1 406 ? 71.801 21.990 90.238 1.00 49.61 386 PHE B C 1
ATOM 6036 O O . PHE B 1 406 ? 71.669 21.475 91.352 1.00 50.14 386 PHE B O 1
ATOM 6044 N N . TYR B 1 407 ? 71.190 23.118 89.885 1.00 49.04 387 TYR B N 1
ATOM 6045 C CA . TYR B 1 407 ? 70.332 23.844 90.814 1.00 48.79 387 TYR B CA 1
ATOM 6046 C C . TYR B 1 407 ? 68.857 23.820 90.405 1.00 49.06 387 TYR B C 1
ATOM 6047 O O . TYR B 1 407 ? 68.506 23.367 89.312 1.00 46.99 387 TYR B O 1
ATOM 6056 N N . PHE B 1 408 ? 68.007 24.301 91.309 1.00 50.20 388 PHE B N 1
ATOM 6057 C CA . PHE B 1 408 ? 66.589 24.511 91.043 1.00 51.99 388 PHE B CA 1
ATOM 6058 C C . PHE B 1 408 ? 66.202 25.915 91.496 1.00 53.49 388 PHE B C 1
ATOM 6059 O O . PHE B 1 408 ? 66.510 26.318 92.622 1.00 54.19 388 PHE B O 1
ATOM 6067 N N . ARG B 1 409 ? 65.535 26.655 90.613 1.00 54.47 389 ARG B N 1
ATOM 6068 C CA . ARG B 1 409 ? 65.070 28.008 90.918 1.00 55.86 389 ARG B CA 1
ATOM 6069 C C . ARG B 1 409 ? 63.940 28.021 91.943 1.00 56.38 389 ARG B C 1
ATOM 6070 O O . ARG B 1 409 ? 63.206 27.046 92.101 1.00 56.76 389 ARG B O 1
#

InterPro domains:
  IPR004839 Aminotransferase, class I/classII, large domain [PF00155] (40-375)
  IPR015421 Pyridoxal phosphate-dependent transferase, major domain [G3DSA:3.40.640.10] (55-286)
  IPR015422 Pyridoxal phosphate-dependent transferase, small domain [G3DSA:3.90.1150.10] (19-378)
  IPR015424 Pyridoxal phosphate-dependent transferase [SSF53383] (6-381)
  IPR050087 8-amino-7-oxononanoate synthase class-II [PTHR13693] (41-379)

Foldseek 3Di:
DDDDPVVVVVVVVCQVVAQCPAPVSGGLQDDDDFDPVFDAQAALQFAPCLVPPQLVVLLVVLVPPDFDDQWAFCLVQPPPVSDDPLFVVLCVLLVFDTKDKFQWLLLQQLLLLLLPDAAQFEEEEEPQADVSNVVSCVVNNYDYDYAYHLDVVRVLVVCVVRAEHEYEHECAGDAQQAGHPVVVVLVSCVVRVYAYEYEFANQQLLDAQLSSGDCNNVVNNLSHAKYKYTCCRNVVARIIMIGGNDCSSVPSCPRRPSSHPPTDDTRSSSSSSVSSSVCSSPPPVLSVQLQVLQVLLLVLLVVLVFDRNHPHQKTWWWQFASVRSSVVQNLCSVLRHHFGWAAPPSDDRGGITGIRHHHSVDDPVNSVSSSVSVSVVCVVPPHHTD/DDDDPVVVVVVVVCQVVAQCVAPVSGGLQDDDDADPVFDAQAALQFAPCLVPPQLVVLLVVLVPPDFDDQWAFCLVQLPPVSAAPLFVVLCVLLVFDTKDKFQWLLLQQLLLLLLPDAAQAEEEEEPQADPSNVVSCVVNNYDYDYAYHLDLVRSLVVCVPRAEHEYEHECAGDAQQAGHPVVSVLVSCVVGVYAYEYEFANQQLLDAQLSSGDCNNVVNSLSHAKYKYTCCRNVVDRIIMIGGNDCSSVPSCPRRCSSHPPTDDGNSRSSSSVSSSVCSSPVPVLSVLLQVLQVLLQVLQVVLVFDRNHPHQKTWFWQFASVSSSQVQNQCVVLRHHFGWAAPPSDDRGTITGIRGHHSVDDPVNSVSSSVSVSCCSVPNPGDTD

Solvent-accessible surface area: 27848 Å² total; per-residue (Å²): 53,154,9,23,108,52,0,26,98,36,0,67,112,19,25,104,52,52,6,86,78,8,171,61,34,64,10,5,21,10,8,119,109,39,60,148,94,34,11,72,0,41,11,6,3,0,0,24,1,20,63,28,99,110,17,21,47,66,8,4,125,10,4,88,97,144,32,132,43,36,7,14,15,22,8,35,23,30,18,126,106,59,74,42,102,0,10,145,53,0,7,146,22,5,34,6,74,76,9,10,26,14,21,13,10,15,14,0,2,6,0,0,0,39,0,0,4,69,103,110,12,22,0,0,0,0,100,79,7,40,36,1,0,68,10,0,1,96,20,13,87,17,78,35,15,51,3,98,38,42,49,23,116,47,0,71,112,24,3,123,184,70,18,83,0,0,0,0,0,3,0,1,0,11,11,4,0,13,49,4,42,2,57,62,0,1,78,0,2,119,113,45,41,4,0,0,0,0,8,0,11,10,0,2,0,13,31,16,82,78,0,6,0,8,2,25,97,90,56,16,16,126,52,0,7,0,1,1,1,13,0,3,29,2,3,14,19,9,1,0,0,3,0,0,10,21,48,0,8,114,0,2,2,17,26,2,40,6,17,21,32,8,14,18,17,15,69,20,6,9,15,2,2,24,14,4,2,83,23,0,58,91,10,84,122,81,21,129,40,5,71,133,0,1,106,75,0,39,98,6,0,55,136,46,67,8,56,27,105,7,110,5,6,0,0,3,0,12,0,1,54,16,87,5,0,4,81,0,10,54,36,2,17,80,60,9,0,5,12,2,5,26,8,59,49,32,22,65,104,84,110,0,10,3,10,0,0,0,22,13,103,8,68,74,139,52,0,50,80,0,36,100,6,0,34,79,0,62,120,136,71,66,22,103,36,123,49,169,9,13,115,49,0,55,102,44,0,62,106,18,23,101,56,52,8,86,121,17,173,56,34,66,14,8,22,10,9,122,112,43,57,147,98,30,9,71,0,40,13,6,4,0,0,24,1,18,55,38,98,105,18,16,46,71,8,4,112,17,5,93,90,155,27,111,39,30,8,7,16,24,6,33,19,26,16,121,98,62,38,38,117,0,7,91,74,0,7,182,20,5,33,8,82,52,2,8,30,13,18,19,10,21,11,0,2,4,0,0,0,37,0,0,5,83,87,109,14,20,0,0,0,0,109,81,7,40,39,1,0,61,12,1,0,96,21,13,86,16,83,43,15,44,2,102,37,41,48,11,101,49,0,53,105,30,4,116,194,72,22,78,0,0,0,0,1,4,0,0,0,10,14,3,0,8,43,4,40,1,53,66,1,3,86,0,6,135,105,49,40,5,0,0,0,0,9,1,10,10,0,3,0,12,32,17,82,76,0,6,0,7,2,23,92,87,64,16,15,122,64,0,12,0,2,0,0,14,0,3,28,2,5,12,19,12,1,0,0,2,0,0,8,23,50,0,1,111,0,1,3,16,23,1,46,2,19,21,30,6,14,16,15,10,55,20,6,8,12,2,1,21,6,4,4,78,18,0,60,86,5,86,109,71,21,100,62,5,68,127,5,3,108,98,0,36,94,8,0,56,144,48,69,16,57,23,98,9,88,5,4,0,0,3,1,8,0,1,45,40,127,4,0,8,69,0,9,47,56,2,15,81,60,9,0,5,9,2,6,29,9,67,48,33,25,68,108,96,107,0,10,3,12,0,0,0,22,13,106,7,70,77,141,57,5,59,90,0,40,109,6,0,31,52,0,57,105,173,17,129,33,103,42,120

Secondary structure (DSSP, 8-state):
-PPPHHHHHHHHHHHIIIIITSTTSS-TT--PPPPTTSEE---S-TT--TT-HHHHHHHHHHHHS------SBGGGG-STTTS-HHHHHHHHHHT-SEEEEES-HHHHHHHHHHHH--TT-EEEEETTS-HHHHHHHHHTT-EEEEE-TT-HHHHHHHHHHH-S-EEEEESB-TTT--B--HHHHHHHHHHHT-EEEEE-TTTTTTSSGGG--HHHHHT-GGG-SEEEEESSSTT-SS-EEEEESSSGGGTHHHH-HHHHHSBPPPHHHHHHHHHHHHHHHH-HHHHHHHHHHHHHHHHHHHTTT-----SSSEEEEEEESHHHHHHHHHHHHHTTEE-EEE-TTSS-TT-EEEEEE--TT--HHHHHHHHHHHHHHHHHSS----/-PPPHHHHHHHHHHIIIIIITSTTSS-TT--PPPPTTSEE-----TT--TT-HHHHHHHHHHHHSPPP---SBGGGG-SGGGS-HHHHHHHHHHT-SEEEEES-HHHHHHHHHHHH--TT-EEEEETTS-HHHHHHHHHTT-EEEEE-TT-HHHHHHHHHHH-S-EEEEESB-TTT--B--HHHHHHHHHHHT-EEEEE-TTTTTTSSGGG--HHHHTT-GGG-SEEEEESSSTT-SS-EEEEESSSGGGTHHHH-HHHHHSBPPPHHHHHHHHHHHHHHHHTHHHHHHHHHHHHHHHHHHHTTT-----SSSEEEEEEESHHHHHHHHHHHHHTTEE-EEE-TTSS-TT-EEEEEE--TT--HHHHHHHHHHHHHHHHH-SS---

Organism: Vibrio cholerae serotype O1 (strain ATCC 39315 / El Tor Inaba N16961) (NCBI:txid243277)

Nearest PDB structures (foldseek):
  2wka-assembly1_A  TM=1.002E+00  e=3.574E-75  Vibrio cholerae O1 biovar El Tor str. N16961
  2wk9-assembly1_A  TM=1.000E+00  e=5.646E-73  Vibrio cholerae O1 biovar El Tor str. N16961
  2wka-assembly1_B  TM=1.000E+00  e=1.504E-71  Vibrio cholerae O1 biovar El Tor str. N16961
  2wk8-assembly1_A  TM=1.001E+00  e=2.100E-71  Vibrio cholerae O1 biovar El Tor str. N16961
  2wk8-assembly1_B  TM=9.999E-01  e=4.792E-68  Vibrio cholerae O1 biovar El Tor str. N16961

Sequence (772 aa):
PQLPDFIQNKIDHYIENYFDINKNGKHLVLGKQASPDDIILQSNDYLALANHPLIKARLAKSLLEEQQSLFMSASFLQNDYDKPMIEKRLAKFTGFDECLLSQSGWNANVGLLQTICQPNTNVYIDFFAHMSLWEGARYANAQAHPFMHNNCDHLRMLIQRHGPGIIVVDSIYSTLGTIAPLAELVNISKEFGCALLVDESHSLGTHGPNGAGLLAELGLTREVHFMTASLAKTFAYRAGAIWCNNEVNRCVPFISYPAIFSSTLLPYEAAGLETTLEIIESADNRRQHLDRMARKLRIGLSQLGLTIRSESQIIGLETGDERNTEKVRDYLESNGVFGSVFCRPATSKNKNIIRLSLNSDVNDEQIAKIIEVCSDAVNYGDFYFRPQLPDFIQNKIDHYIENYFDINKNGKHLVLGKQASPDDIILQSNDYLALANHPLIKARLAKSLLEEQQSLFMSASFLQNDYDKPMIEKRLAKFTGFDECLLSQSGWNANVGLLQTICQPNTNVYIDFFAHMSLWEGARYANAQAHPFMHNNCDHLRMLIQRHGPGIIVVDSIYSTLGTIAPLAELVNISKEFGCALLVDESHSLGTHGPNGAGLLAELGLTREVHFMTASLAKTFAYRAGAIWCNNEVNRCVPFISYPAIFSSTLLPYEAAGLETTLEIIESADNRRQHLDRMARKLRIGLSQLGLTIRSESQIIGLETGDERNTEKVRDYLESNGVFGSVFCRPATSKNKNIIRLSLNSDVNDEQIAKIIEVCSDAVNYGDFYFR